Protein 1XKQ (pdb70)

B-factor: mean 25.76, std 9.6, range [8.99, 63.78]

Secondary structure (DSSP, 8-state):
-TTTT-EEEETT-SSHHHHHHHHHHHHTT-EEEEEES-HHHHHHHHHHHHTTT--GGGEEEEE--TTSHHHHHHHHHHHHHHHS---EEEE-----PPPTT---GGGS-HHHHHHHHIIIIIHHHHHHHHHHHHHHHHT-EEEEE--GGGSSS---SSHHHHHHHHHHHHHHHHHHHHHHTTT-EEEEEEE--B-SSHHHHTT--HHHHHHHHHHHHH-TTT-TTSS-B-HHHHHHHHHHHH-HHHHTT--S-EEEESTTGGG-BGGGGS--/-TTTT-EEEETTTTSHHHHHHHHHHHHTT-EEEEEES-HHHHHHHHHHHHTTT--GGGEEEEE--TTSHHHHHHHHHHHHHHHS--SEEEE-----PPPTT---GGGS-HHHHHHHHIIIIIHHHHHHHHHHHHHHHHT-EEEEE--GGGSSS---SSHHHHHHHHHHHHHHHHHHHHHGGGT-EEEEEEE-SB-SSHHHHTT--HHHHHHHHHHHHH-TTT-TTSS-B-HHHHHHHHHHHH-HHHHTT--S-EEEESTTGGG-BGGGG--/--STT-EEEETT-SSHHHHHHHHHHHHTT-EEEEEES-HHHHHHHHHHHHTTT--GGGEEEEE--TTSHHHHHHHHHHHHHHHS---EEEE-----PPPTT---GGGS-HHHHHHHHIIIIIHHHHHHHHHHHHHHHHT-EEEEE--GGGSSS---SSHHHHHHHHHHHHHHHHHHHHHGGGT-EEEEEEE--B-SSHHHHHT--HHHHHHHHHHHHH-TTT-TTSS-B-HHHHHHHHHHHH-HHHHTT--S-EEEESTTGGG-BGGGG--/-TTTT-EEEETT-SSHHHHHHHHHHHHTT-EEEEEES-HHHHHHHHHHHHHTT--GGGEEEEE--TTSHHHHHHHHHHHHHHHS---EEEE-----PPPTT---GGGS-HHHHHHHHIIIIIHHHHHHHHHHHHHHHHT-EEEEE--GGGSSS--SSSHHHHHHHHHHHHHHHHHHHHHHTTT-EEEEEEE-SB-SSHHHHTT--HHHHHHHHHHHHH-TTT-TTSS-B-HHHHHHHHHHHH-HHHHTT--S-EEEESTTGGG-BGGGGT-

Nearest PDB structures (foldseek):
  1xkq-assembly1_D  TM=1.003E+00  e=5.723E-56  Caenorhabditis elegans
  1xhl-assembly1_A  TM=9.962E-01  e=1.557E-46  Caenorhabditis elegans
  3s55-assembly1_B  TM=8.587E-01  e=3.184E-20  Mycobacteroides abscessus ATCC 19977
  6i9v-assembly2_B  TM=8.363E-01  e=2.362E-17  Ilumatobacter coccineus YM16-304
  7btm-assembly3_E  TM=7.857E-01  e=2.628E-15  Streptomyces lusitanus

InterPro domains:
  IPR002347 Short-chain dehydrogenase/reductase SDR [PF13561] (15-262)
  IPR002347 Short-chain dehydrogenase/reductase SDR [PR00080] (85-96)
  IPR002347 Short-chain dehydrogenase/reductase SDR [PR00080] (141-149)
  IPR002347 Short-chain dehydrogenase/reductase SDR [PR00080] (162-181)
  IPR002347 Short-chain dehydrogenase/reductase SDR [PR00081] (8-25)
  IPR002347 Short-chain dehydrogenase/reductase SDR [PR00081] (85-96)
  IPR002347 Short-chain dehydrogenase/reductase SDR [PR00081] (135-151)
  IPR002347 Short-chain dehydrogenase/reductase SDR [PR00081] (162-181)
  IPR002347 Short-chain dehydrogenase/reductase SDR [PR00081] (183-200)
  IPR002347 Short-chain dehydrogenase/reductase SDR [PR00081] (225-245)
  IPR020904 Short-chain dehydrogenase/reductase, conserved site [PS00061] (149-177)
  IPR036291 NAD(P)-binding domain superfamily [SSF51735] (3-266)

Solvent-accessible surface area: 37368 Å² total; per-residue (Å²): 127,99,6,53,123,90,1,1,0,0,3,20,0,9,49,11,15,0,41,20,0,0,20,40,0,5,97,36,28,1,22,0,0,0,3,10,184,39,62,136,90,2,64,85,0,52,66,71,0,33,149,57,76,24,66,104,152,62,9,18,48,11,87,15,57,17,25,52,93,113,3,0,56,90,0,4,68,23,0,41,186,86,30,63,81,0,15,4,0,0,3,18,20,28,16,6,43,50,16,95,181,63,43,60,4,1,72,1,26,53,74,12,6,86,106,1,8,86,25,2,0,16,3,8,0,3,0,1,44,51,0,27,75,52,0,48,91,33,130,4,8,0,1,1,14,4,11,16,29,7,19,73,2,0,23,19,49,54,1,2,22,0,0,0,8,8,0,1,22,0,0,1,54,0,1,0,27,16,0,9,114,62,28,2,2,0,1,0,0,5,11,11,33,21,42,36,16,64,10,84,66,43,64,60,86,109,147,38,6,92,156,68,19,86,79,19,24,84,56,130,25,0,2,8,24,47,39,10,0,91,18,73,30,0,0,29,0,0,4,5,1,5,16,71,118,48,2,35,2,3,0,0,32,25,5,31,0,0,0,0,7,17,7,5,5,0,25,46,28,60,139,156,132,102,10,49,122,93,0,1,0,0,3,20,0,10,48,11,18,0,40,24,0,0,23,44,0,3,105,33,34,0,20,0,0,0,3,10,192,34,56,135,97,4,62,82,0,54,77,73,0,49,174,50,74,26,65,66,139,63,3,14,47,15,87,16,56,18,24,58,91,106,7,0,52,97,0,8,82,27,0,42,193,54,31,58,79,0,13,4,0,0,5,19,22,29,22,5,41,45,37,100,182,52,40,62,3,2,79,1,29,44,74,9,6,88,104,1,7,82,28,1,0,19,4,7,0,9,1,1,48,52,0,28,78,57,0,59,90,33,134,4,14,2,1,1,11,5,10,15,30,7,17,75,1,0,19,21,79,50,1,1,22,0,0,0,7,8,0,1,29,0,1,1,46,0,1,0,25,11,1,7,109,70,26,2,2,0,1,0,0,5,9,9,31,20,36,35,16,65,10,85,67,50,61,52,88,109,149,43,5,90,147,76,13,81,79,16,21,86,59,141,24,0,1,10,27,49,34,12,0,77,17,80,33,0,0,26,2,0,4,4,1,4,16,68,120,49,0,36,0,0,0,1,29,32,7,33,0,0,0,0,10,14,7,5,5,0,27,52,23,63,198,133,104,10,53,109,90,0,1,0,0,2,21,0,10,48,12,21,0,34,16,0,0,22,35,0,3,102,40,25,1,26,0,0,0,2,9,189,35,67,113,84,2,74,72,0,40,94,68,0,47,191,56,68,23,51,100,176,60,5,12,43,8,81,16,54,17,24,46,91,107,6,0,61,87,0,9,82,15,0,43,190,77,30,62,68,0,13,5,0,0,4,18,20,29,20,6,48,50,27,97,184,54,42,65,5,0,78,1,22,37,111,11,8,90,127,1,6,90,31,1,0,20,4,6,0,8,1,2,48,52,0,28,77,54,0,51,89,36,129,3,14,0,1,1,10,3,10,16,26,8,20,72,1,0,28,20,76,53,0,0,24,0,0,0,7,9,0,1,22,0,1,1,54,0,1,0,28,16,0,8,115,64,27,2,2,0,2,0,0,4,10,11,29,19,62,33,18,64,10,91,71,42,60,62,91,106,157,40,6,95,130,76,13,89,54,15,22,86,53,152,19,0,2,10,20,50,38,16,0,118,21,74,23,0,0,27,0,0,6,4,1,5,16,73,118,41,0,33,1,0,0,1,38,25,8,34,0,0,0,0,8,14,7,6,7,0,25,50,24,60,198,128,96,4,53,128,77,2,0,0,0,3,20,0,9,51,11,22,0,46,13,1,0,27,30,0,4,109,38,35,1,32,0,1,0,2,10,166,38,63,130,92,3,71,81,0,50,74,63,2,43,169,51,85,25,53,96,138,61,8,12,47,13,89,14,49,14,25,54,88,99,5,0,51,100,0,6,78,32,1,44,184,79,27,60,76,1,6,2,0,0,5,17,22,28,23,4,42,47,16,102,187,58,53,59,3,1,80,1,21,36,81,10,6,87,118,1,7,83,28,1,0,18,4,7,0,8,0,1,48,53,0,30,78,58,0,35,82,30,100,2,10,1,0,1,11,4,11,13,28,5,21,72,1,0,24,22,60,42,0,1,21,0,0,0,8,9,0,1,21,0,0,2,51,0,1,0,27,18,0,6,132,61,25,0,0,0,1,0,0,5,10,13,30,17,58,38,16,68,15,87,70,46,61,46,88,113,156,37,7,92,156,68,19,86,75,16,23,84,60,144,24,0,1,10,25,48,34,12,0,114,24,82,23,0,0,20,0,0,0,5,1,5,10,62,130,63,0,35,1,0,0,1,32,25,8,30,0,0,0,0,7,14,7,6,7,0,21,41,22,76,145

Foldseek 3Di:
DLQALAEEEQEPCLKFLSLVLQLVNQVVRAQYEYEEAPPVSQVVSVVSNVVVVRDPLSYHYYHADLLDPVRLCCRQVSSCVSSVAHAEYEAEWAALAAAPVRAFFPPRDVVSLVVRLSTLAVSLVVNCVVRLVRCLVNLHEYEYEAAPLLDPDDDGGRVSNNVSSVVVLVVQLVVLVVSVVSNYAGEYAHEAAEDMCHVVSRVDDPVVVVVVQQVLLCQCLRAVQRHGHYSVQVSVVRVQSRSCVRPVVDGSYHHYHYNCRSVHDPVNSDDD/DLAALAEEEQEPCLKFLSLVLQLVNQLVRAQYEYEEADPVSQVVSVVSNVVSVGDCLSYHYAHADLLDPVRLVCSVVSRCVSRVAHAEYEAEWAALAADPVRAWFPPPDVVSLVVRLSTLAVSLVVNCVVRVVRCLVNLHEYEYEAACLLDPPDDGTSRSNNVSSVVVLVVQLVVQVVCVVSNYAGEYAHEAAEDMCHVVNRVDDPVRVVVVQQVQLCQCLRQVQNHGHYSVQVSVVRVQSRSCVRCVVDGSYYHYHYNCRSVHDPPNSDD/DLAALAEEEQEPCLKFLSLLLQLVNQLVRAQYEYEEAPVVSQVVSVVSNVVSVGDCLSYHYAHADLLDPVRLCRSVVSSCVSRVAHAEYEAEWAAQEAAPVRAWFPPRDPVSLVVRLSNLAVSLVSNCVVRLVRCLVVLHEYEYEAAPLLDPDDDGTRRNNNVSSVVVLVVQLVVQVVSVVSNYAGEYAHEAFEDMCRVVNHVDDPVVVVVVQQVQLCQCLRQVQSHGHYSNQVSVVRVQSRNCVRCVVDGSYHHYHYNCNSVHDPCNSDD/DLQAVAEEEQEPCLKFLSLVLQLVNQVVHAQYEYEEAPVVSQVVSLVSSVVPVGDCLSYHYQRADLLDPVRLCCSQVVSCVSSVAHAEYEAEWAALAAAPVRAFFPPRDVVSLVVRLSRLAVSLVVNCVVRQVRNLVNLHEYEYEAAPLLDPDDDRGSRSNNVSRVVVLVVQLVVLVVCVVSNYAGEYAHEAAEPMCHVVNNVDDPVVVVVVQQVQLCQCLRAVQNHGHYSVQRSVVRVQSRSCVRNVVDGSYHHYHYNCRSVHDPVNSDD

Sequence (1085 aa):
PRFSNKTVIITGSSNGIGRTTAILFAQEGANVTITGRSSERLEETRQIILKSGVSEKQVNSVVADVTTEDGQDQIINSTLKQFGKIDVLVNNAGAAIPDAFGTTGTDQGIDIYHKTLKLNLQAVIEMTKKVKPHLVASKGEIVNVSSIVAGPQAQPDFLYYAIAKAALDQYTRSTAIDLAKFGIRVNSVSPGMVETGFTNAMGMPDQASQKFYNFMASHKECIPIGAAGKPEHIANIILFLADRNLSFYILGQSIVADGGTSLVMGTQAHDVPRFSNKTVIITGSSNGIGRTTAILFAQEGANVTITGRSSERLEETRQIILKSGVSEKQVNSVVADVTTEDGQDQIINSTLKQFGKIDVLVNNAGAAIPDAFGTTGTDQGIDIYHKTLKLNLQAVIEMTKKVKPHLVASKGEIVNVSSIVAGPQAQPDFLYYAIAKAALDQYTRSTAIDLAKFGIRVNSVSPGMVETGFTNAMGMPDQASQKFYNFMASHKECIPIGAAGKPEHIANIILFLADRNLSFYILGQSIVADGGTSLVMGTQAHDPRFSNKTVIITGSSNGIGRTTAILFAQEGANVTITGRSSERLEETRQIILKSGVSEKQVNSVVADVTTEDGQDQIINSTLKQFGKIDVLVNNAGAAIPDAFGTTGTDQGIDIYHKTLKLNLQAVIEMTKKVKPHLVASKGEIVNVSSIVAGPQAQPDFLYYAIAKAALDQYTRSTAIDLAKFGIRVNSVSPGMVETGFTNAMGMPDQASQKFYNFMASHKECIPIGAAGKPEHIANIILFLADRNLSFYILGQSIVADGGTSLVMGTQAHDPRFSNKTVIITGSSNGIGRTTAILFAQEGANVTITGRSSERLEETRQIILKSGVSEKQVNSVVADVTTEDGQDQIINSTLKQFGKIDVLVNNAGAAIPDAFGTTGTDQGIDIYHKTLKLNLQAVIEMTKKVKPHLVASKGEIVNVSSIVAGPQAQPDFLYYAIAKAALDQYTRSTAIDLAKFGIRVNSVSPGMVETGFTNAMGMPDQASQKFYNFMASHKECIPIGAAGKPEHIANIILFLADRNLSFYILGQSIVADGGTSLVMGTQAHD

Radius of gyration: 28.59 Å; Cα contacts (8 Å, |Δi|>4): 2661; chains: 4; bounding box: 75×89×60 Å

Structure (mmCIF, N/CA/C/O backbone):
data_1XKQ
#
_entry.id   1XKQ
#
_cell.length_a   119.690
_cell.length_b   119.690
_cell.length_c   193.220
_cell.angle_alpha   90.00
_cell.angle_beta   90.00
_cell.angle_gamma   120.00
#
_symmetry.space_group_name_H-M   'P 61'
#
loop_
_entity.id
_entity.type
_entity.pdbx_description
1 polymer 'short-chain reductase family member (5D234)'
2 non-polymer 'NADPH DIHYDRO-NICOTINAMIDE-ADENINE-DINUCLEOTIDE PHOSPHATE'
3 water water
#
loop_
_atom_site.group_PDB
_atom_site.id
_atom_site.type_symbol
_atom_site.label_atom_id
_atom_site.label_alt_id
_atom_site.label_comp_id
_atom_site.label_asym_id
_atom_site.label_entity_id
_atom_site.label_seq_id
_atom_site.pdbx_PDB_ins_code
_atom_site.Cartn_x
_atom_site.Cartn_y
_atom_site.Cartn_z
_atom_site.occupancy
_atom_site.B_iso_or_equiv
_atom_site.auth_seq_id
_atom_site.auth_comp_id
_atom_site.auth_asym_id
_atom_site.auth_atom_id
_atom_site.pdbx_PDB_model_num
ATOM 1 N N . PRO A 1 2 ? -35.723 87.079 5.399 1.00 35.97 2 PRO A N 1
ATOM 2 C CA . PRO A 1 2 ? -36.060 87.097 6.839 1.00 35.24 2 PRO A CA 1
ATOM 3 C C . PRO A 1 2 ? -35.885 85.731 7.495 1.00 34.54 2 PRO A C 1
ATOM 4 O O . PRO A 1 2 ? -35.639 85.645 8.698 1.00 35.28 2 PRO A O 1
ATOM 8 N N . ARG A 1 3 ? -36.006 84.668 6.702 1.00 31.49 3 ARG A N 1
ATOM 9 C CA . ARG A 1 3 ? -35.863 83.307 7.213 1.00 30.46 3 ARG A CA 1
ATOM 10 C C . ARG A 1 3 ? -34.509 83.077 7.879 1.00 28.51 3 ARG A C 1
ATOM 11 O O . ARG A 1 3 ? -34.420 82.419 8.914 1.00 28.61 3 ARG A O 1
ATOM 19 N N . PHE A 1 4 ? -33.460 83.619 7.270 1.00 26.23 4 PHE A N 1
ATOM 20 C CA . PHE A 1 4 ? -32.104 83.448 7.767 1.00 25.96 4 PHE A CA 1
ATOM 21 C C . PHE A 1 4 ? -31.427 84.746 8.207 1.00 25.67 4 PHE A C 1
ATOM 22 O O . PHE A 1 4 ? -30.209 84.883 8.108 1.00 21.40 4 PHE A O 1
ATOM 30 N N . SER A 1 5 ? -32.227 85.692 8.694 1.00 27.67 5 SER A N 1
ATOM 31 C CA . SER A 1 5 ? -31.703 86.968 9.169 1.00 29.70 5 SER A CA 1
ATOM 32 C C . SER A 1 5 ? -30.827 86.730 10.385 1.00 29.73 5 SER A C 1
ATOM 33 O O . SER A 1 5 ? -31.218 86.025 11.313 1.00 30.41 5 SER A O 1
ATOM 36 N N . ASN A 1 6 ? -29.642 87.324 10.377 1.00 31.78 6 ASN A N 1
ATOM 37 C CA . ASN A 1 6 ? -28.704 87.175 11.481 1.00 33.82 6 ASN A CA 1
ATOM 38 C C . ASN A 1 6 ? -28.142 85.763 11.579 1.00 31.98 6 ASN A C 1
ATOM 39 O O . ASN A 1 6 ? -27.815 85.284 12.666 1.00 32.73 6 ASN A O 1
ATOM 44 N N . LYS A 1 7 ? -28.039 85.100 10.432 1.00 29.08 7 LYS A N 1
ATOM 45 C CA . LYS A 1 7 ? -27.477 83.760 10.365 1.00 27.97 7 LYS A CA 1
ATOM 46 C C . LYS A 1 7 ? -26.265 83.838 9.445 1.00 25.82 7 LYS A C 1
ATOM 47 O O . LYS A 1 7 ? -26.311 84.511 8.419 1.00 24.34 7 LYS A O 1
ATOM 53 N N . THR A 1 8 ? -25.179 83.171 9.820 1.00 23.67 8 THR A N 1
ATOM 54 C CA . THR A 1 8 ? -23.973 83.185 9.002 1.00 22.98 8 THR A CA 1
ATOM 55 C C . THR A 1 8 ? -23.769 81.834 8.343 1.00 21.47 8 THR A C 1
ATOM 56 O O . THR A 1 8 ? -23.659 80.797 9.009 1.00 20.78 8 THR A O 1
ATOM 60 N N . VAL A 1 9 ? -23.710 81.863 7.018 1.00 19.88 9 VAL A N 1
ATOM 61 C CA . VAL A 1 9 ? -23.579 80.655 6.228 1.00 17.67 9 VAL A CA 1
ATOM 62 C C . VAL A 1 9 ? -22.361 80.615 5.325 1.00 17.07 9 VAL A C 1
ATOM 63 O O . VAL A 1 9 ? -22.067 81.575 4.615 1.00 14.89 9 VAL A O 1
ATOM 67 N N . ILE A 1 10 ? -21.668 79.483 5.347 1.00 17.96 10 ILE A N 1
ATOM 68 C CA . ILE A 1 10 ? -20.520 79.275 4.477 1.00 17.19 10 ILE A CA 1
ATOM 69 C C . ILE A 1 10 ? -20.997 78.317 3.394 1.00 18.26 10 ILE A C 1
ATOM 70 O O . ILE A 1 10 ? -21.489 77.231 3.703 1.00 17.83 10 ILE A O 1
ATOM 75 N N . ILE A 1 11 ? -20.872 78.718 2.134 1.00 19.08 11 ILE A N 1
ATOM 76 C CA . ILE A 1 11 ? -21.256 77.850 1.028 1.00 17.55 11 ILE A CA 1
ATOM 77 C C . ILE A 1 11 ? -20.006 77.541 0.215 1.00 18.03 11 ILE A C 1
ATOM 78 O O . ILE A 1 11 ? -19.530 78.392 -0.539 1.00 18.29 11 ILE A O 1
ATOM 83 N N . THR A 1 12 ? -19.449 76.345 0.369 1.00 17.55 12 THR A N 1
ATOM 84 C CA . THR A 1 12 ? -18.263 76.019 -0.407 1.00 16.88 12 THR A CA 1
ATOM 85 C C . THR A 1 12 ? -18.708 75.826 -1.856 1.00 17.88 12 THR A C 1
ATOM 86 O O . THR A 1 12 ? -19.873 75.522 -2.119 1.00 17.40 12 THR A O 1
ATOM 90 N N . GLY A 1 13 ? -17.789 76.027 -2.792 1.00 18.80 13 GLY A N 1
ATOM 91 C CA . GLY A 1 13 ? -18.129 75.876 -4.192 1.00 19.50 13 GLY A CA 1
ATOM 92 C C . GLY A 1 13 ? -19.259 76.795 -4.626 1.00 21.39 13 GLY A C 1
ATOM 93 O O . GLY A 1 13 ? -20.153 76.373 -5.364 1.00 22.28 13 GLY A O 1
ATOM 94 N N . SER A 1 14 ? -19.224 78.051 -4.183 1.00 19.77 14 SER A N 1
ATOM 95 C CA . SER A 1 14 ? -20.268 79.003 -4.548 1.00 19.94 14 SER A CA 1
ATOM 96 C C . SER A 1 14 ? -19.896 79.938 -5.702 1.00 20.00 14 SER A C 1
ATOM 97 O O . SER A 1 14 ? -20.506 80.989 -5.887 1.00 21.55 14 SER A O 1
ATOM 100 N N . SER A 1 15 ? -18.901 79.545 -6.488 1.00 20.80 15 SER A N 1
ATOM 101 C CA . SER A 1 15 ? -18.491 80.345 -7.627 1.00 20.76 15 SER A CA 1
ATOM 102 C C . SER A 1 15 ? -19.128 79.808 -8.910 1.00 21.34 15 SER A C 1
ATOM 103 O O . SER A 1 15 ? -18.783 80.240 -10.007 1.00 22.38 15 SER A O 1
ATOM 106 N N . ASN A 1 16 ? -20.061 78.871 -8.768 1.00 21.54 16 ASN A N 1
ATOM 107 C CA . ASN A 1 16 ? -20.732 78.282 -9.926 1.00 19.67 16 ASN A CA 1
ATOM 108 C C . ASN A 1 16 ? -21.789 77.267 -9.485 1.00 20.10 16 ASN A C 1
ATOM 109 O O . ASN A 1 16 ? -21.778 76.800 -8.346 1.00 18.22 16 ASN A O 1
ATOM 114 N N . GLY A 1 17 ? -22.708 76.951 -10.396 1.00 18.86 17 GLY A N 1
ATOM 115 C CA . GLY A 1 17 ? -23.751 75.973 -10.140 1.00 18.41 17 GLY A CA 1
ATOM 116 C C . GLY A 1 17 ? -24.605 76.072 -8.888 1.00 17.88 17 GLY A C 1
ATOM 117 O O . GLY A 1 17 ? -25.062 77.144 -8.507 1.00 17.35 17 GLY A O 1
ATOM 118 N N . ILE A 1 18 ? -24.830 74.923 -8.259 1.00 17.51 18 ILE A N 1
ATOM 119 C CA . ILE A 1 18 ? -25.646 74.833 -7.050 1.00 18.01 18 ILE A CA 1
ATOM 120 C C . ILE A 1 18 ? -25.189 75.772 -5.932 1.00 16.34 18 ILE A C 1
ATOM 121 O O . ILE A 1 18 ? -26.010 76.426 -5.292 1.00 18.70 18 ILE A O 1
ATOM 126 N N . GLY A 1 19 ? -23.882 75.819 -5.700 1.00 17.37 19 GLY A N 1
ATOM 127 C CA . GLY A 1 19 ? -23.332 76.669 -4.659 1.00 17.86 19 GLY A CA 1
ATOM 128 C C . GLY A 1 19 ? -23.608 78.144 -4.878 1.00 17.59 19 GLY A C 1
ATOM 129 O O . GLY A 1 19 ? -23.878 78.880 -3.929 1.00 17.64 19 GLY A O 1
ATOM 130 N N . ARG A 1 20 ? -23.541 78.584 -6.129 1.00 17.95 20 ARG A N 1
ATOM 131 C CA . ARG A 1 20 ? -23.803 79.984 -6.444 1.00 17.69 20 ARG A CA 1
ATOM 132 C C . ARG A 1 20 ? -25.234 80.365 -6.096 1.00 18.07 20 ARG A C 1
ATOM 133 O O . ARG A 1 20 ? -25.470 81.323 -5.356 1.00 18.75 20 ARG A O 1
ATOM 141 N N . THR A 1 21 ? -26.190 79.602 -6.617 1.00 18.51 21 THR A N 1
ATOM 142 C CA . THR A 1 21 ? -27.597 79.891 -6.375 1.00 20.32 21 THR A CA 1
ATOM 143 C C . THR A 1 21 ? -27.968 79.753 -4.904 1.00 18.60 21 THR A C 1
ATOM 144 O O . THR A 1 21 ? -28.771 80.532 -4.381 1.00 17.37 21 THR A O 1
ATOM 148 N N . THR A 1 22 ? -27.383 78.763 -4.238 1.00 17.55 22 THR A N 1
ATOM 149 C CA . THR A 1 22 ? -27.647 78.538 -2.822 1.00 16.98 22 THR A CA 1
ATOM 150 C C . THR A 1 22 ? -27.193 79.765 -2.042 1.00 17.49 22 THR A C 1
ATOM 151 O O . THR A 1 22 ? -27.922 80.279 -1.192 1.00 18.59 22 THR A O 1
ATOM 155 N N . ALA A 1 23 ? -25.987 80.238 -2.343 1.00 17.23 23 ALA A N 1
ATOM 156 C CA . ALA A 1 23 ? -25.437 81.414 -1.677 1.00 18.00 23 ALA A CA 1
ATOM 157 C C . ALA A 1 23 ? -26.360 82.608 -1.928 1.00 18.29 23 ALA A C 1
ATOM 158 O O . ALA A 1 23 ? -26.652 83.386 -1.020 1.00 19.12 23 ALA A O 1
ATOM 160 N N . ILE A 1 24 ? -26.823 82.738 -3.166 1.00 18.51 24 ILE A N 1
ATOM 161 C CA . ILE A 1 24 ? -27.712 83.833 -3.532 1.00 21.12 24 ILE A CA 1
ATOM 162 C C . ILE A 1 24 ? -29.021 83.787 -2.743 1.00 22.12 24 ILE A C 1
ATOM 163 O O . ILE A 1 24 ? -29.445 84.795 -2.181 1.00 22.97 24 ILE A O 1
ATOM 168 N N . LEU A 1 25 ? -29.656 82.620 -2.683 1.00 22.21 25 LEU A N 1
ATOM 169 C CA . LEU A 1 25 ? -30.911 82.499 -1.956 1.00 22.15 25 LEU A CA 1
ATOM 170 C C . LEU A 1 25 ? -30.741 82.770 -0.469 1.00 22.08 25 LEU A C 1
ATOM 171 O O . LEU A 1 25 ? -31.610 83.388 0.154 1.00 21.58 25 LEU A O 1
ATOM 176 N N . PHE A 1 26 ? -29.627 82.313 0.099 1.00 20.28 26 PHE A N 1
ATOM 177 C CA . PHE A 1 26 ? -29.350 82.533 1.517 1.00 21.41 26 PHE A CA 1
ATOM 178 C C . PHE A 1 26 ? -29.228 84.027 1.819 1.00 22.01 26 PHE A C 1
ATOM 179 O O . PHE A 1 26 ? -29.780 84.520 2.806 1.00 23.67 26 PHE A O 1
ATOM 187 N N . ALA A 1 27 ? -28.500 84.740 0.967 1.00 23.33 27 ALA A N 1
ATOM 188 C CA . ALA A 1 27 ? -28.310 86.178 1.132 1.00 24.66 27 ALA A CA 1
ATOM 189 C C . ALA A 1 27 ? -29.660 86.891 1.033 1.00 25.25 27 ALA A C 1
ATOM 190 O O . ALA A 1 27 ? -29.971 87.764 1.840 1.00 25.15 27 ALA A O 1
ATOM 192 N N . GLN A 1 28 ? -30.465 86.511 0.047 1.00 25.36 28 GLN A N 1
ATOM 193 C CA . GLN A 1 28 ? -31.781 87.120 -0.123 1.00 26.79 28 GLN A CA 1
ATOM 194 C C . GLN A 1 28 ? -32.681 86.825 1.077 1.00 26.56 28 GLN A C 1
ATOM 195 O O . GLN A 1 28 ? -33.639 87.551 1.337 1.00 26.32 28 GLN A O 1
ATOM 201 N N . GLU A 1 29 ? -32.366 85.759 1.804 1.00 26.08 29 GLU A N 1
ATOM 202 C CA . GLU A 1 29 ? -33.137 85.379 2.983 1.00 26.53 29 GLU A CA 1
ATOM 203 C C . GLU A 1 29 ? -32.604 86.085 4.234 1.00 24.89 29 GLU A C 1
ATOM 204 O O . GLU A 1 29 ? -32.978 85.739 5.358 1.00 22.60 29 GLU A O 1
ATOM 210 N N . GLY A 1 30 ? -31.719 87.058 4.023 1.00 24.00 30 GLY A N 1
ATOM 211 C CA . GLY A 1 30 ? -31.155 87.832 5.119 1.00 22.93 30 GLY A CA 1
ATOM 212 C C . GLY A 1 30 ? -29.851 87.367 5.748 1.00 22.48 30 GLY A C 1
ATOM 213 O O . GLY A 1 30 ? -29.371 87.979 6.706 1.00 20.80 30 GLY A O 1
ATOM 214 N N . ALA A 1 31 ? -29.252 86.310 5.215 1.00 20.88 31 ALA A N 1
ATOM 215 C CA . ALA A 1 31 ? -28.022 85.789 5.797 1.00 21.49 31 ALA A CA 1
ATOM 216 C C . ALA A 1 31 ? -26.715 86.474 5.413 1.00 21.60 31 ALA A C 1
ATOM 217 O O . ALA A 1 31 ? -26.613 87.117 4.373 1.00 20.75 31 ALA A O 1
ATOM 219 N N . ASN A 1 32 ? -25.728 86.345 6.297 1.00 21.00 32 ASN A N 1
ATOM 220 C CA . ASN A 1 32 ? -24.377 86.834 6.043 1.00 21.81 32 ASN A CA 1
ATOM 221 C C . ASN A 1 32 ? -23.851 85.612 5.311 1.00 22.09 32 ASN A C 1
ATOM 222 O O . ASN A 1 32 ? -24.068 84.483 5.763 1.00 23.51 32 ASN A O 1
ATOM 227 N N . VAL A 1 33 ? -23.169 85.806 4.197 1.00 22.30 33 VAL A N 1
ATOM 228 C CA . VAL A 1 33 ? -22.670 84.655 3.467 1.00 22.58 33 VAL A CA 1
ATOM 229 C C . VAL A 1 33 ? -21.213 84.736 3.063 1.00 22.11 33 VAL A C 1
ATOM 230 O O . VAL A 1 33 ? -20.708 85.795 2.680 1.00 22.46 33 VAL A O 1
ATOM 234 N N . THR A 1 34 ? -20.537 83.603 3.182 1.00 21.16 34 THR A N 1
ATOM 235 C CA . THR A 1 34 ? -19.156 83.488 2.760 1.00 21.36 34 THR A CA 1
ATOM 236 C C . THR A 1 34 ? -19.204 82.664 1.477 1.00 21.40 34 THR A C 1
ATOM 237 O O . THR A 1 34 ? -19.643 81.511 1.479 1.00 23.67 34 THR A O 1
ATOM 241 N N . ILE A 1 35 ? -18.799 83.271 0.372 1.00 21.12 35 ILE A N 1
ATOM 242 C CA . ILE A 1 35 ? -18.779 82.573 -0.905 1.00 20.59 35 ILE A CA 1
ATOM 243 C C . ILE A 1 35 ? -17.325 82.254 -1.204 1.00 21.30 35 ILE A C 1
ATOM 244 O O . ILE A 1 35 ? -16.434 83.047 -0.892 1.00 19.47 35 ILE A O 1
ATOM 249 N N . THR A 1 36 ? -17.076 81.088 -1.788 1.00 19.78 36 THR A N 1
ATOM 250 C CA . THR A 1 36 ? -15.710 80.713 -2.072 1.00 19.32 36 THR A CA 1
ATOM 251 C C . THR A 1 36 ? -15.568 79.759 -3.251 1.00 20.38 36 THR A C 1
ATOM 252 O O . THR A 1 36 ? -16.502 79.041 -3.624 1.00 21.44 36 THR A O 1
ATOM 256 N N . GLY A 1 37 ? -14.380 79.772 -3.837 1.00 20.11 37 GLY A N 1
ATOM 257 C CA . GLY A 1 37 ? -14.079 78.924 -4.973 1.00 20.75 37 GLY A CA 1
ATOM 258 C C . GLY A 1 37 ? -12.690 79.312 -5.429 1.00 21.42 37 GLY A C 1
ATOM 259 O O . GLY A 1 37 ? -12.057 80.147 -4.783 1.00 22.62 37 GLY A O 1
ATOM 260 N N . ARG A 1 38 ? -12.209 78.729 -6.522 1.00 23.06 38 ARG A N 1
ATOM 261 C CA . ARG A 1 38 ? -10.876 79.052 -7.021 1.00 24.50 38 ARG A CA 1
ATOM 262 C C . ARG A 1 38 ? -10.889 80.105 -8.136 1.00 25.29 38 ARG A C 1
ATOM 263 O O . ARG A 1 38 ? -10.003 80.950 -8.197 1.00 24.02 38 ARG A O 1
ATOM 271 N N . SER A 1 39 ? -11.882 80.044 -9.020 1.00 26.01 39 SER A N 1
ATOM 272 C CA . SER A 1 39 ? -11.974 80.999 -10.122 1.00 27.25 39 SER A CA 1
ATOM 273 C C . SER A 1 39 ? -12.464 82.354 -9.621 1.00 26.30 39 SER A C 1
ATOM 274 O O . SER A 1 39 ? -13.655 82.546 -9.371 1.00 26.03 39 SER A O 1
ATOM 277 N N . SER A 1 40 ? -11.526 83.287 -9.486 1.00 26.89 40 SER A N 1
ATOM 278 C CA . SER A 1 40 ? -11.809 84.635 -9.011 1.00 27.11 40 SER A CA 1
ATOM 279 C C . SER A 1 40 ? -12.828 85.378 -9.868 1.00 26.71 40 SER A C 1
ATOM 280 O O . SER A 1 40 ? -13.607 86.178 -9.357 1.00 27.52 40 SER A O 1
ATOM 283 N N . GLU A 1 41 ? -12.817 85.117 -11.168 1.00 27.40 41 GLU A N 1
ATOM 284 C CA . GLU A 1 41 ? -13.752 85.771 -12.074 1.00 29.05 41 GLU A CA 1
ATOM 285 C C . GLU A 1 41 ? -15.192 85.336 -11.819 1.00 27.34 41 GLU A C 1
ATOM 286 O O . GLU A 1 41 ? -16.095 86.170 -11.722 1.00 26.35 41 GLU A O 1
ATOM 292 N N . ARG A 1 42 ? -15.409 84.030 -11.711 1.00 25.16 42 ARG A N 1
ATOM 293 C CA . ARG A 1 42 ? -16.752 83.526 -11.470 1.00 23.51 42 ARG A CA 1
ATOM 294 C C . ARG A 1 42 ? -17.210 83.803 -10.045 1.00 21.63 42 ARG A C 1
ATOM 295 O O . ARG A 1 42 ? -18.397 83.982 -9.798 1.00 19.77 42 ARG A O 1
ATOM 303 N N . LEU A 1 43 ? -16.274 83.856 -9.105 1.00 22.22 43 LEU A N 1
ATOM 304 C CA . LEU A 1 43 ? -16.653 84.123 -7.724 1.00 21.71 43 LEU A CA 1
ATOM 305 C C . LEU A 1 43 ? -17.211 85.536 -7.632 1.00 22.01 43 LEU A C 1
ATOM 306 O O . LEU A 1 43 ? -18.208 85.771 -6.953 1.00 21.72 43 LEU A O 1
ATOM 311 N N . GLU A 1 44 ? -16.575 86.475 -8.329 1.00 23.45 44 GLU A N 1
ATOM 312 C CA . GLU A 1 44 ? -17.039 87.859 -8.321 1.00 26.09 44 GLU A CA 1
ATOM 313 C C . GLU A 1 44 ? -18.416 87.961 -8.973 1.00 25.25 44 GLU A C 1
ATOM 314 O O . GLU A 1 44 ? -19.254 88.756 -8.544 1.00 25.63 44 GLU A O 1
ATOM 320 N N . GLU A 1 45 ? -18.656 87.155 -10.003 1.00 26.52 45 GLU A N 1
ATOM 321 C CA . GLU A 1 45 ? -19.955 87.169 -10.670 1.00 27.23 45 GLU A CA 1
ATOM 322 C C . GLU A 1 45 ? -21.010 86.824 -9.628 1.00 26.48 45 GLU A C 1
ATOM 323 O O . GLU A 1 45 ? -22.061 87.463 -9.560 1.00 25.68 45 GLU A O 1
ATOM 329 N N . THR A 1 46 ? -20.729 85.806 -8.817 1.00 25.29 46 THR A N 1
ATOM 330 C CA . THR A 1 46 ? -21.671 85.407 -7.776 1.00 25.65 46 THR A CA 1
ATOM 331 C C . THR A 1 46 ? -21.940 86.582 -6.839 1.00 25.20 46 THR A C 1
ATOM 332 O O . THR A 1 46 ? -23.082 86.820 -6.451 1.00 24.59 46 THR A O 1
ATOM 336 N N . ARG A 1 47 ? -20.884 87.312 -6.485 1.00 25.85 47 ARG A N 1
ATOM 337 C CA . ARG A 1 47 ? -21.010 88.452 -5.582 1.00 26.00 47 ARG A CA 1
ATOM 338 C C . ARG A 1 47 ? -21.852 89.560 -6.198 1.00 26.30 47 ARG A C 1
ATOM 339 O O . ARG A 1 47 ? -22.725 90.127 -5.542 1.00 25.19 47 ARG A O 1
ATOM 347 N N . GLN A 1 48 ? -21.594 89.866 -7.463 1.00 27.47 48 GLN A N 1
ATOM 348 C CA . GLN A 1 48 ? -22.348 90.910 -8.138 1.00 28.91 48 GLN A CA 1
ATOM 349 C C . GLN A 1 48 ? -23.840 90.598 -8.137 1.00 29.17 48 GLN A C 1
ATOM 350 O O . GLN A 1 48 ? -24.658 91.464 -7.827 1.00 29.09 48 GLN A O 1
ATOM 356 N N . ILE A 1 49 ? -24.193 89.360 -8.467 1.00 28.99 49 ILE A N 1
ATOM 357 C CA . ILE A 1 49 ? -25.596 88.959 -8.478 1.00 29.05 49 ILE A CA 1
ATOM 358 C C . ILE A 1 49 ? -26.221 89.216 -7.106 1.00 29.53 49 ILE A C 1
ATOM 359 O O . ILE A 1 49 ? -27.371 89.641 -7.007 1.00 28.96 49 ILE A O 1
ATOM 364 N N . ILE A 1 50 ? -25.465 88.958 -6.043 1.00 29.79 50 ILE A N 1
ATOM 365 C CA . ILE A 1 50 ? -25.981 89.178 -4.697 1.00 30.54 50 ILE A CA 1
ATOM 366 C C . ILE A 1 50 ? -26.115 90.681 -4.408 1.00 31.93 50 ILE A C 1
ATOM 367 O O . ILE A 1 50 ? -27.128 91.134 -3.875 1.00 31.99 50 ILE A O 1
ATOM 372 N N . LEU A 1 51 ? -25.099 91.454 -4.779 1.00 34.00 51 LEU A N 1
ATOM 373 C CA . LEU A 1 51 ? -25.130 92.896 -4.547 1.00 36.82 51 LEU A CA 1
ATOM 374 C C . LEU A 1 51 ? -26.223 93.584 -5.355 1.00 38.90 51 LEU A C 1
ATOM 375 O O . LEU A 1 51 ? -26.981 94.400 -4.826 1.00 39.18 51 LEU A O 1
ATOM 380 N N . LYS A 1 52 ? -26.307 93.254 -6.638 1.00 40.77 52 LYS A N 1
ATOM 381 C CA . LYS A 1 52 ? -27.314 93.852 -7.501 1.00 43.10 52 LYS A CA 1
ATOM 382 C C . LYS A 1 52 ? -28.713 93.364 -7.136 1.00 44.48 52 LYS A C 1
ATOM 383 O O . LYS A 1 52 ? -29.637 93.419 -7.945 1.00 45.95 52 LYS A O 1
ATOM 389 N N . SER A 1 53 ? -28.855 92.885 -5.906 1.00 45.68 53 SER A N 1
ATOM 390 C CA . SER A 1 53 ? -30.134 92.403 -5.404 1.00 45.62 53 SER A CA 1
ATOM 391 C C . SER A 1 53 ? -30.536 93.273 -4.222 1.00 44.62 53 SER A C 1
ATOM 392 O O . SER A 1 53 ? -31.620 93.119 -3.659 1.00 44.90 53 SER A O 1
ATOM 395 N N . GLY A 1 54 ? -29.646 94.188 -3.850 1.00 44.05 54 GLY A N 1
ATOM 396 C CA . GLY A 1 54 ? -29.916 95.077 -2.736 1.00 42.73 54 GLY A CA 1
ATOM 397 C C . GLY A 1 54 ? -29.202 94.639 -1.472 1.00 41.61 54 GLY A C 1
ATOM 398 O O . GLY A 1 54 ? -29.386 95.236 -0.412 1.00 41.63 54 GLY A O 1
ATOM 399 N N . VAL A 1 55 ? -28.389 93.593 -1.583 1.00 40.36 55 VAL A N 1
ATOM 400 C CA . VAL A 1 55 ? -27.646 93.080 -0.440 1.00 39.61 55 VAL A CA 1
ATOM 401 C C . VAL A 1 55 ? -26.355 93.864 -0.244 1.00 38.53 55 VAL A C 1
ATOM 402 O O . VAL A 1 55 ? -25.539 93.968 -1.157 1.00 38.86 55 VAL A O 1
ATOM 406 N N . SER A 1 56 ? -26.177 94.411 0.955 1.00 38.10 56 SER A N 1
ATOM 407 C CA . SER A 1 56 ? -24.984 95.189 1.280 1.00 39.05 56 SER A CA 1
ATOM 408 C C . SER A 1 56 ? -23.712 94.344 1.233 1.00 38.45 56 SER A C 1
ATOM 409 O O . SER A 1 56 ? -23.721 93.171 1.600 1.00 38.98 56 SER A O 1
ATOM 412 N N . GLU A 1 57 ? -22.618 94.955 0.788 1.00 38.44 57 GLU A N 1
ATOM 413 C CA . GLU A 1 57 ? -21.332 94.272 0.684 1.00 39.45 57 GLU A CA 1
ATOM 414 C C . GLU A 1 57 ? -20.816 93.728 2.012 1.00 38.74 57 GLU A C 1
ATOM 415 O O . GLU A 1 57 ? -19.945 92.859 2.033 1.00 37.49 57 GLU A O 1
ATOM 421 N N . LYS A 1 58 ? -21.343 94.245 3.118 1.00 37.67 58 LYS A N 1
ATOM 422 C CA . LYS A 1 58 ? -20.924 93.793 4.438 1.00 37.33 58 LYS A CA 1
ATOM 423 C C . LYS A 1 58 ? -21.553 92.448 4.806 1.00 36.70 58 LYS A C 1
ATOM 424 O O . LYS A 1 58 ? -21.156 91.814 5.782 1.00 35.05 58 LYS A O 1
ATOM 430 N N . GLN A 1 59 ? -22.532 92.018 4.018 1.00 35.22 59 GLN A N 1
ATOM 431 C CA . GLN A 1 59 ? -23.205 90.745 4.253 1.00 35.59 59 GLN A CA 1
ATOM 432 C C . GLN A 1 59 ? -22.547 89.647 3.423 1.00 32.55 59 GLN A C 1
ATOM 433 O O . GLN A 1 59 ? -22.974 88.495 3.458 1.00 31.99 59 GLN A O 1
ATOM 439 N N . VAL A 1 60 ? -21.502 90.012 2.685 1.00 31.04 60 VAL A N 1
ATOM 440 C CA . VAL A 1 60 ? -20.802 89.067 1.823 1.00 28.96 60 VAL A CA 1
ATOM 441 C C . VAL A 1 60 ? -19.301 88.981 2.074 1.00 28.99 60 VAL A C 1
ATOM 442 O O . VAL A 1 60 ? -18.616 89.999 2.201 1.00 29.67 60 VAL A O 1
ATOM 446 N N . ASN A 1 61 ? -18.800 87.753 2.148 1.00 26.70 61 ASN A N 1
ATOM 447 C CA . ASN A 1 61 ? -17.381 87.498 2.351 1.00 24.88 61 ASN A CA 1
ATOM 448 C C . ASN A 1 61 ? -16.938 86.582 1.217 1.00 24.29 61 ASN A C 1
ATOM 449 O O . ASN A 1 61 ? -17.261 85.398 1.199 1.00 23.52 61 ASN A O 1
ATOM 454 N N . SER A 1 62 ? -16.208 87.148 0.265 1.00 23.68 62 SER A N 1
ATOM 455 C CA . SER A 1 62 ? -15.726 86.403 -0.887 1.00 23.25 62 SER A CA 1
ATOM 456 C C . SER A 1 62 ? -14.313 85.922 -0.609 1.00 24.60 62 SER A C 1
ATOM 457 O O . SER A 1 62 ? -13.442 86.715 -0.251 1.00 25.99 62 SER A O 1
ATOM 460 N N . VAL A 1 63 ? -14.088 84.622 -0.769 1.00 24.43 63 VAL A N 1
ATOM 461 C CA . VAL A 1 63 ? -12.784 84.026 -0.520 1.00 24.85 63 VAL A CA 1
ATOM 462 C C . VAL A 1 63 ? -12.329 83.123 -1.660 1.00 26.13 63 VAL A C 1
ATOM 463 O O . VAL A 1 63 ? -13.015 82.164 -2.015 1.00 25.46 63 VAL A O 1
ATOM 467 N N . VAL A 1 64 ? -11.171 83.434 -2.231 1.00 25.42 64 VAL A N 1
ATOM 468 C CA . VAL A 1 64 ? -10.610 82.624 -3.305 1.00 24.94 64 VAL A CA 1
ATOM 469 C C . VAL A 1 64 ? -9.709 81.612 -2.616 1.00 24.54 64 VAL A C 1
ATOM 470 O O . VAL A 1 64 ? -8.771 81.991 -1.911 1.00 25.04 64 VAL A O 1
ATOM 474 N N . ALA A 1 65 ? -9.990 80.327 -2.806 1.00 24.04 65 ALA A N 1
ATOM 475 C CA . ALA A 1 65 ? -9.186 79.301 -2.155 1.00 23.11 65 ALA A CA 1
ATOM 476 C C . ALA A 1 65 ? -9.427 77.892 -2.675 1.00 22.61 65 ALA A C 1
ATOM 477 O O . ALA A 1 65 ? -10.448 77.605 -3.306 1.00 22.80 65 ALA A O 1
ATOM 479 N N . ASP A 1 66 ? -8.473 77.012 -2.389 1.00 21.46 66 ASP A N 1
ATOM 480 C CA . ASP A 1 66 ? -8.570 75.615 -2.785 1.00 22.16 66 ASP A CA 1
ATOM 481 C C . ASP A 1 66 ? -9.068 74.885 -1.532 1.00 20.31 66 ASP A C 1
ATOM 482 O O . ASP A 1 66 ? -8.350 74.777 -0.540 1.00 19.21 66 ASP A O 1
ATOM 487 N N . VAL A 1 67 ? -10.300 74.391 -1.577 1.00 20.81 67 VAL A N 1
ATOM 488 C CA . VAL A 1 67 ? -10.886 73.715 -0.421 1.00 19.10 67 VAL A CA 1
ATOM 489 C C . VAL A 1 67 ? -10.257 72.361 -0.079 1.00 18.34 67 VAL A C 1
ATOM 490 O O . VAL A 1 67 ? -10.600 71.761 0.938 1.00 17.25 67 VAL A O 1
ATOM 494 N N . THR A 1 68 ? -9.336 71.882 -0.912 1.00 18.61 68 THR A N 1
ATOM 495 C CA . THR A 1 68 ? -8.680 70.605 -0.652 1.00 20.29 68 THR A CA 1
ATOM 496 C C . THR A 1 68 ? -7.401 70.765 0.175 1.00 21.19 68 THR A C 1
ATOM 497 O O . THR A 1 68 ? -6.832 69.780 0.644 1.00 22.03 68 THR A O 1
ATOM 501 N N . THR A 1 69 ? -6.956 72.005 0.360 1.00 20.69 69 THR A N 1
ATOM 502 C CA . THR A 1 69 ? -5.742 72.272 1.122 1.00 20.38 69 THR A CA 1
ATOM 503 C C . THR A 1 69 ? -6.037 72.785 2.531 1.00 21.01 69 THR A C 1
ATOM 504 O O . THR A 1 69 ? -7.066 73.413 2.769 1.00 18.82 69 THR A O 1
ATOM 508 N N . GLU A 1 70 ? -5.122 72.518 3.460 1.00 21.75 70 GLU A N 1
ATOM 509 C CA . GLU A 1 70 ? -5.282 72.962 4.838 1.00 22.76 70 GLU A CA 1
ATOM 510 C C . GLU A 1 70 ? -5.427 74.478 4.886 1.00 22.67 70 GLU A C 1
ATOM 511 O O . GLU A 1 70 ? -6.268 75.005 5.607 1.00 23.29 70 GLU A O 1
ATOM 517 N N . ASP A 1 71 ? -4.603 75.172 4.109 1.00 23.55 71 ASP A N 1
ATOM 518 C CA . ASP A 1 71 ? -4.627 76.629 4.081 1.00 25.34 71 ASP A CA 1
ATOM 519 C C . ASP A 1 71 ? -5.939 77.195 3.543 1.00 23.18 71 ASP A C 1
ATOM 520 O O . ASP A 1 71 ? -6.481 78.149 4.100 1.00 22.55 71 ASP A O 1
ATOM 525 N N . GLY A 1 72 ? -6.443 76.612 2.461 1.00 20.75 72 GLY A N 1
ATOM 526 C CA . GLY A 1 72 ? -7.690 77.088 1.887 1.00 19.28 72 GLY A CA 1
ATOM 527 C C . GLY A 1 72 ? -8.860 76.894 2.834 1.00 19.60 72 GLY A C 1
ATOM 528 O O . GLY A 1 72 ? -9.725 77.760 2.964 1.00 18.85 72 GLY A O 1
ATOM 529 N N . GLN A 1 73 ? -8.884 75.744 3.498 1.00 20.00 73 GLN A N 1
ATOM 530 C CA . GLN A 1 73 ? -9.942 75.426 4.446 1.00 20.63 73 GLN A CA 1
ATOM 531 C C . GLN A 1 73 ? -9.928 76.402 5.619 1.00 22.10 73 GLN A C 1
ATOM 532 O O . GLN A 1 73 ? -10.966 76.925 6.013 1.00 23.29 73 GLN A O 1
ATOM 538 N N . ASP A 1 74 ? -8.746 76.649 6.173 1.00 22.65 74 ASP A N 1
ATOM 539 C CA . ASP A 1 74 ? -8.624 77.568 7.298 1.00 23.81 74 ASP A CA 1
ATOM 540 C C . ASP A 1 74 ? -9.040 78.984 6.911 1.00 22.70 74 ASP A C 1
ATOM 541 O O . ASP A 1 74 ? -9.686 79.686 7.688 1.00 24.41 74 ASP A O 1
ATOM 546 N N . GLN A 1 75 ? -8.673 79.403 5.706 1.00 24.14 75 GLN A N 1
ATOM 547 C CA . GLN A 1 75 ? -9.017 80.740 5.238 1.00 24.11 75 GLN A CA 1
ATOM 548 C C . GLN A 1 75 ? -10.529 80.927 5.149 1.00 23.51 75 GLN A C 1
ATOM 549 O O . GLN A 1 75 ? -11.063 81.964 5.553 1.00 20.33 75 GLN A O 1
ATOM 555 N N . ILE A 1 76 ? -11.213 79.923 4.610 1.00 21.42 76 ILE A N 1
ATOM 556 C CA . ILE A 1 76 ? -12.663 79.980 4.470 1.00 19.78 76 ILE A CA 1
ATOM 557 C C . ILE A 1 76 ? -13.351 80.168 5.822 1.00 19.93 76 ILE A C 1
ATOM 558 O O . ILE A 1 76 ? -14.191 81.055 5.988 1.00 20.95 76 ILE A O 1
ATOM 563 N N . ILE A 1 77 ? -12.998 79.319 6.779 1.00 18.69 77 ILE A N 1
ATOM 564 C CA . ILE A 1 77 ? -13.580 79.382 8.113 1.00 18.95 77 ILE A CA 1
ATOM 565 C C . ILE A 1 77 ? -13.138 80.631 8.887 1.00 20.23 77 ILE A C 1
ATOM 566 O O . ILE A 1 77 ? -13.973 81.379 9.406 1.00 18.77 77 ILE A O 1
ATOM 571 N N . ASN A 1 78 ? -11.829 80.862 8.946 1.00 19.44 78 ASN A N 1
ATOM 572 C CA . ASN A 1 78 ? -11.285 82.001 9.680 1.00 19.99 78 ASN A CA 1
ATOM 573 C C . ASN A 1 78 ? -11.747 83.373 9.177 1.00 19.40 78 ASN A C 1
ATOM 574 O O . ASN A 1 78 ? -12.034 84.256 9.985 1.00 18.65 78 ASN A O 1
ATOM 579 N N . SER A 1 79 ? -11.829 83.563 7.861 1.00 17.11 79 SER A N 1
ATOM 580 C CA . SER A 1 79 ? -12.294 84.841 7.335 1.00 17.52 79 SER A CA 1
ATOM 581 C C . SER A 1 79 ? -13.781 85.007 7.661 1.00 18.84 79 SER A C 1
ATOM 582 O O . SER A 1 79 ? -14.266 86.128 7.851 1.00 18.50 79 SER A O 1
ATOM 585 N N . THR A 1 80 ? -14.507 83.893 7.733 1.00 17.21 80 THR A N 1
ATOM 586 C CA . THR A 1 80 ? -15.928 83.953 8.069 1.00 18.50 80 THR A CA 1
ATOM 587 C C . THR A 1 80 ? -16.099 84.424 9.519 1.00 17.54 80 THR A C 1
ATOM 588 O O . THR A 1 80 ? -16.950 85.259 9.814 1.00 17.97 80 THR A O 1
ATOM 592 N N . LEU A 1 81 ? -15.289 83.890 10.424 1.00 19.14 81 LEU A N 1
ATOM 593 C CA . LEU A 1 81 ? -15.368 84.286 11.825 1.00 20.01 81 LEU A CA 1
ATOM 594 C C . LEU A 1 81 ? -14.930 85.739 12.036 1.00 21.19 81 LEU A C 1
ATOM 595 O O . LEU A 1 81 ? -15.569 86.485 12.782 1.00 19.59 81 LEU A O 1
ATOM 600 N N . LYS A 1 82 ? -13.845 86.141 11.380 1.00 23.31 82 LYS A N 1
ATOM 601 C CA . LYS A 1 82 ? -13.339 87.503 11.529 1.00 27.15 82 LYS A CA 1
ATOM 602 C C . LYS A 1 82 ? -14.266 88.550 10.925 1.00 27.29 82 LYS A C 1
ATOM 603 O O . LYS A 1 82 ? -14.278 89.704 11.347 1.00 27.17 82 LYS A O 1
ATOM 609 N N . GLN A 1 83 ? -15.059 88.134 9.948 1.00 28.06 83 GLN A N 1
ATOM 610 C CA . GLN A 1 83 ? -15.991 89.031 9.292 1.00 28.07 83 GLN A CA 1
ATOM 611 C C . GLN A 1 83 ? -17.375 89.076 9.948 1.00 26.81 83 GLN A C 1
ATOM 612 O O . GLN A 1 83 ? -17.942 90.155 10.146 1.00 25.01 83 GLN A O 1
ATOM 618 N N . PHE A 1 84 ? -17.912 87.909 10.290 1.00 23.51 84 PHE A N 1
ATOM 619 C CA . PHE A 1 84 ? -19.252 87.839 10.863 1.00 22.97 84 PHE A CA 1
ATOM 620 C C . PHE A 1 84 ? -19.346 87.504 12.349 1.00 21.87 84 PHE A C 1
ATOM 621 O O . PHE A 1 84 ? -20.411 87.645 12.949 1.00 21.73 84 PHE A O 1
ATOM 629 N N . GLY A 1 85 ? -18.248 87.044 12.937 1.00 21.43 85 GLY A N 1
ATOM 630 C CA . GLY A 1 85 ? -18.248 86.733 14.359 1.00 21.56 85 GLY A CA 1
ATOM 631 C C . GLY A 1 85 ? -18.747 85.366 14.787 1.00 22.05 85 GLY A C 1
ATOM 632 O O . GLY A 1 85 ? -18.659 85.019 15.967 1.00 21.29 85 GLY A O 1
ATOM 633 N N . LYS A 1 86 ? -19.272 84.588 13.846 1.00 22.47 86 LYS A N 1
ATOM 634 C CA . LYS A 1 86 ? -19.768 83.252 14.161 1.00 21.11 86 LYS A CA 1
ATOM 635 C C . LYS A 1 86 ? -20.122 82.468 12.899 1.00 22.10 86 LYS A C 1
ATOM 636 O O . LYS A 1 86 ? -20.043 82.989 11.785 1.00 17.12 86 LYS A O 1
ATOM 642 N N . ILE A 1 87 ? -20.498 81.205 13.087 1.00 20.93 87 ILE A N 1
ATOM 643 C CA . ILE A 1 87 ? -20.895 80.340 11.977 1.00 20.80 87 ILE A CA 1
ATOM 644 C C . ILE A 1 87 ? -22.132 79.568 12.414 1.00 19.73 87 ILE A C 1
ATOM 645 O O . ILE A 1 87 ? -22.121 78.880 13.436 1.00 19.39 87 ILE A O 1
ATOM 650 N N . ASP A 1 88 ? -23.202 79.705 11.642 1.00 19.64 88 ASP A N 1
ATOM 651 C CA . ASP A 1 88 ? -24.463 79.046 11.946 1.00 18.76 88 ASP A CA 1
ATOM 652 C C . ASP A 1 88 ? -24.699 77.859 11.030 1.00 19.05 88 ASP A C 1
ATOM 653 O O . ASP A 1 88 ? -25.255 76.844 11.443 1.00 19.85 88 ASP A O 1
ATOM 658 N N . VAL A 1 89 ? -24.280 77.993 9.779 1.00 18.51 89 VAL A N 1
ATOM 659 C CA . VAL A 1 89 ? -24.496 76.930 8.813 1.00 18.17 89 VAL A CA 1
ATOM 660 C C . VAL A 1 89 ? -23.313 76.707 7.896 1.00 17.69 89 VAL A C 1
ATOM 661 O O . VAL A 1 89 ? -22.674 77.649 7.441 1.00 20.10 89 VAL A O 1
ATOM 665 N N . LEU A 1 90 ? -23.015 75.440 7.645 1.00 17.56 90 LEU A N 1
ATOM 666 C CA . LEU A 1 90 ? -21.947 75.078 6.734 1.00 16.86 90 LEU A CA 1
ATOM 667 C C . LEU A 1 90 ? -22.572 74.186 5.673 1.00 17.78 90 LEU A C 1
ATOM 668 O O . LEU A 1 90 ? -23.158 73.152 5.994 1.00 15.79 90 LEU A O 1
ATOM 673 N N . VAL A 1 91 ? -22.476 74.602 4.417 1.00 16.62 91 VAL A N 1
ATOM 674 C CA . VAL A 1 91 ? -22.999 73.791 3.327 1.00 16.80 91 VAL A CA 1
ATOM 675 C C . VAL A 1 91 ? -21.797 73.305 2.529 1.00 16.56 91 VAL A C 1
ATOM 676 O O . VAL A 1 91 ? -21.094 74.092 1.896 1.00 16.46 91 VAL A O 1
ATOM 680 N N . ASN A 1 92 ? -21.531 72.006 2.611 1.00 16.28 92 ASN A N 1
ATOM 681 C CA . ASN A 1 92 ? -20.413 71.413 1.887 1.00 16.61 92 ASN A CA 1
ATOM 682 C C . ASN A 1 92 ? -20.903 71.053 0.500 1.00 17.38 92 ASN A C 1
ATOM 683 O O . ASN A 1 92 ? -21.353 69.938 0.252 1.00 16.54 92 ASN A O 1
ATOM 688 N N . ASN A 1 93 ? -20.805 72.021 -0.403 1.00 17.65 93 ASN A N 1
ATOM 689 C CA . ASN A 1 93 ? -21.281 71.857 -1.764 1.00 18.22 93 ASN A CA 1
ATOM 690 C C . ASN A 1 93 ? -20.218 71.556 -2.810 1.00 19.31 93 ASN A C 1
ATOM 691 O O . ASN A 1 93 ? -20.498 70.871 -3.790 1.00 18.12 93 ASN A O 1
ATOM 696 N N . ALA A 1 94 ? -19.006 72.064 -2.612 1.00 18.80 94 ALA A N 1
ATOM 697 C CA . ALA A 1 94 ? -17.924 71.837 -3.572 1.00 18.39 94 ALA A CA 1
ATOM 698 C C . ALA A 1 94 ? -17.694 70.362 -3.868 1.00 18.89 94 ALA A C 1
ATOM 699 O O . ALA A 1 94 ? -17.621 69.536 -2.959 1.00 18.96 94 ALA A O 1
ATOM 701 N N . GLY A 1 95 ? -17.562 70.044 -5.151 1.00 18.84 95 GLY A N 1
ATOM 702 C CA . GLY A 1 95 ? -17.337 68.672 -5.559 1.00 20.71 95 GLY A CA 1
ATOM 703 C C . GLY A 1 95 ? -17.258 68.607 -7.068 1.00 20.03 95 GLY A C 1
ATOM 704 O O . GLY A 1 95 ? -17.617 69.569 -7.748 1.00 21.07 95 GLY A O 1
ATOM 705 N N . ALA A 1 96 ? -16.797 67.480 -7.595 1.00 19.10 96 ALA A N 1
ATOM 706 C CA . ALA A 1 96 ? -16.662 67.332 -9.033 1.00 19.34 96 ALA A CA 1
ATOM 707 C C . ALA A 1 96 ? -16.207 65.933 -9.443 1.00 20.16 96 ALA A C 1
ATOM 708 O O . ALA A 1 96 ? -15.519 65.240 -8.691 1.00 21.93 96 ALA A O 1
ATOM 710 N N . ALA A 1 97 ? -16.613 65.506 -10.632 1.00 18.92 97 ALA A N 1
ATOM 711 C CA . ALA A 1 97 ? -16.189 64.204 -11.120 1.00 20.66 97 ALA A CA 1
ATOM 712 C C . ALA A 1 97 ? -14.917 64.486 -11.906 1.00 20.42 97 ALA A C 1
ATOM 713 O O . ALA A 1 97 ? -14.974 64.738 -13.103 1.00 21.81 97 ALA A O 1
ATOM 715 N N . ILE A 1 98 ? -13.780 64.480 -11.212 1.00 21.26 98 ILE A N 1
ATOM 716 C CA . ILE A 1 98 ? -12.484 64.735 -11.836 1.00 21.12 98 ILE A CA 1
ATOM 717 C C . ILE A 1 98 ? -12.247 63.704 -12.937 1.00 21.73 98 ILE A C 1
ATOM 718 O O . ILE A 1 98 ? -12.280 62.498 -12.693 1.00 22.02 98 ILE A O 1
ATOM 723 N N . PRO A 1 99 ? -11.999 64.171 -14.167 1.00 22.64 99 PRO A N 1
ATOM 724 C CA . PRO A 1 99 ? -11.765 63.271 -15.298 1.00 23.56 99 PRO A CA 1
ATOM 725 C C . PRO A 1 99 ? -10.356 62.699 -15.375 1.00 24.89 99 PRO A C 1
ATOM 726 O O . PRO A 1 99 ? -9.403 63.275 -14.844 1.00 23.53 99 PRO A O 1
ATOM 730 N N . ASP A 1 100 ? -10.238 61.556 -16.042 1.00 25.04 100 ASP A N 1
ATOM 731 C CA . ASP A 1 100 ? -8.947 60.911 -16.244 1.00 25.90 100 ASP A CA 1
ATOM 732 C C . ASP A 1 100 ? -8.272 61.698 -17.370 1.00 24.81 100 ASP A C 1
ATOM 733 O O . ASP A 1 100 ? -8.913 62.035 -18.364 1.00 23.37 100 ASP A O 1
ATOM 738 N N . ALA A 1 101 ? -6.990 62.007 -17.205 1.00 27.10 101 ALA A N 1
ATOM 739 C CA . ALA A 1 101 ? -6.253 62.774 -18.212 1.00 28.47 101 ALA A CA 1
ATOM 740 C C . ALA A 1 101 ? -6.249 62.112 -19.584 1.00 28.87 101 ALA A C 1
ATOM 741 O O . ALA A 1 101 ? -6.094 62.788 -20.602 1.00 29.86 101 ALA A O 1
ATOM 743 N N . PHE A 1 102 ? -6.415 60.793 -19.617 1.00 27.63 102 PHE A N 1
ATOM 744 C CA . PHE A 1 102 ? -6.425 60.075 -20.884 1.00 28.68 102 PHE A CA 1
ATOM 745 C C . PHE A 1 102 ? -7.846 59.681 -21.279 1.00 28.52 102 PHE A C 1
ATOM 746 O O . PHE A 1 102 ? -8.047 58.806 -22.118 1.00 28.23 102 PHE A O 1
ATOM 754 N N . GLY A 1 103 ? -8.827 60.332 -20.659 1.00 28.98 103 GLY A N 1
ATOM 755 C CA . GLY A 1 103 ? -10.222 60.058 -20.959 1.00 28.47 103 GLY A CA 1
ATOM 756 C C . GLY A 1 103 ? -10.700 58.676 -20.554 1.00 28.55 103 GLY A C 1
ATOM 757 O O . GLY A 1 103 ? -11.772 58.237 -20.968 1.00 29.36 103 GLY A O 1
ATOM 758 N N . THR A 1 104 ? -9.915 57.983 -19.743 1.00 27.87 104 THR A N 1
ATOM 759 C CA . THR A 1 104 ? -10.296 56.646 -19.315 1.00 28.08 104 THR A CA 1
ATOM 760 C C . THR A 1 104 ? -11.376 56.656 -18.233 1.00 28.32 104 THR A C 1
ATOM 761 O O . THR A 1 104 ? -11.361 57.500 -17.337 1.00 26.87 104 THR A O 1
ATOM 765 N N . THR A 1 105 ? -12.313 55.714 -18.336 1.00 27.96 105 THR A N 1
ATOM 766 C CA . THR A 1 105 ? -13.395 55.566 -17.364 1.00 26.07 105 THR A CA 1
ATOM 767 C C . THR A 1 105 ? -13.427 54.114 -16.903 1.00 25.97 105 THR A C 1
ATOM 768 O O . THR A 1 105 ? -12.733 53.260 -17.460 1.00 24.91 105 THR A O 1
ATOM 772 N N . GLY A 1 106 ? -14.234 53.837 -15.884 1.00 23.81 106 GLY A N 1
ATOM 773 C CA . GLY A 1 106 ? -14.337 52.482 -15.377 1.00 20.06 106 GLY A CA 1
ATOM 774 C C . GLY A 1 106 ? -13.253 52.127 -14.382 1.00 19.66 106 GLY A C 1
ATOM 775 O O . GLY A 1 106 ? -12.560 53.005 -13.858 1.00 18.35 106 GLY A O 1
ATOM 776 N N . THR A 1 107 ? -13.117 50.829 -14.128 1.00 18.86 107 THR A N 1
ATOM 777 C CA . THR A 1 107 ? -12.132 50.299 -13.192 1.00 20.03 107 THR A CA 1
ATOM 778 C C . THR A 1 107 ? -10.723 50.742 -13.582 1.00 20.15 107 THR A C 1
ATOM 779 O O . THR A 1 107 ? -9.848 50.882 -12.726 1.00 19.36 107 THR A O 1
ATOM 783 N N . ASP A 1 108 ? -10.517 50.965 -14.878 1.00 19.20 108 ASP A N 1
ATOM 784 C CA . ASP A 1 108 ? -9.213 51.369 -15.395 1.00 21.37 108 ASP A CA 1
ATOM 785 C C . ASP A 1 108 ? -8.771 52.783 -15.047 1.00 22.36 108 ASP A C 1
ATOM 786 O O . ASP A 1 108 ? -7.602 53.115 -15.229 1.00 21.13 108 ASP A O 1
ATOM 791 N N . GLN A 1 109 ? -9.687 53.621 -14.563 1.00 22.33 109 GLN A N 1
ATOM 792 C CA . GLN A 1 109 ? -9.304 54.977 -14.200 1.00 24.25 109 GLN A CA 1
ATOM 793 C C . GLN A 1 109 ? -8.071 54.905 -13.315 1.00 24.44 109 GLN A C 1
ATOM 794 O O . GLN A 1 109 ? -8.003 54.082 -12.399 1.00 24.14 109 GLN A O 1
ATOM 800 N N . GLY A 1 110 ? -7.106 55.774 -13.598 1.00 25.23 110 GLY A N 1
ATOM 801 C CA . GLY A 1 110 ? -5.866 55.798 -12.844 1.00 25.98 110 GLY A CA 1
ATOM 802 C C . GLY A 1 110 ? -6.032 56.078 -11.368 1.00 26.47 110 GLY A C 1
ATOM 803 O O . GLY A 1 110 ? -6.973 56.757 -10.961 1.00 25.17 110 GLY A O 1
ATOM 804 N N . ILE A 1 111 ? -5.099 55.559 -10.572 1.00 25.16 111 ILE A N 1
ATOM 805 C CA . ILE A 1 111 ? -5.121 55.729 -9.126 1.00 26.40 111 ILE A CA 1
ATOM 806 C C . ILE A 1 111 ? -4.976 57.203 -8.730 1.00 26.70 111 ILE A C 1
ATOM 807 O O . ILE A 1 111 ? -5.487 57.630 -7.693 1.00 26.56 111 ILE A O 1
ATOM 812 N N . ASP A 1 112 ? -4.280 57.976 -9.560 1.00 26.20 112 ASP A N 1
ATOM 813 C CA . ASP A 1 112 ? -4.097 59.405 -9.314 1.00 25.74 112 ASP A CA 1
ATOM 814 C C . ASP A 1 112 ? -5.463 60.091 -9.233 1.00 24.25 112 ASP A C 1
ATOM 815 O O . ASP A 1 112 ? -5.659 61.026 -8.453 1.00 24.81 112 ASP A O 1
ATOM 820 N N . ILE A 1 113 ? -6.401 59.624 -10.051 1.00 21.51 113 ILE A N 1
ATOM 821 C CA . ILE A 1 113 ? -7.746 60.186 -10.064 1.00 20.24 113 ILE A CA 1
ATOM 822 C C . ILE A 1 113 ? -8.479 59.777 -8.786 1.00 18.70 113 ILE A C 1
ATOM 823 O O . ILE A 1 113 ? -9.362 60.488 -8.308 1.00 16.35 113 ILE A O 1
ATOM 828 N N . TYR A 1 114 ? -8.106 58.630 -8.227 1.00 18.55 114 TYR A N 1
ATOM 829 C CA . TYR A 1 114 ? -8.724 58.184 -6.983 1.00 20.05 114 TYR A CA 1
ATOM 830 C C . TYR A 1 114 ? -8.396 59.214 -5.903 1.00 20.24 114 TYR A C 1
ATOM 831 O O . TYR A 1 114 ? -9.286 59.704 -5.209 1.00 20.76 114 TYR A O 1
ATOM 840 N N . HIS A 1 115 ? -7.116 59.558 -5.787 1.00 22.20 115 HIS A N 1
ATOM 841 C CA . HIS A 1 115 ? -6.647 60.521 -4.783 1.00 22.00 115 HIS A CA 1
ATOM 842 C C . HIS A 1 115 ? -7.207 61.930 -4.911 1.00 21.74 115 HIS A C 1
ATOM 843 O O . HIS A 1 115 ? -7.572 62.546 -3.912 1.00 21.74 115 HIS A O 1
ATOM 850 N N . LYS A 1 116 ? -7.249 62.456 -6.131 1.00 21.20 116 LYS A N 1
ATOM 851 C CA . LYS A 1 116 ? -7.775 63.801 -6.335 1.00 21.78 116 LYS A CA 1
ATOM 852 C C . LYS A 1 116 ? -9.268 63.846 -6.039 1.00 18.55 116 LYS A C 1
ATOM 853 O O . LYS A 1 116 ? -9.739 64.755 -5.365 1.00 18.64 116 LYS A O 1
ATOM 859 N N . THR A 1 117 ? -10.002 62.854 -6.538 1.00 19.29 117 THR A N 1
ATOM 860 C CA . THR A 1 117 ? -11.455 62.782 -6.353 1.00 17.98 117 THR A CA 1
ATOM 861 C C . THR A 1 117 ? -11.872 62.708 -4.887 1.00 17.26 117 THR A C 1
ATOM 862 O O . THR A 1 117 ? -12.731 63.468 -4.441 1.00 17.65 117 THR A O 1
ATOM 866 N N . LEU A 1 118 ? -11.272 61.796 -4.133 1.00 17.77 118 LEU A N 1
ATOM 867 C CA . LEU A 1 118 ? -11.619 61.678 -2.727 1.00 18.25 118 LEU A CA 1
ATOM 868 C C . LEU A 1 118 ? -11.152 62.868 -1.902 1.00 19.28 118 LEU A C 1
ATOM 869 O O . LEU A 1 118 ? -11.788 63.219 -0.915 1.00 20.77 118 LEU A O 1
ATOM 874 N N . LYS A 1 119 ? -10.052 63.501 -2.301 1.00 18.84 119 LYS A N 1
ATOM 875 C CA . LYS A 1 119 ? -9.557 64.630 -1.528 1.00 20.31 119 LYS A CA 1
ATOM 876 C C . LYS A 1 119 ? -10.522 65.803 -1.617 1.00 20.09 119 LYS A C 1
ATOM 877 O O . LYS A 1 119 ? -10.639 66.602 -0.688 1.00 21.67 119 LYS A O 1
ATOM 883 N N . LEU A 1 120 ? -11.223 65.890 -2.741 1.00 19.99 120 LEU A N 1
ATOM 884 C CA . LEU A 1 120 ? -12.180 66.955 -2.968 1.00 17.74 120 LEU A CA 1
ATOM 885 C C . LEU A 1 120 ? -13.580 66.613 -2.483 1.00 17.19 120 LEU A C 1
ATOM 886 O O . LEU A 1 120 ? -14.161 67.341 -1.681 1.00 18.29 120 LEU A O 1
ATOM 891 N N . ASN A 1 121 ? -14.104 65.495 -2.972 1.00 16.40 121 ASN A N 1
ATOM 892 C CA . ASN A 1 121 ? -15.460 65.063 -2.658 1.00 17.51 121 ASN A CA 1
ATOM 893 C C . ASN A 1 121 ? -15.670 64.423 -1.294 1.00 17.51 121 ASN A C 1
ATOM 894 O O . ASN A 1 121 ? -16.813 64.234 -0.871 1.00 18.48 121 ASN A O 1
ATOM 899 N N . LEU A 1 122 ? -14.587 64.087 -0.604 1.00 17.38 122 LEU A N 1
ATOM 900 C CA . LEU A 1 122 ? -14.723 63.483 0.713 1.00 17.30 122 LEU A CA 1
ATOM 901 C C . LEU A 1 122 ? -13.852 64.155 1.776 1.00 19.26 122 LEU A C 1
ATOM 902 O O . LEU A 1 122 ? -14.377 64.703 2.744 1.00 19.05 122 LEU A O 1
ATOM 907 N N . GLN A 1 123 ? -12.531 64.118 1.601 1.00 18.86 123 GLN A N 1
ATOM 908 C CA . GLN A 1 123 ? -11.633 64.708 2.595 1.00 20.13 123 GLN A CA 1
ATOM 909 C C . GLN A 1 123 ? -11.945 66.163 2.932 1.00 18.56 123 GLN A C 1
ATOM 910 O O . GLN A 1 123 ? -11.985 66.536 4.109 1.00 18.23 123 GLN A O 1
ATOM 916 N N . ALA A 1 124 ? -12.177 66.983 1.911 1.00 17.67 124 ALA A N 1
ATOM 917 C CA . ALA A 1 124 ? -12.487 68.394 2.135 1.00 16.78 124 ALA A CA 1
ATOM 918 C C . ALA A 1 124 ? -13.724 68.569 3.020 1.00 17.38 124 ALA A C 1
ATOM 919 O O . ALA A 1 124 ? -13.766 69.453 3.883 1.00 16.34 124 ALA A O 1
ATOM 921 N N . VAL A 1 125 ? -14.734 67.736 2.789 1.00 15.45 125 VAL A N 1
ATOM 922 C CA . VAL A 1 125 ? -15.973 67.785 3.566 1.00 13.85 125 VAL A CA 1
ATOM 923 C C . VAL A 1 125 ? -15.686 67.447 5.027 1.00 14.56 125 VAL A C 1
ATOM 924 O O . VAL A 1 125 ? -16.208 68.085 5.947 1.00 13.20 125 VAL A O 1
ATOM 928 N N . ILE A 1 126 ? -14.855 66.432 5.228 1.00 14.21 126 ILE A N 1
ATOM 929 C CA . ILE A 1 126 ? -14.494 65.992 6.570 1.00 16.03 126 ILE A CA 1
ATOM 930 C C . ILE A 1 126 ? -13.674 67.050 7.310 1.00 16.64 126 ILE A C 1
ATOM 931 O O . ILE A 1 126 ? -13.900 67.302 8.493 1.00 15.99 126 ILE A O 1
ATOM 936 N N . GLU A 1 127 ? -12.729 67.674 6.619 1.00 16.85 127 GLU A N 1
ATOM 937 C CA . GLU A 1 127 ? -11.914 68.689 7.267 1.00 20.20 127 GLU A CA 1
ATOM 938 C C . GLU A 1 127 ? -12.700 69.966 7.541 1.00 19.06 127 GLU A C 1
ATOM 939 O O . GLU A 1 127 ? -12.471 70.625 8.548 1.00 19.37 127 GLU A O 1
ATOM 945 N N . MET A 1 128 ? -13.623 70.322 6.651 1.00 18.74 128 MET A N 1
ATOM 946 C CA . MET A 1 128 ? -14.430 71.513 6.879 1.00 17.33 128 MET A CA 1
ATOM 947 C C . MET A 1 128 ? -15.368 71.238 8.048 1.00 16.54 128 MET A C 1
ATOM 948 O O . MET A 1 128 ? -15.648 72.126 8.849 1.00 16.05 128 MET A O 1
ATOM 953 N N . THR A 1 129 ? -15.842 70.000 8.150 1.00 16.72 129 THR A N 1
ATOM 954 C CA . THR A 1 129 ? -16.739 69.612 9.239 1.00 18.26 129 THR A CA 1
ATOM 955 C C . THR A 1 129 ? -16.013 69.727 10.579 1.00 18.38 129 THR A C 1
ATOM 956 O O . THR A 1 129 ? -16.513 70.349 11.524 1.00 16.94 129 THR A O 1
ATOM 960 N N . LYS A 1 130 ? -14.827 69.132 10.650 1.00 18.11 130 LYS A N 1
ATOM 961 C CA . LYS A 1 130 ? -14.021 69.164 11.866 1.00 19.21 130 LYS A CA 1
ATOM 962 C C . LYS A 1 130 ? -13.626 70.587 12.254 1.00 19.47 130 LYS A C 1
ATOM 963 O O . LYS A 1 130 ? -13.634 70.941 13.429 1.00 20.98 130 LYS A O 1
ATOM 969 N N . LYS A 1 131 ? -13.295 71.404 11.261 1.00 20.34 131 LYS A N 1
ATOM 970 C CA . LYS A 1 131 ? -12.872 72.771 11.522 1.00 20.41 131 LYS A CA 1
ATOM 971 C C . LYS A 1 131 ? -13.989 73.740 11.870 1.00 20.69 131 LYS A C 1
ATOM 972 O O . LYS A 1 131 ? -13.756 74.728 12.562 1.00 20.72 131 LYS A O 1
ATOM 978 N N . VAL A 1 132 ? -15.204 73.480 11.402 1.00 19.76 132 VAL A N 1
ATOM 979 C CA . VAL A 1 132 ? -16.306 74.373 11.743 1.00 19.43 132 VAL A CA 1
ATOM 980 C C . VAL A 1 132 ? -16.984 73.910 13.033 1.00 17.89 132 VAL A C 1
ATOM 981 O O . VAL A 1 132 ? -17.625 74.700 13.723 1.00 18.74 132 VAL A O 1
ATOM 985 N N . LYS A 1 133 ? -16.819 72.631 13.358 1.00 19.32 133 LYS A N 1
ATOM 986 C CA . LYS A 1 133 ? -17.442 72.026 14.537 1.00 20.26 133 LYS A CA 1
ATOM 987 C C . LYS A 1 133 ? -17.455 72.830 15.841 1.00 19.78 133 LYS A C 1
ATOM 988 O O . LYS A 1 133 ? -18.506 72.987 16.460 1.00 20.61 133 LYS A O 1
ATOM 994 N N . PRO A 1 134 ? -16.290 73.320 16.297 1.00 19.50 134 PRO A N 1
ATOM 995 C CA . PRO A 1 134 ? -16.319 74.084 17.550 1.00 20.49 134 PRO A CA 1
ATOM 996 C C . PRO A 1 134 ? -17.244 75.296 17.485 1.00 20.42 134 PRO A C 1
ATOM 997 O O . PRO A 1 134 ? -17.896 75.644 18.462 1.00 20.69 134 PRO A O 1
ATOM 1001 N N . HIS A 1 135 ? -17.309 75.925 16.319 1.00 21.05 135 HIS A N 1
ATOM 1002 C CA . HIS A 1 135 ? -18.146 77.108 16.152 1.00 22.25 135 HIS A CA 1
ATOM 1003 C C . HIS A 1 135 ? -19.627 76.740 16.037 1.00 22.94 135 HIS A C 1
ATOM 1004 O O . HIS A 1 135 ? -20.511 77.471 16.464 1.00 22.45 135 HIS A O 1
ATOM 1011 N N . LEU A 1 136 ? -19.920 75.571 15.467 1.00 22.30 136 LEU A N 1
ATOM 1012 C CA . LEU A 1 136 ? -21.299 75.114 15.344 1.00 21.60 136 LEU A CA 1
ATOM 1013 C C . LEU A 1 136 ? -21.795 74.625 16.701 1.00 20.91 136 LEU A C 1
ATOM 1014 O O . LEU A 1 136 ? -22.992 74.658 16.985 1.00 20.58 136 LEU A O 1
ATOM 1019 N N . VAL A 1 137 ? -20.873 74.158 17.536 1.00 20.04 137 VAL A N 1
ATOM 1020 C CA . VAL A 1 137 ? -21.230 73.704 18.875 1.00 19.52 137 VAL A CA 1
ATOM 1021 C C . VAL A 1 137 ? -21.734 74.928 19.646 1.00 20.56 137 VAL A C 1
ATOM 1022 O O . VAL A 1 137 ? -22.771 74.884 20.308 1.00 18.46 137 VAL A O 1
ATOM 1026 N N . ALA A 1 138 ? -21.000 76.029 19.523 1.00 21.12 138 ALA A N 1
ATOM 1027 C CA . ALA A 1 138 ? -21.341 77.275 20.210 1.00 20.05 138 ALA A CA 1
ATOM 1028 C C . ALA A 1 138 ? -22.643 77.892 19.708 1.00 19.58 138 ALA A C 1
ATOM 1029 O O . ALA A 1 138 ? -23.397 78.478 20.482 1.00 16.64 138 ALA A O 1
ATOM 1031 N N . SER A 1 139 ? -22.903 77.754 18.412 1.00 19.36 139 SER A N 1
ATOM 1032 C CA . SER A 1 139 ? -24.107 78.312 17.805 1.00 20.63 139 SER A CA 1
ATOM 1033 C C . SER A 1 139 ? -25.218 77.293 17.642 1.00 21.86 139 SER A C 1
ATOM 1034 O O . SER A 1 139 ? -26.320 77.649 17.221 1.00 21.34 139 SER A O 1
ATOM 1037 N N . LYS A 1 140 ? -24.932 76.034 17.965 1.00 21.62 140 LYS A N 1
ATOM 1038 C CA . LYS A 1 140 ? -25.913 74.968 17.783 1.00 22.34 140 LYS A CA 1
ATOM 1039 C C . LYS A 1 140 ? -26.404 75.143 16.347 1.00 21.47 140 LYS A C 1
ATOM 1040 O O . LYS A 1 140 ? -27.595 75.308 16.084 1.00 18.28 140 LYS A O 1
ATOM 1046 N N . GLY A 1 141 ? -25.447 75.115 15.424 1.00 20.85 141 GLY A N 1
ATOM 1047 C CA . GLY A 1 141 ? -25.747 75.301 14.020 1.00 21.72 141 GLY A CA 1
ATOM 1048 C C . GLY A 1 141 ? -26.108 74.052 13.247 1.00 23.16 141 GLY A C 1
ATOM 1049 O O . GLY A 1 141 ? -26.652 73.095 13.795 1.00 22.13 141 GLY A O 1
ATOM 1050 N N . GLU A 1 142 ? -25.796 74.059 11.956 1.00 21.81 142 GLU A N 1
ATOM 1051 C CA . GLU A 1 142 ? -26.133 72.929 11.110 1.00 21.95 142 GLU A CA 1
ATOM 1052 C C . GLU A 1 142 ? -25.184 72.754 9.941 1.00 19.15 142 GLU A C 1
ATOM 1053 O O . GLU A 1 142 ? -24.444 73.668 9.568 1.00 18.47 142 GLU A O 1
ATOM 1059 N N . ILE A 1 143 ? -25.216 71.555 9.376 1.00 17.81 143 ILE A N 1
ATOM 1060 C CA . ILE A 1 143 ? -24.401 71.212 8.225 1.00 15.94 143 ILE A CA 1
ATOM 1061 C C . ILE A 1 143 ? -25.298 70.570 7.172 1.00 16.17 143 ILE A C 1
ATOM 1062 O O . ILE A 1 143 ? -26.149 69.741 7.494 1.00 16.31 143 ILE A O 1
ATOM 1067 N N . VAL A 1 144 ? -25.124 70.981 5.922 1.00 14.96 144 VAL A N 1
ATOM 1068 C CA . VAL A 1 144 ? -25.874 70.400 4.816 1.00 13.70 144 VAL A CA 1
ATOM 1069 C C . VAL A 1 144 ? -24.833 70.039 3.773 1.00 14.44 144 VAL A C 1
ATOM 1070 O O . VAL A 1 144 ? -24.159 70.913 3.217 1.00 14.53 144 VAL A O 1
ATOM 1074 N N . ASN A 1 145 ? -24.674 68.749 3.518 1.00 14.95 145 ASN A N 1
ATOM 1075 C CA . ASN A 1 145 ? -23.700 68.325 2.523 1.00 15.37 145 ASN A CA 1
ATOM 1076 C C . ASN A 1 145 ? -24.396 68.057 1.205 1.00 13.73 145 ASN A C 1
ATOM 1077 O O . ASN A 1 145 ? -25.608 67.861 1.170 1.00 13.27 145 ASN A O 1
ATOM 1082 N N . VAL A 1 146 ? -23.632 68.066 0.121 1.00 13.26 146 VAL A N 1
ATOM 1083 C CA . VAL A 1 146 ? -24.195 67.782 -1.192 1.00 13.16 146 VAL A CA 1
ATOM 1084 C C . VAL A 1 146 ? -23.527 66.518 -1.721 1.00 14.01 146 VAL A C 1
ATOM 1085 O O . VAL A 1 146 ? -22.331 66.504 -2.036 1.00 14.50 146 VAL A O 1
ATOM 1089 N N . SER A 1 147 ? -24.307 65.446 -1.782 1.00 14.15 147 SER A N 1
ATOM 1090 C CA . SER A 1 147 ? -23.807 64.162 -2.259 1.00 14.38 147 SER A CA 1
ATOM 1091 C C . SER A 1 147 ? -24.226 63.998 -3.718 1.00 13.63 147 SER A C 1
ATOM 1092 O O . SER A 1 147 ? -24.069 64.925 -4.516 1.00 16.21 147 SER A O 1
ATOM 1095 N N . SER A 1 148 ? -24.769 62.832 -4.053 1.00 13.45 148 SER A N 1
ATOM 1096 C CA . SER A 1 148 ? -25.210 62.524 -5.414 1.00 13.58 148 SER A CA 1
ATOM 1097 C C . SER A 1 148 ? -25.813 61.126 -5.468 1.00 14.54 148 SER A C 1
ATOM 1098 O O . SER A 1 148 ? -25.430 60.263 -4.677 1.00 13.31 148 SER A O 1
ATOM 1101 N N . ILE A 1 149 ? -26.745 60.901 -6.396 1.00 13.26 149 ILE A N 1
ATOM 1102 C CA . ILE A 1 149 ? -27.357 59.584 -6.535 1.00 13.22 149 ILE A CA 1
ATOM 1103 C C . ILE A 1 149 ? -26.324 58.574 -7.000 1.00 13.89 149 ILE A C 1
ATOM 1104 O O . ILE A 1 149 ? -26.560 57.372 -6.943 1.00 14.09 149 ILE A O 1
ATOM 1109 N N . VAL A 1 150 ? -25.175 59.064 -7.457 1.00 14.51 150 VAL A N 1
ATOM 1110 C CA . VAL A 1 150 ? -24.112 58.179 -7.916 1.00 16.69 150 VAL A CA 1
ATOM 1111 C C . VAL A 1 150 ? -23.506 57.391 -6.743 1.00 16.16 150 VAL A C 1
ATOM 1112 O O . VAL A 1 150 ? -22.766 56.433 -6.949 1.00 17.06 150 VAL A O 1
ATOM 1116 N N . ALA A 1 151 ? -23.825 57.788 -5.513 1.00 14.55 151 ALA A N 1
ATOM 1117 C CA . ALA A 1 151 ? -23.313 57.084 -4.334 1.00 14.91 151 ALA A CA 1
ATOM 1118 C C . ALA A 1 151 ? -23.872 55.661 -4.244 1.00 14.01 151 ALA A C 1
ATOM 1119 O O . ALA A 1 151 ? -23.279 54.784 -3.616 1.00 14.62 151 ALA A O 1
ATOM 1121 N N . GLY A 1 152 ? -25.023 55.443 -4.868 1.00 14.42 152 GLY A N 1
ATOM 1122 C CA . GLY A 1 152 ? -25.660 54.139 -4.824 1.00 16.52 152 GLY A CA 1
ATOM 1123 C C . GLY A 1 152 ? -27.158 54.330 -4.663 1.00 16.59 152 GLY A C 1
ATOM 1124 O O . GLY A 1 152 ? -27.614 55.473 -4.640 1.00 19.17 152 GLY A O 1
ATOM 1125 N N . PRO A 1 153 ? -27.953 53.253 -4.519 1.00 16.78 153 PRO A N 1
ATOM 1126 C CA . PRO A 1 153 ? -27.549 51.846 -4.489 1.00 14.81 153 PRO A CA 1
ATOM 1127 C C . PRO A 1 153 ? -27.199 51.238 -5.849 1.00 16.21 153 PRO A C 1
ATOM 1128 O O . PRO A 1 153 ? -26.691 50.123 -5.916 1.00 13.23 153 PRO A O 1
ATOM 1132 N N . GLN A 1 154 ? -27.463 51.958 -6.937 1.00 13.16 154 GLN A N 1
ATOM 1133 C CA . GLN A 1 154 ? -27.139 51.422 -8.255 1.00 16.29 154 GLN A CA 1
ATOM 1134 C C . GLN A 1 154 ? -25.639 51.569 -8.514 1.00 15.94 154 GLN A C 1
ATOM 1135 O O . GLN A 1 154 ? -24.984 52.454 -7.959 1.00 14.44 154 GLN A O 1
ATOM 1141 N N . ALA A 1 155 ? -25.101 50.700 -9.359 1.00 14.77 155 ALA A N 1
ATOM 1142 C CA . ALA A 1 155 ? -23.678 50.735 -9.676 1.00 16.02 155 ALA A CA 1
ATOM 1143 C C . ALA A 1 155 ? -23.330 51.920 -10.568 1.00 16.82 155 ALA A C 1
ATOM 1144 O O . ALA A 1 155 ? -24.174 52.410 -11.330 1.00 16.43 155 ALA A O 1
ATOM 1146 N N . GLN A 1 156 ? -22.084 52.377 -10.464 1.00 16.74 156 GLN A N 1
ATOM 1147 C CA . GLN A 1 156 ? -21.584 53.491 -11.273 1.00 22.22 156 GLN A CA 1
ATOM 1148 C C . GLN A 1 156 ? -20.203 53.102 -11.799 1.00 22.16 156 GLN A C 1
ATOM 1149 O O . GLN A 1 156 ? -19.180 53.504 -11.254 1.00 23.33 156 GLN A O 1
ATOM 1155 N N . PRO A 1 157 ? -20.176 52.299 -12.877 1.00 24.19 157 PRO A N 1
ATOM 1156 C CA . PRO A 1 157 ? -18.997 51.770 -13.569 1.00 25.87 157 PRO A CA 1
ATOM 1157 C C . PRO A 1 157 ? -18.139 52.708 -14.420 1.00 28.13 157 PRO A C 1
ATOM 1158 O O . PRO A 1 157 ? -17.104 52.275 -14.937 1.00 30.34 157 PRO A O 1
ATOM 1162 N N . ASP A 1 158 ? -18.538 53.968 -14.582 1.00 25.38 158 ASP A N 1
ATOM 1163 C CA . ASP A 1 158 ? -17.727 54.876 -15.395 1.00 24.71 158 ASP A CA 1
ATOM 1164 C C . ASP A 1 158 ? -16.810 55.757 -14.556 1.00 24.02 158 ASP A C 1
ATOM 1165 O O . ASP A 1 158 ? -15.606 55.818 -14.806 1.00 23.94 158 ASP A O 1
ATOM 1170 N N . PHE A 1 159 ? -17.371 56.449 -13.570 1.00 22.27 159 PHE A N 1
ATOM 1171 C CA . PHE A 1 159 ? -16.559 57.281 -12.694 1.00 20.88 159 PHE A CA 1
ATOM 1172 C C . PHE A 1 159 ? -16.692 56.720 -11.283 1.00 21.35 159 PHE A C 1
ATOM 1173 O O . PHE A 1 159 ? -17.414 57.258 -10.438 1.00 21.18 159 PHE A O 1
ATOM 1181 N N . LEU A 1 160 ? -15.981 55.619 -11.053 1.00 20.60 160 LEU A N 1
ATOM 1182 C CA . LEU A 1 160 ? -16.005 54.903 -9.782 1.00 21.68 160 LEU A CA 1
ATOM 1183 C C . LEU A 1 160 ? -15.495 55.631 -8.542 1.00 19.31 160 LEU A C 1
ATOM 1184 O O . LEU A 1 160 ? -16.084 55.501 -7.469 1.00 19.00 160 LEU A O 1
ATOM 1189 N N . TYR A 1 161 ? -14.403 56.380 -8.670 1.00 19.42 161 TYR A N 1
ATOM 1190 C CA . TYR A 1 161 ? -13.853 57.090 -7.516 1.00 18.12 161 TYR A CA 1
ATOM 1191 C C . TYR A 1 161 ? -14.785 58.201 -7.054 1.00 17.04 161 TYR A C 1
ATOM 1192 O O . TYR A 1 161 ? -14.914 58.459 -5.856 1.00 15.96 161 TYR A O 1
ATOM 1201 N N . TYR A 1 162 ? -15.432 58.856 -8.009 1.00 16.04 162 TYR A N 1
ATOM 1202 C CA . TYR A 1 162 ? -16.384 59.916 -7.692 1.00 15.03 162 TYR A CA 1
ATOM 1203 C C . TYR A 1 162 ? -17.542 59.263 -6.925 1.00 14.69 162 TYR A C 1
ATOM 1204 O O . TYR A 1 162 ? -17.994 59.768 -5.897 1.00 14.08 162 TYR A O 1
ATOM 1213 N N . ALA A 1 163 ? -17.986 58.115 -7.428 1.00 13.50 163 ALA A N 1
ATOM 1214 C CA . ALA A 1 163 ? -19.092 57.361 -6.846 1.00 15.36 163 ALA A CA 1
ATOM 1215 C C . ALA A 1 163 ? -18.855 56.869 -5.416 1.00 14.33 163 ALA A C 1
ATOM 1216 O O . ALA A 1 163 ? -19.696 57.062 -4.537 1.00 14.25 163 ALA A O 1
ATOM 1218 N N . ILE A 1 164 ? -17.725 56.212 -5.187 1.00 16.14 164 ILE A N 1
ATOM 1219 C CA . ILE A 1 164 ? -17.437 55.697 -3.857 1.00 15.84 164 ILE A CA 1
ATOM 1220 C C . ILE A 1 164 ? -17.175 56.846 -2.893 1.00 15.74 164 ILE A C 1
ATOM 1221 O O . ILE A 1 164 ? -17.429 56.723 -1.695 1.00 16.60 164 ILE A O 1
ATOM 1226 N N . ALA A 1 165 ? -16.682 57.966 -3.420 1.00 13.30 165 ALA A N 1
ATOM 1227 C CA . ALA A 1 165 ? -16.415 59.133 -2.584 1.00 14.67 165 ALA A CA 1
ATOM 1228 C C . ALA A 1 165 ? -17.742 59.645 -2.045 1.00 13.24 165 ALA A C 1
ATOM 1229 O O . ALA A 1 165 ? -17.845 60.002 -0.884 1.00 14.21 165 ALA A O 1
ATOM 1231 N N . LYS A 1 166 ? -18.763 59.672 -2.897 1.00 14.67 166 LYS A N 1
ATOM 1232 C CA . LYS A 1 166 ? -20.077 60.140 -2.475 1.00 13.43 166 LYS A CA 1
ATOM 1233 C C . LYS A 1 166 ? -20.721 59.086 -1.575 1.00 13.11 166 LYS A C 1
ATOM 1234 O O . LYS A 1 166 ? -21.484 59.416 -0.674 1.00 13.76 166 LYS A O 1
ATOM 1240 N N . ALA A 1 167 ? -20.410 57.815 -1.822 1.00 13.43 167 ALA A N 1
ATOM 1241 C CA . ALA A 1 167 ? -20.951 56.738 -0.997 1.00 13.80 167 ALA A CA 1
ATOM 1242 C C . ALA A 1 167 ? -20.375 56.877 0.410 1.00 13.41 167 ALA A C 1
ATOM 1243 O O . ALA A 1 167 ? -21.078 56.723 1.405 1.00 12.56 167 ALA A O 1
ATOM 1245 N N . ALA A 1 168 ? -19.082 57.160 0.487 1.00 14.72 168 ALA A N 1
ATOM 1246 C CA . ALA A 1 168 ? -18.420 57.334 1.778 1.00 16.16 168 ALA A CA 1
ATOM 1247 C C . ALA A 1 168 ? -18.990 58.569 2.476 1.00 15.56 168 ALA A C 1
ATOM 1248 O O . ALA A 1 168 ? -19.186 58.589 3.694 1.00 14.09 168 ALA A O 1
ATOM 1250 N N . LEU A 1 169 ? -19.262 59.598 1.686 1.00 15.63 169 LEU A N 1
ATOM 1251 C CA . LEU A 1 169 ? -19.809 60.846 2.203 1.00 15.60 169 LEU A CA 1
ATOM 1252 C C . LEU A 1 169 ? -21.188 60.668 2.864 1.00 15.46 169 LEU A C 1
ATOM 1253 O O . LEU A 1 169 ? -21.480 61.297 3.893 1.00 13.64 169 LEU A O 1
ATOM 1258 N N . ASP A 1 170 ? -22.041 59.830 2.276 1.00 12.49 170 ASP A N 1
ATOM 1259 C CA . ASP A 1 170 ? -23.366 59.603 2.851 1.00 13.76 170 ASP A CA 1
ATOM 1260 C C . ASP A 1 170 ? -23.239 59.001 4.255 1.00 14.42 170 ASP A C 1
ATOM 1261 O O . ASP A 1 170 ? -24.022 59.320 5.147 1.00 14.88 170 ASP A O 1
ATOM 1266 N N . GLN A 1 171 ? -22.261 58.123 4.455 1.00 14.18 171 GLN A N 1
ATOM 1267 C CA . GLN A 1 171 ? -22.081 57.520 5.778 1.00 16.01 171 GLN A CA 1
ATOM 1268 C C . GLN A 1 171 ? -21.428 58.539 6.714 1.00 15.27 171 GLN A C 1
ATOM 1269 O O . GLN A 1 171 ? -21.618 58.493 7.929 1.00 14.96 171 GLN A O 1
ATOM 1275 N N . TYR A 1 172 ? -20.663 59.470 6.151 1.00 15.67 172 TYR A N 1
ATOM 1276 C CA . TYR A 1 172 ? -20.031 60.491 6.985 1.00 15.38 172 TYR A CA 1
ATOM 1277 C C . TYR A 1 172 ? -21.146 61.403 7.493 1.00 13.53 172 TYR A C 1
ATOM 1278 O O . TYR A 1 172 ? -21.177 61.789 8.661 1.00 13.99 172 TYR A O 1
ATOM 1287 N N . THR A 1 173 ? -22.071 61.733 6.598 1.00 14.97 173 THR A N 1
ATOM 1288 C CA . THR A 1 173 ? -23.210 62.582 6.927 1.00 15.14 173 THR A CA 1
ATOM 1289 C C . THR A 1 173 ? -24.040 61.947 8.039 1.00 16.69 173 THR A C 1
ATOM 1290 O O . THR A 1 173 ? -24.358 62.597 9.038 1.00 15.22 173 THR A O 1
ATOM 1294 N N . ARG A 1 174 ? -24.399 60.676 7.855 1.00 16.26 174 ARG A N 1
ATOM 1295 C CA . ARG A 1 174 ? -25.182 59.961 8.856 1.00 17.82 174 ARG A CA 1
ATOM 1296 C C . ARG A 1 174 ? -24.455 59.898 10.198 1.00 17.06 174 ARG A C 1
ATOM 1297 O O . ARG A 1 174 ? -25.033 60.184 11.241 1.00 16.56 174 ARG A O 1
ATOM 1305 N N . SER A 1 175 ? -23.178 59.536 10.158 1.00 16.37 175 SER A N 1
ATOM 1306 C CA . SER A 1 175 ? -22.391 59.383 11.375 1.00 16.76 175 SER A CA 1
ATOM 1307 C C . SER A 1 175 ? -22.061 60.660 12.152 1.00 16.52 175 SER A C 1
ATOM 1308 O O . SER A 1 175 ? -22.075 60.645 13.383 1.00 15.72 175 SER A O 1
ATOM 1311 N N . THR A 1 176 ? -21.751 61.753 11.458 1.00 15.86 176 THR A N 1
ATOM 1312 C CA . THR A 1 176 ? -21.478 63.004 12.157 1.00 15.58 176 THR A CA 1
ATOM 1313 C C . THR A 1 176 ? -22.818 63.577 12.617 1.00 15.80 176 THR A C 1
ATOM 1314 O O . THR A 1 176 ? -22.882 64.340 13.579 1.00 15.23 176 THR A O 1
ATOM 1318 N N . ALA A 1 177 ? -23.896 63.204 11.934 1.00 13.72 177 ALA A N 1
ATOM 1319 C CA . ALA A 1 177 ? -25.216 63.680 12.340 1.00 14.61 177 ALA A CA 1
ATOM 1320 C C . ALA A 1 177 ? -25.517 63.118 13.732 1.00 15.18 177 ALA A C 1
ATOM 1321 O O . ALA A 1 177 ? -25.988 63.828 14.614 1.00 15.46 177 ALA A O 1
ATOM 1323 N N . ILE A 1 178 ? -25.236 61.833 13.920 1.00 15.83 178 ILE A N 1
ATOM 1324 C CA . ILE A 1 178 ? -25.470 61.181 15.202 1.00 16.42 178 ILE A CA 1
ATOM 1325 C C . ILE A 1 178 ? -24.472 61.665 16.250 1.00 16.71 178 ILE A C 1
ATOM 1326 O O . ILE A 1 178 ? -24.851 61.978 17.375 1.00 19.07 178 ILE A O 1
ATOM 1331 N N . ASP A 1 179 ? -23.200 61.729 15.876 1.00 17.36 179 ASP A N 1
ATOM 1332 C CA . ASP A 1 179 ? -22.158 62.182 16.795 1.00 19.54 179 ASP A CA 1
ATOM 1333 C C . ASP A 1 179 ? -22.369 63.636 17.227 1.00 19.19 179 ASP A C 1
ATOM 1334 O O . ASP A 1 179 ? -22.238 63.963 18.403 1.00 21.51 179 ASP A O 1
ATOM 1339 N N . LEU A 1 180 ? -22.715 64.503 16.281 1.00 17.52 180 LEU A N 1
ATOM 1340 C CA . LEU A 1 180 ? -22.907 65.913 16.593 1.00 17.90 180 LEU A CA 1
ATOM 1341 C C . LEU A 1 180 ? -24.253 66.297 17.195 1.00 17.58 180 LEU A C 1
ATOM 1342 O O . LEU A 1 180 ? -24.389 67.384 17.767 1.00 18.80 180 LEU A O 1
ATOM 1347 N N . ALA A 1 181 ? -25.243 65.416 17.078 1.00 15.63 181 ALA A N 1
ATOM 1348 C CA . ALA A 1 181 ? -26.566 65.700 17.622 1.00 17.02 181 ALA A CA 1
ATOM 1349 C C . ALA A 1 181 ? -26.518 65.997 19.128 1.00 18.35 181 ALA A C 1
ATOM 1350 O O . ALA A 1 181 ? -27.337 66.765 19.643 1.00 16.35 181 ALA A O 1
ATOM 1352 N N . LYS A 1 182 ? -25.564 65.395 19.833 1.00 20.11 182 LYS A N 1
ATOM 1353 C CA . LYS A 1 182 ? -25.454 65.627 21.268 1.00 21.91 182 LYS A CA 1
ATOM 1354 C C . LYS A 1 182 ? -25.169 67.093 21.603 1.00 21.69 182 LYS A C 1
ATOM 1355 O O . LYS A 1 182 ? -25.336 67.502 22.749 1.00 23.23 182 LYS A O 1
ATOM 1361 N N . PHE A 1 183 ? -24.760 67.880 20.605 1.00 21.79 183 PHE A N 1
ATOM 1362 C CA . PHE A 1 183 ? -24.459 69.306 20.805 1.00 21.78 183 PHE A CA 1
ATOM 1363 C C . PHE A 1 183 ? -25.565 70.224 20.282 1.00 21.50 183 PHE A C 1
ATOM 1364 O O . PHE A 1 183 ? -25.409 71.448 20.271 1.00 22.16 183 PHE A O 1
ATOM 1372 N N . GLY A 1 184 ? -26.673 69.641 19.842 1.00 20.58 184 GLY A N 1
ATOM 1373 C CA . GLY A 1 184 ? -27.761 70.449 19.315 1.00 18.72 184 GLY A CA 1
ATOM 1374 C C . GLY A 1 184 ? -27.542 70.824 17.857 1.00 17.82 184 GLY A C 1
ATOM 1375 O O . GLY A 1 184 ? -28.223 71.690 17.310 1.00 17.08 184 GLY A O 1
ATOM 1376 N N . ILE A 1 185 ? -26.576 70.174 17.225 1.00 17.36 185 ILE A N 1
ATOM 1377 C CA . ILE A 1 185 ? -26.272 70.420 15.822 1.00 16.83 185 ILE A CA 1
ATOM 1378 C C . ILE A 1 185 ? -27.103 69.480 14.942 1.00 18.55 185 ILE A C 1
ATOM 1379 O O . ILE A 1 185 ? -27.446 68.375 15.363 1.00 17.50 185 ILE A O 1
ATOM 1384 N N . ARG A 1 186 ? -27.435 69.933 13.732 1.00 19.28 186 ARG A N 1
ATOM 1385 C CA . ARG A 1 186 ? -28.189 69.132 12.769 1.00 18.20 186 ARG A CA 1
ATOM 1386 C C . ARG A 1 186 ? -27.405 68.971 11.465 1.00 17.58 186 ARG A C 1
ATOM 1387 O O . ARG A 1 186 ? -27.131 69.951 10.767 1.00 18.34 186 ARG A O 1
ATOM 1395 N N . VAL A 1 187 ? -27.048 67.735 11.142 1.00 17.17 187 VAL A N 1
ATOM 1396 C CA . VAL A 1 187 ? -26.332 67.448 9.907 1.00 15.36 187 VAL A CA 1
ATOM 1397 C C . VAL A 1 187 ? -27.276 66.682 8.971 1.00 15.65 187 VAL A C 1
ATOM 1398 O O . VAL A 1 187 ? -27.918 65.708 9.372 1.00 15.79 187 VAL A O 1
ATOM 1402 N N . ASN A 1 188 ? -27.376 67.154 7.735 1.00 14.79 188 ASN A N 1
ATOM 1403 C CA . ASN A 1 188 ? -28.222 66.531 6.724 1.00 14.51 188 ASN A CA 1
ATOM 1404 C C . ASN A 1 188 ? -27.544 66.657 5.366 1.00 13.51 188 ASN A C 1
ATOM 1405 O O . ASN A 1 188 ? -26.430 67.168 5.269 1.00 12.04 188 ASN A O 1
ATOM 1410 N N . SER A 1 189 ? -28.208 66.196 4.316 1.00 13.43 189 SER A N 1
ATOM 1411 C CA . SER A 1 189 ? -27.609 66.246 2.990 1.00 13.84 189 SER A CA 1
ATOM 1412 C C . SER A 1 189 ? -28.657 66.188 1.888 1.00 13.58 189 SER A C 1
ATOM 1413 O O . SER A 1 189 ? -29.834 65.954 2.152 1.00 15.53 189 SER A O 1
ATOM 1416 N N . VAL A 1 190 ? -28.225 66.433 0.658 1.00 14.31 190 VAL A N 1
ATOM 1417 C CA . VAL A 1 190 ? -29.111 66.343 -0.493 1.00 14.30 190 VAL A CA 1
ATOM 1418 C C . VAL A 1 190 ? -28.315 65.614 -1.567 1.00 13.95 190 VAL A C 1
ATOM 1419 O O . VAL A 1 190 ? -27.132 65.893 -1.777 1.00 15.55 190 VAL A O 1
ATOM 1423 N N . SER A 1 191 ? -28.956 64.653 -2.217 1.00 12.99 191 SER A N 1
ATOM 1424 C CA . SER A 1 191 ? -28.306 63.861 -3.261 1.00 13.90 191 SER A CA 1
ATOM 1425 C C . SER A 1 191 ? -28.997 64.161 -4.580 1.00 13.37 191 SER A C 1
ATOM 1426 O O . SER A 1 191 ? -30.028 63.573 -4.904 1.00 13.53 191 SER A O 1
ATOM 1429 N N . PRO A 1 192 ? -28.438 65.097 -5.356 1.00 13.96 192 PRO A N 1
ATOM 1430 C CA . PRO A 1 192 ? -29.038 65.458 -6.640 1.00 13.01 192 PRO A CA 1
ATOM 1431 C C . PRO A 1 192 ? -28.831 64.466 -7.763 1.00 14.11 192 PRO A C 1
ATOM 1432 O O . PRO A 1 192 ? -27.902 63.659 -7.754 1.00 12.82 192 PRO A O 1
ATOM 1436 N N . GLY A 1 193 ? -29.717 64.561 -8.743 1.00 16.53 193 GLY A N 1
ATOM 1437 C CA . GLY A 1 193 ? -29.593 63.763 -9.938 1.00 16.64 193 GLY A CA 1
ATOM 1438 C C . GLY A 1 193 ? -28.958 64.791 -10.859 1.00 18.34 193 GLY A C 1
ATOM 1439 O O . GLY A 1 193 ? -28.265 65.693 -10.379 1.00 15.14 193 GLY A O 1
ATOM 1440 N N . MET A 1 194 ? -29.201 64.696 -12.161 1.00 17.89 194 MET A N 1
ATOM 1441 C CA . MET A 1 194 ? -28.616 65.646 -13.102 1.00 19.06 194 MET A CA 1
ATOM 1442 C C . MET A 1 194 ? -29.169 67.066 -12.945 1.00 18.01 194 MET A C 1
ATOM 1443 O O . MET A 1 194 ? -30.385 67.279 -12.944 1.00 18.25 194 MET A O 1
ATOM 1448 N N . VAL A 1 195 ? -28.272 68.038 -12.811 1.00 18.76 195 VAL A N 1
ATOM 1449 C CA 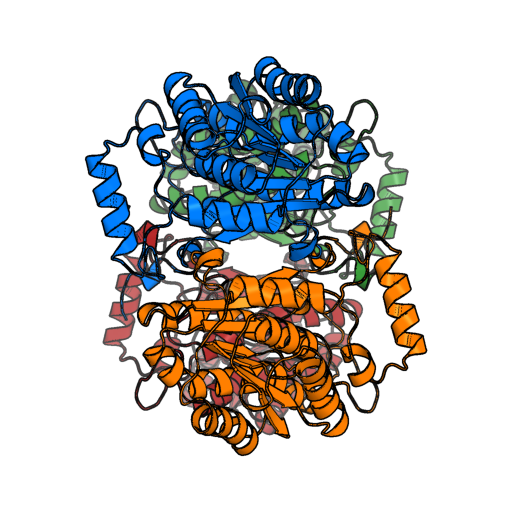. VAL A 1 195 ? -28.678 69.435 -12.697 1.00 18.13 195 VAL A CA 1
ATOM 1450 C C . VAL A 1 195 ? -27.770 70.243 -13.610 1.00 20.55 195 VAL A C 1
ATOM 1451 O O . VAL A 1 195 ? -26.563 69.997 -13.675 1.00 19.13 195 VAL A O 1
ATOM 1455 N N . GLU A 1 196 ? -28.349 71.193 -14.337 1.00 18.87 196 GLU A N 1
ATOM 1456 C CA . GLU A 1 196 ? -27.557 72.009 -15.244 1.00 19.67 196 GLU A CA 1
ATOM 1457 C C . GLU A 1 196 ? -26.761 73.038 -14.467 1.00 18.44 196 GLU A C 1
ATOM 1458 O O . GLU A 1 196 ? -27.326 73.953 -13.870 1.00 19.93 196 GLU A O 1
ATOM 1464 N N . THR A 1 197 ? -25.442 72.861 -14.478 1.00 17.77 197 THR A N 1
ATOM 1465 C CA . THR A 1 197 ? -24.503 73.730 -13.777 1.00 16.83 197 THR A CA 1
ATOM 1466 C C . THR A 1 197 ? -23.199 73.749 -14.587 1.00 19.55 197 THR A C 1
ATOM 1467 O O . THR A 1 197 ? -23.220 73.577 -15.806 1.00 19.54 197 THR A O 1
ATOM 1471 N N . GLY A 1 198 ? -22.066 73.953 -13.918 1.00 19.57 198 GLY A N 1
ATOM 1472 C CA . GLY A 1 198 ? -20.793 73.952 -14.628 1.00 18.86 198 GLY A CA 1
ATOM 1473 C C . GLY A 1 198 ? -20.108 72.606 -14.455 1.00 20.88 198 GLY A C 1
ATOM 1474 O O . GLY A 1 198 ? -18.947 72.432 -14.822 1.00 20.43 198 GLY A O 1
ATOM 1475 N N . PHE A 1 199 ? -20.850 71.646 -13.905 1.00 21.24 199 PHE A N 1
ATOM 1476 C CA . PHE A 1 199 ? -20.336 70.299 -13.639 1.00 20.02 199 PHE A CA 1
ATOM 1477 C C . PHE A 1 199 ? -19.787 69.563 -14.875 1.00 20.92 199 PHE A C 1
ATOM 1478 O O . PHE A 1 199 ? -18.646 69.102 -14.868 1.00 18.32 199 PHE A O 1
ATOM 1486 N N . THR A 1 200 ? -20.592 69.440 -15.929 1.00 22.20 200 THR A N 1
ATOM 1487 C CA . THR A 1 200 ? -20.123 68.752 -17.133 1.00 23.54 200 THR A CA 1
ATOM 1488 C C . THR A 1 200 ? -18.966 69.490 -17.799 1.00 24.50 200 THR A C 1
ATOM 1489 O O . THR A 1 200 ? -18.028 68.865 -18.302 1.00 24.61 200 THR A O 1
ATOM 1493 N N . ASN A 1 201 ? -19.025 70.816 -17.796 1.00 24.67 201 ASN A N 1
ATOM 1494 C CA . ASN A 1 201 ? -17.964 71.615 -18.393 1.00 25.62 201 ASN A CA 1
ATOM 1495 C C . ASN A 1 201 ? -16.673 71.327 -17.635 1.00 27.17 201 ASN A C 1
ATOM 1496 O O . ASN A 1 201 ? -15.618 71.099 -18.236 1.00 25.25 201 ASN A O 1
ATOM 1501 N N . ALA A 1 202 ? -16.764 71.333 -16.307 1.00 27.08 202 ALA A N 1
ATOM 1502 C CA . ALA A 1 202 ? -15.602 71.062 -15.472 1.00 28.79 202 ALA A CA 1
ATOM 1503 C C . ALA A 1 202 ? -15.012 69.712 -15.861 1.00 29.16 202 ALA A C 1
ATOM 1504 O O . ALA A 1 202 ? -13.817 69.476 -15.696 1.00 30.54 202 ALA A O 1
ATOM 1506 N N . MET A 1 203 ? -15.856 68.832 -16.390 1.00 30.48 203 MET A N 1
ATOM 1507 C CA . MET A 1 203 ? -15.415 67.501 -16.799 1.00 31.66 203 MET A CA 1
ATOM 1508 C C . MET A 1 203 ? -14.758 67.496 -18.177 1.00 32.40 203 MET A C 1
ATOM 1509 O O . MET A 1 203 ? -14.270 66.460 -18.628 1.00 31.61 203 MET A O 1
ATOM 1514 N N . GLY A 1 204 ? -14.762 68.645 -18.846 1.00 32.47 204 GLY A N 1
ATOM 1515 C CA . GLY A 1 204 ? -14.147 68.734 -20.158 1.00 34.31 204 GLY A CA 1
ATOM 1516 C C . GLY A 1 204 ? -15.119 68.655 -21.322 1.00 36.10 204 GLY A C 1
ATOM 1517 O O . GLY A 1 204 ? -14.701 68.603 -22.480 1.00 36.30 204 GLY A O 1
ATOM 1518 N N . MET A 1 205 ? -16.415 68.647 -21.022 1.00 36.50 205 MET A N 1
ATOM 1519 C CA . MET A 1 205 ? -17.438 68.570 -22.059 1.00 36.73 205 MET A CA 1
ATOM 1520 C C . MET A 1 205 ? -17.763 69.933 -22.659 1.00 36.49 205 MET A C 1
ATOM 1521 O O . MET A 1 205 ? -17.955 70.907 -21.938 1.00 35.77 205 MET A O 1
ATOM 1526 N N . PRO A 1 206 ? -17.813 70.022 -23.997 1.00 37.24 206 PRO A N 1
ATOM 1527 C CA . PRO A 1 206 ? -18.126 71.297 -24.650 1.00 37.81 206 PRO A CA 1
ATOM 1528 C C . PRO A 1 206 ? -19.569 71.663 -24.315 1.00 38.13 206 PRO A C 1
ATOM 1529 O O . PRO A 1 206 ? -20.401 70.777 -24.119 1.00 38.04 206 PRO A O 1
ATOM 1533 N N . ASP A 1 207 ? -19.868 72.956 -24.251 1.00 38.25 207 ASP A N 1
ATOM 1534 C CA . ASP A 1 207 ? -21.217 73.403 -23.931 1.00 39.88 207 ASP A CA 1
ATOM 1535 C C . ASP A 1 207 ? -22.250 72.877 -24.921 1.00 39.77 207 ASP A C 1
ATOM 1536 O O . ASP A 1 207 ? -23.441 72.803 -24.607 1.00 38.54 207 ASP A O 1
ATOM 1541 N N . GLN A 1 208 ? -21.795 72.513 -26.116 1.00 39.17 208 GLN A N 1
ATOM 1542 C CA . GLN A 1 208 ? -22.692 71.988 -27.139 1.00 38.25 208 GLN A CA 1
ATOM 1543 C C . GLN A 1 208 ? -23.079 70.554 -26.807 1.00 36.12 208 GLN A C 1
ATOM 1544 O O . GLN A 1 208 ? -24.231 70.153 -26.977 1.00 35.60 208 GLN A O 1
ATOM 1550 N N . ALA A 1 209 ? -22.109 69.783 -26.331 1.00 33.96 209 ALA A N 1
ATOM 1551 C CA . ALA A 1 209 ? -22.353 68.398 -25.965 1.00 31.93 209 ALA A CA 1
ATOM 1552 C C . ALA A 1 209 ? -23.215 68.360 -24.705 1.00 31.14 209 ALA A C 1
ATOM 1553 O O . ALA A 1 209 ? -24.130 67.545 -24.587 1.00 31.63 209 ALA A O 1
ATOM 1555 N N . SER A 1 210 ? -22.922 69.256 -23.770 1.00 29.35 210 SER A N 1
ATOM 1556 C CA . SER A 1 210 ? -23.667 69.327 -22.518 1.00 28.28 210 SER A CA 1
ATOM 1557 C C . SER A 1 210 ? -25.154 69.559 -22.749 1.00 28.38 210 SER A C 1
ATOM 1558 O O . SER A 1 210 ? -25.998 68.865 -22.176 1.00 26.64 210 SER A O 1
ATOM 1561 N N . GLN A 1 211 ? -25.467 70.541 -23.589 1.00 28.05 211 GLN A N 1
ATOM 1562 C CA . GLN A 1 211 ? -26.847 70.880 -23.900 1.00 28.90 211 GLN A CA 1
ATOM 1563 C C . GLN A 1 211 ? -27.550 69.673 -24.518 1.00 28.08 211 GLN A C 1
ATOM 1564 O O . GLN A 1 211 ? -28.697 69.374 -24.186 1.00 27.73 211 GLN A O 1
ATOM 1570 N N . LYS A 1 212 ? -26.861 68.980 -25.418 1.00 27.90 212 LYS A N 1
ATOM 1571 C CA . LYS A 1 212 ? -27.434 67.794 -26.044 1.00 28.62 212 LYS A CA 1
ATOM 1572 C C . LYS A 1 212 ? -27.694 66.745 -24.966 1.00 26.11 212 LYS A C 1
ATOM 1573 O O . LYS A 1 212 ? -28.682 66.018 -25.018 1.00 25.37 212 LYS A O 1
ATOM 1579 N N . PHE A 1 213 ? -26.795 66.676 -23.990 1.00 25.20 213 PHE A N 1
ATOM 1580 C CA . PHE A 1 213 ? -26.926 65.731 -22.884 1.00 25.55 213 PHE A CA 1
ATOM 1581 C C . PHE A 1 213 ? -28.178 66.075 -22.076 1.00 24.36 213 PHE A C 1
ATOM 1582 O O . PHE A 1 213 ? -29.042 65.220 -21.854 1.00 23.10 213 PHE A O 1
ATOM 1590 N N . TYR A 1 214 ? -28.286 67.334 -21.660 1.00 24.25 214 TYR A N 1
ATOM 1591 C CA . TYR A 1 214 ? -29.440 67.775 -20.879 1.00 24.94 214 TYR A CA 1
ATOM 1592 C C . TYR A 1 214 ? -30.758 67.483 -21.598 1.00 25.25 214 TYR A C 1
ATOM 1593 O O . TYR A 1 214 ? -31.674 66.894 -21.023 1.00 24.63 214 TYR A O 1
ATOM 1602 N N . ASN A 1 215 ? -30.850 67.905 -22.856 1.00 25.23 215 ASN A N 1
ATOM 1603 C CA . ASN A 1 215 ? -32.066 67.709 -23.641 1.00 25.32 215 ASN A CA 1
ATOM 1604 C C . ASN A 1 215 ? -32.436 66.239 -23.778 1.00 23.09 215 ASN A C 1
ATOM 1605 O O . ASN A 1 215 ? -33.605 65.873 -23.672 1.00 24.31 215 ASN A O 1
ATOM 1610 N N . PHE A 1 216 ? -31.439 65.397 -24.016 1.00 22.93 216 PHE A N 1
ATOM 1611 C CA . PHE A 1 216 ? -31.683 63.967 -24.159 1.00 22.87 216 PHE A CA 1
ATOM 1612 C C . PHE A 1 216 ? -32.186 63.361 -22.840 1.00 22.35 216 PHE A C 1
ATOM 1613 O O . PHE A 1 216 ? -33.156 62.604 -22.819 1.00 23.44 216 PHE A O 1
ATOM 1621 N N . MET A 1 217 ? -31.522 63.695 -21.742 1.00 20.76 217 MET A N 1
ATOM 1622 C CA . MET A 1 217 ? -31.914 63.183 -20.436 1.00 20.74 217 MET A CA 1
ATOM 1623 C C . MET A 1 217 ? -33.334 63.629 -20.081 1.00 20.98 217 MET A C 1
ATOM 1624 O O . MET A 1 217 ? -34.142 62.844 -19.584 1.00 19.27 217 MET A O 1
ATOM 1629 N N . ALA A 1 218 ? -33.633 64.893 -20.354 1.00 19.86 218 ALA A N 1
ATOM 1630 C CA . ALA A 1 218 ? -34.942 65.450 -20.051 1.00 21.68 218 ALA A CA 1
ATOM 1631 C C . ALA A 1 218 ? -36.078 64.911 -20.924 1.00 20.92 218 ALA A C 1
ATOM 1632 O O . ALA A 1 218 ? -37.220 64.869 -20.479 1.00 23.07 218 ALA A O 1
ATOM 1634 N N . SER A 1 219 ? -35.770 64.492 -22.150 1.00 22.35 219 SER A N 1
ATOM 1635 C CA . SER A 1 219 ? -36.801 63.996 -23.066 1.00 23.59 219 SER A CA 1
ATOM 1636 C C . SER A 1 219 ? -37.067 62.498 -23.004 1.00 24.00 219 SER A C 1
ATOM 1637 O O . SER A 1 219 ? -38.003 62.008 -23.639 1.00 25.20 219 SER A O 1
ATOM 1640 N N . HIS A 1 220 ? -36.250 61.771 -22.249 1.00 23.20 220 HIS A N 1
ATOM 1641 C CA . HIS A 1 220 ? -36.430 60.329 -22.113 1.00 21.90 220 HIS A CA 1
ATOM 1642 C C . HIS A 1 220 ? -36.799 59.995 -20.670 1.00 22.38 220 HIS A C 1
ATOM 1643 O O . HIS A 1 220 ? -35.984 60.139 -19.755 1.00 18.44 220 HIS A O 1
ATOM 1650 N N . LYS A 1 221 ? -38.041 59.551 -20.484 1.00 20.77 221 LYS A N 1
ATOM 1651 C CA . LYS A 1 221 ? -38.561 59.233 -19.164 1.00 21.02 221 LYS A CA 1
ATOM 1652 C C . LYS A 1 221 ? -37.739 58.204 -18.395 1.00 20.05 221 LYS A C 1
ATOM 1653 O O . LYS A 1 221 ? -37.764 58.196 -17.162 1.00 19.48 221 LYS A O 1
ATOM 1659 N N . GLU A 1 222 ? -37.014 57.346 -19.106 1.00 16.88 222 GLU A N 1
ATOM 1660 C CA . GLU A 1 222 ? -36.189 56.346 -18.435 1.00 18.94 222 GLU A CA 1
ATOM 1661 C C . GLU A 1 222 ? -34.949 57.012 -17.843 1.00 17.25 222 GLU A C 1
ATOM 1662 O O . GLU A 1 222 ? -34.267 56.426 -17.010 1.00 17.85 222 GLU A O 1
ATOM 1668 N N . CYS A 1 223 ? -34.656 58.232 -18.289 1.00 18.10 223 CYS A N 1
ATOM 1669 C CA . CYS A 1 223 ? -33.504 58.990 -17.794 1.00 16.47 223 CYS A CA 1
ATOM 1670 C C . CYS A 1 223 ? -33.970 59.929 -16.687 1.00 16.26 223 CYS A C 1
ATOM 1671 O O . CYS A 1 223 ? -33.499 59.833 -15.559 1.00 17.70 223 CYS A O 1
ATOM 1674 N N . ILE A 1 224 ? -34.890 60.837 -17.011 1.00 14.67 224 ILE A N 1
ATOM 1675 C CA . ILE A 1 224 ? -35.453 61.739 -16.007 1.00 15.23 224 ILE A CA 1
ATOM 1676 C C . ILE A 1 224 ? -36.970 61.728 -16.105 1.00 16.14 224 ILE A C 1
ATOM 1677 O O . ILE A 1 224 ? -37.564 62.506 -16.855 1.00 17.33 224 ILE A O 1
ATOM 1682 N N . PRO A 1 225 ? -37.620 60.851 -15.329 1.00 16.32 225 PRO A N 1
ATOM 1683 C CA . PRO A 1 225 ? -39.074 60.690 -15.289 1.00 16.22 225 PRO A CA 1
ATOM 1684 C C . PRO A 1 225 ? -39.916 61.963 -15.206 1.00 18.14 225 PRO A C 1
ATOM 1685 O O . PRO A 1 225 ? -40.959 62.069 -15.865 1.00 17.51 225 PRO A O 1
ATOM 1689 N N . ILE A 1 226 ? -39.477 62.928 -14.404 1.00 16.79 226 ILE A N 1
ATOM 1690 C CA . ILE A 1 226 ? -40.258 64.141 -14.238 1.00 16.45 226 ILE A CA 1
ATOM 1691 C C . ILE A 1 226 ? -40.358 64.963 -15.522 1.00 17.52 226 ILE A C 1
ATOM 1692 O O . ILE A 1 226 ? -41.213 65.833 -15.640 1.00 16.95 226 ILE A O 1
ATOM 1697 N N . GLY A 1 227 ? -39.493 64.679 -16.490 1.00 19.05 227 GLY A N 1
ATOM 1698 C CA . GLY A 1 227 ? -39.579 65.372 -17.764 1.00 20.29 227 GLY A CA 1
ATOM 1699 C C . GLY A 1 227 ? -38.876 66.701 -17.945 1.00 20.96 227 GLY A C 1
ATOM 1700 O O . GLY A 1 227 ? -39.104 67.382 -18.943 1.00 19.09 227 GLY A O 1
ATOM 1701 N N . ALA A 1 228 ? -38.030 67.080 -16.994 1.00 20.74 228 ALA A N 1
ATOM 1702 C CA . ALA A 1 228 ? -37.293 68.333 -17.100 1.00 19.53 228 ALA A CA 1
ATOM 1703 C C . ALA A 1 228 ? -35.956 68.187 -16.397 1.00 20.46 228 ALA A C 1
ATOM 1704 O O . ALA A 1 228 ? -35.841 67.457 -15.410 1.00 19.19 228 ALA A O 1
ATOM 1706 N N . ALA A 1 229 ? -34.942 68.874 -16.915 1.00 20.18 229 ALA A N 1
ATOM 1707 C CA . ALA A 1 229 ? -33.613 68.823 -16.321 1.00 19.51 229 ALA A CA 1
ATOM 1708 C C . ALA A 1 229 ? -33.637 69.603 -15.011 1.00 18.12 229 ALA A C 1
ATOM 1709 O O . ALA A 1 229 ? -34.387 70.566 -14.871 1.00 14.51 229 ALA A O 1
ATOM 1711 N N . GLY A 1 230 ? -32.823 69.186 -14.050 1.00 16.86 230 GLY A N 1
ATOM 1712 C CA . GLY A 1 230 ? -32.790 69.899 -12.790 1.00 16.14 230 GLY A CA 1
ATOM 1713 C C . GLY A 1 230 ? -32.050 71.218 -12.930 1.00 16.76 230 GLY A C 1
ATOM 1714 O O . GLY A 1 230 ? -31.120 71.340 -13.737 1.00 14.98 230 GLY A O 1
ATOM 1715 N N . LYS A 1 231 ? -32.472 72.212 -12.155 1.00 16.40 231 LYS A N 1
ATOM 1716 C CA . LYS A 1 231 ? -31.839 73.526 -12.165 1.00 18.62 231 LYS A CA 1
ATOM 1717 C C . LYS A 1 231 ? -31.189 73.769 -10.802 1.00 17.99 231 LYS A C 1
ATOM 1718 O O . LYS A 1 231 ? -31.568 73.156 -9.807 1.00 18.37 231 LYS A O 1
ATOM 1724 N N . PRO A 1 232 ? -30.198 74.667 -10.741 1.00 19.19 232 PRO A N 1
ATOM 1725 C CA . PRO A 1 232 ? -29.512 74.967 -9.481 1.00 19.22 232 PRO A CA 1
ATOM 1726 C C . PRO A 1 232 ? -30.471 75.282 -8.337 1.00 19.83 232 PRO A C 1
ATOM 1727 O O . PRO A 1 232 ? -30.251 74.890 -7.187 1.00 18.84 232 PRO A O 1
ATOM 1731 N N . GLU A 1 233 ? -31.542 75.989 -8.668 1.00 19.32 233 GLU A N 1
ATOM 1732 C CA . GLU A 1 233 ? -32.537 76.384 -7.690 1.00 21.53 233 GLU A CA 1
ATOM 1733 C C . GLU A 1 233 ? -33.240 75.182 -7.063 1.00 20.28 233 GLU A C 1
ATOM 1734 O O . GLU A 1 233 ? -33.559 75.204 -5.878 1.00 21.20 233 GLU A O 1
ATOM 1740 N N . HIS A 1 234 ? -33.484 74.140 -7.855 1.00 17.71 234 HIS A N 1
ATOM 1741 C CA . HIS A 1 234 ? -34.151 72.941 -7.343 1.00 17.22 234 HIS A CA 1
ATOM 1742 C C . HIS A 1 234 ? -33.413 72.378 -6.124 1.00 17.13 234 HIS A C 1
ATOM 1743 O O . HIS A 1 234 ? -34.038 71.932 -5.157 1.00 19.33 234 HIS A O 1
ATOM 1750 N N . ILE A 1 235 ? -32.085 72.397 -6.168 1.00 17.33 235 ILE A N 1
ATOM 1751 C CA . ILE A 1 235 ? -31.292 71.869 -5.061 1.00 16.39 235 ILE A CA 1
ATOM 1752 C C . ILE A 1 235 ? -31.110 72.920 -3.966 1.00 16.48 235 ILE A C 1
ATOM 1753 O O . ILE A 1 235 ? -31.060 72.597 -2.772 1.00 17.95 235 ILE A O 1
ATOM 1758 N N . ALA A 1 236 ? -31.020 74.178 -4.373 1.00 17.09 236 ALA A N 1
ATOM 1759 C CA . ALA A 1 236 ? -30.855 75.271 -3.423 1.00 18.55 236 ALA A CA 1
ATOM 1760 C C . ALA A 1 236 ? -32.036 75.347 -2.460 1.00 18.31 236 ALA A C 1
ATOM 1761 O O . ALA A 1 236 ? -31.856 75.546 -1.256 1.00 19.46 236 ALA A O 1
ATOM 1763 N N . ASN A 1 237 ? -33.247 75.190 -2.989 1.00 18.14 237 ASN A N 1
ATOM 1764 C CA . ASN A 1 237 ? -34.452 75.234 -2.159 1.00 17.61 237 ASN A CA 1
ATOM 1765 C C . ASN A 1 237 ? -34.397 74.153 -1.072 1.00 16.02 237 ASN A C 1
ATOM 1766 O O . ASN A 1 237 ? -34.760 74.389 0.084 1.00 17.22 237 ASN A O 1
ATOM 1771 N N . ILE A 1 238 ? -33.941 72.966 -1.447 1.00 16.10 238 ILE A N 1
ATOM 1772 C CA . ILE A 1 238 ? -33.850 71.856 -0.506 1.00 16.48 238 ILE A CA 1
ATOM 1773 C C . ILE A 1 238 ? -32.792 72.118 0.571 1.00 16.50 238 ILE A C 1
ATOM 1774 O O . ILE A 1 238 ? -33.007 71.797 1.742 1.00 16.05 238 ILE A O 1
ATOM 1779 N N . ILE A 1 239 ? -31.661 72.704 0.174 1.00 15.43 239 ILE A N 1
ATOM 1780 C CA . ILE A 1 239 ? -30.586 73.011 1.116 1.00 16.27 239 ILE A CA 1
ATOM 1781 C C . ILE A 1 239 ? -31.092 74.029 2.137 1.00 16.61 239 ILE A C 1
ATOM 1782 O O . ILE A 1 239 ? -30.878 73.869 3.339 1.00 14.65 239 ILE A O 1
ATOM 1787 N N . LEU A 1 240 ? -31.774 75.067 1.657 1.00 16.55 240 LEU A N 1
ATOM 1788 C CA . LEU A 1 240 ? -32.334 76.075 2.550 1.00 15.89 240 LEU A CA 1
ATOM 1789 C C . LEU A 1 240 ? -33.352 75.437 3.479 1.00 16.39 240 LEU A C 1
ATOM 1790 O O . LEU A 1 240 ? -33.391 75.740 4.671 1.00 17.39 240 LEU A O 1
ATOM 1795 N N . PHE A 1 241 ? -34.173 74.544 2.934 1.00 16.47 241 PHE A N 1
ATOM 1796 C CA . PHE A 1 241 ? -35.175 73.856 3.738 1.00 17.30 241 PHE A CA 1
ATOM 1797 C C . PHE A 1 241 ? -34.506 73.087 4.870 1.00 16.82 241 PHE A C 1
ATOM 1798 O O . PHE A 1 241 ? -34.962 73.126 6.014 1.00 19.09 241 PHE A O 1
ATOM 1806 N N . LEU A 1 242 ? -33.425 72.385 4.546 1.00 16.19 242 LEU A N 1
ATOM 1807 C CA . LEU A 1 242 ? -32.695 71.602 5.540 1.00 18.23 242 LEU A CA 1
ATOM 1808 C C . LEU A 1 242 ? -31.968 72.483 6.545 1.00 17.89 242 LEU A C 1
ATOM 1809 O O . LEU A 1 242 ? -31.724 72.069 7.678 1.00 17.04 242 LEU A O 1
ATOM 1814 N N . ALA A 1 243 ? -31.629 73.698 6.130 1.00 18.54 243 ALA A N 1
ATOM 1815 C CA . ALA A 1 243 ? -30.947 74.640 7.012 1.00 19.28 243 ALA A CA 1
ATOM 1816 C C . ALA A 1 243 ? -31.961 75.339 7.908 1.00 19.31 243 ALA A C 1
ATOM 1817 O O . ALA A 1 243 ? -31.603 75.898 8.942 1.00 20.76 243 ALA A O 1
ATOM 1819 N N . ASP A 1 244 ? -33.229 75.299 7.505 1.00 20.78 244 ASP A N 1
ATOM 1820 C CA . ASP A 1 244 ? -34.305 75.934 8.264 1.00 21.48 244 ASP A CA 1
ATOM 1821 C C . ASP A 1 244 ? -34.764 74.994 9.373 1.00 23.35 244 ASP A C 1
ATOM 1822 O O . ASP A 1 244 ? -35.699 74.215 9.184 1.00 20.71 244 ASP A O 1
ATOM 1827 N N . ARG A 1 245 ? -34.099 75.067 10.523 1.00 23.81 245 ARG A N 1
ATOM 1828 C CA . ARG A 1 245 ? -34.424 74.215 11.661 1.00 25.29 245 ARG A CA 1
ATOM 1829 C C . ARG A 1 245 ? -35.894 74.294 12.042 1.00 25.28 245 ARG A C 1
ATOM 1830 O O . ARG A 1 245 ? -36.510 73.286 12.374 1.00 26.45 245 ARG A O 1
ATOM 1838 N N . ASN A 1 246 ? -36.447 75.499 12.002 1.00 27.73 246 ASN A N 1
ATOM 1839 C CA . ASN A 1 246 ? -37.847 75.718 12.345 1.00 27.18 246 ASN A CA 1
ATOM 1840 C C . ASN A 1 246 ? -38.765 74.811 11.532 1.00 27.25 246 ASN A C 1
ATOM 1841 O O . ASN A 1 246 ? -39.710 74.226 12.064 1.00 27.74 246 ASN A O 1
ATOM 1846 N N . LEU A 1 247 ? -38.475 74.692 10.241 1.00 25.20 247 LEU A N 1
ATOM 1847 C CA . LEU A 1 247 ? -39.279 73.869 9.347 1.00 24.20 247 LEU A CA 1
ATOM 1848 C C . LEU A 1 247 ? -38.912 72.380 9.297 1.00 22.70 247 LEU A C 1
ATOM 1849 O O . LEU A 1 247 ? -39.764 71.520 9.510 1.00 22.17 247 LEU A O 1
ATOM 1854 N N . SER A 1 248 ? -37.644 72.086 9.030 1.00 21.33 248 SER A N 1
ATOM 1855 C CA . SER A 1 248 ? -37.177 70.706 8.891 1.00 20.61 248 SER A CA 1
ATOM 1856 C C . SER A 1 248 ? -36.626 70.029 10.143 1.00 19.13 248 SER A C 1
ATOM 1857 O O . SER A 1 248 ? -36.149 68.899 10.070 1.00 19.32 248 SER A O 1
ATOM 1860 N N . PHE A 1 249 ? -36.685 70.717 11.278 1.00 18.37 249 PHE A N 1
ATOM 1861 C CA . PHE A 1 249 ? -36.172 70.192 12.546 1.00 18.72 249 PHE A CA 1
ATOM 1862 C C . PHE A 1 249 ? -35.984 68.676 12.702 1.00 17.24 249 PHE A C 1
ATOM 1863 O O . PHE A 1 249 ? -34.869 68.198 12.927 1.00 17.28 249 PHE A O 1
ATOM 1871 N N . TYR A 1 250 ? -37.080 67.929 12.598 1.00 16.12 250 TYR A N 1
ATOM 1872 C CA . TYR A 1 250 ? -37.053 66.485 12.815 1.00 16.22 250 TYR A CA 1
ATOM 1873 C C . TYR A 1 250 ? -36.315 65.615 11.794 1.00 17.08 250 TYR A C 1
ATOM 1874 O O . TYR A 1 250 ? -36.140 64.416 12.009 1.00 19.37 250 TYR A O 1
ATOM 1883 N N . ILE A 1 251 ? -35.888 66.203 10.683 1.00 16.05 251 ILE A N 1
ATOM 1884 C CA . ILE A 1 251 ? -35.118 65.452 9.699 1.00 14.75 251 ILE A CA 1
ATOM 1885 C C . ILE A 1 251 ? -33.682 65.574 10.211 1.00 15.45 251 ILE A C 1
ATOM 1886 O O . ILE A 1 251 ? -33.200 66.689 10.442 1.00 14.33 251 ILE A O 1
ATOM 1891 N N . LEU A 1 252 ? -33.008 64.442 10.410 1.00 14.10 252 LEU A N 1
ATOM 1892 C CA . LEU A 1 252 ? -31.636 64.454 10.914 1.00 14.84 252 LEU A CA 1
ATOM 1893 C C . LEU A 1 252 ? -30.820 63.284 10.356 1.00 15.39 252 LEU A C 1
ATOM 1894 O O . LEU A 1 252 ? -31.244 62.130 10.425 1.00 16.16 252 LEU A O 1
ATOM 1899 N N . GLY A 1 253 ? -29.654 63.586 9.788 1.00 16.74 253 GLY A N 1
ATOM 1900 C CA . GLY A 1 253 ? -28.806 62.536 9.242 1.00 14.91 253 GLY A CA 1
ATOM 1901 C C . GLY A 1 253 ? -29.366 61.866 7.999 1.00 15.11 253 GLY A C 1
ATOM 1902 O O . GLY A 1 253 ? -29.133 60.680 7.761 1.00 14.89 253 GLY A O 1
ATOM 1903 N N . GLN A 1 254 ? -30.115 62.628 7.208 1.00 15.25 254 GLN A N 1
ATOM 1904 C CA . GLN A 1 254 ? -30.704 62.122 5.978 1.00 14.84 254 GLN A CA 1
ATOM 1905 C C . GLN A 1 254 ? -30.143 62.878 4.785 1.00 15.47 254 GLN A C 1
ATOM 1906 O O . GLN A 1 254 ? -29.755 64.038 4.900 1.00 14.63 254 GLN A O 1
ATOM 1912 N N . SER A 1 255 ? -30.080 62.212 3.641 1.00 14.87 255 SER A N 1
ATOM 1913 C CA . SER A 1 255 ? -29.639 62.879 2.431 1.00 15.04 255 SER A CA 1
ATOM 1914 C C . SER A 1 255 ? -30.782 62.699 1.442 1.00 15.05 255 SER A C 1
ATOM 1915 O O . SER A 1 255 ? -30.936 61.635 0.848 1.00 14.55 255 SER A O 1
ATOM 1918 N N . ILE A 1 256 ? -31.592 63.743 1.299 1.00 14.62 256 ILE A N 1
ATOM 1919 C CA . ILE A 1 256 ? -32.750 63.726 0.412 1.00 15.00 256 ILE A CA 1
ATOM 1920 C C . ILE A 1 256 ? -32.374 63.615 -1.069 1.00 16.27 256 ILE A C 1
ATOM 1921 O O . ILE A 1 256 ? -31.603 64.416 -1.589 1.00 16.50 256 ILE A O 1
ATOM 1926 N N . VAL A 1 257 ? -32.927 62.613 -1.739 1.00 17.23 257 VAL A N 1
ATOM 1927 C CA . VAL A 1 257 ? -32.664 62.409 -3.158 1.00 16.53 257 VAL A CA 1
ATOM 1928 C C . VAL A 1 257 ? -33.533 63.372 -3.970 1.00 15.75 257 VAL A C 1
ATOM 1929 O O . VAL A 1 257 ? -34.753 63.416 -3.797 1.00 15.53 257 VAL A O 1
ATOM 1933 N N . ALA A 1 258 ? -32.893 64.155 -4.833 1.00 15.07 258 ALA A N 1
ATOM 1934 C CA . ALA A 1 258 ? -33.586 65.116 -5.698 1.00 15.79 258 ALA A CA 1
ATOM 1935 C C . ALA A 1 258 ? -33.056 64.858 -7.106 1.00 15.00 258 ALA A C 1
ATOM 1936 O O . ALA A 1 258 ? -32.077 65.470 -7.535 1.00 14.97 258 ALA A O 1
ATOM 1938 N N . ASP A 1 259 ? -33.699 63.945 -7.824 1.00 14.85 259 ASP A N 1
ATOM 1939 C CA . ASP A 1 259 ? -33.233 63.584 -9.160 1.00 15.48 259 ASP A CA 1
ATOM 1940 C C . ASP A 1 259 ? -34.331 63.425 -10.201 1.00 15.75 259 ASP A C 1
ATOM 1941 O O . ASP A 1 259 ? -34.105 62.821 -11.254 1.00 16.47 259 ASP A O 1
ATOM 1946 N N . GLY A 1 260 ? -35.515 63.953 -9.918 1.00 15.72 260 GLY A N 1
ATOM 1947 C CA . GLY A 1 260 ? -36.603 63.824 -10.872 1.00 15.24 260 GLY A CA 1
ATOM 1948 C C . GLY A 1 260 ? -36.974 62.377 -11.145 1.00 14.89 260 GLY A C 1
ATOM 1949 O O . GLY A 1 260 ? -37.595 62.077 -12.171 1.00 14.45 260 GLY A O 1
ATOM 1950 N N . GLY A 1 261 ? -36.575 61.478 -10.243 1.00 13.13 261 GLY A N 1
ATOM 1951 C CA . GLY A 1 261 ? -36.894 60.064 -10.388 1.00 13.10 261 GLY A CA 1
ATOM 1952 C C . GLY A 1 261 ? -35.862 59.174 -11.066 1.00 14.32 261 GLY A C 1
ATOM 1953 O O . GLY A 1 261 ? -36.065 57.962 -11.198 1.00 13.55 261 GLY A O 1
ATOM 1954 N N . THR A 1 262 ? -34.751 59.764 -11.491 1.00 12.25 262 THR A N 1
ATOM 1955 C CA . THR A 1 262 ? -33.696 59.021 -12.179 1.00 14.19 262 THR A CA 1
ATOM 1956 C C . THR A 1 262 ? -33.245 57.722 -11.522 1.00 13.62 262 THR A C 1
ATOM 1957 O O . THR A 1 262 ? -33.109 56.699 -12.194 1.00 15.84 262 THR A O 1
ATOM 1961 N N . SER A 1 263 ? -33.016 57.765 -10.215 1.00 13.02 263 SER A N 1
ATOM 1962 C CA . SER A 1 263 ? -32.554 56.599 -9.464 1.00 15.04 263 SER A CA 1
ATOM 1963 C C . SER A 1 263 ? -33.617 55.517 -9.288 1.00 15.54 263 SER A C 1
ATOM 1964 O O . SER A 1 263 ? -33.303 54.389 -8.893 1.00 16.93 263 SER A O 1
ATOM 1967 N N . LEU A 1 264 ? -34.870 55.849 -9.579 1.00 14.76 264 LEU A N 1
ATOM 1968 C CA . LEU A 1 264 ? -35.953 54.885 -9.411 1.00 13.46 264 LEU A CA 1
ATOM 1969 C C . LEU A 1 264 ? -36.181 54.047 -10.657 1.00 13.55 264 LEU A C 1
ATOM 1970 O O . LEU A 1 264 ? -37.010 53.139 -10.655 1.00 14.09 264 LEU A O 1
ATOM 1975 N N . VAL A 1 265 ? -35.430 54.352 -11.713 1.00 13.71 265 VAL A N 1
ATOM 1976 C CA . VAL A 1 265 ? -35.557 53.659 -12.991 1.00 14.09 265 VAL A CA 1
ATOM 1977 C C . VAL A 1 265 ? -34.510 52.567 -13.205 1.00 16.30 265 VAL A C 1
ATOM 1978 O O . VAL A 1 265 ? -33.306 52.812 -13.162 1.00 15.05 265 VAL A O 1
ATOM 1982 N N . MET A 1 266 ? -34.982 51.354 -13.444 1.00 18.26 266 MET A N 1
ATOM 1983 C CA . MET A 1 266 ? -34.091 50.229 -13.673 1.00 19.19 266 MET A CA 1
ATOM 1984 C C . MET A 1 266 ? -33.656 50.213 -15.141 1.00 19.65 266 MET A C 1
ATOM 1985 O O . MET A 1 266 ? -34.413 50.632 -16.022 1.00 18.08 266 MET A O 1
ATOM 1990 N N . GLY A 1 267 ? -32.445 49.726 -15.402 1.00 17.02 267 GLY A N 1
ATOM 1991 C CA . GLY A 1 267 ? -31.953 49.670 -16.767 1.00 17.97 267 GLY A CA 1
ATOM 1992 C C . GLY A 1 267 ? -32.888 48.955 -17.730 1.00 20.77 267 GLY A C 1
ATOM 1993 O O . GLY A 1 267 ? -33.081 49.403 -18.863 1.00 20.10 267 GLY A O 1
ATOM 1994 N N . THR A 1 268 ? -33.463 47.839 -17.285 1.00 20.90 268 THR A N 1
ATOM 1995 C CA . THR A 1 268 ? -34.384 47.062 -18.116 1.00 24.17 268 THR A CA 1
ATOM 1996 C C . THR A 1 268 ? -35.608 47.884 -18.499 1.00 25.95 268 THR A C 1
ATOM 1997 O O . THR A 1 268 ? -36.209 47.667 -19.549 1.00 26.00 268 THR A O 1
ATOM 2001 N N . GLN A 1 269 ? -35.975 48.829 -17.642 1.00 27.36 269 GLN A N 1
ATOM 2002 C CA . GLN A 1 269 ? -37.141 49.660 -17.898 1.00 29.69 269 GLN A CA 1
ATOM 2003 C C . GLN A 1 269 ? -36.940 50.713 -18.989 1.00 31.43 269 GLN A C 1
ATOM 2004 O O . GLN A 1 269 ? -37.808 51.552 -19.226 1.00 32.36 269 GLN A O 1
ATOM 2010 N N . ALA A 1 270 ? -35.794 50.659 -19.658 1.00 32.90 270 ALA A N 1
ATOM 2011 C CA . ALA A 1 270 ? -35.507 51.586 -20.748 1.00 34.95 270 ALA A CA 1
ATOM 2012 C C . ALA A 1 270 ? -36.115 50.969 -22.007 1.00 35.91 270 ALA A C 1
ATOM 2013 O O . ALA A 1 270 ? -36.276 51.628 -23.034 1.00 34.99 270 ALA A O 1
ATOM 2015 N N . HIS A 1 271 ? -36.455 49.689 -21.896 1.00 37.45 271 HIS A N 1
ATOM 2016 C CA . HIS A 1 271 ? -37.046 48.928 -22.989 1.00 38.98 271 HIS A CA 1
ATOM 2017 C C . HIS A 1 271 ? -38.486 48.570 -22.635 1.00 41.80 271 HIS A C 1
ATOM 2018 O O . HIS A 1 271 ? -38.793 48.286 -21.479 1.00 42.10 271 HIS A O 1
ATOM 2025 N N . ASP A 1 272 ? -39.363 48.590 -23.635 1.00 45.18 272 ASP A N 1
ATOM 2026 C CA . ASP A 1 272 ? -40.775 48.272 -23.441 1.00 48.85 272 ASP A CA 1
ATOM 2027 C C . ASP A 1 272 ? -41.009 46.774 -23.614 1.00 51.25 272 ASP A C 1
ATOM 2028 O O . ASP A 1 272 ? -40.297 46.108 -24.365 1.00 52.31 272 ASP A O 1
ATOM 2033 N N . VAL A 1 273 ? -42.015 46.254 -22.919 1.00 53.84 273 VAL A N 1
ATOM 2034 C CA . VAL A 1 273 ? -42.352 44.836 -22.978 1.00 55.38 273 VAL A CA 1
ATOM 2035 C C . VAL A 1 273 ? -42.660 44.386 -24.404 1.00 56.02 273 VAL A C 1
ATOM 2036 O O . VAL A 1 273 ? -43.011 45.247 -25.236 1.00 56.55 273 VAL A O 1
ATOM 2040 N N . PRO B 1 2 ? -50.280 82.306 1.304 1.00 42.23 2 PRO B N 1
ATOM 2041 C CA . PRO B 1 2 ? -50.551 82.475 -0.138 1.00 41.61 2 PRO B CA 1
ATOM 2042 C C . PRO B 1 2 ? -49.860 81.387 -0.953 1.00 40.72 2 PRO B C 1
ATOM 2043 O O . PRO B 1 2 ? -50.015 81.326 -2.175 1.00 41.99 2 PRO B O 1
ATOM 2047 N N . ARG B 1 3 ? -49.097 80.533 -0.271 1.00 38.66 3 ARG B N 1
ATOM 2048 C CA . ARG B 1 3 ? -48.377 79.444 -0.931 1.00 37.45 3 ARG B CA 1
ATOM 2049 C C . ARG B 1 3 ? -49.315 78.533 -1.706 1.00 35.03 3 ARG B C 1
ATOM 2050 O O . ARG B 1 3 ? -49.010 78.122 -2.822 1.00 35.99 3 ARG B O 1
ATOM 2058 N N . PHE B 1 4 ? -50.455 78.216 -1.105 1.00 33.81 4 PHE B N 1
ATOM 2059 C CA . PHE B 1 4 ? -51.419 77.319 -1.726 1.00 33.22 4 PHE B CA 1
ATOM 2060 C C . PHE B 1 4 ? -52.772 77.969 -2.007 1.00 34.55 4 PHE B C 1
ATOM 2061 O O . PHE B 1 4 ? -53.819 77.339 -1.853 1.00 33.08 4 PHE B O 1
ATOM 2069 N N . SER B 1 5 ? -52.743 79.232 -2.423 1.00 36.43 5 SER B N 1
ATOM 2070 C CA . SER B 1 5 ? -53.964 79.955 -2.749 1.00 38.06 5 SER B CA 1
ATOM 2071 C C . SER B 1 5 ? -54.604 79.303 -3.972 1.00 37.80 5 SER B C 1
ATOM 2072 O O . SER B 1 5 ? -53.929 79.044 -4.969 1.00 37.60 5 SER B O 1
ATOM 2075 N N . ASN B 1 6 ? -55.903 79.038 -3.891 1.00 38.20 6 ASN B N 1
ATOM 2076 C CA . ASN B 1 6 ? -56.634 78.426 -4.996 1.00 38.91 6 ASN B CA 1
ATOM 2077 C C . ASN B 1 6 ? -56.241 76.980 -5.290 1.00 37.46 6 ASN B C 1
ATOM 2078 O O . ASN B 1 6 ? -56.286 76.536 -6.437 1.00 37.50 6 ASN B O 1
ATOM 2083 N N . LYS B 1 7 ? -55.851 76.253 -4.252 1.00 34.95 7 LYS B N 1
ATOM 2084 C CA . LYS B 1 7 ? -55.485 74.853 -4.405 1.00 33.59 7 LYS B CA 1
ATOM 2085 C C . LYS B 1 7 ? -56.369 74.043 -3.468 1.00 30.41 7 LYS B C 1
ATOM 2086 O O . LYS B 1 7 ? -56.503 74.373 -2.291 1.00 30.42 7 LYS B O 1
ATOM 2092 N N . THR B 1 8 ? -56.988 72.993 -3.991 1.00 30.13 8 THR B N 1
ATOM 2093 C CA . THR B 1 8 ? -57.849 72.154 -3.169 1.00 29.34 8 THR B CA 1
ATOM 2094 C C . THR B 1 8 ? -57.071 70.941 -2.682 1.00 28.03 8 THR B C 1
ATOM 2095 O O . THR B 1 8 ? -56.552 70.161 -3.479 1.00 27.67 8 THR B O 1
ATOM 2099 N N . VAL B 1 9 ? -57.000 70.791 -1.363 1.00 27.60 9 VAL B N 1
ATOM 2100 C CA . VAL B 1 9 ? -56.253 69.704 -0.743 1.00 26.79 9 VAL B CA 1
ATOM 2101 C C . VAL B 1 9 ? -57.109 68.780 0.117 1.00 25.83 9 VAL B C 1
ATOM 2102 O O . VAL B 1 9 ? -57.813 69.230 1.023 1.00 25.64 9 VAL B O 1
ATOM 2106 N N . ILE B 1 10 ? -57.051 67.484 -0.173 1.00 24.22 10 ILE B N 1
ATOM 2107 C CA . ILE B 1 10 ? -57.782 66.505 0.621 1.00 23.00 10 ILE B CA 1
ATOM 2108 C C . ILE B 1 10 ? -56.786 65.944 1.634 1.00 23.23 10 ILE B C 1
ATOM 2109 O O . ILE B 1 10 ? -55.715 65.457 1.259 1.00 20.20 10 ILE B O 1
ATOM 2114 N N . ILE B 1 11 ? -57.130 66.027 2.915 1.00 22.79 11 ILE B N 1
ATOM 2115 C CA . ILE B 1 11 ? -56.245 65.520 3.960 1.00 23.24 11 ILE B CA 1
ATOM 2116 C C . ILE B 1 11 ? -56.925 64.382 4.713 1.00 22.14 11 ILE B C 1
ATOM 2117 O O . ILE B 1 11 ? -57.768 64.641 5.567 1.00 19.68 11 ILE B O 1
ATOM 2122 N N . THR B 1 12 ? -56.580 63.127 4.414 1.00 21.03 12 THR B N 1
ATOM 2123 C CA . THR B 1 12 ? -57.216 62.040 5.147 1.00 21.72 12 THR B CA 1
ATOM 2124 C C . THR B 1 12 ? -56.654 62.025 6.569 1.00 22.45 12 THR B C 1
ATOM 2125 O O . THR B 1 12 ? -55.552 62.510 6.814 1.00 22.11 12 THR B O 1
ATOM 2129 N N . GLY B 1 13 ? -57.431 61.496 7.507 1.00 22.71 13 GLY B N 1
ATOM 2130 C CA . GLY B 1 13 ? -56.991 61.442 8.887 1.00 22.06 13 GLY B CA 1
ATOM 2131 C C . GLY B 1 13 ? -56.672 62.800 9.492 1.00 23.19 13 GLY B C 1
ATOM 2132 O O . GLY B 1 13 ? -55.720 62.925 10.268 1.00 23.39 13 GLY B O 1
ATOM 2133 N N . SER B 1 14 ? -57.462 63.817 9.154 1.00 22.37 14 SER B N 1
ATOM 2134 C CA . SER B 1 14 ? -57.228 65.158 9.688 1.00 23.43 14 SER B CA 1
ATOM 2135 C C . SER B 1 14 ? -58.082 65.505 10.910 1.00 22.91 14 SER B C 1
ATOM 2136 O O . SER B 1 14 ? -58.180 66.666 11.297 1.00 22.32 14 SER B O 1
ATOM 2139 N N . SER B 1 15 ? -58.692 64.498 11.524 1.00 23.51 15 SER B N 1
ATOM 2140 C CA . SER B 1 15 ? -59.507 64.737 12.704 1.00 23.44 15 SER B CA 1
ATOM 2141 C C . SER B 1 15 ? -58.640 64.617 13.953 1.00 25.00 15 SER B C 1
ATOM 2142 O O . SER B 1 15 ? -59.129 64.756 15.077 1.00 25.99 15 SER B O 1
ATOM 2145 N N . ASN B 1 16 ? -57.345 64.375 13.750 1.00 25.03 16 ASN B N 1
ATOM 2146 C CA . ASN B 1 16 ? -56.415 64.229 14.865 1.00 23.74 16 ASN B CA 1
ATOM 2147 C C . ASN B 1 16 ? -54.958 64.158 14.391 1.00 24.32 16 ASN B C 1
ATOM 2148 O O . ASN B 1 16 ? -54.692 64.011 13.197 1.00 22.94 16 ASN B O 1
ATOM 2153 N N . GLY B 1 17 ? -54.029 64.282 15.339 1.00 22.31 17 GLY B N 1
ATOM 2154 C CA . GLY B 1 17 ? -52.604 64.201 15.052 1.00 21.21 17 GLY B CA 1
ATOM 2155 C C . GLY B 1 17 ? -52.014 64.996 13.898 1.00 21.00 17 GLY B C 1
ATOM 2156 O O . GLY B 1 17 ? -52.310 66.177 13.727 1.00 18.44 17 GLY B O 1
ATOM 2157 N N . ILE B 1 18 ? -51.167 64.328 13.113 1.00 19.82 18 ILE B N 1
ATOM 2158 C CA . ILE B 1 18 ? -50.485 64.927 11.969 1.00 20.13 18 ILE B CA 1
ATOM 2159 C C . ILE B 1 18 ? -51.439 65.461 10.911 1.00 22.26 18 ILE B C 1
ATOM 2160 O O . ILE B 1 18 ? -51.212 66.534 10.355 1.00 23.40 18 ILE B O 1
ATOM 2165 N N . GLY B 1 19 ? -52.498 64.711 10.628 1.00 23.97 19 GLY B N 1
ATOM 2166 C CA . GLY B 1 19 ? -53.458 65.155 9.631 1.00 25.62 19 GLY B CA 1
ATOM 2167 C C . GLY B 1 19 ? -54.135 66.462 10.016 1.00 24.24 19 GLY B C 1
ATOM 2168 O O . GLY B 1 19 ? -54.378 67.322 9.171 1.00 24.61 19 GLY B O 1
ATOM 2169 N N . ARG B 1 20 ? -54.445 66.609 11.300 1.00 25.38 20 ARG B N 1
ATOM 2170 C CA . ARG B 1 20 ? -55.093 67.818 11.797 1.00 23.61 20 ARG B CA 1
ATOM 2171 C C . ARG B 1 20 ? -54.210 69.041 11.576 1.00 23.85 20 ARG B C 1
ATOM 2172 O O . ARG B 1 20 ? -54.643 70.031 10.979 1.00 22.85 20 ARG B O 1
ATOM 2180 N N . THR B 1 21 ? -52.969 68.975 12.048 1.00 22.81 21 THR B N 1
ATOM 2181 C CA . THR B 1 21 ? -52.053 70.103 11.898 1.00 24.47 21 THR B CA 1
ATOM 2182 C C . THR B 1 21 ? -51.694 70.382 10.441 1.00 23.64 21 THR B C 1
ATOM 2183 O O . THR B 1 21 ? -51.452 71.531 10.066 1.00 22.31 21 THR B O 1
ATOM 2187 N N . THR B 1 22 ? -51.664 69.336 9.621 1.00 23.27 22 THR B N 1
ATOM 2188 C CA . THR B 1 22 ? -51.349 69.496 8.203 1.00 23.07 22 THR B CA 1
ATOM 2189 C C . THR B 1 22 ? -52.454 70.290 7.508 1.00 23.44 22 THR B C 1
ATOM 2190 O O . THR B 1 22 ? -52.185 71.193 6.721 1.00 21.80 22 THR B O 1
ATOM 2194 N N . ALA B 1 23 ? -53.703 69.943 7.803 1.00 25.44 23 ALA B N 1
ATOM 2195 C CA . ALA B 1 23 ? -54.845 70.631 7.209 1.00 25.96 23 ALA B CA 1
ATOM 2196 C C . ALA B 1 23 ? -54.862 72.094 7.658 1.00 27.06 23 ALA B C 1
ATOM 2197 O O . ALA B 1 23 ? -55.202 72.994 6.879 1.00 26.00 23 ALA B O 1
ATOM 2199 N N . ILE B 1 24 ? -54.498 72.323 8.917 1.00 26.43 24 ILE B N 1
ATOM 2200 C CA . ILE B 1 24 ? -54.475 73.674 9.461 1.00 26.94 24 ILE B CA 1
ATOM 2201 C C . ILE B 1 24 ? -53.452 74.531 8.726 1.00 27.47 24 ILE B C 1
ATOM 2202 O O . ILE B 1 24 ? -53.731 75.683 8.389 1.00 27.22 24 ILE B O 1
ATOM 2207 N N . LEU B 1 25 ? -52.271 73.978 8.461 1.00 27.76 25 LEU B N 1
ATOM 2208 C CA . LEU B 1 25 ? -51.258 74.746 7.747 1.00 28.03 25 LEU B CA 1
ATOM 2209 C C . LEU B 1 25 ? -51.702 75.027 6.318 1.00 26.75 25 LEU B C 1
ATOM 2210 O O . LEU B 1 25 ? -51.582 76.158 5.841 1.00 26.91 25 LEU B O 1
ATOM 2215 N N . PHE B 1 26 ? -52.217 74.008 5.634 1.00 26.29 26 PHE B N 1
ATOM 2216 C CA . PHE B 1 26 ? -52.674 74.190 4.260 1.00 25.99 26 PHE B CA 1
ATOM 2217 C C . PHE B 1 26 ? -53.721 75.301 4.222 1.00 27.45 26 PHE B C 1
ATOM 2218 O O . PHE B 1 26 ? -53.705 76.154 3.334 1.00 25.13 26 PHE B O 1
ATOM 2226 N N . ALA B 1 27 ? -54.627 75.284 5.195 1.00 28.89 27 ALA B N 1
ATOM 2227 C CA . ALA B 1 27 ? -55.680 76.289 5.283 1.00 30.66 27 ALA B CA 1
ATOM 2228 C C . ALA B 1 27 ? -55.061 77.675 5.413 1.00 31.55 27 ALA B C 1
ATOM 2229 O O . ALA B 1 27 ? -55.364 78.572 4.630 1.00 31.84 27 ALA B O 1
ATOM 2231 N N . GLN B 1 28 ? -54.188 77.844 6.402 1.00 33.10 28 GLN B N 1
ATOM 2232 C CA . GLN B 1 28 ? -53.529 79.125 6.614 1.00 35.71 28 GLN B CA 1
ATOM 2233 C C . GLN B 1 28 ? -52.778 79.557 5.360 1.00 36.24 28 GLN B C 1
ATOM 2234 O O . GLN B 1 28 ? -52.573 80.751 5.132 1.00 35.46 28 GLN B O 1
ATOM 2240 N N . GLU B 1 29 ? -52.372 78.581 4.551 1.00 35.84 29 GLU B N 1
ATOM 2241 C CA . GLU B 1 29 ? -51.648 78.858 3.315 1.00 36.53 29 GLU B CA 1
ATOM 2242 C C . GLU B 1 29 ? -52.590 79.258 2.185 1.00 34.83 29 GLU B C 1
ATOM 2243 O O . GLU B 1 29 ? -52.169 79.388 1.035 1.00 32.53 29 GLU B O 1
ATOM 2249 N N . GLY B 1 30 ? -53.868 79.430 2.519 1.00 34.41 30 GLY B N 1
ATOM 2250 C CA . GLY B 1 30 ? -54.856 79.841 1.534 1.00 32.90 30 GLY B CA 1
ATOM 2251 C C . GLY B 1 30 ? -55.464 78.756 0.664 1.00 33.05 30 GLY B C 1
ATOM 2252 O O . GLY B 1 30 ? -56.033 79.051 -0.386 1.00 32.63 30 GLY B O 1
ATOM 2253 N N . ALA B 1 31 ? -55.376 77.503 1.091 1.00 31.84 31 ALA B N 1
ATOM 2254 C CA . ALA B 1 31 ? -55.924 76.421 0.286 1.00 31.91 31 ALA B CA 1
ATOM 2255 C C . ALA B 1 31 ? -57.329 75.993 0.689 1.00 31.25 31 ALA B C 1
ATOM 2256 O O . ALA B 1 31 ? -57.786 76.272 1.796 1.00 29.42 31 ALA B O 1
ATOM 2258 N N . ASN B 1 32 ? -58.016 75.336 -0.242 1.00 29.59 32 ASN B N 1
ATOM 2259 C CA . ASN B 1 32 ? -59.345 74.793 0.013 1.00 29.06 32 ASN B CA 1
ATOM 2260 C C . ASN B 1 32 ? -58.999 73.459 0.655 1.00 29.30 32 ASN B C 1
ATOM 2261 O O . ASN B 1 32 ? -58.179 72.709 0.120 1.00 28.20 32 ASN B O 1
ATOM 2266 N N . VAL B 1 33 ? -59.599 73.157 1.800 1.00 29.00 33 VAL B N 1
ATOM 2267 C CA . VAL B 1 33 ? -59.272 71.914 2.471 1.00 29.61 33 VAL B CA 1
ATOM 2268 C C . VAL B 1 33 ? -60.446 71.020 2.810 1.00 30.21 33 VAL B C 1
ATOM 2269 O O . VAL B 1 33 ? -61.476 71.473 3.308 1.00 30.89 33 VAL B O 1
ATOM 2273 N N . THR B 1 34 ? -60.280 69.738 2.523 1.00 29.98 34 THR B N 1
ATOM 2274 C CA . THR B 1 34 ? -61.293 68.756 2.850 1.00 29.70 34 THR B CA 1
ATOM 2275 C C . THR B 1 34 ? -60.682 67.953 3.982 1.00 28.91 34 THR B C 1
ATOM 2276 O O . THR B 1 34 ? -59.701 67.234 3.786 1.00 28.87 34 THR B O 1
ATOM 2280 N N . ILE B 1 35 ? -61.242 68.119 5.176 1.00 27.05 35 ILE B N 1
ATOM 2281 C CA . ILE B 1 35 ? -60.765 67.411 6.353 1.00 24.99 35 ILE B CA 1
ATOM 2282 C C . ILE B 1 35 ? -61.728 66.260 6.581 1.00 25.20 35 ILE B C 1
ATOM 2283 O O . ILE B 1 35 ? -62.921 66.394 6.312 1.00 25.70 35 ILE B O 1
ATOM 2288 N N . THR B 1 36 ? -61.223 65.127 7.058 1.00 23.44 36 THR B N 1
ATOM 2289 C CA . THR B 1 36 ? -62.090 63.973 7.258 1.00 24.15 36 THR B CA 1
ATOM 2290 C C . THR B 1 36 ? -61.590 63.012 8.336 1.00 24.49 36 THR B C 1
ATOM 2291 O O . THR B 1 36 ? -60.404 62.985 8.668 1.00 23.45 36 THR B O 1
ATOM 2295 N N . GLY B 1 37 ? -62.522 62.241 8.889 1.00 26.11 37 GLY B N 1
ATOM 2296 C CA . GLY B 1 37 ? -62.205 61.278 9.931 1.00 26.69 37 GLY B CA 1
ATOM 2297 C C . GLY B 1 37 ? -63.485 60.585 10.364 1.00 27.68 37 GLY B C 1
ATOM 2298 O O . GLY B 1 37 ? -64.526 60.798 9.749 1.00 28.39 37 GLY B O 1
ATOM 2299 N N . ARG B 1 38 ? -63.423 59.768 11.412 1.00 29.21 38 ARG B N 1
ATOM 2300 C CA . ARG B 1 38 ? -64.604 59.055 11.903 1.00 30.57 38 ARG B CA 1
ATOM 2301 C C . ARG B 1 38 ? -65.240 59.741 13.113 1.00 31.97 38 ARG B C 1
ATOM 2302 O O . ARG B 1 38 ? -66.463 59.772 13.241 1.00 32.10 38 ARG B O 1
ATOM 2310 N N . SER B 1 39 ? -64.410 60.265 14.011 1.00 33.05 39 SER B N 1
ATOM 2311 C CA . SER B 1 39 ? -64.908 60.937 15.209 1.00 33.94 39 SER B CA 1
ATOM 2312 C C . SER B 1 39 ? -65.402 62.337 14.854 1.00 34.77 39 SER B C 1
ATOM 2313 O O . SER B 1 39 ? -64.609 63.235 14.565 1.00 33.32 39 SER B O 1
ATOM 2316 N N . SER B 1 40 ? -66.721 62.505 14.875 1.00 34.78 40 SER B N 1
ATOM 2317 C CA . SER B 1 40 ? -67.356 63.777 14.546 1.00 35.79 40 SER B CA 1
ATOM 2318 C C . SER B 1 40 ? -66.887 64.916 15.441 1.00 34.39 40 SER B C 1
ATOM 2319 O O . SER B 1 40 ? -66.686 66.035 14.975 1.00 34.72 40 SER B O 1
ATOM 2322 N N . GLU B 1 41 ? -66.723 64.623 16.726 1.00 35.51 41 GLU B N 1
ATOM 2323 C CA . GLU B 1 41 ? -66.290 65.623 17.698 1.00 36.21 41 GLU B CA 1
ATOM 2324 C C . GLU B 1 41 ? -64.894 66.162 17.414 1.00 33.55 41 GLU B C 1
ATOM 2325 O O . GLU B 1 41 ? -64.678 67.374 17.405 1.00 31.65 41 GLU B O 1
ATOM 2331 N N . ARG B 1 42 ? -63.942 65.265 17.190 1.00 32.64 42 ARG B N 1
ATOM 2332 C CA . ARG B 1 42 ? -62.582 65.700 16.917 1.00 30.75 42 ARG B CA 1
ATOM 2333 C C . ARG B 1 42 ? -62.443 66.331 15.538 1.00 29.62 42 ARG B C 1
ATOM 2334 O O . ARG B 1 42 ? -61.589 67.193 15.329 1.00 30.51 42 ARG B O 1
ATOM 2342 N N . LEU B 1 43 ? -63.293 65.925 14.600 1.00 28.94 43 LEU B N 1
ATOM 2343 C CA . LEU B 1 43 ? -63.238 66.494 13.258 1.00 28.94 43 LEU B CA 1
ATOM 2344 C C . LEU B 1 43 ? -63.660 67.957 13.308 1.00 29.87 43 LEU B C 1
ATOM 2345 O O . LEU B 1 43 ? -63.062 68.813 12.656 1.00 29.05 43 LEU B O 1
ATOM 2350 N N . GLU B 1 44 ? -64.699 68.234 14.091 1.00 31.27 44 GLU B N 1
ATOM 2351 C CA . GLU B 1 44 ? -65.213 69.591 14.247 1.00 32.40 44 GLU B CA 1
ATOM 2352 C C . GLU B 1 44 ? -64.170 70.467 14.932 1.00 32.26 44 GLU B C 1
ATOM 2353 O O . GLU B 1 44 ? -64.041 71.653 14.632 1.00 32.83 44 GLU B O 1
ATOM 2359 N N . GLU B 1 45 ? -63.431 69.870 15.860 1.00 33.54 45 GLU B N 1
ATOM 2360 C CA . GLU B 1 45 ? -62.383 70.567 16.590 1.00 33.90 45 GLU B CA 1
ATOM 2361 C C . GLU B 1 45 ? -61.352 71.092 15.590 1.00 33.16 45 GLU B C 1
ATOM 2362 O O . GLU B 1 45 ? -60.857 72.211 15.725 1.00 32.49 45 GLU B O 1
ATOM 2368 N N . THR B 1 46 ? -61.042 70.284 14.580 1.00 31.27 46 THR B N 1
ATOM 2369 C CA . THR B 1 46 ? -60.091 70.682 13.546 1.00 31.15 46 THR B CA 1
ATOM 2370 C C . THR B 1 46 ? -60.714 71.837 12.765 1.00 31.12 46 THR B C 1
ATOM 2371 O O . THR B 1 46 ? -60.057 72.834 12.463 1.00 30.53 46 THR B O 1
ATOM 2375 N N . ARG B 1 47 ? -61.990 71.684 12.437 1.00 31.36 47 ARG B N 1
ATOM 2376 C CA . ARG B 1 47 ? -62.724 72.709 11.709 1.00 33.40 47 ARG B CA 1
ATOM 2377 C C . ARG B 1 47 ? -62.664 74.026 12.487 1.00 32.87 47 ARG B C 1
ATOM 2378 O O . ARG B 1 47 ? -62.408 75.084 11.914 1.00 32.51 47 ARG B O 1
ATOM 2386 N N . GLN B 1 48 ? -62.898 73.950 13.794 1.00 33.91 48 GLN B N 1
ATOM 2387 C CA . GLN B 1 48 ? -62.871 75.135 14.653 1.00 35.51 48 GLN B CA 1
ATOM 2388 C C . GLN B 1 48 ? -61.504 75.805 14.701 1.00 35.12 48 GLN B C 1
ATOM 2389 O O . GLN B 1 48 ? -61.409 77.032 14.676 1.00 34.83 48 GLN B O 1
ATOM 2395 N N . ILE B 1 49 ? -60.445 75.004 14.779 1.00 35.05 49 ILE B N 1
ATOM 2396 C CA . ILE B 1 49 ? -59.099 75.555 14.813 1.00 34.50 49 ILE B CA 1
ATOM 2397 C C . ILE B 1 49 ? -58.889 76.402 13.562 1.00 34.72 49 ILE B C 1
ATOM 2398 O O . ILE B 1 49 ? -58.287 77.475 13.618 1.00 34.21 49 ILE B O 1
ATOM 2403 N N . ILE B 1 50 ? -59.404 75.912 12.439 1.00 34.69 50 ILE B N 1
ATOM 2404 C CA . ILE B 1 50 ? -59.277 76.597 11.157 1.00 35.98 50 ILE B CA 1
ATOM 2405 C C . ILE B 1 50 ? -60.116 77.874 11.077 1.00 37.49 50 ILE B C 1
ATOM 2406 O O . ILE B 1 50 ? -59.644 78.905 10.598 1.00 37.48 50 ILE B O 1
ATOM 2411 N N . LEU B 1 51 ? -61.360 77.809 11.533 1.00 39.36 51 LEU B N 1
ATOM 2412 C CA . LEU B 1 51 ? -62.214 78.992 11.502 1.00 41.99 51 LEU B CA 1
ATOM 2413 C C . LEU B 1 51 ? -61.591 80.101 12.349 1.00 43.33 51 LEU B C 1
ATOM 2414 O O . LEU B 1 51 ? -61.512 81.250 11.917 1.00 43.59 51 LEU B O 1
ATOM 2419 N N . LYS B 1 52 ? -61.136 79.748 13.548 1.00 45.84 52 LYS B N 1
ATOM 2420 C CA . LYS B 1 52 ? -60.508 80.710 14.451 1.00 48.83 52 LYS B CA 1
ATOM 2421 C C . LYS B 1 52 ? -59.270 81.347 13.831 1.00 49.46 52 LYS B C 1
ATOM 2422 O O . LYS B 1 52 ? -58.677 82.258 14.406 1.00 50.22 52 LYS B O 1
ATOM 2428 N N . SER B 1 53 ? -58.880 80.854 12.662 1.00 50.57 53 SER B N 1
ATOM 2429 C CA . SER B 1 53 ? -57.713 81.366 11.957 1.00 51.16 53 SER B CA 1
ATOM 2430 C C . SER B 1 53 ? -58.096 82.506 11.025 1.00 51.00 53 SER B C 1
ATOM 2431 O O . SER B 1 53 ? -57.232 83.142 10.421 1.00 51.41 53 SER B O 1
ATOM 2434 N N . GLY B 1 54 ? -59.394 82.763 10.913 1.00 51.27 54 GLY B N 1
ATOM 2435 C CA . GLY B 1 54 ? -59.861 83.821 10.038 1.00 51.46 54 GLY B CA 1
ATOM 2436 C C . GLY B 1 54 ? -60.123 83.260 8.656 1.00 51.18 54 GLY B C 1
ATOM 2437 O O . GLY B 1 54 ? -60.337 84.000 7.695 1.00 51.53 54 GLY B O 1
ATOM 2438 N N . VAL B 1 55 ? -60.096 81.934 8.564 1.00 51.33 55 VAL B N 1
ATOM 2439 C CA . VAL B 1 55 ? -60.336 81.237 7.309 1.00 50.81 55 VAL B CA 1
ATOM 2440 C C . VAL B 1 55 ? -61.825 80.941 7.190 1.00 50.60 55 VAL B C 1
ATOM 2441 O O . VAL B 1 55 ? -62.439 80.426 8.123 1.00 50.05 55 VAL B O 1
ATOM 2445 N N . SER B 1 56 ? -62.400 81.270 6.038 1.00 51.62 56 SER B N 1
ATOM 2446 C CA . SER B 1 56 ? -63.821 81.048 5.789 1.00 52.31 56 SER B CA 1
ATOM 2447 C C . SER B 1 56 ? -64.182 79.570 5.798 1.00 52.49 56 SER B C 1
ATOM 2448 O O . SER B 1 56 ? -63.343 78.716 5.511 1.00 52.71 56 SER B O 1
ATOM 2451 N N . GLU B 1 57 ? -65.437 79.275 6.126 1.00 52.13 57 GLU B N 1
ATOM 2452 C CA . GLU B 1 57 ? -65.909 77.897 6.152 1.00 51.89 57 GLU B CA 1
ATOM 2453 C C . GLU B 1 57 ? -66.212 77.464 4.726 1.00 50.19 57 GLU B C 1
ATOM 2454 O O . GLU B 1 57 ? -66.484 76.293 4.468 1.00 50.07 57 GLU B O 1
ATOM 2460 N N . LYS B 1 58 ? -66.162 78.420 3.803 1.00 48.58 58 LYS B N 1
ATOM 2461 C CA . LYS B 1 58 ? -66.414 78.137 2.396 1.00 47.97 58 LYS B CA 1
ATOM 2462 C C . LYS B 1 58 ? -65.164 77.480 1.819 1.00 46.14 58 LYS B C 1
ATOM 2463 O O . LYS B 1 58 ? -65.197 76.867 0.751 1.00 45.85 58 LYS B O 1
ATOM 2469 N N . GLN B 1 59 ? -64.060 77.619 2.546 1.00 44.85 59 GLN B N 1
ATOM 2470 C CA . GLN B 1 59 ? -62.784 77.035 2.148 1.00 43.03 59 GLN B CA 1
ATOM 2471 C C . GLN B 1 59 ? -62.565 75.719 2.882 1.00 41.54 59 GLN B C 1
ATOM 2472 O O . GLN B 1 59 ? -61.513 75.095 2.747 1.00 40.92 59 GLN B O 1
ATOM 2478 N N . VAL B 1 60 ? -63.553 75.298 3.666 1.00 39.71 60 VAL B N 1
ATOM 2479 C CA . VAL B 1 60 ? -63.420 74.055 4.413 1.00 39.00 60 VAL B CA 1
ATOM 2480 C C . VAL B 1 60 ? -64.580 73.087 4.207 1.00 38.48 60 VAL B C 1
ATOM 2481 O O . VAL B 1 60 ? -65.752 73.463 4.297 1.00 37.65 60 VAL B O 1
ATOM 2485 N N . ASN B 1 61 ? -64.235 71.834 3.933 1.00 37.05 61 ASN B N 1
ATOM 2486 C CA . ASN B 1 61 ? -65.219 70.783 3.726 1.00 36.53 61 ASN B CA 1
ATOM 2487 C C . ASN B 1 61 ? -64.915 69.625 4.668 1.00 36.98 61 ASN B C 1
ATOM 2488 O O . ASN B 1 61 ? -63.975 68.860 4.445 1.00 36.72 61 ASN B O 1
ATOM 2493 N N . SER B 1 62 ? -65.704 69.508 5.729 1.00 37.01 62 SER B N 1
ATOM 2494 C CA . SER B 1 62 ? -65.518 68.441 6.704 1.00 37.02 62 SER B CA 1
ATOM 2495 C C . SER B 1 62 ? -66.413 67.257 6.350 1.00 36.21 62 SER B C 1
ATOM 2496 O O . SER B 1 62 ? -67.617 67.419 6.142 1.00 35.46 62 SER B O 1
ATOM 2499 N N . VAL B 1 63 ? -65.818 66.068 6.288 1.00 34.85 63 VAL B N 1
ATOM 2500 C CA . VAL B 1 63 ? -66.557 64.860 5.943 1.00 34.09 63 VAL B CA 1
ATOM 2501 C C . VAL B 1 63 ? -66.335 63.720 6.929 1.00 33.86 63 VAL B C 1
ATOM 2502 O O . VAL B 1 63 ? -65.215 63.237 7.095 1.00 32.55 63 VAL B O 1
ATOM 2506 N N . VAL B 1 64 ? -67.408 63.292 7.586 1.00 32.85 64 VAL B N 1
ATOM 2507 C CA . VAL B 1 64 ? -67.318 62.183 8.527 1.00 31.72 64 VAL B CA 1
ATOM 2508 C C . VAL B 1 64 ? -67.418 60.907 7.700 1.00 31.85 64 VAL B C 1
ATOM 2509 O O . VAL B 1 64 ? -68.456 60.638 7.098 1.00 32.10 64 VAL B O 1
ATOM 2513 N N . ALA B 1 65 ? -66.344 60.125 7.660 1.00 30.98 65 ALA B N 1
ATOM 2514 C CA . ALA B 1 65 ? -66.361 58.897 6.875 1.00 31.00 65 ALA B CA 1
ATOM 2515 C C . ALA B 1 65 ? -65.268 57.898 7.234 1.00 29.77 65 ALA B C 1
ATOM 2516 O O . ALA B 1 65 ? -64.288 58.228 7.898 1.00 28.31 65 ALA B O 1
ATOM 2518 N N . ASP B 1 66 ? -65.464 56.663 6.790 1.00 30.14 66 ASP B N 1
ATOM 2519 C CA . ASP B 1 66 ? -64.508 55.592 7.018 1.00 28.22 66 ASP B CA 1
ATOM 2520 C C . ASP B 1 66 ? -63.736 55.476 5.708 1.00 27.14 66 ASP B C 1
ATOM 2521 O O . ASP B 1 66 ? -64.294 55.077 4.688 1.00 26.92 66 ASP B O 1
ATOM 2526 N N . VAL B 1 67 ? -62.453 55.822 5.738 1.00 26.23 67 VAL B N 1
ATOM 2527 C CA . VAL B 1 67 ? -61.632 55.791 4.534 1.00 24.35 67 VAL B CA 1
ATOM 2528 C C . VAL B 1 67 ? -61.347 54.397 3.979 1.00 24.17 67 VAL B C 1
ATOM 2529 O O . VAL B 1 67 ? -60.785 54.265 2.890 1.00 22.75 67 VAL B O 1
ATOM 2533 N N . THR B 1 68 ? -61.729 53.355 4.715 1.00 24.40 68 THR B N 1
ATOM 2534 C CA . THR B 1 68 ? -61.495 51.995 4.243 1.00 24.40 68 THR B CA 1
ATOM 2535 C C . THR B 1 68 ? -62.704 51.434 3.497 1.00 26.91 68 THR B C 1
ATOM 2536 O O . THR B 1 68 ? -62.659 50.317 2.979 1.00 27.60 68 THR B O 1
ATOM 2540 N N . THR B 1 69 ? -63.784 52.208 3.447 1.00 26.83 69 THR B N 1
ATOM 2541 C CA . THR B 1 69 ? -64.993 51.782 2.746 1.00 26.78 69 THR B CA 1
ATOM 2542 C C . THR B 1 69 ? -65.127 52.537 1.429 1.00 27.85 69 THR B C 1
ATOM 2543 O O . THR B 1 69 ? -64.696 53.686 1.315 1.00 28.13 69 THR B O 1
ATOM 2547 N N . GLU B 1 70 ? -65.727 51.883 0.440 1.00 28.23 70 GLU B N 1
ATOM 2548 C CA . GLU B 1 70 ? -65.942 52.480 -0.871 1.00 29.43 70 GLU B CA 1
ATOM 2549 C C . GLU B 1 70 ? -66.801 53.737 -0.766 1.00 29.24 70 GLU B C 1
ATOM 2550 O O . GLU B 1 70 ? -66.495 54.756 -1.381 1.00 29.30 70 GLU B O 1
ATOM 2556 N N . ASP B 1 71 ? -67.878 53.658 0.009 1.00 28.93 71 ASP B N 1
ATOM 2557 C CA . ASP B 1 71 ? -68.770 54.800 0.190 1.00 29.74 71 ASP B CA 1
ATOM 2558 C C . ASP B 1 71 ? -68.048 55.957 0.871 1.00 28.66 71 ASP B C 1
ATOM 2559 O O . ASP B 1 71 ? -68.194 57.110 0.465 1.00 27.50 71 ASP B O 1
ATOM 2564 N N . GLY B 1 72 ? -67.283 55.641 1.913 1.00 27.56 72 GLY B N 1
ATOM 2565 C CA . GLY B 1 72 ? -66.546 56.664 2.633 1.00 28.17 72 GLY B CA 1
ATOM 2566 C C . GLY B 1 72 ? -65.590 57.390 1.707 1.00 27.64 72 GLY B C 1
ATOM 2567 O O . GLY B 1 72 ? -65.534 58.615 1.692 1.00 27.14 72 GLY B O 1
ATOM 2568 N N . GLN B 1 73 ? -64.835 56.621 0.930 1.00 27.94 73 GLN B N 1
ATOM 2569 C CA . GLN B 1 73 ? -63.885 57.180 -0.024 1.00 27.34 73 GLN B CA 1
ATOM 2570 C C . GLN B 1 73 ? -64.607 58.062 -1.037 1.00 27.55 73 GLN B C 1
ATOM 2571 O O . GLN B 1 73 ? -64.178 59.184 -1.320 1.00 25.89 73 GLN B O 1
ATOM 2577 N N . ASP B 1 74 ? -65.704 57.543 -1.583 1.00 27.92 74 ASP B N 1
ATOM 2578 C CA . ASP B 1 74 ? -66.496 58.269 -2.571 1.00 29.22 74 ASP B CA 1
ATOM 2579 C C . ASP B 1 74 ? -67.025 59.590 -2.021 1.00 28.79 74 ASP B C 1
ATOM 2580 O O . ASP B 1 74 ? -67.040 60.599 -2.724 1.00 30.53 74 ASP B O 1
ATOM 2585 N N . GLN B 1 75 ? -67.457 59.582 -0.764 1.00 29.06 75 GLN B N 1
ATOM 2586 C CA . GLN B 1 75 ? -67.981 60.788 -0.129 1.00 31.17 75 GLN B CA 1
ATOM 2587 C C . GLN B 1 75 ? -66.917 61.873 -0.006 1.00 29.64 75 GLN B C 1
ATOM 2588 O O . GLN B 1 75 ? -67.190 63.048 -0.244 1.00 29.19 75 GLN B O 1
ATOM 2594 N N . ILE B 1 76 ? -65.706 61.473 0.373 1.00 29.53 76 ILE B N 1
ATOM 2595 C CA . ILE B 1 76 ? -64.595 62.410 0.524 1.00 29.05 76 ILE B CA 1
ATOM 2596 C C . ILE B 1 76 ? -64.283 63.099 -0.802 1.00 28.28 76 ILE B C 1
ATOM 2597 O O . ILE B 1 76 ? -64.138 64.323 -0.860 1.00 28.21 76 ILE B O 1
ATOM 2602 N N . ILE B 1 77 ? -64.185 62.304 -1.862 1.00 26.72 77 ILE B N 1
ATOM 2603 C CA . ILE B 1 77 ? -63.878 62.821 -3.190 1.00 27.49 77 ILE B CA 1
ATOM 2604 C C . ILE B 1 77 ? -64.997 63.672 -3.783 1.00 27.68 77 ILE B C 1
ATOM 2605 O O . ILE B 1 77 ? -64.744 64.745 -4.323 1.00 28.78 77 ILE B O 1
ATOM 2610 N N . ASN B 1 78 ? -66.229 63.182 -3.688 1.00 28.92 78 ASN B N 1
ATOM 2611 C CA . ASN B 1 78 ? -67.386 63.888 -4.237 1.00 29.44 78 ASN B CA 1
ATOM 2612 C C . ASN B 1 78 ? -67.681 65.216 -3.553 1.00 29.23 78 ASN B C 1
ATOM 2613 O O . ASN B 1 78 ? -67.953 66.216 -4.222 1.00 28.43 78 ASN B O 1
ATOM 2618 N N . SER B 1 79 ? -67.635 65.227 -2.226 1.00 28.90 79 SER B N 1
ATOM 2619 C CA . SER B 1 79 ? -67.907 66.447 -1.474 1.00 29.63 79 SER B CA 1
ATOM 2620 C C . SER B 1 79 ? -66.855 67.511 -1.764 1.00 29.90 79 SER B C 1
ATOM 2621 O O . SER B 1 79 ? -67.129 68.708 -1.684 1.00 29.97 79 SER B O 1
ATOM 2624 N N . THR B 1 80 ? -65.647 67.076 -2.103 1.00 29.64 80 THR B N 1
ATOM 2625 C CA . THR B 1 80 ? -64.584 68.024 -2.409 1.00 29.08 80 THR B CA 1
ATOM 2626 C C . THR B 1 80 ? -64.847 68.658 -3.771 1.00 27.98 80 THR B C 1
ATOM 2627 O O . THR B 1 80 ? -64.791 69.875 -3.917 1.00 27.43 80 THR B O 1
ATOM 2631 N N . LEU B 1 81 ? -65.139 67.827 -4.764 1.00 28.92 81 LEU B N 1
ATOM 2632 C CA . LEU B 1 81 ? -65.423 68.326 -6.103 1.00 30.96 81 LEU B CA 1
ATOM 2633 C C . LEU B 1 81 ? -66.694 69.171 -6.102 1.00 32.03 81 LEU B C 1
ATOM 2634 O O . LEU B 1 81 ? -66.763 70.199 -6.770 1.00 32.37 81 LEU B O 1
ATOM 2639 N N . LYS B 1 82 ? -67.698 68.734 -5.349 1.00 33.50 82 LYS B N 1
ATOM 2640 C CA . LYS B 1 82 ? -68.963 69.459 -5.278 1.00 36.57 82 LYS B CA 1
ATOM 2641 C C . LYS B 1 82 ? -68.778 70.857 -4.704 1.00 37.06 82 LYS B C 1
ATOM 2642 O O . LYS B 1 82 ? -69.390 71.816 -5.174 1.00 38.78 82 LYS B O 1
ATOM 2648 N N . GLN B 1 83 ? -67.926 70.975 -3.691 1.00 36.98 83 GLN B N 1
ATOM 2649 C CA . GLN B 1 83 ? -67.685 72.263 -3.057 1.00 35.89 83 GLN B CA 1
ATOM 2650 C C . GLN B 1 83 ? -66.542 73.064 -3.669 1.00 34.74 83 GLN B C 1
ATOM 2651 O O . GLN B 1 83 ? -66.518 74.293 -3.562 1.00 33.54 83 GLN B O 1
ATOM 2657 N N . PHE B 1 84 ? -65.600 72.384 -4.317 1.00 32.91 84 PHE B N 1
ATOM 2658 C CA . PHE B 1 84 ? -64.459 73.084 -4.895 1.00 31.95 84 PHE B CA 1
ATOM 2659 C C . PHE B 1 84 ? -64.282 72.936 -6.402 1.00 30.70 84 PHE B C 1
ATOM 2660 O O . PHE B 1 84 ? -63.600 73.745 -7.028 1.00 31.88 84 PHE B O 1
ATOM 2668 N N . GLY B 1 85 ? -64.883 71.904 -6.982 1.00 29.94 85 GLY B N 1
ATOM 2669 C CA . GLY B 1 85 ? -64.778 71.705 -8.418 1.00 30.07 85 GLY B CA 1
ATOM 2670 C C . GLY B 1 85 ? -63.494 71.085 -8.952 1.00 29.40 85 GLY B C 1
ATOM 2671 O O . GLY B 1 85 ? -63.312 71.001 -10.163 1.00 28.84 85 GLY B O 1
ATOM 2672 N N . LYS B 1 86 ? -62.598 70.651 -8.069 1.00 28.87 86 LYS B N 1
ATOM 2673 C CA . LYS B 1 86 ? -61.346 70.034 -8.509 1.00 28.47 86 LYS B CA 1
ATOM 2674 C C . LYS B 1 86 ? -60.501 69.550 -7.335 1.00 28.04 86 LYS B C 1
ATOM 2675 O O . LYS B 1 86 ? -60.826 69.811 -6.174 1.00 28.73 86 LYS B O 1
ATOM 2681 N N . ILE B 1 87 ? -59.422 68.836 -7.647 1.00 27.05 87 ILE B N 1
ATOM 2682 C CA . ILE B 1 87 ? -58.509 68.311 -6.630 1.00 25.62 87 ILE B CA 1
ATOM 2683 C C . ILE B 1 87 ? -57.076 68.600 -7.079 1.00 24.52 87 ILE B C 1
ATOM 2684 O O . ILE B 1 87 ? -56.674 68.200 -8.173 1.00 25.38 87 ILE B O 1
ATOM 2689 N N . ASP B 1 88 ? -56.312 69.291 -6.240 1.00 22.90 88 ASP B N 1
ATOM 2690 C CA . ASP B 1 88 ? -54.931 69.620 -6.568 1.00 21.85 88 ASP B CA 1
ATOM 2691 C C . ASP B 1 88 ? -53.955 68.716 -5.824 1.00 21.45 88 ASP B C 1
ATOM 2692 O O . ASP B 1 88 ? -52.893 68.373 -6.340 1.00 21.42 88 ASP B O 1
ATOM 2697 N N . VAL B 1 89 ? -54.313 68.323 -4.611 1.00 21.29 89 VAL B N 1
ATOM 2698 C CA . VAL B 1 89 ? -53.433 67.459 -3.846 1.00 23.43 89 VAL B CA 1
ATOM 2699 C C . VAL B 1 89 ? -54.160 66.522 -2.904 1.00 22.13 89 VAL B C 1
ATOM 2700 O O . VAL B 1 89 ? -55.181 66.871 -2.314 1.00 22.11 89 VAL B O 1
ATOM 2704 N N . LEU B 1 90 ? -53.636 65.307 -2.807 1.00 21.36 90 LEU B N 1
ATOM 2705 C CA . LEU B 1 90 ? -54.185 64.303 -1.914 1.00 21.64 90 LEU B CA 1
ATOM 2706 C C . LEU B 1 90 ? -53.084 63.920 -0.933 1.00 22.13 90 LEU B C 1
ATOM 2707 O O . LEU B 1 90 ? -51.957 63.616 -1.336 1.00 20.54 90 LEU B O 1
ATOM 2712 N N . VAL B 1 91 ? -53.395 63.965 0.356 1.00 21.13 91 VAL B N 1
ATOM 2713 C CA . VAL B 1 91 ? -52.412 63.573 1.350 1.00 21.48 91 VAL B CA 1
ATOM 2714 C C . VAL B 1 91 ? -52.973 62.367 2.073 1.00 20.24 91 VAL B C 1
ATOM 2715 O O . VAL B 1 91 ? -53.892 62.480 2.878 1.00 21.33 91 VAL B O 1
ATOM 2719 N N . ASN B 1 92 ? -52.435 61.200 1.744 1.00 19.79 92 ASN B N 1
ATOM 2720 C CA . ASN B 1 92 ? -52.858 59.963 2.374 1.00 18.34 92 ASN B CA 1
ATOM 2721 C C . ASN B 1 92 ? -52.179 59.869 3.738 1.00 18.36 92 ASN B C 1
ATOM 2722 O O . ASN B 1 92 ? -51.111 59.278 3.877 1.00 16.77 92 ASN B O 1
ATOM 2727 N N . ASN B 1 93 ? -52.812 60.467 4.743 1.00 19.09 93 ASN B N 1
ATOM 2728 C CA . ASN B 1 93 ? -52.273 60.481 6.095 1.00 18.56 93 ASN B CA 1
ATOM 2729 C C . ASN B 1 93 ? -52.877 59.475 7.068 1.00 20.18 93 ASN B C 1
ATOM 2730 O O . ASN B 1 93 ? -52.187 59.013 7.970 1.00 19.03 93 ASN B O 1
ATOM 2735 N N . ALA B 1 94 ? -54.154 59.137 6.901 1.00 17.80 94 ALA B N 1
ATOM 2736 C CA . ALA B 1 94 ? -54.803 58.200 7.817 1.00 18.94 94 ALA B CA 1
ATOM 2737 C C . ALA B 1 94 ? -54.088 56.852 7.916 1.00 19.01 94 ALA B C 1
ATOM 2738 O O . ALA B 1 94 ? -53.695 56.250 6.908 1.00 17.65 94 ALA B O 1
ATOM 2740 N N . GLY B 1 95 ? -53.927 56.388 9.150 1.00 18.35 95 GLY B N 1
ATOM 2741 C CA . GLY B 1 95 ? -53.274 55.119 9.390 1.00 19.36 95 GLY B CA 1
ATOM 2742 C C . GLY B 1 95 ? -53.247 54.845 10.874 1.00 20.80 95 GLY B C 1
ATOM 2743 O O . GLY B 1 95 ? -53.488 55.750 11.677 1.00 21.74 95 GLY B O 1
ATOM 2744 N N . ALA B 1 96 ? -52.948 53.605 11.243 1.00 20.75 96 ALA B N 1
ATOM 2745 C CA . ALA B 1 96 ? -52.895 53.222 12.646 1.00 22.63 96 ALA B CA 1
ATOM 2746 C C . ALA B 1 96 ? -52.320 51.831 12.829 1.00 23.04 96 ALA B C 1
ATOM 2747 O O . ALA B 1 96 ? -52.394 50.993 11.933 1.00 21.97 96 ALA B O 1
ATOM 2749 N N . ALA B 1 97 ? -51.734 51.598 13.998 1.00 24.85 97 ALA B N 1
ATOM 2750 C CA . ALA B 1 97 ? -51.192 50.293 14.329 1.00 26.00 97 ALA B CA 1
ATOM 2751 C C . ALA B 1 97 ? -52.339 49.621 15.076 1.00 28.62 97 ALA B C 1
ATOM 2752 O O . ALA B 1 97 ? -52.527 49.842 16.274 1.00 30.06 97 ALA B O 1
ATOM 2754 N N . ILE B 1 98 ? -53.122 48.826 14.357 1.00 29.06 98 ILE B N 1
ATOM 2755 C CA . ILE B 1 98 ? -54.263 48.142 14.951 1.00 30.56 98 ILE B CA 1
ATOM 2756 C C . ILE B 1 98 ? -53.833 46.988 15.849 1.00 31.16 98 ILE B C 1
ATOM 2757 O O . ILE B 1 98 ? -53.204 46.030 15.398 1.00 31.10 98 ILE B O 1
ATOM 2762 N N . PRO B 1 99 ? -54.164 47.074 17.144 1.00 31.79 99 PRO B N 1
ATOM 2763 C CA . PRO B 1 99 ? -53.814 46.042 18.117 1.00 33.01 99 PRO B CA 1
ATOM 2764 C C . PRO B 1 99 ? -54.813 44.890 18.148 1.00 34.49 99 PRO B C 1
ATOM 2765 O O . PRO B 1 99 ? -55.909 44.969 17.584 1.00 31.48 99 PRO B O 1
ATOM 2769 N N . ASP B 1 100 ? -54.413 43.817 18.816 1.00 37.82 100 ASP B N 1
ATOM 2770 C CA . ASP B 1 100 ? -55.253 42.642 18.965 1.00 41.46 100 ASP B CA 1
ATOM 2771 C C . ASP B 1 100 ? -56.051 42.811 20.258 1.00 42.53 100 ASP B C 1
ATOM 2772 O O . ASP B 1 100 ? -55.708 43.643 21.098 1.00 42.19 100 ASP B O 1
ATOM 2777 N N . ALA B 1 101 ? -57.110 42.023 20.416 1.00 43.51 101 ALA B N 1
ATOM 2778 C CA . ALA B 1 101 ? -57.940 42.099 21.613 1.00 43.71 101 ALA B CA 1
ATOM 2779 C C . ALA B 1 101 ? -57.177 41.648 22.859 1.00 44.06 101 ALA B C 1
ATOM 2780 O O . ALA B 1 101 ? -57.587 41.932 23.984 1.00 44.97 101 ALA B O 1
ATOM 2782 N N . PHE B 1 102 ? -56.067 40.945 22.657 1.00 44.55 102 PHE B N 1
ATOM 2783 C CA . PHE B 1 102 ? -55.262 40.463 23.775 1.00 43.76 102 PHE B CA 1
ATOM 2784 C C . PHE B 1 102 ? -53.862 41.072 23.818 1.00 42.05 102 PHE B C 1
ATOM 2785 O O . PHE B 1 102 ? -52.990 40.586 24.540 1.00 41.61 102 PHE B O 1
ATOM 2793 N N . GLY B 1 103 ? -53.649 42.136 23.053 1.00 39.67 103 GLY B N 1
ATOM 2794 C CA . GLY B 1 103 ? -52.344 42.771 23.038 1.00 39.60 103 GLY B CA 1
ATOM 2795 C C . GLY B 1 103 ? -51.271 41.850 22.486 1.00 38.33 103 GLY B C 1
ATOM 2796 O O . GLY B 1 103 ? -50.088 41.974 22.818 1.00 37.60 103 GLY B O 1
ATOM 2797 N N . THR B 1 104 ? -51.695 40.918 21.640 1.00 36.73 104 THR B N 1
ATOM 2798 C CA . THR B 1 104 ? -50.790 39.961 21.016 1.00 35.81 104 THR B CA 1
ATOM 2799 C C . THR B 1 104 ? -49.841 40.671 20.055 1.00 33.17 104 THR B C 1
ATOM 2800 O O . THR B 1 104 ? -50.262 41.518 19.269 1.00 31.16 104 THR B O 1
ATOM 2804 N N . THR B 1 105 ? -48.559 40.327 20.127 1.00 31.40 105 THR B N 1
ATOM 2805 C CA . THR B 1 105 ? -47.564 40.922 19.248 1.00 29.70 105 THR B CA 1
ATOM 2806 C C . THR B 1 105 ? -46.708 39.823 18.629 1.00 28.99 105 THR B C 1
ATOM 2807 O O . THR B 1 105 ? -46.731 38.673 19.080 1.00 28.90 105 THR B O 1
ATOM 2811 N N . GLY B 1 106 ? -45.960 40.174 17.589 1.00 26.71 106 GLY B N 1
ATOM 2812 C CA . GLY B 1 106 ? -45.109 39.192 16.943 1.00 24.49 106 GLY B CA 1
ATOM 2813 C C . GLY B 1 106 ? -45.807 38.352 15.888 1.00 22.86 106 GLY B C 1
ATOM 2814 O O . GLY B 1 106 ? -46.913 38.663 15.443 1.00 20.75 106 GLY B O 1
ATOM 2815 N N . THR B 1 107 ? -45.151 37.265 15.501 1.00 22.48 107 THR B N 1
ATOM 2816 C CA . THR B 1 107 ? -45.665 36.363 14.479 1.00 22.16 107 THR B CA 1
ATOM 2817 C C . THR B 1 107 ? -47.053 35.789 14.776 1.00 22.88 107 THR B C 1
ATOM 2818 O O . THR B 1 107 ? -47.780 35.416 13.853 1.00 21.10 107 THR B O 1
ATOM 2822 N N . ASP B 1 108 ? -47.428 35.739 16.053 1.00 24.62 108 ASP B N 1
ATOM 2823 C CA . ASP B 1 108 ? -48.726 35.190 16.450 1.00 24.93 108 ASP B CA 1
ATOM 2824 C C . ASP B 1 108 ? -49.945 36.067 16.185 1.00 25.20 108 ASP B C 1
ATOM 2825 O O . ASP B 1 108 ? -51.075 35.590 16.301 1.00 25.61 108 ASP B O 1
ATOM 2830 N N . GLN B 1 109 ? -49.739 37.338 15.843 1.00 24.14 109 GLN B N 1
ATOM 2831 C CA . GLN B 1 109 ? -50.876 38.214 15.565 1.00 25.65 109 GLN B CA 1
ATOM 2832 C C . GLN B 1 109 ? -51.762 37.552 14.521 1.00 25.08 109 GLN B C 1
ATOM 2833 O O . GLN B 1 109 ? -51.287 37.086 13.483 1.00 23.37 109 GLN B O 1
ATOM 2839 N N . GLY B 1 110 ? -53.053 37.498 14.815 1.00 27.21 110 GLY B N 1
ATOM 2840 C CA . GLY B 1 110 ? -54.001 36.868 13.914 1.00 27.35 110 GLY B CA 1
ATOM 2841 C C . GLY B 1 110 ? -54.124 37.509 12.547 1.00 28.41 110 GLY B C 1
ATOM 2842 O O . GLY B 1 110 ? -53.883 38.707 12.366 1.00 27.15 110 GLY B O 1
ATOM 2843 N N . ILE B 1 111 ? -54.523 36.691 11.583 1.00 28.51 111 ILE B N 1
ATOM 2844 C CA . ILE B 1 111 ? -54.690 37.125 10.212 1.00 31.16 111 ILE B CA 1
ATOM 2845 C C . ILE B 1 111 ? -55.751 38.221 10.122 1.00 31.83 111 ILE B C 1
ATOM 2846 O O . ILE B 1 111 ? -55.819 38.956 9.136 1.00 31.10 111 ILE B O 1
ATOM 2851 N N . ASP B 1 112 ? -56.576 38.331 11.159 1.00 31.02 112 ASP B N 1
ATOM 2852 C CA . ASP B 1 112 ? -57.613 39.352 11.197 1.00 31.16 112 ASP B CA 1
ATOM 2853 C C . ASP B 1 112 ? -56.962 40.721 11.390 1.00 27.86 112 ASP B C 1
ATOM 2854 O O . ASP B 1 112 ? -57.423 41.724 10.841 1.00 26.72 112 ASP B O 1
ATOM 2859 N N . ILE B 1 113 ? -55.892 40.757 12.179 1.00 24.41 113 ILE B N 1
ATOM 2860 C CA . ILE B 1 113 ? -55.165 41.998 12.414 1.00 23.07 113 ILE B CA 1
ATOM 2861 C C . ILE B 1 113 ? -54.535 42.378 11.076 1.00 19.96 113 ILE B C 1
ATOM 2862 O O . ILE B 1 113 ? -54.560 43.532 10.662 1.00 19.67 113 ILE B O 1
ATOM 2867 N N . TYR B 1 114 ? -53.978 41.385 10.400 1.00 19.40 114 TYR B N 1
ATOM 2868 C CA . TYR B 1 114 ? -53.360 41.586 9.094 1.00 20.32 114 TYR B CA 1
ATOM 2869 C C . TYR B 1 114 ? -54.331 42.286 8.144 1.00 21.78 114 TYR B C 1
ATOM 2870 O O . TYR B 1 114 ? -54.033 43.347 7.589 1.00 22.31 114 TYR B O 1
ATOM 2879 N N . HIS B 1 115 ? -55.502 41.683 7.968 1.00 21.28 115 HIS B N 1
ATOM 2880 C CA . HIS B 1 115 ? -56.524 42.221 7.080 1.00 22.68 115 HIS B CA 1
ATOM 2881 C C . HIS B 1 115 ? -56.910 43.652 7.434 1.00 21.93 115 HIS B C 1
ATOM 2882 O O . HIS B 1 115 ? -56.919 44.524 6.568 1.00 20.20 115 HIS B O 1
ATOM 2889 N N . LYS B 1 116 ? -57.231 43.885 8.705 1.00 20.95 116 LYS B N 1
ATOM 2890 C CA . LYS B 1 116 ? -57.613 45.213 9.172 1.00 21.77 116 LYS B CA 1
ATOM 2891 C C . LYS B 1 116 ? -56.523 46.264 8.986 1.00 21.94 116 LYS B C 1
ATOM 2892 O O . LYS B 1 116 ? -56.807 47.383 8.554 1.00 20.98 116 LYS B O 1
ATOM 2898 N N . THR B 1 117 ? -55.281 45.918 9.317 1.00 22.17 117 THR B N 1
ATOM 2899 C CA . THR B 1 117 ? -54.184 46.876 9.181 1.00 22.41 117 THR B CA 1
ATOM 2900 C C . THR B 1 117 ? -53.874 47.240 7.732 1.00 21.12 117 THR B C 1
ATOM 2901 O O . THR B 1 117 ? -53.700 48.415 7.411 1.00 20.60 117 THR B O 1
ATOM 2905 N N . LEU B 1 118 ? -53.792 46.247 6.855 1.00 20.60 118 LEU B N 1
ATOM 2906 C CA . LEU B 1 118 ? -53.495 46.544 5.458 1.00 20.78 118 LEU B CA 1
ATOM 2907 C C . LEU B 1 118 ? -54.611 47.311 4.767 1.00 20.52 118 LEU B C 1
ATOM 2908 O O . LEU B 1 118 ? -54.354 48.169 3.915 1.00 19.12 118 LEU B O 1
ATOM 2913 N N . LYS B 1 119 ? -55.847 47.003 5.141 1.00 19.81 119 LYS B N 1
ATOM 2914 C CA . LYS B 1 119 ? -57.007 47.653 4.550 1.00 21.01 119 LYS B CA 1
ATOM 2915 C C . LYS B 1 119 ? -56.917 49.159 4.758 1.00 20.33 119 LYS B C 1
ATOM 2916 O O . LYS B 1 119 ? -57.232 49.936 3.861 1.00 20.52 119 LYS B O 1
ATOM 2922 N N . LEU B 1 120 ? -56.476 49.559 5.948 1.00 20.64 120 LEU B N 1
ATOM 2923 C CA . LEU B 1 120 ? -56.336 50.972 6.301 1.00 19.71 120 LEU B CA 1
ATOM 2924 C C . LEU B 1 120 ? -55.022 51.618 5.852 1.00 19.00 120 LEU B C 1
ATOM 2925 O O . LEU B 1 120 ? -55.013 52.651 5.170 1.00 18.22 120 LEU B O 1
ATOM 2930 N N . ASN B 1 121 ? -53.912 51.005 6.239 1.00 16.73 121 ASN B N 1
ATOM 2931 C CA . ASN B 1 121 ? -52.600 51.563 5.928 1.00 17.53 121 ASN B CA 1
ATOM 2932 C C . ASN B 1 121 ? -52.088 51.384 4.498 1.00 16.62 121 ASN B C 1
ATOM 2933 O O . ASN B 1 121 ? -51.130 52.049 4.098 1.00 17.92 121 ASN B O 1
ATOM 2938 N N . LEU B 1 122 ? -52.720 50.511 3.723 1.00 16.96 122 LEU B N 1
ATOM 2939 C CA . LEU B 1 122 ? -52.297 50.288 2.342 1.00 16.05 122 LEU B CA 1
ATOM 2940 C C . LEU B 1 122 ? -53.445 50.369 1.334 1.00 17.36 122 LEU B C 1
ATOM 2941 O O . LEU B 1 122 ? -53.449 51.231 0.450 1.00 14.75 122 LEU B O 1
ATOM 2946 N N . GLN B 1 123 ? -54.416 49.467 1.465 1.00 17.63 123 GLN B N 1
ATOM 2947 C CA . GLN B 1 123 ? -55.542 49.431 0.530 1.00 19.23 123 GLN B CA 1
ATOM 2948 C C . GLN B 1 123 ? -56.241 50.786 0.368 1.00 18.47 123 GLN B C 1
ATOM 2949 O O . GLN B 1 123 ? -56.527 51.209 -0.749 1.00 18.38 123 GLN B O 1
ATOM 2955 N N . ALA B 1 124 ? -56.508 51.468 1.478 1.00 19.18 124 ALA B N 1
ATOM 2956 C CA . ALA B 1 124 ? -57.176 52.770 1.422 1.00 19.89 124 ALA B CA 1
ATOM 2957 C C . ALA B 1 124 ? -56.335 53.762 0.632 1.00 20.76 124 ALA B C 1
ATOM 2958 O O . ALA B 1 124 ? -56.867 54.573 -0.132 1.00 22.21 124 ALA B O 1
ATOM 2960 N N . VAL B 1 125 ? -55.021 53.711 0.828 1.00 18.84 125 VAL B N 1
ATOM 2961 C CA . VAL B 1 125 ? -54.127 54.612 0.115 1.00 17.37 125 VAL B CA 1
ATOM 2962 C C . VAL B 1 125 ? -54.243 54.353 -1.380 1.00 16.00 125 VAL B C 1
ATOM 2963 O O . VAL B 1 125 ? -54.303 55.281 -2.183 1.00 16.84 125 VAL B O 1
ATOM 2967 N N . ILE B 1 126 ? -54.272 53.075 -1.739 1.00 17.34 126 ILE B N 1
ATOM 2968 C CA . ILE B 1 126 ? -54.391 52.655 -3.129 1.00 17.13 126 ILE B CA 1
ATOM 2969 C C . ILE B 1 126 ? -55.709 53.120 -3.757 1.00 18.49 126 ILE B C 1
ATOM 2970 O O . ILE B 1 126 ? -55.721 53.665 -4.861 1.00 19.31 126 ILE B O 1
ATOM 2975 N N . GLU B 1 127 ? -56.815 52.899 -3.052 1.00 18.05 127 GLU B N 1
ATOM 2976 C CA . GLU B 1 127 ? -58.128 53.284 -3.553 1.00 20.66 127 GLU B CA 1
ATOM 2977 C C . GLU B 1 127 ? -58.296 54.797 -3.665 1.00 19.66 127 GLU B C 1
ATOM 2978 O O . GLU B 1 127 ? -58.866 55.289 -4.640 1.00 17.21 127 GLU B O 1
ATOM 2984 N N . MET B 1 128 ? -57.795 55.536 -2.679 1.00 18.81 128 MET B N 1
ATOM 2985 C CA . MET B 1 128 ? -57.887 56.988 -2.727 1.00 20.12 128 MET B CA 1
ATOM 2986 C C . MET B 1 128 ? -57.060 57.510 -3.903 1.00 19.97 128 MET B C 1
ATOM 2987 O O . MET B 1 128 ? -57.471 58.436 -4.604 1.00 19.38 128 MET B O 1
ATOM 2992 N N . THR B 1 129 ? -55.901 56.898 -4.123 1.00 20.59 129 THR B N 1
ATOM 2993 C CA . THR B 1 129 ? -55.015 57.290 -5.218 1.00 19.02 129 THR B CA 1
ATOM 2994 C C . THR B 1 129 ? -55.691 57.091 -6.576 1.00 19.96 129 THR B C 1
ATOM 2995 O O . THR B 1 129 ? -55.661 57.969 -7.442 1.00 18.90 129 THR B O 1
ATOM 2999 N N . LYS B 1 130 ? -56.295 55.926 -6.762 1.00 20.09 130 LYS B N 1
ATOM 3000 C CA . LYS B 1 130 ? -56.964 55.631 -8.020 1.00 20.53 130 LYS B CA 1
ATOM 3001 C C . LYS B 1 130 ? -58.166 56.547 -8.258 1.00 20.02 130 LYS B C 1
ATOM 3002 O O . LYS B 1 130 ? -58.389 56.998 -9.379 1.00 19.43 130 LYS B O 1
ATOM 3008 N N . LYS B 1 131 ? -58.927 56.832 -7.205 1.00 20.50 131 LYS B N 1
ATOM 3009 C CA . LYS B 1 131 ? -60.108 57.685 -7.335 1.00 22.20 131 LYS B CA 1
ATOM 3010 C C . LYS B 1 131 ? -59.782 59.162 -7.545 1.00 23.25 131 LYS B C 1
ATOM 3011 O O . LYS B 1 131 ? -60.547 59.882 -8.185 1.00 22.55 131 LYS B O 1
ATOM 3017 N N . VAL B 1 132 ? -58.648 59.617 -7.021 1.00 22.65 132 VAL B N 1
ATOM 3018 C CA . VAL B 1 132 ? -58.262 61.015 -7.202 1.00 22.97 132 VAL B CA 1
ATOM 3019 C C . VAL B 1 132 ? -57.449 61.189 -8.482 1.00 21.69 132 VAL B C 1
ATOM 3020 O O . VAL B 1 132 ? -57.359 62.288 -9.023 1.00 22.89 132 VAL B O 1
ATOM 3024 N N . LYS B 1 133 ? -56.872 60.092 -8.961 1.00 20.47 133 LYS B N 1
ATOM 3025 C CA . LYS B 1 133 ? -56.016 60.099 -10.146 1.00 20.26 133 LYS B CA 1
ATOM 3026 C C . LYS B 1 133 ? -56.440 60.939 -11.353 1.00 21.12 133 LYS B C 1
ATOM 3027 O O . LYS B 1 133 ? -55.702 61.824 -11.781 1.00 22.93 133 LYS B O 1
ATOM 3033 N N . PRO B 1 134 ? -57.622 60.672 -11.931 1.00 22.57 134 PRO B N 1
ATOM 3034 C CA . PRO B 1 134 ? -58.022 61.478 -13.095 1.00 22.40 134 PRO B CA 1
ATOM 3035 C C . PRO B 1 134 ? -58.126 62.966 -12.787 1.00 21.44 134 PRO B C 1
ATOM 3036 O O . PRO B 1 134 ? -57.885 63.807 -13.646 1.00 20.50 134 PRO B O 1
ATOM 3040 N N . HIS B 1 135 ? -58.488 63.282 -11.551 1.00 22.94 135 HIS B N 1
ATOM 3041 C CA . HIS B 1 135 ? -58.625 64.666 -11.141 1.00 23.48 135 HIS B CA 1
ATOM 3042 C C . HIS B 1 135 ? -57.258 65.316 -11.005 1.00 24.42 135 HIS B C 1
ATOM 3043 O O . HIS B 1 135 ? -57.116 66.526 -11.217 1.00 23.65 135 HIS B O 1
ATOM 3050 N N . LEU B 1 136 ? -56.253 64.511 -10.660 1.00 24.16 136 LEU B N 1
ATOM 3051 C CA . LEU B 1 136 ? -54.893 65.017 -10.532 1.00 23.67 136 LEU B CA 1
ATOM 3052 C C . LEU B 1 136 ? -54.286 65.129 -11.923 1.00 22.12 136 LEU B C 1
ATOM 3053 O O . LEU B 1 136 ? -53.444 65.986 -12.172 1.00 22.57 136 LEU B O 1
ATOM 3058 N N . VAL B 1 137 ? -54.710 64.258 -12.832 1.00 21.53 137 VAL B N 1
ATOM 3059 C CA . VAL B 1 137 ? -54.214 64.317 -14.202 1.00 21.10 137 VAL B CA 1
ATOM 3060 C C . VAL B 1 137 ? -54.628 65.674 -14.789 1.00 21.66 137 VAL B C 1
ATOM 3061 O O . VAL B 1 137 ? -53.834 66.357 -15.438 1.00 22.25 137 VAL B O 1
ATOM 3065 N N . ALA B 1 138 ? -55.874 66.066 -14.536 1.00 23.48 138 ALA B N 1
ATOM 3066 C CA . ALA B 1 138 ? -56.401 67.337 -15.041 1.00 24.29 138 ALA B CA 1
ATOM 3067 C C . ALA B 1 138 ? -55.713 68.548 -14.415 1.00 23.74 138 ALA B C 1
ATOM 3068 O O . ALA B 1 138 ? -55.386 69.512 -15.108 1.00 24.50 138 ALA B O 1
ATOM 3070 N N . SER B 1 139 ? -55.486 68.496 -13.107 1.00 21.77 139 SER B N 1
ATOM 3071 C CA . SER B 1 139 ? -54.859 69.612 -12.408 1.00 22.25 139 SER B CA 1
ATOM 3072 C C . SER B 1 139 ? -53.343 69.487 -12.306 1.00 22.98 139 SER B C 1
ATOM 3073 O O . SER B 1 139 ? -52.694 70.358 -11.723 1.00 23.76 139 SER B O 1
ATOM 3076 N N . LYS B 1 140 ? -52.779 68.425 -12.882 1.00 21.87 140 LYS B N 1
ATOM 3077 C CA . LYS B 1 140 ? -51.339 68.193 -12.784 1.00 22.26 140 LYS B CA 1
ATOM 3078 C C . LYS B 1 140 ? -51.013 68.371 -11.304 1.00 21.08 140 LYS B C 1
ATOM 3079 O O . LYS B 1 140 ? -50.092 69.107 -10.927 1.00 19.40 140 LYS B O 1
ATOM 3085 N N . GLY B 1 141 ? -51.807 67.691 -10.478 1.00 19.54 141 GLY B N 1
ATOM 3086 C CA . GLY B 1 141 ? -51.671 67.774 -9.033 1.00 19.61 141 GLY B CA 1
ATOM 3087 C C . GLY B 1 141 ? -50.571 66.946 -8.395 1.00 20.39 141 GLY B C 1
ATOM 3088 O O . GLY B 1 141 ? -49.616 66.535 -9.059 1.00 18.05 141 GLY B O 1
ATOM 3089 N N . GLU B 1 142 ? -50.723 66.685 -7.100 1.00 19.12 142 GLU B N 1
ATOM 3090 C CA . GLU B 1 142 ? -49.725 65.930 -6.359 1.00 20.25 142 GLU B CA 1
ATOM 3091 C C . GLU B 1 142 ? -50.298 65.011 -5.288 1.00 19.14 142 GLU B C 1
ATOM 3092 O O . GLU B 1 142 ? -51.453 65.136 -4.878 1.00 16.27 142 GLU B O 1
ATOM 3098 N N . ILE B 1 143 ? -49.472 64.071 -4.845 1.00 17.87 143 ILE B N 1
ATOM 3099 C CA . ILE B 1 143 ? -49.869 63.153 -3.793 1.00 16.12 143 ILE B CA 1
ATOM 3100 C C . ILE B 1 143 ? -48.754 63.112 -2.767 1.00 16.64 143 ILE B C 1
ATOM 3101 O O . ILE B 1 143 ? -47.574 63.079 -3.121 1.00 14.91 143 ILE B O 1
ATOM 3106 N N . VAL B 1 144 ? -49.127 63.135 -1.494 1.00 15.94 144 VAL B N 1
ATOM 3107 C CA . VAL B 1 144 ? -48.146 63.045 -0.430 1.00 15.77 144 VAL B CA 1
ATOM 3108 C C . VAL B 1 144 ? -48.643 62.015 0.569 1.00 16.33 144 VAL B C 1
ATOM 3109 O O . VAL B 1 144 ? -49.649 62.219 1.249 1.00 16.09 144 VAL B O 1
ATOM 3113 N N . ASN B 1 145 ? -47.940 60.894 0.642 1.00 15.84 145 ASN B N 1
ATOM 3114 C CA . ASN B 1 145 ? -48.323 59.832 1.558 1.00 16.64 145 ASN B CA 1
ATOM 3115 C C . ASN B 1 145 ? -47.538 59.916 2.856 1.00 16.12 145 ASN B C 1
ATOM 3116 O O . ASN B 1 145 ? -46.430 60.446 2.889 1.00 17.17 145 ASN B O 1
ATOM 3121 N N . VAL B 1 146 ? -48.125 59.401 3.928 1.00 16.56 146 VAL B N 1
ATOM 3122 C CA . VAL B 1 146 ? -47.454 59.391 5.222 1.00 16.63 146 VAL B CA 1
ATOM 3123 C C . VAL B 1 146 ? -47.147 57.942 5.557 1.00 16.25 146 VAL B C 1
ATOM 3124 O O . VAL B 1 146 ? -48.060 57.136 5.755 1.00 19.29 146 VAL B O 1
ATOM 3128 N N . SER B 1 147 ? -45.865 57.610 5.616 1.00 15.03 147 SER B N 1
ATOM 3129 C CA . SER B 1 147 ? -45.453 56.250 5.914 1.00 16.36 147 SER B CA 1
ATOM 3130 C C . SER B 1 147 ? -44.933 56.137 7.345 1.00 16.61 147 SER B C 1
ATOM 3131 O O . SER B 1 147 ? -45.574 56.625 8.272 1.00 18.35 147 SER B O 1
ATOM 3134 N N . SER B 1 148 ? -43.779 55.496 7.520 1.00 16.65 148 SER B N 1
ATOM 3135 C CA . SER B 1 148 ? -43.160 55.318 8.840 1.00 15.62 148 SER B CA 1
ATOM 3136 C C . SER B 1 148 ? -41.810 54.618 8.707 1.00 14.50 148 SER B C 1
ATOM 3137 O O . SER B 1 148 ? -41.602 53.847 7.770 1.00 13.13 148 SER B O 1
ATOM 3140 N N . ILE B 1 149 ? -40.890 54.870 9.632 1.00 13.74 149 ILE B N 1
ATOM 3141 C CA . ILE B 1 149 ? -39.603 54.192 9.546 1.00 14.87 149 ILE B CA 1
ATOM 3142 C C . ILE B 1 149 ? -39.777 52.710 9.904 1.00 14.28 149 ILE B C 1
ATOM 3143 O O . ILE B 1 149 ? -38.846 51.925 9.774 1.00 13.83 149 ILE B O 1
ATOM 3148 N N . VAL B 1 150 ? -40.974 52.331 10.347 1.00 13.45 150 VAL B N 1
ATOM 3149 C CA . VAL B 1 150 ? -41.241 50.935 10.692 1.00 15.65 150 VAL B CA 1
ATOM 3150 C C . VAL B 1 150 ? -41.291 50.095 9.406 1.00 15.40 150 VAL B C 1
ATOM 3151 O O . VAL B 1 150 ? -41.271 48.870 9.448 1.00 15.84 150 VAL B O 1
ATOM 3155 N N . ALA B 1 151 ? -41.346 50.764 8.259 1.00 14.26 151 ALA B N 1
ATOM 3156 C CA . ALA B 1 151 ? -41.379 50.068 6.977 1.00 13.71 151 ALA B CA 1
ATOM 3157 C C . ALA B 1 151 ? -40.062 49.312 6.747 1.00 16.43 151 ALA B C 1
ATOM 3158 O O . ALA B 1 151 ? -40.004 48.342 5.990 1.00 15.63 151 ALA B O 1
ATOM 3160 N N . GLY B 1 152 ? -39.010 49.751 7.430 1.00 17.55 152 GLY B N 1
ATOM 3161 C CA . GLY B 1 152 ? -37.704 49.141 7.265 1.00 17.37 152 GLY B CA 1
ATOM 3162 C C . GLY B 1 152 ? -36.695 50.275 7.195 1.00 18.59 152 GLY B C 1
ATOM 3163 O O . GLY B 1 152 ? -37.095 51.438 7.307 1.00 18.96 152 GLY B O 1
ATOM 3164 N N . PRO B 1 153 ? -35.402 49.997 6.961 1.00 17.76 153 PRO B N 1
ATOM 3165 C CA . PRO B 1 153 ? -34.798 48.677 6.743 1.00 18.83 153 PRO B CA 1
ATOM 3166 C C . PRO B 1 153 ? -34.613 47.812 7.988 1.00 18.27 153 PRO B C 1
ATOM 3167 O O . PRO B 1 153 ? -34.208 46.656 7.885 1.00 19.20 153 PRO B O 1
ATOM 3171 N N . GLN B 1 154 ? -34.878 48.368 9.164 1.00 17.68 154 GLN B N 1
ATOM 3172 C CA . GLN B 1 154 ? -34.740 47.590 10.390 1.00 16.90 154 GLN B CA 1
ATOM 3173 C C . GLN B 1 154 ? -35.998 46.745 10.602 1.00 17.07 154 GLN B C 1
ATOM 3174 O O . GLN B 1 154 ? -37.073 47.070 10.096 1.00 15.28 154 GLN B O 1
ATOM 3180 N N . ALA B 1 155 ? -35.858 45.650 11.338 1.00 17.27 155 ALA B N 1
ATOM 3181 C CA . ALA B 1 155 ? -36.986 44.764 11.599 1.00 16.82 155 ALA B CA 1
ATOM 3182 C C . ALA B 1 155 ? -37.919 45.367 12.637 1.00 17.62 155 ALA B C 1
ATOM 3183 O O . ALA B 1 155 ? -37.491 46.136 13.490 1.00 14.71 155 ALA B O 1
ATOM 3185 N N . GLN B 1 156 ? -39.197 45.002 12.561 1.00 19.46 156 GLN B N 1
ATOM 3186 C CA . GLN B 1 156 ? -40.198 45.484 13.506 1.00 22.39 156 GLN B CA 1
ATOM 3187 C C . GLN B 1 156 ? -41.026 44.254 13.896 1.00 23.19 156 GLN B C 1
ATOM 3188 O O . GLN B 1 156 ? -42.142 44.062 13.418 1.00 23.75 156 GLN B O 1
ATOM 3194 N N . PRO B 1 157 ? -40.467 43.403 14.781 1.00 24.82 157 PRO B N 1
ATOM 3195 C CA . PRO B 1 157 ? -41.035 42.155 15.307 1.00 26.42 157 PRO B CA 1
ATOM 3196 C C . PRO B 1 157 ? -42.241 42.158 16.252 1.00 27.98 157 PRO B C 1
ATOM 3197 O O . PRO B 1 157 ? -42.620 41.093 16.747 1.00 29.30 157 PRO B O 1
ATOM 3201 N N . ASP B 1 158 ? -42.850 43.312 16.513 1.00 26.73 158 ASP B N 1
ATOM 3202 C CA . ASP B 1 158 ? -44.004 43.340 17.411 1.00 26.49 158 ASP B CA 1
ATOM 3203 C C . ASP B 1 158 ? -45.310 43.565 16.660 1.00 26.70 158 ASP B C 1
ATOM 3204 O O . ASP B 1 158 ? -46.270 42.808 16.820 1.00 24.34 158 ASP B O 1
ATOM 3209 N N . PHE B 1 159 ? -45.351 44.617 15.852 1.00 26.58 159 PHE B N 1
ATOM 3210 C CA . PHE B 1 159 ? -46.529 44.902 15.047 1.00 26.37 159 PHE B CA 1
ATOM 3211 C C . PHE B 1 159 ? -46.099 44.733 13.597 1.00 25.17 159 PHE B C 1
ATOM 3212 O O . PHE B 1 159 ? -45.936 45.699 12.851 1.00 21.08 159 PHE B O 1
ATOM 3220 N N . LEU B 1 160 ? -45.904 43.469 13.229 1.00 25.39 160 LEU B N 1
ATOM 3221 C CA . LEU B 1 160 ? -45.464 43.073 11.899 1.00 25.16 160 LEU B CA 1
ATOM 3222 C C . LEU B 1 160 ? -46.357 43.506 10.741 1.00 21.98 160 LEU B C 1
ATOM 3223 O O . LEU B 1 160 ? -45.850 43.930 9.715 1.00 20.66 160 LEU B O 1
ATOM 3228 N N . TYR B 1 161 ? -47.676 43.396 10.890 1.00 20.72 161 TYR B N 1
ATOM 3229 C CA . TYR B 1 161 ? -48.570 43.772 9.796 1.00 18.69 161 TYR B CA 1
ATOM 3230 C C . TYR B 1 161 ? -48.549 45.269 9.541 1.00 16.65 161 TYR B C 1
ATOM 3231 O O . TYR B 1 161 ? -48.631 45.710 8.401 1.00 15.53 161 TYR B O 1
ATOM 3240 N N . TYR B 1 162 ? -48.434 46.055 10.603 1.00 17.58 162 TYR B N 1
ATOM 3241 C CA . TYR B 1 162 ? -48.371 47.504 10.452 1.00 16.85 162 TYR B CA 1
ATOM 3242 C C . TYR B 1 162 ? -47.074 47.816 9.689 1.00 16.97 162 TYR B C 1
ATOM 3243 O O . TYR B 1 162 ? -47.049 48.646 8.782 1.00 15.51 162 TYR B O 1
ATOM 3252 N N . ALA B 1 163 ? -46.008 47.116 10.056 1.00 15.47 163 ALA B N 1
ATOM 3253 C CA . ALA B 1 163 ? -44.704 47.309 9.434 1.00 15.38 163 ALA B CA 1
ATOM 3254 C C . ALA B 1 163 ? -44.683 46.954 7.950 1.00 14.86 163 ALA B C 1
ATOM 3255 O O . ALA B 1 163 ? -44.221 47.739 7.126 1.00 14.66 163 ALA B O 1
ATOM 3257 N N . ILE B 1 164 ? -45.186 45.776 7.597 1.00 14.40 164 ILE B N 1
ATOM 3258 C CA . ILE B 1 164 ? -45.172 45.385 6.194 1.00 13.42 164 ILE B CA 1
ATOM 3259 C C . ILE B 1 164 ? -46.127 46.223 5.355 1.00 13.73 164 ILE B C 1
ATOM 3260 O O . ILE B 1 164 ? -45.890 46.433 4.168 1.00 13.81 164 ILE B O 1
ATOM 3265 N N . ALA B 1 165 ? -47.206 46.708 5.958 1.00 13.98 165 ALA B N 1
ATOM 3266 C CA . ALA B 1 165 ? -48.135 47.545 5.205 1.00 15.48 165 ALA B CA 1
ATOM 3267 C C . ALA B 1 165 ? -47.413 48.831 4.802 1.00 16.35 165 ALA B C 1
ATOM 3268 O O . ALA B 1 165 ? -47.595 49.324 3.692 1.00 16.01 165 ALA B O 1
ATOM 3270 N N . LYS B 1 166 ? -46.584 49.370 5.695 1.00 14.94 166 LYS B N 1
ATOM 3271 C CA . LYS B 1 166 ? -45.847 50.597 5.376 1.00 16.20 166 LYS B CA 1
ATOM 3272 C C . LYS B 1 166 ? -44.746 50.297 4.360 1.00 12.94 166 LYS B C 1
ATOM 3273 O O . LYS B 1 166 ? -44.443 51.124 3.500 1.00 14.26 166 LYS B O 1
ATOM 3279 N N . ALA B 1 167 ? -44.147 49.116 4.465 1.00 13.60 167 ALA B N 1
ATOM 3280 C CA . ALA B 1 167 ? -43.109 48.715 3.522 1.00 12.41 167 ALA B CA 1
ATOM 3281 C C . ALA B 1 167 ? -43.726 48.652 2.121 1.00 12.49 167 ALA B C 1
ATOM 3282 O O . ALA B 1 167 ? -43.118 49.068 1.144 1.00 12.14 167 ALA B O 1
ATOM 3284 N N . ALA B 1 168 ? -44.940 48.121 2.028 1.00 13.11 168 ALA B N 1
ATOM 3285 C CA . ALA B 1 168 ? -45.630 48.037 0.741 1.00 15.13 168 ALA B CA 1
ATOM 3286 C C . ALA B 1 168 ? -45.975 49.450 0.271 1.00 15.53 168 ALA B C 1
ATOM 3287 O O . ALA B 1 168 ? -45.943 49.754 -0.922 1.00 14.75 168 ALA B O 1
ATOM 3289 N N . LEU B 1 169 ? -46.305 50.309 1.228 1.00 17.09 169 LEU B N 1
ATOM 3290 C CA . LEU B 1 169 ? -46.658 51.695 0.943 1.00 17.56 169 LEU B CA 1
ATOM 3291 C C . LEU B 1 169 ? -45.506 52.396 0.228 1.00 17.02 169 LEU B C 1
ATOM 3292 O O . LEU B 1 169 ? -45.706 53.090 -0.767 1.00 17.58 169 LEU B O 1
ATOM 3297 N N . ASP B 1 170 ? -44.300 52.216 0.756 1.00 15.69 170 ASP B N 1
ATOM 3298 C CA . ASP B 1 170 ? -43.124 52.841 0.185 1.00 13.93 170 ASP B CA 1
ATOM 3299 C C . ASP B 1 170 ? -42.942 52.462 -1.281 1.00 13.86 170 ASP B C 1
ATOM 3300 O O . ASP B 1 170 ? -42.671 53.327 -2.103 1.00 12.08 170 ASP B O 1
ATOM 3305 N N . GLN B 1 171 ? -43.084 51.181 -1.621 1.00 13.20 171 GLN B N 1
ATOM 3306 C CA . GLN B 1 171 ? -42.936 50.798 -3.024 1.00 12.41 171 GLN B CA 1
ATOM 3307 C C . GLN B 1 171 ? -44.134 51.322 -3.815 1.00 12.18 171 GLN B C 1
ATOM 3308 O O . GLN B 1 171 ? -44.018 51.596 -5.003 1.00 11.60 171 GLN B O 1
ATOM 3314 N N . TYR B 1 172 ? -45.287 51.480 -3.165 1.00 13.80 172 TYR B N 1
ATOM 3315 C CA . TYR B 1 172 ? -46.447 52.011 -3.887 1.00 14.44 172 TYR B CA 1
ATOM 3316 C C . TYR B 1 172 ? -46.189 53.487 -4.204 1.00 15.53 172 TYR B C 1
ATOM 3317 O O . TYR B 1 172 ? -46.519 53.974 -5.290 1.00 15.77 172 TYR B O 1
ATOM 3326 N N . THR B 1 173 ? -45.590 54.198 -3.252 1.00 14.86 173 THR B N 1
ATOM 3327 C CA . THR B 1 173 ? -45.274 55.604 -3.455 1.00 15.22 173 THR B CA 1
ATOM 3328 C C . THR B 1 173 ? -44.303 55.732 -4.622 1.00 16.48 173 THR B C 1
ATOM 3329 O O . THR B 1 173 ? -44.549 56.484 -5.570 1.00 16.94 173 THR B O 1
ATOM 3333 N N . ARG B 1 174 ? -43.199 54.990 -4.556 1.00 15.73 174 ARG B N 1
ATOM 3334 C CA . ARG B 1 174 ? -42.197 55.038 -5.615 1.00 16.91 174 ARG B CA 1
ATOM 3335 C C . ARG B 1 174 ? -42.766 54.695 -6.983 1.00 14.86 174 ARG B C 1
ATOM 3336 O O . ARG B 1 174 ? -42.524 55.392 -7.963 1.00 15.49 174 ARG B O 1
ATOM 3344 N N . SER B 1 175 ? -43.508 53.596 -7.041 1.00 15.85 175 SER B N 1
ATOM 3345 C CA . SER B 1 175 ? -44.072 53.112 -8.293 1.00 16.67 175 SER B CA 1
ATOM 3346 C C . SER B 1 175 ? -45.134 54.007 -8.926 1.00 16.44 175 SER B C 1
ATOM 3347 O O . SER B 1 175 ? -45.110 54.219 -10.136 1.00 15.47 175 SER B O 1
ATOM 3350 N N . THR B 1 176 ? -46.063 54.530 -8.131 1.00 16.45 176 THR B N 1
ATOM 3351 C CA . THR B 1 176 ? -47.068 55.422 -8.699 1.00 15.37 176 THR B CA 1
ATOM 3352 C C . THR B 1 176 ? -46.405 56.762 -9.059 1.00 15.14 176 THR B C 1
ATOM 3353 O O . THR B 1 176 ? -46.868 57.467 -9.955 1.00 13.69 176 THR B O 1
ATOM 3357 N N . ALA B 1 177 ? -45.314 57.111 -8.375 1.00 14.86 177 ALA B N 1
ATOM 3358 C CA . ALA B 1 177 ? -44.616 58.364 -8.676 1.00 14.10 177 ALA B CA 1
ATOM 3359 C C . ALA B 1 177 ? -44.059 58.317 -10.104 1.00 15.01 177 ALA B C 1
ATOM 3360 O O . ALA B 1 177 ? -44.186 59.277 -10.868 1.00 16.27 177 ALA B O 1
ATOM 3362 N N . ILE B 1 178 ? -43.442 57.197 -10.458 1.00 13.81 178 ILE B N 1
ATOM 3363 C CA . ILE B 1 178 ? -42.878 57.024 -11.794 1.00 14.93 178 ILE B CA 1
ATOM 3364 C C . ILE B 1 178 ? -43.980 56.904 -12.850 1.00 16.01 178 ILE B C 1
ATOM 3365 O O . ILE B 1 178 ? -43.873 57.450 -13.950 1.00 15.87 178 ILE B O 1
ATOM 3370 N N . ASP B 1 179 ? -45.039 56.185 -12.504 1.00 16.22 179 ASP B N 1
ATOM 3371 C CA . ASP B 1 179 ? -46.168 55.988 -13.405 1.00 15.86 179 ASP B CA 1
ATOM 3372 C C . ASP B 1 179 ? -46.883 57.311 -13.660 1.00 16.77 179 ASP B C 1
ATOM 3373 O O . ASP B 1 179 ? -47.098 57.700 -14.806 1.00 16.96 179 ASP B O 1
ATOM 3378 N N . LEU B 1 180 ? -47.221 58.016 -12.584 1.00 14.98 180 LEU B N 1
ATOM 3379 C CA . LEU B 1 180 ? -47.945 59.271 -12.700 1.00 16.75 180 LEU B CA 1
ATOM 3380 C C . LEU B 1 180 ? -47.113 60.455 -13.176 1.00 17.21 180 LEU B C 1
ATOM 3381 O O . LEU B 1 180 ? -47.664 61.486 -13.560 1.00 16.20 180 LEU B O 1
ATOM 3386 N N . ALA B 1 181 ? -45.794 60.308 -13.177 1.00 15.87 181 ALA B N 1
ATOM 3387 C CA . ALA B 1 181 ? -44.932 61.397 -13.620 1.00 18.38 181 ALA B CA 1
ATOM 3388 C C . ALA B 1 181 ? -45.166 61.772 -15.086 1.00 19.24 181 ALA B C 1
ATOM 3389 O O . ALA B 1 181 ? -44.977 62.922 -15.476 1.00 17.69 181 ALA B O 1
ATOM 3391 N N . LYS B 1 182 ? -45.579 60.816 -15.907 1.00 20.62 182 LYS B N 1
ATOM 3392 C CA . LYS B 1 182 ? -45.806 61.139 -17.308 1.00 23.74 182 LYS B CA 1
ATOM 3393 C C . LYS B 1 182 ? -47.000 62.072 -17.502 1.00 22.29 182 LYS B C 1
ATOM 3394 O O . LYS B 1 182 ? -47.185 62.621 -18.579 1.00 20.70 182 LYS B O 1
ATOM 3400 N N . PHE B 1 183 ? -47.796 62.263 -16.453 1.00 22.19 183 PHE B N 1
ATOM 3401 C CA . PHE B 1 183 ? -48.961 63.138 -16.538 1.00 21.96 183 PHE B CA 1
ATOM 3402 C C . PHE B 1 183 ? -48.742 64.441 -15.755 1.00 21.76 183 PHE B C 1
ATOM 3403 O O . PHE B 1 183 ? -49.689 65.182 -15.481 1.00 21.53 183 PHE B O 1
ATOM 3411 N N . GLY B 1 184 ? -47.487 64.710 -15.401 1.00 20.02 184 GLY B N 1
ATOM 3412 C CA . GLY B 1 184 ? -47.155 65.926 -14.677 1.00 20.87 184 GLY B CA 1
ATOM 3413 C C . GLY B 1 184 ? -47.506 65.925 -13.204 1.00 19.18 184 GLY B C 1
ATOM 3414 O O . GLY B 1 184 ? -47.521 66.976 -12.556 1.00 20.58 184 GLY B O 1
ATOM 3415 N N . ILE B 1 185 ? -47.793 64.747 -12.671 1.00 18.66 185 ILE B N 1
ATOM 3416 C CA . ILE B 1 185 ? -48.140 64.604 -11.264 1.00 19.06 185 ILE B CA 1
ATOM 3417 C C . ILE B 1 185 ? -46.890 64.293 -10.453 1.00 18.63 185 ILE B C 1
ATOM 3418 O O . ILE B 1 185 ? -45.986 63.611 -10.933 1.00 18.38 185 ILE B O 1
ATOM 3423 N N . ARG B 1 186 ? -46.838 64.802 -9.227 1.00 17.73 186 ARG B N 1
ATOM 3424 C CA . ARG B 1 186 ? -45.714 64.516 -8.348 1.00 16.63 186 ARG B CA 1
ATOM 3425 C C . ARG B 1 186 ? -46.216 63.769 -7.121 1.00 16.00 186 ARG B C 1
ATOM 3426 O O . ARG B 1 186 ? -47.082 64.252 -6.391 1.00 17.06 186 ARG B O 1
ATOM 3434 N N . VAL B 1 187 ? -45.674 62.577 -6.907 1.00 17.26 187 VAL B N 1
ATOM 3435 C CA . VAL B 1 187 ? -46.044 61.765 -5.759 1.00 16.46 187 VAL B CA 1
ATOM 3436 C C . VAL B 1 187 ? -44.821 61.609 -4.855 1.00 18.34 187 VAL B C 1
ATOM 3437 O O . VAL B 1 187 ? -43.744 61.228 -5.313 1.00 18.64 187 VAL B O 1
ATOM 3441 N N . ASN B 1 188 ? -44.990 61.917 -3.576 1.00 17.33 188 ASN B N 1
ATOM 3442 C CA . ASN B 1 188 ? -43.901 61.794 -2.612 1.00 17.20 188 ASN B CA 1
ATOM 3443 C C . ASN B 1 188 ? -44.461 61.296 -1.286 1.00 16.46 188 ASN B C 1
ATOM 3444 O O . ASN B 1 188 ? -45.648 60.978 -1.194 1.00 14.86 188 ASN B O 1
ATOM 3449 N N . SER B 1 189 ? -43.612 61.234 -0.264 1.00 16.91 189 SER B N 1
ATOM 3450 C CA . SER B 1 189 ? -44.031 60.726 1.034 1.00 16.19 189 SER B CA 1
ATOM 3451 C C . SER B 1 189 ? -43.120 61.215 2.151 1.00 15.56 189 SER B C 1
ATOM 3452 O O . SER B 1 189 ? -42.086 61.822 1.898 1.00 16.44 189 SER B O 1
ATOM 3455 N N . VAL B 1 190 ? -43.527 60.969 3.391 1.00 14.75 190 VAL B N 1
ATOM 3456 C CA . VAL B 1 190 ? -42.716 61.318 4.548 1.00 14.88 190 VAL B CA 1
ATOM 3457 C C . VAL B 1 190 ? -42.836 60.127 5.483 1.00 15.67 190 VAL B C 1
ATOM 3458 O O . VAL B 1 190 ? -43.934 59.604 5.681 1.00 16.27 190 VAL B O 1
ATOM 3462 N N . SER B 1 191 ? -41.711 59.672 6.028 1.00 15.05 191 SER B N 1
ATOM 3463 C CA . SER B 1 191 ? -41.721 58.540 6.944 1.00 13.08 191 SER B CA 1
ATOM 3464 C C . SER B 1 191 ? -41.319 59.025 8.329 1.00 14.73 191 SER B C 1
ATOM 3465 O O . SER B 1 191 ? -40.134 59.140 8.653 1.00 16.14 191 SER B O 1
ATOM 3468 N N . PRO B 1 192 ? -42.316 59.328 9.169 1.00 14.38 192 PRO B N 1
ATOM 3469 C CA . PRO B 1 192 ? -42.069 59.811 10.525 1.00 13.48 192 PRO B CA 1
ATOM 3470 C C . PRO B 1 192 ? -41.502 58.786 11.491 1.00 16.01 192 PRO B C 1
ATOM 3471 O O . PRO B 1 192 ? -41.682 57.572 11.332 1.00 14.87 192 PRO B O 1
ATOM 3475 N N . GLY B 1 193 ? -40.820 59.314 12.502 1.00 15.09 193 GLY B N 1
ATOM 3476 C CA . GLY B 1 193 ? -40.306 58.504 13.577 1.00 15.25 193 GLY B CA 1
ATOM 3477 C C . GLY B 1 193 ? -41.382 58.776 14.621 1.00 16.45 193 GLY B C 1
ATOM 3478 O O . GLY B 1 193 ? -42.521 59.073 14.256 1.00 14.75 193 GLY B O 1
ATOM 3479 N N . MET B 1 194 ? -41.055 58.712 15.907 1.00 17.21 194 MET B N 1
ATOM 3480 C CA . MET B 1 194 ? -42.075 58.957 16.925 1.00 18.62 194 MET B CA 1
ATOM 3481 C C . MET B 1 194 ? -42.587 60.397 16.912 1.00 18.66 194 MET B C 1
ATOM 3482 O O . MET B 1 194 ? -41.806 61.343 16.863 1.00 20.69 194 MET B O 1
ATOM 3487 N N . VAL B 1 195 ? -43.903 60.561 16.944 1.00 19.12 195 VAL B N 1
ATOM 3488 C CA . VAL B 1 195 ? -44.488 61.896 16.994 1.00 21.85 195 VAL B CA 1
ATOM 3489 C C . VAL B 1 195 ? -45.638 61.847 17.984 1.00 21.41 195 VAL B C 1
ATOM 3490 O O . VAL B 1 195 ? -46.374 60.862 18.042 1.00 21.68 195 VAL B O 1
ATOM 3494 N N . GLU B 1 196 ? -45.770 62.897 18.783 1.00 22.15 196 GLU B N 1
ATOM 3495 C CA . GLU B 1 196 ? -46.830 62.953 19.777 1.00 22.57 196 GLU B CA 1
ATOM 3496 C C . GLU B 1 196 ? -48.148 63.346 19.124 1.00 21.34 196 GLU B C 1
ATOM 3497 O O . GLU B 1 196 ? -48.349 64.496 18.738 1.00 22.79 196 GLU B O 1
ATOM 3503 N N . THR B 1 197 ? -49.036 62.366 19.000 1.00 20.77 197 THR B N 1
ATOM 3504 C CA . THR B 1 197 ? -50.349 62.558 18.394 1.00 21.08 197 THR B CA 1
ATOM 3505 C C . THR B 1 197 ? -51.328 61.637 19.136 1.00 21.47 197 THR B C 1
ATOM 3506 O O . THR B 1 197 ? -51.137 61.336 20.318 1.00 21.53 197 THR B O 1
ATOM 3510 N N . GLY B 1 198 ? -52.366 61.182 18.443 1.00 21.16 198 GLY B N 1
ATOM 3511 C CA . GLY B 1 198 ? -53.333 60.299 19.073 1.00 22.78 198 GLY B CA 1
ATOM 3512 C C . GLY B 1 198 ? -53.025 58.840 18.783 1.00 23.77 198 GLY B C 1
ATOM 3513 O O . GLY B 1 198 ? -53.746 57.944 19.224 1.00 24.82 198 GLY B O 1
ATOM 3514 N N . PHE B 1 199 ? -51.937 58.613 18.050 1.00 23.29 199 PHE B N 1
ATOM 3515 C CA . PHE B 1 199 ? -51.503 57.275 17.649 1.00 23.86 199 PHE B CA 1
ATOM 3516 C C . PHE B 1 199 ? -51.454 56.250 18.782 1.00 25.02 199 PHE B C 1
ATOM 3517 O O . PHE B 1 199 ? -52.126 55.221 18.720 1.00 25.47 199 PHE B O 1
ATOM 3525 N N . THR B 1 200 ? -50.658 56.521 19.813 1.00 24.73 200 THR B N 1
ATOM 3526 C CA . THR B 1 200 ? -50.543 55.586 20.927 1.00 26.24 200 THR B CA 1
ATOM 3527 C C . THR B 1 200 ? -51.869 55.366 21.640 1.00 27.37 200 THR B C 1
ATOM 3528 O O . THR B 1 200 ? -52.169 54.254 22.075 1.00 27.75 200 THR B O 1
ATOM 3532 N N . ASN B 1 201 ? -52.662 56.424 21.760 1.00 28.51 201 ASN B N 1
ATOM 3533 C CA . ASN B 1 201 ? -53.956 56.320 22.419 1.00 30.24 201 ASN B CA 1
ATOM 3534 C C . ASN B 1 201 ? -54.864 55.401 21.607 1.00 30.29 201 ASN B C 1
ATOM 3535 O O . ASN B 1 201 ? -55.640 54.630 22.168 1.00 30.65 201 ASN B O 1
ATOM 3540 N N . ALA B 1 202 ? -54.762 55.488 20.285 1.00 30.11 202 ALA B N 1
ATOM 3541 C CA . ALA B 1 202 ? -55.574 54.657 19.406 1.00 30.06 202 ALA B CA 1
ATOM 3542 C C . ALA B 1 202 ? -55.206 53.187 19.579 1.00 31.05 202 ALA B C 1
ATOM 3543 O O . ALA B 1 202 ? -56.034 52.303 19.366 1.00 29.96 202 ALA B O 1
ATOM 3545 N N . MET B 1 203 ? -53.963 52.933 19.976 1.00 32.16 203 MET B N 1
ATOM 3546 C CA . MET B 1 203 ? -53.485 51.569 20.186 1.00 33.69 203 MET B CA 1
ATOM 3547 C C . MET B 1 203 ? -53.965 50.996 21.516 1.00 35.47 203 MET B C 1
ATOM 3548 O O . MET B 1 203 ? -53.851 49.793 21.755 1.00 34.23 203 MET B O 1
ATOM 3553 N N . GLY B 1 204 ? -54.487 51.859 22.382 1.00 37.30 204 GLY B N 1
ATOM 3554 C CA . GLY B 1 204 ? -54.963 51.406 23.676 1.00 38.98 204 GLY B CA 1
ATOM 3555 C C . GLY B 1 204 ? -54.158 51.956 24.840 1.00 40.62 204 GLY B C 1
ATOM 3556 O O . GLY B 1 204 ? -54.489 51.702 25.999 1.00 39.66 204 GLY B O 1
ATOM 3557 N N . MET B 1 205 ? -53.102 52.709 24.536 1.00 41.54 205 MET B N 1
ATOM 3558 C CA . MET B 1 205 ? -52.251 53.302 25.569 1.00 43.40 205 MET B CA 1
ATOM 3559 C C . MET B 1 205 ? -52.916 54.467 26.292 1.00 43.64 205 MET B C 1
ATOM 3560 O O . MET B 1 205 ? -53.444 55.381 25.659 1.00 44.67 205 MET B O 1
ATOM 3565 N N . PRO B 1 206 ? -52.902 54.447 27.634 1.00 43.62 206 PRO B N 1
ATOM 3566 C CA . PRO B 1 206 ? -53.510 55.540 28.398 1.00 43.15 206 PRO B CA 1
ATOM 3567 C C . PRO B 1 206 ? -52.638 56.785 28.229 1.00 42.55 206 PRO B C 1
ATOM 3568 O O . PRO B 1 206 ? -51.441 56.673 27.961 1.00 41.59 206 PRO B O 1
ATOM 3572 N N . ASP B 1 207 ? -53.229 57.963 28.383 1.00 42.57 207 ASP B N 1
ATOM 3573 C CA . ASP B 1 207 ? -52.480 59.209 28.233 1.00 43.43 207 ASP B CA 1
ATOM 3574 C C . ASP B 1 207 ? -51.221 59.303 29.096 1.00 43.00 207 ASP B C 1
ATOM 3575 O O . ASP B 1 207 ? -50.192 59.798 28.639 1.00 42.51 207 ASP B O 1
ATOM 3580 N N . GLN B 1 208 ? -51.295 58.831 30.337 1.00 42.82 208 GLN B N 1
ATOM 3581 C CA . GLN B 1 208 ? -50.141 58.894 31.232 1.00 42.66 208 GLN B CA 1
ATOM 3582 C C . GLN B 1 208 ? -49.017 57.950 30.818 1.00 41.34 208 GLN B C 1
ATOM 3583 O O . GLN B 1 208 ? -47.839 58.273 30.976 1.00 40.59 208 GLN B O 1
ATOM 3589 N N . ALA B 1 209 ? -49.377 56.783 30.294 1.00 39.01 209 ALA B N 1
ATOM 3590 C CA . ALA B 1 209 ? -48.377 55.821 29.846 1.00 37.99 209 ALA B CA 1
ATOM 3591 C C . ALA B 1 209 ? -47.712 56.353 28.575 1.00 37.10 209 ALA B C 1
ATOM 3592 O O . ALA B 1 209 ? -46.514 56.174 28.365 1.00 36.65 209 ALA B O 1
ATOM 3594 N N . SER B 1 210 ? -48.500 57.007 27.728 1.00 36.38 210 SER B N 1
ATOM 3595 C CA . SER B 1 210 ? -47.980 57.573 26.490 1.00 36.46 210 SER B CA 1
ATOM 3596 C C . SER B 1 210 ? -46.984 58.674 26.805 1.00 36.34 210 SER B C 1
ATOM 3597 O O . SER B 1 210 ? -45.934 58.775 26.169 1.00 35.09 210 SER B O 1
ATOM 3600 N N . GLN B 1 211 ? -47.309 59.497 27.796 1.00 36.05 211 GLN B N 1
ATOM 3601 C CA . GLN B 1 211 ? -46.420 60.585 28.172 1.00 35.64 211 GLN B CA 1
ATOM 3602 C C . GLN B 1 211 ? -45.096 60.010 28.667 1.00 34.56 211 GLN B C 1
ATOM 3603 O O . GLN B 1 211 ? -44.033 60.569 28.404 1.00 34.16 211 GLN B O 1
ATOM 3609 N N . LYS B 1 212 ? -45.167 58.890 29.381 1.00 33.69 212 LYS B N 1
ATOM 3610 C CA . LYS B 1 212 ? -43.968 58.236 29.898 1.00 33.97 212 LYS B CA 1
ATOM 3611 C C . LYS B 1 212 ? -43.138 57.695 28.738 1.00 31.97 212 LYS B C 1
ATOM 3612 O O . LYS B 1 212 ? -41.910 57.663 28.797 1.00 31.44 212 LYS B O 1
ATOM 3618 N N . PHE B 1 213 ? -43.826 57.263 27.688 1.00 29.96 213 PHE B N 1
ATOM 3619 C CA . PHE B 1 213 ? -43.171 56.733 26.504 1.00 29.54 213 PHE B CA 1
ATOM 3620 C C . PHE B 1 213 ? -42.374 57.846 25.835 1.00 28.13 213 PHE B C 1
ATOM 3621 O O . PHE B 1 213 ? -41.196 57.670 25.518 1.00 27.69 213 PHE B O 1
ATOM 3629 N N . TYR B 1 214 ? -43.020 58.997 25.650 1.00 27.28 214 TYR B N 1
ATOM 3630 C CA . TYR B 1 214 ? -42.395 60.158 25.018 1.00 27.93 214 TYR B CA 1
ATOM 3631 C C . TYR B 1 214 ? -41.157 60.651 25.756 1.00 28.37 214 TYR B C 1
ATOM 3632 O O . TYR B 1 214 ? -40.134 60.940 25.137 1.00 27.90 214 TYR B O 1
ATOM 3641 N N . ASN B 1 215 ? -41.262 60.770 27.077 1.00 28.85 215 ASN B N 1
ATOM 3642 C CA . ASN B 1 215 ? -40.150 61.260 27.882 1.00 28.07 215 ASN B CA 1
ATOM 3643 C C . ASN B 1 215 ? -38.961 60.323 27.826 1.00 25.10 215 ASN B C 1
ATOM 3644 O O . ASN B 1 215 ? -37.823 60.764 27.762 1.00 25.71 215 ASN B O 1
ATOM 3649 N N . PHE B 1 216 ? -39.224 59.024 27.854 1.00 25.25 216 PHE B N 1
ATOM 3650 C CA . PHE B 1 216 ? -38.142 58.053 27.798 1.00 24.83 216 PHE B CA 1
ATOM 3651 C C . PHE B 1 216 ? -37.453 58.151 26.436 1.00 24.61 216 PHE B C 1
ATOM 3652 O O . PHE B 1 216 ? -36.233 58.309 26.353 1.00 26.59 216 PHE B O 1
ATOM 3660 N N . MET B 1 217 ? -38.245 58.073 25.372 1.00 23.38 217 MET B N 1
ATOM 3661 C CA . MET B 1 217 ? -37.716 58.158 24.013 1.00 23.92 217 MET B CA 1
ATOM 3662 C C . MET B 1 217 ? -36.905 59.433 23.801 1.00 23.57 217 MET B C 1
ATOM 3663 O O . MET B 1 217 ? -35.787 59.389 23.296 1.00 21.73 217 MET B O 1
ATOM 3668 N N . ALA B 1 218 ? -37.469 60.568 24.203 1.00 24.07 218 ALA B N 1
ATOM 3669 C CA . ALA B 1 218 ? -36.800 61.854 24.033 1.00 25.59 218 ALA B CA 1
ATOM 3670 C C . ALA B 1 218 ? -35.526 62.037 24.862 1.00 26.57 218 ALA B C 1
ATOM 3671 O O . ALA B 1 218 ? -34.576 62.686 24.410 1.00 27.64 218 ALA B O 1
ATOM 3673 N N . SER B 1 219 ? -35.496 61.464 26.064 1.00 24.92 219 SER B N 1
ATOM 3674 C CA . SER B 1 219 ? -34.342 61.617 26.950 1.00 26.32 219 SER B CA 1
ATOM 3675 C C . SER B 1 219 ? -33.176 60.662 26.723 1.00 26.38 219 SER B C 1
ATOM 3676 O O . SER B 1 219 ? -32.103 60.864 27.286 1.00 28.20 219 SER B O 1
ATOM 3679 N N . HIS B 1 220 ? -33.375 59.622 25.915 1.00 27.08 220 HIS B N 1
ATOM 3680 C CA . HIS B 1 220 ? -32.304 58.664 25.635 1.00 26.66 220 HIS B CA 1
ATOM 3681 C C . HIS B 1 220 ? -31.824 58.827 24.197 1.00 26.11 220 HIS B C 1
ATOM 3682 O O . HIS B 1 220 ? -32.602 58.662 23.252 1.00 23.14 220 HIS B O 1
ATOM 3689 N N . LYS B 1 221 ? -30.540 59.132 24.029 1.00 25.20 221 LYS B N 1
ATOM 3690 C CA . LYS B 1 221 ? -30.010 59.350 22.694 1.00 25.61 221 LYS B CA 1
ATOM 3691 C C . LYS B 1 221 ? -30.050 58.136 21.775 1.00 23.97 221 LYS B C 1
ATOM 3692 O O . LYS B 1 221 ? -30.089 58.293 20.556 1.00 24.07 221 LYS B O 1
ATOM 3698 N N . GLU B 1 222 ? -30.051 56.930 22.335 1.00 22.24 222 GLU B N 1
ATOM 3699 C CA . GLU B 1 222 ? -30.113 55.746 21.481 1.00 22.54 222 GLU B CA 1
ATOM 3700 C C . GLU B 1 222 ? -31.532 55.594 20.925 1.00 20.32 222 GLU B C 1
ATOM 3701 O O . GLU B 1 222 ? -31.757 54.865 19.956 1.00 20.41 222 GLU B O 1
ATOM 3707 N N . CYS B 1 223 ? -32.480 56.295 21.538 1.00 18.97 223 CYS B N 1
ATOM 3708 C CA . CYS B 1 223 ? -33.871 56.241 21.103 1.00 19.94 223 CYS B CA 1
ATOM 3709 C C . CYS B 1 223 ? -34.162 57.359 20.117 1.00 20.26 223 CYS B C 1
ATOM 3710 O O . CYS B 1 223 ? -34.578 57.098 18.988 1.00 20.57 223 CYS B O 1
ATOM 3713 N N . ILE B 1 224 ? -33.959 58.603 20.544 1.00 18.55 224 ILE B N 1
ATOM 3714 C CA . ILE B 1 224 ? -34.163 59.752 19.666 1.00 19.59 224 ILE B CA 1
ATOM 3715 C C . ILE B 1 224 ? -32.966 60.679 19.832 1.00 19.60 224 ILE B C 1
ATOM 3716 O O . ILE B 1 224 ? -32.940 61.518 20.732 1.00 19.68 224 ILE B O 1
ATOM 3721 N N . PRO B 1 225 ? -31.953 60.527 18.962 1.00 20.06 225 PRO B N 1
ATOM 3722 C CA . PRO B 1 225 ? -30.712 61.311 18.953 1.00 20.10 225 PRO B CA 1
ATOM 3723 C C . PRO B 1 225 ? -30.855 62.830 19.024 1.00 21.39 225 PRO B C 1
ATOM 3724 O O . PRO B 1 225 ? -30.001 63.505 19.610 1.00 21.15 225 PRO B O 1
ATOM 3728 N N . ILE B 1 226 ? -31.920 63.368 18.435 1.00 19.66 226 ILE B N 1
ATOM 3729 C CA . ILE B 1 226 ? -32.114 64.814 18.437 1.00 20.97 226 ILE B CA 1
ATOM 3730 C C . ILE B 1 226 ? -32.497 65.348 19.819 1.00 21.32 226 ILE B C 1
ATOM 3731 O O . ILE B 1 226 ? -32.432 66.548 20.064 1.00 21.75 226 ILE B O 1
ATOM 3736 N N . GLY B 1 227 ? -32.899 64.453 20.715 1.00 22.98 227 GLY B N 1
ATOM 3737 C CA . GLY B 1 227 ? -33.248 64.862 22.070 1.00 23.31 227 GLY B CA 1
ATOM 3738 C C . GLY B 1 227 ? -34.596 65.525 22.290 1.00 23.48 227 GLY B C 1
ATOM 3739 O O . GLY B 1 227 ? -34.829 66.121 23.340 1.00 24.05 227 GLY B O 1
ATOM 3740 N N . ALA B 1 228 ? -35.483 65.433 21.307 1.00 23.03 228 ALA B N 1
ATOM 3741 C CA . ALA B 1 228 ? -36.812 66.017 21.425 1.00 23.53 228 ALA B CA 1
ATOM 3742 C C . ALA B 1 228 ? -37.837 65.089 20.785 1.00 24.14 228 ALA B C 1
ATOM 3743 O O . ALA B 1 228 ? -37.540 64.388 19.811 1.00 24.36 228 ALA B O 1
ATOM 3745 N N . ALA B 1 229 ? -39.040 65.072 21.343 1.00 23.02 229 ALA B N 1
ATOM 3746 C CA . ALA B 1 229 ? -40.097 64.231 20.805 1.00 23.80 229 ALA B CA 1
ATOM 3747 C C . ALA B 1 229 ? -40.648 64.906 19.559 1.00 23.14 229 ALA B C 1
ATOM 3748 O O . ALA B 1 229 ? -40.739 66.131 19.496 1.00 22.13 229 ALA B O 1
ATOM 3750 N N . GLY B 1 230 ? -41.013 64.113 18.560 1.00 22.81 230 GLY B N 1
ATOM 3751 C CA . GLY B 1 230 ? -41.549 64.710 17.353 1.00 22.31 230 GLY B CA 1
ATOM 3752 C C . GLY B 1 230 ? -42.900 65.336 17.639 1.00 22.96 230 GLY B C 1
ATOM 3753 O O . GLY B 1 230 ? -43.647 64.849 18.489 1.00 21.72 230 GLY B O 1
ATOM 3754 N N . LYS B 1 231 ? -43.207 66.427 16.947 1.00 22.15 231 LYS B N 1
ATOM 3755 C CA . LYS B 1 231 ? -44.488 67.098 17.103 1.00 21.92 231 LYS B CA 1
ATOM 3756 C C . LYS B 1 231 ? -45.171 67.100 15.737 1.00 22.19 231 LYS B C 1
ATOM 3757 O O . LYS B 1 231 ? -44.506 67.033 14.705 1.00 22.00 231 LYS B O 1
ATOM 3763 N N . PRO B 1 232 ? -46.508 67.161 15.713 1.00 21.36 232 PRO B N 1
ATOM 3764 C CA . PRO B 1 232 ? -47.266 67.166 14.459 1.00 23.27 232 PRO B CA 1
ATOM 3765 C C . PRO B 1 232 ? -46.756 68.149 13.403 1.00 24.18 232 PRO B C 1
ATOM 3766 O O . PRO B 1 232 ? -46.666 67.811 12.216 1.00 24.40 232 PRO B O 1
ATOM 3770 N N . GLU B 1 233 ? -46.425 69.360 13.839 1.00 22.82 233 GLU B N 1
ATOM 3771 C CA . GLU B 1 233 ? -45.939 70.396 12.937 1.00 24.87 233 GLU B CA 1
ATOM 3772 C C . GLU B 1 233 ? -44.655 69.987 12.225 1.00 22.11 233 GLU B C 1
ATOM 3773 O O . GLU B 1 233 ? -44.405 70.405 11.103 1.00 22.73 233 GLU B O 1
ATOM 3779 N N . HIS B 1 234 ? -43.840 69.178 12.891 1.00 21.93 234 HIS B N 1
ATOM 3780 C CA . HIS B 1 234 ? -42.582 68.716 12.318 1.00 20.91 234 HIS B CA 1
ATOM 3781 C C . HIS B 1 234 ? -42.823 67.908 11.046 1.00 20.93 234 HIS B C 1
ATOM 3782 O O . HIS B 1 234 ? -42.031 67.955 10.107 1.00 19.82 234 HIS B O 1
ATOM 3789 N N . ILE B 1 235 ? -43.922 67.165 11.015 1.00 20.06 235 ILE B N 1
ATOM 3790 C CA . ILE B 1 235 ? -44.238 66.373 9.838 1.00 18.93 235 ILE B CA 1
ATOM 3791 C C . ILE B 1 235 ? -45.079 67.196 8.862 1.00 18.49 235 ILE B C 1
ATOM 3792 O O . ILE B 1 235 ? -44.910 67.098 7.649 1.00 16.72 235 ILE B O 1
ATOM 3797 N N . ALA B 1 236 ? -45.984 68.013 9.388 1.00 18.16 236 ALA B N 1
ATOM 3798 C CA . ALA B 1 236 ? -46.826 68.844 8.525 1.00 18.53 236 ALA B CA 1
ATOM 3799 C C . ALA B 1 236 ? -45.952 69.730 7.644 1.00 18.07 236 ALA B C 1
ATOM 3800 O O . ALA B 1 236 ? -46.237 69.916 6.458 1.00 17.97 236 ALA B O 1
ATOM 3802 N N . ASN B 1 237 ? -44.892 70.283 8.230 1.00 17.77 237 ASN B N 1
ATOM 3803 C CA . ASN B 1 237 ? -43.971 71.147 7.496 1.00 18.68 237 ASN B CA 1
ATOM 3804 C C . ASN B 1 237 ? -43.375 70.433 6.281 1.00 17.17 237 ASN B C 1
ATOM 3805 O O . ASN B 1 237 ? -43.215 71.029 5.227 1.00 15.60 237 ASN B O 1
ATOM 3810 N N . ILE B 1 238 ? -43.049 69.154 6.433 1.00 19.08 238 ILE B N 1
ATOM 3811 C CA . ILE B 1 238 ? -42.462 68.391 5.329 1.00 21.02 238 ILE B CA 1
ATOM 3812 C C . ILE B 1 238 ? -43.504 68.094 4.257 1.00 20.51 238 ILE B C 1
ATOM 3813 O O . ILE B 1 238 ? -43.196 68.111 3.065 1.00 20.14 238 ILE B O 1
ATOM 3818 N N . ILE B 1 239 ? -44.736 67.824 4.686 1.00 19.87 239 ILE B N 1
ATOM 3819 C CA . ILE B 1 239 ? -45.818 67.534 3.759 1.00 19.18 239 ILE B CA 1
ATOM 3820 C C . ILE B 1 239 ? -46.077 68.744 2.869 1.00 19.05 239 ILE B C 1
ATOM 3821 O O . ILE B 1 239 ? -46.211 68.604 1.650 1.00 19.99 239 ILE B O 1
ATOM 3826 N N . LEU B 1 240 ? -46.141 69.934 3.467 1.00 19.31 240 LEU B N 1
ATOM 3827 C CA . LEU B 1 240 ? -46.369 71.142 2.678 1.00 18.51 240 LEU B CA 1
ATOM 3828 C C . LEU B 1 240 ? -45.190 71.395 1.744 1.00 18.18 240 LEU B C 1
ATOM 3829 O O . LEU B 1 240 ? -45.377 71.776 0.593 1.00 17.43 240 LEU B O 1
ATOM 3834 N N . PHE B 1 241 ? -43.975 71.181 2.237 1.00 18.22 241 PHE B N 1
ATOM 3835 C CA . PHE B 1 241 ? -42.788 71.363 1.403 1.00 18.34 241 PHE B CA 1
ATOM 3836 C C . PHE B 1 241 ? -42.919 70.462 0.170 1.00 17.17 241 PHE B C 1
ATOM 3837 O O . PHE B 1 241 ? -42.782 70.916 -0.967 1.00 14.34 241 PHE B O 1
ATOM 3845 N N . LEU B 1 242 ? -43.215 69.184 0.396 1.00 17.41 242 LEU B N 1
ATOM 3846 C CA . LEU B 1 242 ? -43.362 68.241 -0.717 1.00 17.67 242 LEU B CA 1
ATOM 3847 C C . LEU B 1 242 ? -44.516 68.613 -1.657 1.00 19.02 242 LEU B C 1
ATOM 3848 O O . LEU B 1 242 ? -44.464 68.323 -2.856 1.00 17.06 242 LEU B O 1
ATOM 3853 N N . ALA B 1 243 ? -45.548 69.259 -1.119 1.00 18.68 243 ALA B N 1
ATOM 3854 C CA . ALA B 1 243 ? -46.700 69.673 -1.927 1.00 20.45 243 ALA B CA 1
ATOM 3855 C C . ALA B 1 243 ? -46.436 70.987 -2.663 1.00 21.16 243 ALA B C 1
ATOM 3856 O O . ALA B 1 243 ? -47.157 71.344 -3.602 1.00 21.60 243 ALA B O 1
ATOM 3858 N N . ASP B 1 244 ? -45.408 71.713 -2.233 1.00 21.09 244 ASP B N 1
ATOM 3859 C CA . ASP B 1 244 ? -45.055 72.976 -2.874 1.00 22.43 244 ASP B CA 1
ATOM 3860 C C . ASP B 1 244 ? -44.125 72.667 -4.042 1.00 21.94 244 ASP B C 1
ATOM 3861 O O . ASP B 1 244 ? -42.903 72.669 -3.885 1.00 22.29 244 ASP B O 1
ATOM 3866 N N . ARG B 1 245 ? -44.698 72.411 -5.215 1.00 23.30 245 ARG B N 1
ATOM 3867 C CA . ARG B 1 245 ? -43.894 72.075 -6.389 1.00 24.46 245 ARG B CA 1
ATOM 3868 C C . ARG B 1 245 ? -42.824 73.117 -6.692 1.00 24.66 245 ARG B C 1
ATOM 3869 O O . ARG B 1 245 ? -41.710 72.776 -7.072 1.00 23.99 245 ARG B O 1
ATOM 3877 N N . ASN B 1 246 ? -43.163 74.389 -6.524 1.00 26.65 246 ASN B N 1
ATOM 3878 C CA . ASN B 1 246 ? -42.211 75.463 -6.789 1.00 28.74 246 ASN B CA 1
ATOM 3879 C C . ASN B 1 246 ? -40.943 75.300 -5.952 1.00 27.33 246 ASN B C 1
ATOM 3880 O O . ASN B 1 246 ? -39.855 75.688 -6.375 1.00 28.07 246 ASN B O 1
ATOM 3885 N N . LEU B 1 247 ? -41.086 74.718 -4.769 1.00 24.86 247 LEU B N 1
ATOM 3886 C CA . LEU B 1 247 ? -39.950 74.509 -3.879 1.00 23.72 247 LEU B CA 1
ATOM 3887 C C . LEU B 1 247 ? -39.290 73.135 -4.007 1.00 21.54 247 LEU B C 1
ATOM 3888 O O . LEU B 1 247 ? -38.104 73.038 -4.309 1.00 21.81 247 LEU B O 1
ATOM 3893 N N . SER B 1 248 ? -40.067 72.078 -3.792 1.00 19.71 248 SER B N 1
ATOM 3894 C CA . SER B 1 248 ? -39.548 70.707 -3.820 1.00 19.47 248 SER B CA 1
ATOM 3895 C C . SER B 1 248 ? -39.598 70.002 -5.167 1.00 19.02 248 SER B C 1
ATOM 3896 O O . SER B 1 248 ? -39.311 68.808 -5.247 1.00 19.23 248 SER B O 1
ATOM 3899 N N . PHE B 1 249 ? -39.970 70.735 -6.210 1.00 17.94 249 PHE B N 1
ATOM 3900 C CA . PHE B 1 249 ? -40.092 70.191 -7.558 1.00 16.87 249 PHE B CA 1
ATOM 3901 C C . PHE B 1 249 ? -39.304 68.946 -7.939 1.00 15.98 249 PHE B C 1
ATOM 3902 O O . PHE B 1 249 ? -39.887 67.934 -8.317 1.00 15.20 249 PHE B O 1
ATOM 3910 N N . TYR B 1 250 ? -37.977 69.032 -7.870 1.00 16.18 250 TYR B N 1
ATOM 3911 C CA . TYR B 1 250 ? -37.122 67.934 -8.304 1.00 14.15 250 TYR B CA 1
ATOM 3912 C C . TYR B 1 250 ? -37.136 66.666 -7.454 1.00 15.98 250 TYR B C 1
ATOM 3913 O O . TYR B 1 250 ? -36.527 65.664 -7.830 1.00 15.23 250 TYR B O 1
ATOM 3922 N N . ILE B 1 251 ? -37.815 66.707 -6.310 1.00 15.56 251 ILE B N 1
ATOM 3923 C CA . ILE B 1 251 ? -37.918 65.523 -5.464 1.00 15.13 251 ILE B CA 1
ATOM 3924 C C . ILE B 1 251 ? -39.118 64.759 -6.001 1.00 15.80 251 ILE B C 1
ATOM 3925 O O . ILE B 1 251 ? -40.213 65.311 -6.104 1.00 16.14 251 ILE B O 1
ATOM 3930 N N . LEU B 1 252 ? -38.918 63.499 -6.358 1.00 15.26 252 LEU B N 1
ATOM 3931 C CA . LEU B 1 252 ? -40.012 62.702 -6.887 1.00 16.68 252 LEU B CA 1
ATOM 3932 C C . LEU B 1 252 ? -39.875 61.241 -6.508 1.00 16.67 252 LEU B C 1
ATOM 3933 O O . LEU B 1 252 ? -38.804 60.652 -6.662 1.00 18.02 252 LEU B O 1
ATOM 3938 N N . GLY B 1 253 ? -40.962 60.666 -6.003 1.00 15.27 253 GLY B N 1
ATOM 3939 C CA . GLY B 1 253 ? -40.950 59.265 -5.626 1.00 15.56 253 GLY B CA 1
ATOM 3940 C C . GLY B 1 253 ? -40.119 58.940 -4.402 1.00 17.08 253 GLY B C 1
ATOM 3941 O O . GLY B 1 253 ? -39.668 57.804 -4.242 1.00 16.05 253 GLY B O 1
ATOM 3942 N N . GLN B 1 254 ? -39.921 59.930 -3.534 1.00 15.17 254 GLN B N 1
ATOM 3943 C CA . GLN B 1 254 ? -39.137 59.737 -2.319 1.00 15.53 254 GLN B CA 1
ATOM 3944 C C . GLN B 1 254 ? -40.006 59.849 -1.069 1.00 16.07 254 GLN B C 1
ATOM 3945 O O . GLN B 1 254 ? -41.043 60.518 -1.071 1.00 13.14 254 GLN B O 1
ATOM 3951 N N . SER B 1 255 ? -39.584 59.176 -0.004 1.00 14.62 255 SER B N 1
ATOM 3952 C CA . SER B 1 255 ? -40.284 59.276 1.268 1.00 15.99 255 SER B CA 1
ATOM 3953 C C . SER B 1 255 ? -39.239 59.770 2.261 1.00 16.09 255 SER B C 1
ATOM 3954 O O . SER B 1 255 ? -38.375 59.007 2.689 1.00 14.35 255 SER B O 1
ATOM 3957 N N . ILE B 1 256 ? -39.316 61.048 2.612 1.00 16.91 256 ILE B N 1
ATOM 3958 C CA . ILE B 1 256 ? -38.362 61.646 3.534 1.00 16.58 256 ILE B CA 1
ATOM 3959 C C . ILE B 1 256 ? -38.510 61.151 4.968 1.00 15.98 256 ILE B C 1
ATOM 3960 O O . ILE B 1 256 ? -39.565 61.298 5.579 1.00 15.13 256 ILE B O 1
ATOM 3965 N N . VAL B 1 257 ? -37.437 60.579 5.504 1.00 14.91 257 VAL B N 1
ATOM 3966 C CA . VAL B 1 257 ? -37.446 60.082 6.873 1.00 15.55 257 VAL B CA 1
ATOM 3967 C C . VAL B 1 257 ? -37.290 61.273 7.823 1.00 14.53 257 VAL B C 1
ATOM 3968 O O . VAL B 1 257 ? -36.369 62.078 7.676 1.00 13.86 257 VAL B O 1
ATOM 3972 N N . ALA B 1 258 ? -38.208 61.388 8.777 1.00 15.59 258 ALA B N 1
ATOM 3973 C CA . ALA B 1 258 ? -38.174 62.453 9.778 1.00 13.73 258 ALA B CA 1
ATOM 3974 C C . ALA B 1 258 ? -38.344 61.755 11.114 1.00 13.82 258 ALA B C 1
ATOM 3975 O O . ALA B 1 258 ? -39.462 61.603 11.593 1.00 14.35 258 ALA B O 1
ATOM 3977 N N . ASP B 1 259 ? -37.234 61.329 11.712 1.00 14.25 259 ASP B N 1
ATOM 3978 C CA . ASP B 1 259 ? -37.284 60.597 12.974 1.00 14.94 259 ASP B CA 1
ATOM 3979 C C . ASP B 1 259 ? -36.285 61.039 14.051 1.00 15.89 259 ASP B C 1
ATOM 3980 O O . ASP B 1 259 ? -35.995 60.278 14.972 1.00 15.58 259 ASP B O 1
ATOM 3985 N N . GLY B 1 260 ? -35.758 62.251 13.945 1.00 16.57 260 GLY B N 1
ATOM 3986 C CA . GLY B 1 260 ? -34.799 62.706 14.932 1.00 16.52 260 GLY B CA 1
ATOM 3987 C C . GLY B 1 260 ? -33.584 61.797 15.043 1.00 18.10 260 GLY B C 1
ATOM 3988 O O . GLY B 1 260 ? -32.837 61.874 16.021 1.00 18.74 260 GLY B O 1
ATOM 3989 N N . GLY B 1 261 ? -33.384 60.932 14.051 1.00 16.72 261 GLY B N 1
ATOM 3990 C CA . GLY B 1 261 ? -32.236 60.034 14.063 1.00 16.21 261 GLY B CA 1
ATOM 3991 C C . GLY B 1 261 ? -32.485 58.623 14.575 1.00 16.55 261 GLY B C 1
ATOM 3992 O O . GLY B 1 261 ? -31.576 57.788 14.580 1.00 16.88 261 GLY B O 1
ATOM 3993 N N . THR B 1 262 ? -33.711 58.345 15.005 1.00 17.52 262 THR B N 1
ATOM 3994 C CA . THR B 1 262 ? -34.062 57.030 15.543 1.00 16.68 262 THR B CA 1
ATOM 3995 C C . THR B 1 262 ? -33.615 55.839 14.685 1.00 18.43 262 THR B C 1
ATOM 3996 O O . THR B 1 262 ? -32.995 54.892 15.189 1.00 17.01 262 THR B O 1
ATOM 4000 N N . SER B 1 263 ? -33.911 55.890 13.390 1.00 18.16 263 SER B N 1
ATOM 4001 C CA . SER B 1 263 ? -33.557 54.792 12.491 1.00 19.07 263 SER B CA 1
ATOM 4002 C C . SER B 1 263 ? -32.061 54.654 12.201 1.00 18.50 263 SER B C 1
ATOM 4003 O O . SER B 1 263 ? -31.628 53.664 11.619 1.00 18.69 263 SER B O 1
ATOM 4006 N N . LEU B 1 264 ? -31.266 55.634 12.608 1.00 19.49 264 LEU B N 1
ATOM 4007 C CA . LEU B 1 264 ? -29.829 55.570 12.348 1.00 18.56 264 LEU B CA 1
ATOM 4008 C C . LEU B 1 264 ? -29.042 54.895 13.470 1.00 19.41 264 LEU B C 1
ATOM 4009 O O . LEU B 1 264 ? -27.829 54.714 13.362 1.00 18.27 264 LEU B O 1
ATOM 4014 N N . VAL B 1 265 ? -29.724 54.512 14.545 1.00 20.22 265 VAL B N 1
ATOM 4015 C CA . VAL B 1 265 ? -29.034 53.876 15.662 1.00 20.27 265 VAL B CA 1
ATOM 4016 C C . VAL B 1 265 ? -29.296 52.376 15.775 1.00 19.74 265 VAL B C 1
ATOM 4017 O O . VAL B 1 265 ? -30.432 51.914 15.758 1.00 17.09 265 VAL B O 1
ATOM 4021 N N . MET B 1 266 ? -28.206 51.628 15.882 1.00 20.43 266 MET B N 1
ATOM 4022 C CA . MET B 1 266 ? -28.240 50.183 15.977 1.00 23.83 266 MET B CA 1
ATOM 4023 C C . MET B 1 266 ? -28.523 49.750 17.414 1.00 24.03 266 MET B C 1
ATOM 4024 O O . MET B 1 266 ? -28.225 50.482 18.357 1.00 23.89 266 MET B O 1
ATOM 4029 N N . GLY B 1 267 ? -29.103 48.565 17.574 1.00 23.19 267 GLY B N 1
ATOM 4030 C CA . GLY B 1 267 ? -29.400 48.063 18.905 1.00 24.36 267 GLY B CA 1
ATOM 4031 C C . GLY B 1 267 ? -28.172 47.970 19.799 1.00 25.65 267 GLY B C 1
ATOM 4032 O O . GLY B 1 267 ? -28.245 48.231 21.000 1.00 24.80 267 GLY B O 1
ATOM 4033 N N . THR B 1 268 ? -27.040 47.592 19.217 1.00 26.95 268 THR B N 1
ATOM 4034 C CA . THR B 1 268 ? -25.802 47.465 19.974 1.00 29.14 268 THR B CA 1
ATOM 4035 C C . THR B 1 268 ? -25.368 48.814 20.539 1.00 30.70 268 THR B C 1
ATOM 4036 O O . THR B 1 268 ? -24.753 48.885 21.608 1.00 29.23 268 THR B O 1
ATOM 4040 N N . GLN B 1 269 ? -25.693 49.882 19.817 1.00 29.82 269 GLN B N 1
ATOM 4041 C CA . GLN B 1 269 ? -25.321 51.227 20.236 1.00 31.55 269 GLN B CA 1
ATOM 4042 C C . GLN B 1 269 ? -26.093 51.755 21.442 1.00 32.44 269 GLN B C 1
ATOM 4043 O O . GLN B 1 269 ? -25.884 52.886 21.876 1.00 33.41 269 GLN B O 1
ATOM 4049 N N . ALA B 1 270 ? -26.983 50.937 21.990 1.00 34.08 270 ALA B N 1
ATOM 4050 C CA . ALA B 1 270 ? -27.730 51.343 23.175 1.00 35.79 270 ALA B CA 1
ATOM 4051 C C . ALA B 1 270 ? -26.832 51.058 24.377 1.00 37.36 270 ALA B C 1
ATOM 4052 O O . ALA B 1 270 ? -27.099 51.505 25.493 1.00 38.64 270 ALA B O 1
ATOM 4054 N N . HIS B 1 271 ? -25.756 50.316 24.125 1.00 38.71 271 HIS B N 1
ATOM 4055 C CA . HIS B 1 271 ? -24.796 49.937 25.158 1.00 40.29 271 HIS B CA 1
ATOM 4056 C C . HIS B 1 271 ? -23.399 50.485 24.865 1.00 42.45 271 HIS B C 1
ATOM 4057 O O . HIS B 1 271 ? -22.917 50.419 23.735 1.00 43.48 271 HIS B O 1
ATOM 4064 N N . ASP B 1 272 ? -22.753 51.012 25.900 1.00 44.90 272 ASP B N 1
ATOM 4065 C CA . ASP B 1 272 ? -21.417 51.584 25.777 1.00 48.08 272 ASP B CA 1
ATOM 4066 C C . ASP B 1 272 ? -20.356 50.484 25.731 1.00 48.93 272 ASP B C 1
ATOM 4067 O O . ASP B 1 272 ? -20.719 49.309 25.945 1.00 49.44 272 ASP B O 1
ATOM 4072 N N . PRO C 1 2 ? -13.316 18.228 -3.778 1.00 43.73 2 PRO C N 1
ATOM 4073 C CA . PRO C 1 2 ? -12.449 19.312 -4.285 1.00 42.92 2 PRO C CA 1
ATOM 4074 C C . PRO C 1 2 ? -13.232 20.270 -5.181 1.00 41.10 2 PRO C C 1
ATOM 4075 O O . PRO C 1 2 ? -13.318 20.071 -6.390 1.00 41.43 2 PRO C O 1
ATOM 4079 N N . ARG C 1 3 ? -13.792 21.312 -4.574 1.00 39.61 3 ARG C N 1
ATOM 4080 C CA . ARG C 1 3 ? -14.582 22.317 -5.286 1.00 38.09 3 ARG C CA 1
ATOM 4081 C C . ARG C 1 3 ? -13.726 23.344 -6.022 1.00 36.56 3 ARG C C 1
ATOM 4082 O O . ARG C 1 3 ? -14.135 23.881 -7.051 1.00 36.39 3 ARG C O 1
ATOM 4090 N N . PHE C 1 4 ? -12.547 23.633 -5.484 1.00 34.90 4 PHE C N 1
ATOM 4091 C CA . PHE C 1 4 ? -11.669 24.624 -6.088 1.00 35.43 4 PHE C CA 1
ATOM 4092 C C . PHE C 1 4 ? -10.336 24.062 -6.570 1.00 36.82 4 PHE C C 1
ATOM 4093 O O . PHE C 1 4 ? -9.333 24.777 -6.620 1.00 36.10 4 PHE C O 1
ATOM 4101 N N . SER C 1 5 ? -10.331 22.785 -6.940 1.00 38.99 5 SER C N 1
ATOM 4102 C CA . SER C 1 5 ? -9.114 22.137 -7.419 1.00 40.58 5 SER C CA 1
ATOM 4103 C C . SER C 1 5 ? -8.581 22.804 -8.683 1.00 40.79 5 SER C C 1
ATOM 4104 O O . SER C 1 5 ? -9.343 23.126 -9.592 1.00 41.16 5 SER C O 1
ATOM 4107 N N . ASN C 1 6 ? -7.267 23.012 -8.724 1.00 42.05 6 ASN C N 1
ATOM 4108 C CA . ASN C 1 6 ? -6.601 23.630 -9.870 1.00 43.29 6 ASN C CA 1
ATOM 4109 C C . ASN C 1 6 ? -6.937 25.117 -10.027 1.00 42.63 6 ASN C C 1
ATOM 4110 O O . ASN C 1 6 ? -6.736 25.700 -11.093 1.00 42.81 6 ASN C O 1
ATOM 4115 N N . LYS C 1 7 ? -7.450 25.722 -8.959 1.00 40.36 7 LYS C N 1
ATOM 4116 C CA . LYS C 1 7 ? -7.789 27.142 -8.962 1.00 38.37 7 LYS C CA 1
ATOM 4117 C C . LYS C 1 7 ? -6.828 27.851 -8.012 1.00 35.48 7 LYS C C 1
ATOM 4118 O O . LYS C 1 7 ? -6.564 27.358 -6.919 1.00 34.93 7 LYS C O 1
ATOM 4124 N N . THR C 1 8 ? -6.297 28.995 -8.430 1.00 33.63 8 THR C N 1
ATOM 4125 C CA . THR C 1 8 ? -5.365 29.746 -7.591 1.00 32.80 8 THR C CA 1
ATOM 4126 C C . THR C 1 8 ? -6.046 30.926 -6.907 1.00 30.09 8 THR C C 1
ATOM 4127 O O . THR C 1 8 ? -6.562 31.835 -7.562 1.00 29.53 8 THR C O 1
ATOM 4131 N N . VAL C 1 9 ? -6.021 30.906 -5.580 1.00 28.20 9 VAL C N 1
ATOM 4132 C CA . VAL C 1 9 ? -6.668 31.934 -4.772 1.00 27.26 9 VAL C CA 1
ATOM 4133 C C . VAL C 1 9 ? -5.726 32.777 -3.920 1.00 27.02 9 VAL C C 1
ATOM 4134 O O . VAL C 1 9 ? -4.887 32.252 -3.187 1.00 28.36 9 VAL C O 1
ATOM 4138 N N . ILE C 1 10 ? -5.874 34.091 -4.017 1.00 26.74 10 ILE C N 1
ATOM 4139 C CA . ILE C 1 10 ? -5.076 34.994 -3.209 1.00 24.48 10 ILE C CA 1
ATOM 4140 C C . ILE C 1 10 ? -5.987 35.478 -2.082 1.00 25.66 10 ILE C C 1
ATOM 4141 O O . ILE C 1 10 ? -7.041 36.075 -2.339 1.00 22.64 10 ILE C O 1
ATOM 4146 N N . ILE C 1 11 ? -5.595 35.201 -0.842 1.00 23.91 11 ILE C N 1
ATOM 4147 C CA . ILE C 1 11 ? -6.374 35.629 0.313 1.00 24.58 11 ILE C CA 1
ATOM 4148 C C . ILE C 1 11 ? -5.565 36.633 1.120 1.00 24.09 11 ILE C C 1
ATOM 4149 O O . ILE C 1 11 ? -4.686 36.239 1.879 1.00 25.70 11 ILE C O 1
ATOM 4154 N N . THR C 1 12 ? -5.847 37.926 0.960 1.00 24.10 12 THR C N 1
ATOM 4155 C CA . THR C 1 12 ? -5.110 38.931 1.715 1.00 23.31 12 THR C CA 1
ATOM 4156 C C . THR C 1 12 ? -5.559 38.879 3.164 1.00 23.46 12 THR C C 1
ATOM 4157 O O . THR C 1 12 ? -6.704 38.531 3.460 1.00 22.84 12 THR C O 1
ATOM 4161 N N . GLY C 1 13 ? -4.652 39.231 4.068 1.00 24.50 13 GLY C N 1
ATOM 4162 C CA . GLY C 1 13 ? -4.986 39.210 5.476 1.00 23.32 13 GLY C CA 1
ATOM 4163 C C . GLY C 1 13 ? -5.333 37.806 5.936 1.00 23.62 13 GLY C C 1
ATOM 4164 O O . GLY C 1 13 ? -6.262 37.615 6.720 1.00 24.71 13 GLY C O 1
ATOM 4165 N N . SER C 1 14 ? -4.583 36.823 5.451 1.00 24.51 14 SER C N 1
ATOM 4166 C CA . SER C 1 14 ? -4.812 35.433 5.818 1.00 24.52 14 SER C CA 1
ATOM 4167 C C . SER C 1 14 ? -3.841 34.942 6.890 1.00 26.52 14 SER C C 1
ATOM 4168 O O . SER C 1 14 ? -3.640 33.738 7.065 1.00 28.24 14 SER C O 1
ATOM 4171 N N . SER C 1 15 ? -3.246 35.884 7.613 1.00 26.96 15 SER C N 1
ATOM 4172 C CA . SER C 1 15 ? -2.317 35.553 8.682 1.00 28.02 15 SER C CA 1
ATOM 4173 C C . SER C 1 15 ? -3.057 35.588 10.017 1.00 28.54 15 SER C C 1
ATOM 4174 O O . SER C 1 15 ? -2.440 35.521 11.085 1.00 28.53 15 SER C O 1
ATOM 4177 N N . ASN C 1 16 ? -4.382 35.705 9.951 1.00 26.60 16 ASN C N 1
ATOM 4178 C CA . ASN C 1 16 ? -5.205 35.741 11.157 1.00 25.40 16 ASN C CA 1
ATOM 4179 C C . ASN C 1 16 ? -6.696 35.823 10.818 1.00 25.01 16 ASN C C 1
ATOM 4180 O O . ASN C 1 16 ? -7.070 36.028 9.664 1.00 25.17 16 ASN C O 1
ATOM 4185 N N . GLY C 1 17 ? -7.535 35.640 11.836 1.00 24.83 17 GLY C N 1
ATOM 4186 C CA . GLY C 1 17 ? -8.981 35.714 11.678 1.00 23.23 17 GLY C CA 1
ATOM 4187 C C . GLY C 1 17 ? -9.660 35.073 10.478 1.00 23.15 17 GLY C C 1
ATOM 4188 O O . GLY C 1 17 ? -9.406 33.920 10.126 1.00 22.57 17 GLY C O 1
ATOM 4189 N N . ILE C 1 18 ? -10.539 35.841 9.843 1.00 21.57 18 ILE C N 1
ATOM 4190 C CA . ILE C 1 18 ? -11.303 35.369 8.693 1.00 21.47 18 ILE C CA 1
ATOM 4191 C C . ILE C 1 18 ? -10.450 34.915 7.511 1.00 21.46 18 ILE C C 1
ATOM 4192 O O . ILE C 1 18 ? -10.720 33.870 6.907 1.00 20.73 18 ILE C O 1
ATOM 4197 N N . GLY C 1 19 ? -9.426 35.696 7.180 1.00 22.63 19 GLY C N 1
ATOM 4198 C CA . GLY C 1 19 ? -8.562 35.336 6.068 1.00 22.76 19 GLY C CA 1
ATOM 4199 C C . GLY C 1 19 ? -7.869 33.998 6.271 1.00 23.67 19 GLY C C 1
ATOM 4200 O O . GLY C 1 19 ? -7.735 33.211 5.331 1.00 24.41 19 GLY C O 1
ATOM 4201 N N . ARG C 1 20 ? -7.415 33.742 7.494 1.00 24.27 20 ARG C N 1
ATOM 4202 C CA . ARG C 1 20 ? -6.745 32.482 7.811 1.00 25.06 20 ARG C CA 1
ATOM 4203 C C . ARG C 1 20 ? -7.678 31.315 7.546 1.00 24.40 20 ARG C C 1
ATOM 4204 O O . ARG C 1 20 ? -7.336 30.375 6.829 1.00 24.65 20 ARG C O 1
ATOM 4212 N N . THR C 1 21 ? -8.865 31.387 8.134 1.00 24.74 21 THR C N 1
ATOM 4213 C CA . THR C 1 21 ? -9.865 30.337 7.979 1.00 24.23 21 THR C CA 1
ATOM 4214 C C . THR C 1 21 ? -10.320 30.209 6.533 1.00 23.16 21 THR C C 1
ATOM 4215 O O . THR C 1 21 ? -10.619 29.113 6.063 1.00 24.06 21 THR C O 1
ATOM 4219 N N . THR C 1 22 ? -10.373 31.331 5.825 1.00 23.61 22 THR C N 1
ATOM 4220 C CA . THR C 1 22 ? -10.791 31.301 4.434 1.00 24.44 22 THR C CA 1
ATOM 4221 C C . THR C 1 22 ? -9.732 30.580 3.608 1.00 24.75 22 THR C C 1
ATOM 4222 O O . THR C 1 22 ? -10.051 29.718 2.791 1.00 24.84 22 THR C O 1
ATOM 4226 N N . ALA C 1 23 ? -8.470 30.932 3.826 1.00 25.82 23 ALA C N 1
ATOM 4227 C CA . ALA C 1 23 ? -7.377 30.297 3.100 1.00 26.73 23 ALA C CA 1
ATOM 4228 C C . ALA C 1 23 ? -7.395 28.791 3.357 1.00 27.11 23 ALA C C 1
ATOM 4229 O O . ALA C 1 23 ? -7.238 27.992 2.433 1.00 27.53 23 ALA C O 1
ATOM 4231 N N . ILE C 1 24 ? -7.602 28.415 4.615 1.00 28.58 24 ILE C N 1
ATOM 4232 C CA . ILE C 1 24 ? -7.643 27.007 5.013 1.00 27.58 24 ILE C CA 1
ATOM 4233 C C . ILE C 1 24 ? -8.734 26.217 4.300 1.00 28.56 24 ILE C C 1
ATOM 4234 O O . ILE C 1 24 ? -8.504 25.091 3.860 1.00 29.45 24 ILE C O 1
ATOM 4239 N N . LEU C 1 25 ? -9.923 26.798 4.190 1.00 27.91 25 LEU C N 1
ATOM 4240 C CA . LEU C 1 25 ? -11.018 26.115 3.520 1.00 28.72 25 LEU C CA 1
ATOM 4241 C C . LEU C 1 25 ? -10.746 25.986 2.025 1.00 27.27 25 LEU C C 1
ATOM 4242 O O . LEU C 1 25 ? -10.989 24.933 1.437 1.00 26.06 25 LEU C O 1
ATOM 4247 N N . PHE C 1 26 ? -10.234 27.049 1.411 1.00 27.29 26 PHE C N 1
ATOM 4248 C CA . PHE C 1 26 ? -9.918 27.008 -0.014 1.00 27.43 26 PHE C CA 1
ATOM 4249 C C . PHE C 1 26 ? -8.908 25.889 -0.276 1.00 28.63 26 PHE C C 1
ATOM 4250 O O . PHE C 1 26 ? -9.057 25.113 -1.224 1.00 28.24 26 PHE C O 1
ATOM 4258 N N . ALA C 1 27 ? -7.892 25.808 0.580 1.00 30.41 27 ALA C N 1
ATOM 4259 C CA . ALA C 1 27 ? -6.851 24.791 0.456 1.00 32.56 27 ALA C CA 1
ATOM 4260 C C . ALA C 1 27 ? -7.445 23.392 0.551 1.00 33.62 27 ALA C C 1
ATOM 4261 O O . ALA C 1 27 ? -7.174 22.536 -0.291 1.00 33.57 27 ALA C O 1
ATOM 4263 N N . GLN C 1 28 ? -8.259 23.164 1.578 1.00 35.84 28 GLN C N 1
ATOM 4264 C CA . GLN C 1 28 ? -8.888 21.862 1.771 1.00 37.71 28 GLN C CA 1
ATOM 4265 C C . GLN C 1 28 ? -9.724 21.472 0.558 1.00 38.36 28 GLN C C 1
ATOM 4266 O O . GLN C 1 28 ? -9.970 20.287 0.318 1.00 38.08 28 GLN C O 1
ATOM 4272 N N . GLU C 1 29 ? -10.161 22.473 -0.203 1.00 38.48 29 GLU C N 1
ATOM 4273 C CA . GLU C 1 29 ? -10.972 22.237 -1.392 1.00 38.94 29 GLU C CA 1
ATOM 4274 C C . GLU C 1 29 ? -10.111 22.033 -2.636 1.00 37.80 29 GLU C C 1
ATOM 4275 O O . GLU C 1 29 ? -10.596 22.142 -3.760 1.00 36.91 29 GLU C O 1
ATOM 4281 N N . GLY C 1 30 ? -8.831 21.749 -2.425 1.00 37.28 30 GLY C N 1
ATOM 4282 C CA . GLY C 1 30 ? -7.930 21.503 -3.536 1.00 37.71 30 GLY C CA 1
ATOM 4283 C C . GLY C 1 30 ? -7.483 22.712 -4.334 1.00 37.76 30 GLY C C 1
ATOM 4284 O O . GLY C 1 30 ? -7.117 22.586 -5.501 1.00 38.00 30 GLY C O 1
ATOM 4285 N N . ALA C 1 31 ? -7.493 23.884 -3.713 1.00 36.72 31 ALA C N 1
ATOM 4286 C CA . ALA C 1 31 ? -7.080 25.093 -4.408 1.00 36.27 31 ALA C CA 1
ATOM 4287 C C . ALA C 1 31 ? -5.651 25.509 -4.074 1.00 35.12 31 ALA C C 1
ATOM 4288 O O . ALA C 1 31 ? -5.153 25.238 -2.979 1.00 33.90 31 ALA C O 1
ATOM 4290 N N . ASN C 1 32 ? -4.993 26.155 -5.034 1.00 33.71 32 ASN C N 1
ATOM 4291 C CA . ASN C 1 32 ? -3.645 26.667 -4.827 1.00 33.82 32 ASN C CA 1
ATOM 4292 C C . ASN C 1 32 ? -3.896 27.953 -4.048 1.00 34.12 32 ASN C C 1
ATOM 4293 O O . ASN C 1 32 ? -4.696 28.790 -4.473 1.00 34.76 32 ASN C O 1
ATOM 4298 N N . VAL C 1 33 ? -3.225 28.115 -2.916 1.00 33.37 33 VAL C N 1
ATOM 4299 C CA . VAL C 1 33 ? -3.437 29.291 -2.090 1.00 33.49 33 VAL C CA 1
ATOM 4300 C C . VAL C 1 33 ? -2.214 30.157 -1.821 1.00 33.74 33 VAL C C 1
ATOM 4301 O O . VAL C 1 33 ? -1.094 29.662 -1.669 1.00 33.04 33 VAL C O 1
ATOM 4305 N N . THR C 1 34 ? -2.453 31.464 -1.766 1.00 33.48 34 THR C N 1
ATOM 4306 C CA . THR C 1 34 ? -1.417 32.438 -1.461 1.00 32.16 34 THR C CA 1
ATOM 4307 C C . THR C 1 34 ? -1.855 33.149 -0.183 1.00 32.62 34 THR C C 1
ATOM 4308 O O . THR C 1 34 ? -2.820 33.918 -0.191 1.00 31.97 34 THR C O 1
ATOM 4312 N N . ILE C 1 35 ? -1.162 32.870 0.915 1.00 31.40 35 ILE C N 1
ATOM 4313 C CA . ILE C 1 35 ? -1.471 33.495 2.191 1.00 31.79 35 ILE C CA 1
ATOM 4314 C C . ILE C 1 35 ? -0.470 34.609 2.455 1.00 32.15 35 ILE C C 1
ATOM 4315 O O . ILE C 1 35 ? 0.740 34.418 2.319 1.00 32.15 35 ILE C O 1
ATOM 4320 N N . THR C 1 36 ? -0.980 35.775 2.831 1.00 32.39 36 THR C N 1
ATOM 4321 C CA . THR C 1 36 ? -0.126 36.921 3.081 1.00 31.35 36 THR C CA 1
ATOM 4322 C C . THR C 1 36 ? -0.506 37.706 4.332 1.00 31.98 36 THR C C 1
ATOM 4323 O O . THR C 1 36 ? -1.652 37.681 4.779 1.00 31.89 36 THR C O 1
ATOM 4327 N N . GLY C 1 37 ? 0.482 38.401 4.885 1.00 32.36 37 GLY C N 1
ATOM 4328 C CA . GLY C 1 37 ? 0.288 39.195 6.083 1.00 33.26 37 GLY C CA 1
ATOM 4329 C C . GLY C 1 37 ? 1.607 39.848 6.454 1.00 34.43 37 GLY C C 1
ATOM 4330 O O . GLY C 1 37 ? 2.597 39.702 5.735 1.00 33.86 37 GLY C O 1
ATOM 4331 N N . ARG C 1 38 ? 1.632 40.572 7.565 1.00 35.34 38 ARG C N 1
ATOM 4332 C CA . ARG C 1 38 ? 2.855 41.238 7.999 1.00 37.28 38 ARG C CA 1
ATOM 4333 C C . ARG C 1 38 ? 3.590 40.422 9.062 1.00 38.28 38 ARG C C 1
ATOM 4334 O O . ARG C 1 38 ? 4.821 40.420 9.105 1.00 37.54 38 ARG C O 1
ATOM 4342 N N . SER C 1 39 ? 2.834 39.741 9.922 1.00 38.61 39 SER C N 1
ATOM 4343 C CA . SER C 1 39 ? 3.426 38.919 10.975 1.00 39.73 39 SER C CA 1
ATOM 4344 C C . SER C 1 39 ? 3.769 37.544 10.422 1.00 40.04 39 SER C C 1
ATOM 4345 O O . SER C 1 39 ? 2.898 36.684 10.281 1.00 39.63 39 SER C O 1
ATOM 4348 N N . SER C 1 40 ? 5.044 37.346 10.104 1.00 39.69 40 SER C N 1
ATOM 4349 C CA . SER C 1 40 ? 5.516 36.079 9.564 1.00 40.24 40 SER C CA 1
ATOM 4350 C C . SER C 1 40 ? 5.168 34.940 10.512 1.00 40.96 40 SER C C 1
ATOM 4351 O O . SER C 1 40 ? 4.878 33.822 10.080 1.00 40.89 40 SER C O 1
ATOM 4354 N N . GLU C 1 41 ? 5.200 35.238 11.806 1.00 41.44 41 GLU C N 1
ATOM 4355 C CA . GLU C 1 41 ? 4.896 34.252 12.833 1.00 42.92 41 GLU C CA 1
ATOM 4356 C C . GLU C 1 41 ? 3.479 33.705 12.667 1.00 42.19 41 GLU C C 1
ATOM 4357 O O . GLU C 1 41 ? 3.287 32.496 12.517 1.00 42.16 41 GLU C O 1
ATOM 4363 N N . ARG C 1 42 ? 2.487 34.589 12.688 1.00 40.13 42 ARG C N 1
ATOM 4364 C CA . ARG C 1 42 ? 1.106 34.152 12.528 1.00 38.87 42 ARG C CA 1
ATOM 4365 C C . ARG C 1 42 ? 0.861 33.660 11.108 1.00 37.75 42 ARG C C 1
ATOM 4366 O O . ARG C 1 42 ? 0.022 32.788 10.881 1.00 37.34 42 ARG C O 1
ATOM 4374 N N . LEU C 1 43 ? 1.603 34.214 10.155 1.00 36.56 43 LEU C N 1
ATOM 4375 C CA . LEU C 1 43 ? 1.468 33.805 8.765 1.00 36.50 43 LEU C CA 1
ATOM 4376 C C . LEU C 1 43 ? 1.884 32.342 8.645 1.00 37.56 43 LEU C C 1
ATOM 4377 O O . LEU C 1 43 ? 1.177 31.529 8.044 1.00 37.30 43 LEU C O 1
ATOM 4382 N N . GLU C 1 44 ? 3.036 32.014 9.226 1.00 37.81 44 GLU C N 1
ATOM 4383 C CA . GLU C 1 44 ? 3.550 30.649 9.202 1.00 38.66 44 GLU C CA 1
ATOM 4384 C C . GLU C 1 44 ? 2.593 29.742 9.974 1.00 38.67 44 GLU C C 1
ATOM 4385 O O . GLU C 1 44 ? 2.483 28.552 9.688 1.00 39.53 44 GLU C O 1
ATOM 4391 N N . GLU C 1 45 ? 1.894 30.311 10.951 1.00 38.17 45 GLU C N 1
ATOM 4392 C CA . GLU C 1 45 ? 0.939 29.539 11.738 1.00 37.93 45 GLU C CA 1
ATOM 4393 C C . GLU C 1 45 ? -0.166 29.034 10.810 1.00 36.33 45 GLU C C 1
ATOM 4394 O O . GLU C 1 45 ? -0.608 27.891 10.918 1.00 35.61 45 GLU C O 1
ATOM 4400 N N . THR C 1 46 ? -0.607 29.896 9.898 1.00 35.29 46 THR C N 1
ATOM 4401 C CA . THR C 1 46 ? -1.645 29.527 8.937 1.00 35.54 46 THR C CA 1
ATOM 4402 C C . THR C 1 46 ? -1.097 28.436 8.025 1.00 35.24 46 THR C C 1
ATOM 4403 O O . THR C 1 46 ? -1.732 27.402 7.815 1.00 34.06 46 THR C O 1
ATOM 4407 N N . ARG C 1 47 ? 0.091 28.687 7.484 1.00 37.70 47 ARG C N 1
ATOM 4408 C CA . ARG C 1 47 ? 0.761 27.745 6.597 1.00 38.67 47 ARG C CA 1
ATOM 4409 C C . ARG C 1 47 ? 0.811 26.373 7.262 1.00 39.41 47 ARG C C 1
ATOM 4410 O O . ARG C 1 47 ? 0.458 25.361 6.650 1.00 39.81 47 ARG C O 1
ATOM 4418 N N . GLN C 1 48 ? 1.238 26.343 8.522 1.00 39.48 48 GLN C N 1
ATOM 4419 C CA . GLN C 1 48 ? 1.328 25.088 9.263 1.00 40.64 48 GLN C CA 1
ATOM 4420 C C . GLN C 1 48 ? -0.020 24.386 9.342 1.00 40.67 48 GLN C C 1
ATOM 4421 O O . GLN C 1 48 ? -0.113 23.182 9.104 1.00 41.31 48 GLN C O 1
ATOM 4427 N N . ILE C 1 49 ? -1.065 25.139 9.672 1.00 40.45 49 ILE C N 1
ATOM 4428 C CA . ILE C 1 49 ? -2.404 24.571 9.769 1.00 40.54 49 ILE C CA 1
ATOM 4429 C C . ILE C 1 49 ? -2.810 23.952 8.435 1.00 41.29 49 ILE C C 1
ATOM 4430 O O . ILE C 1 49 ? -3.514 22.942 8.397 1.00 42.02 49 ILE C O 1
ATOM 4435 N N . ILE C 1 50 ? -2.358 24.564 7.345 1.00 42.17 50 ILE C N 1
ATOM 4436 C CA . ILE C 1 50 ? -2.654 24.078 6.001 1.00 43.87 50 ILE C CA 1
ATOM 4437 C C . ILE C 1 50 ? -1.956 22.741 5.747 1.00 45.42 50 ILE C C 1
ATOM 4438 O O . ILE C 1 50 ? -2.594 21.747 5.400 1.00 45.29 50 ILE C O 1
ATOM 4443 N N . LEU C 1 51 ? -0.640 22.729 5.928 1.00 46.78 51 LEU C N 1
ATOM 4444 C CA . LEU C 1 51 ? 0.152 21.526 5.707 1.00 48.17 51 LEU C CA 1
ATOM 4445 C C . LEU C 1 51 ? -0.294 20.355 6.575 1.00 49.26 51 LEU C C 1
ATOM 4446 O O . LEU C 1 51 ? -0.311 19.211 6.117 1.00 50.23 51 LEU C O 1
ATOM 4451 N N . LYS C 1 52 ? -0.665 20.635 7.820 1.00 50.75 52 LYS C N 1
ATOM 4452 C CA . LYS C 1 52 ? -1.107 19.580 8.724 1.00 52.85 52 LYS C CA 1
ATOM 4453 C C . LYS C 1 52 ? -2.458 19.021 8.286 1.00 53.33 52 LYS C C 1
ATOM 4454 O O . LYS C 1 52 ? -2.887 17.965 8.755 1.00 53.66 52 LYS C O 1
ATOM 4460 N N . SER C 1 53 ? -3.125 19.738 7.386 1.00 53.69 53 SER C N 1
ATOM 4461 C CA . SER C 1 53 ? -4.424 19.311 6.876 1.00 54.06 53 SER C CA 1
ATOM 4462 C C . SER C 1 53 ? -4.222 18.243 5.808 1.00 54.16 53 SER C C 1
ATOM 4463 O O . SER C 1 53 ? -5.178 17.612 5.357 1.00 54.00 53 SER C O 1
ATOM 4466 N N . GLY C 1 54 ? -2.970 18.049 5.408 1.00 54.10 54 GLY C N 1
ATOM 4467 C CA . GLY C 1 54 ? -2.662 17.060 4.393 1.00 54.71 54 GLY C CA 1
ATOM 4468 C C . GLY C 1 54 ? -2.357 17.690 3.048 1.00 55.05 54 GLY C C 1
ATOM 4469 O O . GLY C 1 54 ? -2.033 16.990 2.089 1.00 54.48 54 GLY C O 1
ATOM 4470 N N . VAL C 1 55 ? -2.459 19.015 2.980 1.00 55.24 55 VAL C N 1
ATOM 4471 C CA . VAL C 1 55 ? -2.196 19.750 1.745 1.00 55.47 55 VAL C CA 1
ATOM 4472 C C . VAL C 1 55 ? -0.697 19.928 1.523 1.00 56.01 55 VAL C C 1
ATOM 4473 O O . VAL C 1 55 ? 0.026 20.356 2.424 1.00 56.19 55 VAL C O 1
ATOM 4477 N N . SER C 1 56 ? -0.234 19.600 0.320 1.00 56.48 56 SER C N 1
ATOM 4478 C CA . SER C 1 56 ? 1.180 19.733 -0.013 1.00 56.92 56 SER C CA 1
ATOM 4479 C C . SER C 1 56 ? 1.571 21.206 -0.070 1.00 56.76 56 SER C C 1
ATOM 4480 O O . SER C 1 56 ? 0.819 22.040 -0.575 1.00 56.55 56 SER C O 1
ATOM 4483 N N . GLU C 1 57 ? 2.754 21.523 0.447 1.00 56.99 57 GLU C N 1
ATOM 4484 C CA . GLU C 1 57 ? 3.231 22.899 0.467 1.00 57.14 57 GLU C CA 1
ATOM 4485 C C . GLU C 1 57 ? 3.515 23.463 -0.920 1.00 56.54 57 GLU C C 1
ATOM 4486 O O . GLU C 1 57 ? 3.849 24.640 -1.062 1.00 55.79 57 GLU C O 1
ATOM 4492 N N . LYS C 1 58 ? 3.384 22.623 -1.941 1.00 56.61 58 LYS C N 1
ATOM 4493 C CA . LYS C 1 58 ? 3.610 23.055 -3.315 1.00 56.43 58 LYS C CA 1
ATOM 4494 C C . LYS C 1 58 ? 2.387 23.839 -3.775 1.00 55.81 58 LYS C C 1
ATOM 4495 O O . LYS C 1 58 ? 2.414 24.522 -4.800 1.00 55.14 58 LYS C O 1
ATOM 4501 N N . GLN C 1 59 ? 1.314 23.729 -3.000 1.00 54.80 59 GLN C N 1
ATOM 4502 C CA . GLN C 1 59 ? 0.066 24.414 -3.300 1.00 54.32 59 GLN C CA 1
ATOM 4503 C C . GLN C 1 59 ? -0.150 25.506 -2.258 1.00 52.59 59 GLN C C 1
ATOM 4504 O O . GLN C 1 59 ? -1.271 25.965 -2.034 1.00 51.29 59 GLN C O 1
ATOM 4510 N N . VAL C 1 60 ? 0.945 25.919 -1.628 1.00 51.16 60 VAL C N 1
ATOM 4511 C CA . VAL C 1 60 ? 0.910 26.950 -0.602 1.00 49.97 60 VAL C CA 1
ATOM 4512 C C . VAL C 1 60 ? 2.029 27.965 -0.796 1.00 49.45 60 VAL C C 1
ATOM 4513 O O . VAL C 1 60 ? 3.211 27.636 -0.680 1.00 49.43 60 VAL C O 1
ATOM 4517 N N . ASN C 1 61 ? 1.648 29.201 -1.093 1.00 48.27 61 ASN C N 1
ATOM 4518 C CA . ASN C 1 61 ? 2.614 30.270 -1.290 1.00 46.97 61 ASN C CA 1
ATOM 4519 C C . ASN C 1 61 ? 2.424 31.340 -0.220 1.00 46.43 61 ASN C C 1
ATOM 4520 O O . ASN C 1 61 ? 1.471 32.119 -0.264 1.00 46.90 61 ASN C O 1
ATOM 4525 N N . SER C 1 62 ? 3.333 31.356 0.748 1.00 44.59 62 SER C N 1
ATOM 4526 C CA . SER C 1 62 ? 3.286 32.314 1.844 1.00 44.06 62 SER C CA 1
ATOM 4527 C C . SER C 1 62 ? 4.031 33.584 1.451 1.00 43.51 62 SER C C 1
ATOM 4528 O O . SER C 1 62 ? 5.101 33.520 0.843 1.00 44.40 62 SER C O 1
ATOM 4531 N N . VAL C 1 63 ? 3.464 34.737 1.797 1.00 42.39 63 VAL C N 1
ATOM 4532 C CA . VAL C 1 63 ? 4.075 36.018 1.463 1.00 40.85 63 VAL C CA 1
ATOM 4533 C C . VAL C 1 63 ? 3.895 37.069 2.558 1.00 40.82 63 VAL C C 1
ATOM 4534 O O . VAL C 1 63 ? 2.772 37.386 2.950 1.00 38.77 63 VAL C O 1
ATOM 4538 N N . VAL C 1 64 ? 5.012 37.603 3.043 1.00 40.19 64 VAL C N 1
ATOM 4539 C CA . VAL C 1 64 ? 4.997 38.643 4.070 1.00 39.62 64 VAL C CA 1
ATOM 4540 C C . VAL C 1 64 ? 5.071 39.977 3.338 1.00 39.33 64 VAL C C 1
ATOM 4541 O O . VAL C 1 64 ? 6.012 40.216 2.579 1.00 39.70 64 VAL C O 1
ATOM 4545 N N . ALA C 1 65 ? 4.080 40.841 3.553 1.00 38.04 65 ALA C N 1
ATOM 4546 C CA . ALA C 1 65 ? 4.059 42.135 2.878 1.00 36.64 65 ALA C CA 1
ATOM 4547 C C . ALA C 1 65 ? 2.972 43.088 3.370 1.00 35.69 65 ALA C C 1
ATOM 4548 O O . ALA C 1 65 ? 1.938 42.663 3.885 1.00 35.29 65 ALA C O 1
ATOM 4550 N N . ASP C 1 66 ? 3.231 44.383 3.211 1.00 34.37 66 ASP C N 1
ATOM 4551 C CA . ASP C 1 66 ? 2.285 45.424 3.595 1.00 32.56 66 ASP C CA 1
ATOM 4552 C C . ASP C 1 66 ? 1.388 45.607 2.373 1.00 32.57 66 ASP C C 1
ATOM 4553 O O . ASP C 1 66 ? 1.826 46.130 1.345 1.00 29.95 66 ASP C O 1
ATOM 4558 N N . VAL C 1 67 ? 0.138 45.170 2.486 1.00 31.52 67 VAL C N 1
ATOM 4559 C CA . VAL C 1 67 ? -0.798 45.246 1.372 1.00 30.67 67 VAL C CA 1
ATOM 4560 C C . VAL C 1 67 ? -1.138 46.665 0.917 1.00 30.30 67 VAL C C 1
ATOM 4561 O O . VAL C 1 67 ? -1.796 46.842 -0.108 1.00 30.47 67 VAL C O 1
ATOM 4565 N N . THR C 1 68 ? -0.685 47.668 1.665 1.00 29.38 68 THR C N 1
ATOM 4566 C CA . THR C 1 68 ? -0.952 49.063 1.312 1.00 29.97 68 THR C CA 1
ATOM 4567 C C . THR C 1 68 ? 0.136 49.695 0.435 1.00 31.54 68 THR C C 1
ATOM 4568 O O . THR C 1 68 ? -0.014 50.830 -0.018 1.00 30.49 68 THR C O 1
ATOM 4572 N N . THR C 1 69 ? 1.227 48.970 0.198 1.00 31.64 69 THR C N 1
ATOM 4573 C CA . THR C 1 69 ? 2.315 49.498 -0.620 1.00 33.41 69 THR C CA 1
ATOM 4574 C C . THR C 1 69 ? 2.329 48.874 -2.003 1.00 36.26 69 THR C C 1
ATOM 4575 O O . THR C 1 69 ? 1.891 47.737 -2.184 1.00 37.46 69 THR C O 1
ATOM 4579 N N . GLU C 1 70 ? 2.836 49.621 -2.979 1.00 38.47 70 GLU C N 1
ATOM 4580 C CA . GLU C 1 70 ? 2.915 49.132 -4.350 1.00 40.17 70 GLU C CA 1
ATOM 4581 C C . GLU C 1 70 ? 3.777 47.877 -4.371 1.00 40.28 70 GLU C C 1
ATOM 4582 O O . GLU C 1 70 ? 3.546 46.964 -5.160 1.00 39.72 70 GLU C O 1
ATOM 4588 N N . ASP C 1 71 ? 4.763 47.846 -3.481 1.00 41.35 71 ASP C N 1
ATOM 4589 C CA . ASP C 1 71 ? 5.701 46.734 -3.368 1.00 42.52 71 ASP C CA 1
ATOM 4590 C C . ASP C 1 71 ? 5.048 45.480 -2.796 1.00 41.19 71 ASP C C 1
ATOM 4591 O O . ASP C 1 71 ? 5.115 44.405 -3.395 1.00 39.60 71 ASP C O 1
ATOM 4596 N N . GLY C 1 72 ? 4.427 45.624 -1.630 1.00 40.63 72 GLY C N 1
ATOM 4597 C CA . GLY C 1 72 ? 3.768 44.497 -1.001 1.00 39.82 72 GLY C CA 1
ATOM 4598 C C . GLY C 1 72 ? 2.805 43.807 -1.947 1.00 40.06 72 GLY C C 1
ATOM 4599 O O . GLY C 1 72 ? 2.869 42.593 -2.130 1.00 39.20 72 GLY C O 1
ATOM 4600 N N . GLN C 1 73 ? 1.914 44.579 -2.563 1.00 41.01 73 GLN C N 1
ATOM 4601 C CA . GLN C 1 73 ? 0.946 44.004 -3.491 1.00 41.28 73 GLN C CA 1
ATOM 4602 C C . GLN C 1 73 ? 1.611 43.407 -4.727 1.00 40.61 73 GLN C C 1
ATOM 4603 O O . GLN C 1 73 ? 1.130 42.416 -5.278 1.00 38.87 73 GLN C O 1
ATOM 4609 N N . ASP C 1 74 ? 2.718 43.998 -5.165 1.00 40.89 74 ASP C N 1
ATOM 4610 C CA . ASP C 1 74 ? 3.420 43.463 -6.324 1.00 41.04 74 ASP C CA 1
ATOM 4611 C C . ASP C 1 74 ? 4.001 42.105 -5.961 1.00 39.91 74 ASP C C 1
ATOM 4612 O O . ASP C 1 74 ? 3.968 41.176 -6.761 1.00 41.01 74 ASP C O 1
ATOM 4617 N N . GLN C 1 75 ? 4.515 41.989 -4.742 1.00 39.12 75 GLN C N 1
ATOM 4618 C CA . GLN C 1 75 ? 5.100 40.737 -4.278 1.00 39.54 75 GLN C CA 1
ATOM 4619 C C . GLN C 1 75 ? 4.039 39.649 -4.131 1.00 37.08 75 GLN C C 1
ATOM 4620 O O . GLN C 1 75 ? 4.263 38.502 -4.510 1.00 35.50 75 GLN C O 1
ATOM 4626 N N . ILE C 1 76 ? 2.883 40.015 -3.582 1.00 35.88 76 ILE C N 1
ATOM 4627 C CA . ILE C 1 76 ? 1.786 39.065 -3.402 1.00 33.19 76 ILE C CA 1
ATOM 4628 C C . ILE C 1 76 ? 1.366 38.489 -4.748 1.00 33.78 76 ILE C C 1
ATOM 4629 O O . ILE C 1 76 ? 1.176 37.283 -4.892 1.00 32.18 76 ILE C O 1
ATOM 4634 N N . ILE C 1 77 ? 1.221 39.368 -5.734 1.00 33.62 77 ILE C N 1
ATOM 4635 C CA . ILE C 1 77 ? 0.811 38.959 -7.068 1.00 34.67 77 ILE C CA 1
ATOM 4636 C C . ILE C 1 77 ? 1.939 38.251 -7.827 1.00 35.56 77 ILE C C 1
ATOM 4637 O O . ILE C 1 77 ? 1.699 37.276 -8.533 1.00 34.83 77 ILE C O 1
ATOM 4642 N N . ASN C 1 78 ? 3.166 38.736 -7.665 1.00 37.41 78 ASN C N 1
ATOM 4643 C CA . ASN C 1 78 ? 4.323 38.151 -8.344 1.00 38.91 78 ASN C CA 1
ATOM 4644 C C . ASN C 1 78 ? 4.593 36.702 -7.955 1.00 38.24 78 ASN C C 1
ATOM 4645 O O . ASN C 1 78 ? 4.706 35.833 -8.819 1.00 38.56 78 ASN C O 1
ATOM 4650 N N . SER C 1 79 ? 4.702 36.441 -6.659 1.00 37.95 79 SER C N 1
ATOM 4651 C CA . SER C 1 79 ? 4.962 35.088 -6.188 1.00 37.86 79 SER C CA 1
ATOM 4652 C C . SER C 1 79 ? 3.806 34.161 -6.533 1.00 38.13 79 SER C C 1
ATOM 4653 O O . SER C 1 79 ? 3.999 32.959 -6.710 1.00 38.64 79 SER C O 1
ATOM 4656 N N . THR C 1 80 ? 2.601 34.719 -6.625 1.00 37.66 80 THR C N 1
ATOM 4657 C CA . THR C 1 80 ? 1.428 33.919 -6.957 1.00 36.56 80 THR C CA 1
ATOM 4658 C C . THR C 1 80 ? 1.534 33.434 -8.395 1.00 36.00 80 THR C C 1
ATOM 4659 O O . THR C 1 80 ? 1.316 32.260 -8.684 1.00 36.96 80 THR C O 1
ATOM 4663 N N . LEU C 1 81 ? 1.868 34.348 -9.297 1.00 36.03 81 LEU C N 1
ATOM 4664 C CA . LEU C 1 81 ? 2.006 34.006 -10.704 1.00 35.58 81 LEU C CA 1
ATOM 4665 C C . LEU C 1 81 ? 3.235 33.135 -10.909 1.00 35.83 81 LEU C C 1
ATOM 4666 O O . LEU C 1 81 ? 3.214 32.199 -11.700 1.00 34.98 81 LEU C O 1
ATOM 4671 N N . LYS C 1 82 ? 4.303 33.449 -10.186 1.00 36.82 82 LYS C N 1
ATOM 4672 C CA . LYS C 1 82 ? 5.540 32.691 -10.295 1.00 39.29 82 LYS C CA 1
ATOM 4673 C C . LYS C 1 82 ? 5.314 31.231 -9.919 1.00 39.39 82 LYS C C 1
ATOM 4674 O O . LYS C 1 82 ? 5.655 30.324 -10.679 1.00 39.54 82 LYS C O 1
ATOM 4680 N N . GLN C 1 83 ? 4.723 31.011 -8.749 1.00 38.84 83 GLN C N 1
ATOM 4681 C CA . GLN C 1 83 ? 4.471 29.661 -8.272 1.00 38.40 83 GLN C CA 1
ATOM 4682 C C . GLN C 1 83 ? 3.251 28.974 -8.887 1.00 38.37 83 GLN C C 1
ATOM 4683 O O . GLN C 1 83 ? 3.194 27.744 -8.922 1.00 38.30 83 GLN C O 1
ATOM 4689 N N . PHE C 1 84 ? 2.288 29.748 -9.389 1.00 37.28 84 PHE C N 1
ATOM 4690 C CA . PHE C 1 84 ? 1.079 29.150 -9.959 1.00 35.85 84 PHE C CA 1
ATOM 4691 C C . PHE C 1 84 ? 0.773 29.458 -11.427 1.00 34.77 84 PHE C C 1
ATOM 4692 O O . PHE C 1 84 ? -0.060 28.790 -12.041 1.00 33.94 84 PHE C O 1
ATOM 4700 N N . GLY C 1 85 ? 1.424 30.472 -11.985 1.00 33.92 85 GLY C N 1
ATOM 4701 C CA . GLY C 1 85 ? 1.203 30.808 -13.381 1.00 33.11 85 GLY C CA 1
ATOM 4702 C C . GLY C 1 85 ? -0.101 31.509 -13.725 1.00 33.60 85 GLY C C 1
ATOM 4703 O O . GLY C 1 85 ? -0.280 31.956 -14.861 1.00 31.94 85 GLY C O 1
ATOM 4704 N N . LYS C 1 86 ? -1.020 31.603 -12.765 1.00 33.19 86 LYS C N 1
ATOM 4705 C CA . LYS C 1 86 ? -2.293 32.272 -13.010 1.00 31.67 86 LYS C CA 1
ATOM 4706 C C . LYS C 1 86 ? -2.998 32.659 -11.712 1.00 31.08 86 LYS C C 1
ATOM 4707 O O . LYS C 1 86 ? -2.525 32.349 -10.618 1.00 29.25 86 LYS C O 1
ATOM 4713 N N . ILE C 1 87 ? -4.125 33.353 -11.848 1.00 30.01 87 ILE C N 1
ATOM 4714 C CA . ILE C 1 87 ? -4.915 33.779 -10.699 1.00 28.05 87 ILE C CA 1
ATOM 4715 C C . ILE C 1 87 ? -6.386 33.641 -11.072 1.00 27.37 87 ILE C C 1
ATOM 4716 O O . ILE C 1 87 ? -6.842 34.225 -12.055 1.00 26.64 87 ILE C O 1
ATOM 4721 N N . ASP C 1 88 ? -7.122 32.857 -10.290 1.00 26.93 88 ASP C N 1
ATOM 4722 C CA . ASP C 1 88 ? -8.538 32.629 -10.553 1.00 25.57 88 ASP C CA 1
ATOM 4723 C C . ASP C 1 88 ? -9.437 33.469 -9.657 1.00 24.55 88 ASP C C 1
ATOM 4724 O O . ASP C 1 88 ? -10.507 33.914 -10.077 1.00 24.76 88 ASP C O 1
ATOM 4729 N N . VAL C 1 89 ? -9.014 33.675 -8.416 1.00 22.89 89 VAL C N 1
ATOM 4730 C CA . VAL C 1 89 ? -9.806 34.473 -7.496 1.00 24.18 89 VAL C CA 1
ATOM 4731 C C . VAL C 1 89 ? -8.990 35.277 -6.499 1.00 23.22 89 VAL C C 1
ATOM 4732 O O . VAL C 1 89 ? -7.951 34.828 -5.999 1.00 21.77 89 VAL C O 1
ATOM 4736 N N . LEU C 1 90 ? -9.466 36.489 -6.237 1.00 21.69 90 LEU C N 1
ATOM 4737 C CA . LEU C 1 90 ? -8.826 37.384 -5.287 1.00 20.51 90 LEU C CA 1
ATOM 4738 C C . LEU C 1 90 ? -9.829 37.754 -4.205 1.00 21.47 90 LEU C C 1
ATOM 4739 O O . LEU C 1 90 ? -10.912 38.260 -4.502 1.00 20.69 90 LEU C O 1
ATOM 4744 N N . VAL C 1 91 ? -9.473 37.495 -2.954 1.00 22.19 91 VAL C N 1
ATOM 4745 C CA . VAL C 1 91 ? -10.343 37.846 -1.847 1.00 22.92 91 VAL C CA 1
ATOM 4746 C C . VAL C 1 91 ? -9.684 38.971 -1.065 1.00 21.65 91 VAL C C 1
ATOM 4747 O O . VAL C 1 91 ? -8.646 38.785 -0.430 1.00 19.54 91 VAL C O 1
ATOM 4751 N N . ASN C 1 92 ? -10.283 40.154 -1.155 1.00 20.05 92 ASN C N 1
ATOM 4752 C CA . ASN C 1 92 ? -9.789 41.332 -0.459 1.00 20.73 92 ASN C CA 1
ATOM 4753 C C . ASN C 1 92 ? -10.354 41.326 0.957 1.00 19.74 92 ASN C C 1
ATOM 4754 O O . ASN C 1 92 ? -11.357 41.981 1.245 1.00 17.52 92 ASN C O 1
ATOM 4759 N N . ASN C 1 93 ? -9.693 40.564 1.826 1.00 20.12 93 ASN C N 1
ATOM 4760 C CA . ASN C 1 93 ? -10.091 40.404 3.223 1.00 18.47 93 ASN C CA 1
ATOM 4761 C C . ASN C 1 93 ? -9.340 41.288 4.217 1.00 19.39 93 ASN C C 1
ATOM 4762 O O . ASN C 1 93 ? -9.895 41.669 5.248 1.00 16.64 93 ASN C O 1
ATOM 4767 N N . ALA C 1 94 ? -8.082 41.606 3.926 1.00 19.81 94 ALA C N 1
ATOM 4768 C CA . ALA C 1 94 ? -7.302 42.441 4.837 1.00 21.33 94 ALA C CA 1
ATOM 4769 C C . ALA C 1 94 ? -8.041 43.737 5.168 1.00 21.63 94 ALA C C 1
ATOM 4770 O O . ALA C 1 94 ? -8.586 44.396 4.284 1.00 22.06 94 ALA C O 1
ATOM 4772 N N . GLY C 1 95 ? -8.060 44.093 6.449 1.00 21.87 95 GLY C N 1
ATOM 4773 C CA . GLY C 1 95 ? -8.723 45.313 6.873 1.00 21.33 95 GLY C CA 1
ATOM 4774 C C . GLY C 1 95 ? -8.664 45.451 8.378 1.00 22.05 95 GLY C C 1
ATOM 4775 O O . GLY C 1 95 ? -8.326 44.498 9.081 1.00 24.09 95 GLY C O 1
ATOM 4776 N N . ALA C 1 96 ? -9.000 46.628 8.886 1.00 21.44 96 ALA C N 1
ATOM 4777 C CA . ALA C 1 96 ? -8.957 46.847 10.320 1.00 22.85 96 ALA C CA 1
ATOM 4778 C C . ALA C 1 96 ? -9.429 48.235 10.697 1.00 23.54 96 ALA C C 1
ATOM 4779 O O . ALA C 1 96 ? -9.406 49.156 9.882 1.00 25.51 96 ALA C O 1
ATOM 4781 N N . ALA C 1 97 ? -9.859 48.373 11.945 1.00 24.24 97 ALA C N 1
ATOM 4782 C CA . ALA C 1 97 ? -10.302 49.655 12.471 1.00 26.18 97 ALA C CA 1
ATOM 4783 C C . ALA C 1 97 ? -9.107 50.243 13.216 1.00 27.39 97 ALA C C 1
ATOM 4784 O O . ALA C 1 97 ? -8.794 49.821 14.329 1.00 27.20 97 ALA C O 1
ATOM 4786 N N . ILE C 1 98 ? -8.435 51.207 12.596 1.00 30.99 98 ILE C N 1
ATOM 4787 C CA . ILE C 1 98 ? -7.262 51.834 13.200 1.00 33.38 98 ILE C CA 1
ATOM 4788 C C . ILE C 1 98 ? -7.652 52.877 14.244 1.00 35.57 98 ILE C C 1
ATOM 4789 O O . ILE C 1 98 ? -8.377 53.823 13.950 1.00 35.13 98 ILE C O 1
ATOM 4794 N N . PRO C 1 99 ? -7.165 52.714 15.486 1.00 38.61 99 PRO C N 1
ATOM 4795 C CA . PRO C 1 99 ? -7.453 53.627 16.596 1.00 40.46 99 PRO C CA 1
ATOM 4796 C C . PRO C 1 99 ? -6.571 54.877 16.649 1.00 42.84 99 PRO C C 1
ATOM 4797 O O . PRO C 1 99 ? -5.475 54.907 16.083 1.00 42.62 99 PRO C O 1
ATOM 4801 N N . ASP C 1 100 ? -7.063 55.900 17.344 1.00 45.60 100 ASP C N 1
ATOM 4802 C CA . ASP C 1 100 ? -6.347 57.162 17.508 1.00 48.78 100 ASP C CA 1
ATOM 4803 C C . ASP C 1 100 ? -5.250 56.969 18.551 1.00 50.11 100 ASP C C 1
ATOM 4804 O O . ASP C 1 100 ? -5.358 56.106 19.423 1.00 50.48 100 ASP C O 1
ATOM 4809 N N . ALA C 1 101 ? -4.199 57.776 18.463 1.00 51.18 101 ALA C N 1
ATOM 4810 C CA . ALA C 1 101 ? -3.086 57.680 19.401 1.00 51.25 101 ALA C CA 1
ATOM 4811 C C . ALA C 1 101 ? -3.542 57.827 20.851 1.00 50.93 101 ALA C C 1
ATOM 4812 O O . ALA C 1 101 ? -2.891 57.321 21.767 1.00 51.09 101 ALA C O 1
ATOM 4814 N N . PHE C 1 102 ? -4.661 58.518 21.058 1.00 50.78 102 PHE C N 1
ATOM 4815 C CA . PHE C 1 102 ? -5.188 58.729 22.402 1.00 50.02 102 PHE C CA 1
ATOM 4816 C C . PHE C 1 102 ? -6.578 58.122 22.577 1.00 48.96 102 PHE C C 1
ATOM 4817 O O . PHE C 1 102 ? -7.341 58.539 23.448 1.00 49.00 102 PHE C O 1
ATOM 4825 N N . GLY C 1 103 ? -6.899 57.132 21.750 1.00 47.30 103 GLY C N 1
ATOM 4826 C CA . GLY C 1 103 ? -8.199 56.492 21.828 1.00 44.40 103 GLY C CA 1
ATOM 4827 C C . GLY C 1 103 ? -9.332 57.426 21.444 1.00 43.01 103 GLY C C 1
ATOM 4828 O O . GLY C 1 103 ? -10.489 57.181 21.786 1.00 42.49 103 GLY C O 1
ATOM 4829 N N . THR C 1 104 ? -9.003 58.502 20.734 1.00 40.98 104 THR C N 1
ATOM 4830 C CA . THR C 1 104 ? -10.004 59.474 20.308 1.00 39.12 104 THR C CA 1
ATOM 4831 C C . THR C 1 104 ? -11.036 58.830 19.382 1.00 37.45 104 THR C C 1
ATOM 4832 O O . THR C 1 104 ? -10.696 58.022 18.516 1.00 36.66 104 THR C O 1
ATOM 4836 N N . THR C 1 105 ? -12.300 59.188 19.576 1.00 35.26 105 THR C N 1
ATOM 4837 C CA . THR C 1 105 ? -13.378 58.651 18.752 1.00 34.16 105 THR C CA 1
ATOM 4838 C C . THR C 1 105 ? -14.297 59.777 18.294 1.00 32.86 105 THR C C 1
ATOM 4839 O O . THR C 1 105 ? -14.204 60.905 18.777 1.00 31.90 105 THR C O 1
ATOM 4843 N N . GLY C 1 106 ? -15.185 59.465 17.355 1.00 31.69 106 GLY C N 1
ATOM 4844 C CA . GLY C 1 106 ? -16.112 60.467 16.867 1.00 28.82 106 GLY C CA 1
ATOM 4845 C C . GLY C 1 106 ? -15.501 61.389 15.837 1.00 26.85 106 GLY C C 1
ATOM 4846 O O . GLY C 1 106 ? -14.421 61.128 15.307 1.00 25.36 106 GLY C O 1
ATOM 4847 N N . THR C 1 107 ? -16.200 62.484 15.559 1.00 26.46 107 THR C N 1
ATOM 4848 C CA . THR C 1 107 ? -15.750 63.459 14.573 1.00 25.01 107 THR C CA 1
ATOM 4849 C C . THR C 1 107 ? -14.321 63.940 14.815 1.00 25.03 107 THR C C 1
ATOM 4850 O O . THR C 1 107 ? -13.610 64.295 13.872 1.00 24.50 107 THR C O 1
ATOM 4854 N N . ASP C 1 108 ? -13.899 63.943 16.075 1.00 24.79 108 ASP C N 1
ATOM 4855 C CA . ASP C 1 108 ? -12.565 64.415 16.425 1.00 25.84 108 ASP C CA 1
ATOM 4856 C C . ASP C 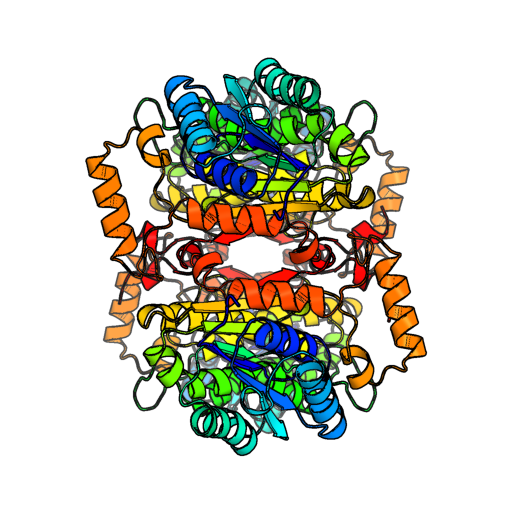1 108 ? -11.393 63.544 15.980 1.00 26.10 108 ASP C C 1
ATOM 4857 O O . ASP C 1 108 ? -10.244 63.985 16.036 1.00 27.29 108 ASP C O 1
ATOM 4862 N N . GLN C 1 109 ? -11.653 62.315 15.546 1.00 25.96 109 GLN C N 1
ATOM 4863 C CA . GLN C 1 109 ? -10.550 61.478 15.097 1.00 25.63 109 GLN C CA 1
ATOM 4864 C C . GLN C 1 109 ? -9.785 62.275 14.049 1.00 26.20 109 GLN C C 1
ATOM 4865 O O . GLN C 1 109 ? -10.384 62.908 13.175 1.00 25.48 109 GLN C O 1
ATOM 4871 N N . GLY C 1 110 ? -8.460 62.248 14.151 1.00 25.13 110 GLY C N 1
ATOM 4872 C CA . GLY C 1 110 ? -7.620 62.997 13.235 1.00 24.62 110 GLY C CA 1
ATOM 4873 C C . GLY C 1 110 ? -7.577 62.542 11.790 1.00 25.25 110 GLY C C 1
ATOM 4874 O O . GLY C 1 110 ? -7.955 61.420 11.451 1.00 24.69 110 GLY C O 1
ATOM 4875 N N . ILE C 1 111 ? -7.100 63.441 10.936 1.00 25.73 111 ILE C N 1
ATOM 4876 C CA . ILE C 1 111 ? -6.977 63.187 9.511 1.00 27.39 111 ILE C CA 1
ATOM 4877 C C . ILE C 1 111 ? -6.000 62.047 9.269 1.00 26.63 111 ILE C C 1
ATOM 4878 O O . ILE C 1 111 ? -6.104 61.338 8.268 1.00 25.12 111 ILE C O 1
ATOM 4883 N N . ASP C 1 112 ? -5.053 61.878 10.191 1.00 26.80 112 ASP C N 1
ATOM 4884 C CA . ASP C 1 112 ? -4.062 60.809 10.094 1.00 28.07 112 ASP C CA 1
ATOM 4885 C C . ASP C 1 112 ? -4.782 59.466 10.148 1.00 25.20 112 ASP C C 1
ATOM 4886 O O . ASP C 1 112 ? -4.428 58.535 9.435 1.00 25.69 112 ASP C O 1
ATOM 4891 N N . ILE C 1 113 ? -5.786 59.366 11.013 1.00 23.28 113 ILE C N 1
ATOM 4892 C CA . ILE C 1 113 ? -6.557 58.133 11.133 1.00 22.92 113 ILE C CA 1
ATOM 4893 C C . ILE C 1 113 ? -7.302 57.890 9.817 1.00 21.82 113 ILE C C 1
ATOM 4894 O O . ILE C 1 113 ? -7.371 56.768 9.320 1.00 21.13 113 ILE C O 1
ATOM 4899 N N . TYR C 1 114 ? -7.866 58.956 9.263 1.00 21.94 114 TYR C N 1
ATOM 4900 C CA . TYR C 1 114 ? -8.594 58.865 8.001 1.00 22.53 114 TYR C CA 1
ATOM 4901 C C . TYR C 1 114 ? -7.708 58.250 6.921 1.00 23.11 114 TYR C C 1
ATOM 4902 O O . TYR C 1 114 ? -8.071 57.252 6.296 1.00 23.63 114 TYR C O 1
ATOM 4911 N N . HIS C 1 115 ? -6.535 58.847 6.718 1.00 24.68 115 HIS C N 1
ATOM 4912 C CA . HIS C 1 115 ? -5.592 58.383 5.706 1.00 25.03 115 HIS C CA 1
ATOM 4913 C C . HIS C 1 115 ? -5.207 56.919 5.855 1.00 23.93 115 HIS C C 1
ATOM 4914 O O . HIS C 1 115 ? -5.264 56.153 4.893 1.00 22.32 115 HIS C O 1
ATOM 4921 N N . LYS C 1 116 ? -4.805 56.539 7.061 1.00 24.01 116 LYS C N 1
ATOM 4922 C CA . LYS C 1 116 ? -4.400 55.170 7.342 1.00 26.12 116 LYS C CA 1
ATOM 4923 C C . LYS C 1 116 ? -5.545 54.190 7.127 1.00 24.62 116 LYS C C 1
ATOM 4924 O O . LYS C 1 116 ? -5.369 53.129 6.530 1.00 24.84 116 LYS C O 1
ATOM 4930 N N . THR C 1 117 ? -6.720 54.556 7.621 1.00 24.22 117 THR C N 1
ATOM 4931 C CA . THR C 1 117 ? -7.897 53.700 7.515 1.00 23.58 117 THR C CA 1
ATOM 4932 C C . THR C 1 117 ? -8.310 53.425 6.073 1.00 22.49 117 THR C C 1
ATOM 4933 O O . THR C 1 117 ? -8.492 52.270 5.687 1.00 21.67 117 THR C O 1
ATOM 4937 N N . LEU C 1 118 ? -8.456 54.474 5.270 1.00 22.04 118 LEU C N 1
ATOM 4938 C CA . LEU C 1 118 ? -8.840 54.276 3.880 1.00 22.68 118 LEU C CA 1
ATOM 4939 C C . LEU C 1 118 ? -7.741 53.620 3.045 1.00 22.17 118 LEU C C 1
ATOM 4940 O O . LEU C 1 118 ? -8.032 52.834 2.143 1.00 21.89 118 LEU C O 1
ATOM 4945 N N . LYS C 1 119 ? -6.481 53.928 3.340 1.00 23.39 119 LYS C N 1
ATOM 4946 C CA . LYS C 1 119 ? -5.381 53.342 2.578 1.00 23.76 119 LYS C CA 1
ATOM 4947 C C . LYS C 1 119 ? -5.443 51.813 2.626 1.00 23.32 119 LYS C C 1
ATOM 4948 O O . LYS C 1 119 ? -5.229 51.131 1.617 1.00 24.15 119 LYS C O 1
ATOM 4954 N N . LEU C 1 120 ? -5.742 51.283 3.807 1.00 21.98 120 LEU C N 1
ATOM 4955 C CA . LEU C 1 120 ? -5.853 49.844 4.002 1.00 19.77 120 LEU C CA 1
ATOM 4956 C C . LEU C 1 120 ? -7.218 49.302 3.583 1.00 19.35 120 LEU C C 1
ATOM 4957 O O . LEU C 1 120 ? -7.314 48.428 2.725 1.00 16.99 120 LEU C O 1
ATOM 4962 N N . ASN C 1 121 ? -8.272 49.834 4.195 1.00 19.96 121 ASN C N 1
ATOM 4963 C CA . ASN C 1 121 ? -9.631 49.374 3.933 1.00 19.76 121 ASN C CA 1
ATOM 4964 C C . ASN C 1 121 ? -10.247 49.705 2.575 1.00 20.60 121 ASN C C 1
ATOM 4965 O O . ASN C 1 121 ? -11.206 49.053 2.158 1.00 21.34 121 ASN C O 1
ATOM 4970 N N . LEU C 1 122 ? -9.715 50.700 1.873 1.00 20.14 122 LEU C N 1
ATOM 4971 C CA . LEU C 1 122 ? -10.276 51.037 0.566 1.00 19.88 122 LEU C CA 1
ATOM 4972 C C . LEU C 1 122 ? -9.235 51.022 -0.552 1.00 19.64 122 LEU C C 1
ATOM 4973 O O . LEU C 1 122 ? -9.358 50.267 -1.520 1.00 18.66 122 LEU C O 1
ATOM 4978 N N . GLN C 1 123 ? -8.208 51.852 -0.408 1.00 19.73 123 GLN C N 1
ATOM 4979 C CA . GLN C 1 123 ? -7.158 51.959 -1.415 1.00 20.51 123 GLN C CA 1
ATOM 4980 C C . GLN C 1 123 ? -6.510 50.639 -1.807 1.00 20.22 123 GLN C C 1
ATOM 4981 O O . GLN C 1 123 ? -6.342 50.362 -2.992 1.00 20.92 123 GLN C O 1
ATOM 4987 N N . ALA C 1 124 ? -6.150 49.830 -0.815 1.00 20.51 124 ALA C N 1
ATOM 4988 C CA . ALA C 1 124 ? -5.518 48.541 -1.073 1.00 21.56 124 ALA C CA 1
ATOM 4989 C C . ALA C 1 124 ? -6.425 47.654 -1.908 1.00 22.32 124 ALA C C 1
ATOM 4990 O O . ALA C 1 124 ? -5.968 46.976 -2.831 1.00 21.72 124 ALA C O 1
ATOM 4992 N N . VAL C 1 125 ? -7.713 47.646 -1.572 1.00 21.64 125 VAL C N 1
ATOM 4993 C CA . VAL C 1 125 ? -8.673 46.835 -2.308 1.00 21.96 125 VAL C CA 1
ATOM 4994 C C . VAL C 1 125 ? -8.701 47.287 -3.763 1.00 20.33 125 VAL C C 1
ATOM 4995 O O . VAL C 1 125 ? -8.729 46.468 -4.680 1.00 22.04 125 VAL C O 1
ATOM 4999 N N . ILE C 1 126 ? -8.698 48.599 -3.966 1.00 19.91 126 ILE C N 1
ATOM 5000 C CA . ILE C 1 126 ? -8.730 49.168 -5.306 1.00 20.18 126 ILE C CA 1
ATOM 5001 C C . ILE C 1 126 ? -7.488 48.777 -6.099 1.00 21.70 126 ILE C C 1
ATOM 5002 O O . ILE C 1 126 ? -7.587 48.366 -7.256 1.00 20.78 126 ILE C O 1
ATOM 5007 N N . GLU C 1 127 ? -6.326 48.887 -5.461 1.00 22.42 127 GLU C N 1
ATOM 5008 C CA . GLU C 1 127 ? -5.053 48.562 -6.101 1.00 24.29 127 GLU C CA 1
ATOM 5009 C C . GLU C 1 127 ? -4.902 47.078 -6.427 1.00 23.83 127 GLU C C 1
ATOM 5010 O O . GLU C 1 127 ? -4.429 46.717 -7.507 1.00 24.30 127 GLU C O 1
ATOM 5016 N N . MET C 1 128 ? -5.301 46.218 -5.497 1.00 22.87 128 MET C N 1
ATOM 5017 C CA . MET C 1 128 ? -5.219 44.783 -5.732 1.00 22.39 128 MET C CA 1
ATOM 5018 C C . MET C 1 128 ? -6.186 44.399 -6.845 1.00 21.26 128 MET C C 1
ATOM 5019 O O . MET C 1 128 ? -5.880 43.549 -7.684 1.00 18.76 128 MET C O 1
ATOM 5024 N N . THR C 1 129 ? -7.353 45.040 -6.860 1.00 20.59 129 THR C N 1
ATOM 5025 C CA . THR C 1 129 ? -8.346 44.762 -7.892 1.00 19.25 129 THR C CA 1
ATOM 5026 C C . THR C 1 129 ? -7.774 45.119 -9.267 1.00 19.45 129 THR C C 1
ATOM 5027 O O . THR C 1 129 ? -7.811 44.313 -10.192 1.00 19.83 129 THR C O 1
ATOM 5031 N N . LYS C 1 130 ? -7.234 46.325 -9.394 1.00 21.16 130 LYS C N 1
ATOM 5032 C CA . LYS C 1 130 ? -6.669 46.771 -10.666 1.00 21.50 130 LYS C CA 1
ATOM 5033 C C . LYS C 1 130 ? -5.474 45.925 -11.116 1.00 21.99 130 LYS C C 1
ATOM 5034 O O . LYS C 1 130 ? -5.312 45.645 -12.307 1.00 22.11 130 LYS C O 1
ATOM 5040 N N . LYS C 1 131 ? -4.647 45.511 -10.162 1.00 22.53 131 LYS C N 1
ATOM 5041 C CA . LYS C 1 131 ? -3.466 44.714 -10.470 1.00 23.42 131 LYS C CA 1
ATOM 5042 C C . LYS C 1 131 ? -3.745 43.252 -10.811 1.00 22.73 131 LYS C C 1
ATOM 5043 O O . LYS C 1 131 ? -2.992 42.640 -11.564 1.00 23.84 131 LYS C O 1
ATOM 5049 N N . VAL C 1 132 ? -4.824 42.685 -10.282 1.00 23.33 132 VAL C N 1
ATOM 5050 C CA . VAL C 1 132 ? -5.150 41.298 -10.611 1.00 22.80 132 VAL C CA 1
ATOM 5051 C C . VAL C 1 132 ? -6.047 41.246 -11.851 1.00 22.73 132 VAL C C 1
ATOM 5052 O O . VAL C 1 132 ? -6.088 40.243 -12.567 1.00 22.87 132 VAL C O 1
ATOM 5056 N N . LYS C 1 133 ? -6.744 42.348 -12.106 1.00 22.77 133 LYS C N 1
ATOM 5057 C CA . LYS C 1 133 ? -7.671 42.458 -13.228 1.00 23.33 133 LYS C CA 1
ATOM 5058 C C . LYS C 1 133 ? -7.252 41.762 -14.518 1.00 23.00 133 LYS C C 1
ATOM 5059 O O . LYS C 1 133 ? -7.973 40.899 -15.021 1.00 24.59 133 LYS C O 1
ATOM 5065 N N . PRO C 1 134 ? -6.085 42.124 -15.078 1.00 24.59 134 PRO C N 1
ATOM 5066 C CA . PRO C 1 134 ? -5.661 41.474 -16.323 1.00 24.89 134 PRO C CA 1
ATOM 5067 C C . PRO C 1 134 ? -5.570 39.953 -16.228 1.00 23.71 134 PRO C C 1
ATOM 5068 O O . PRO C 1 134 ? -5.749 39.252 -17.221 1.00 25.89 134 PRO C O 1
ATOM 5072 N N . HIS C 1 135 ? -5.303 39.448 -15.031 1.00 25.02 135 HIS C N 1
ATOM 5073 C CA . HIS C 1 135 ? -5.185 38.006 -14.824 1.00 25.95 135 HIS C CA 1
ATOM 5074 C C . HIS C 1 135 ? -6.538 37.333 -14.652 1.00 25.93 135 HIS C C 1
ATOM 5075 O O . HIS C 1 135 ? -6.697 36.154 -14.975 1.00 27.14 135 HIS C O 1
ATOM 5082 N N . LEU C 1 136 ? -7.508 38.081 -14.134 1.00 23.97 136 LEU C N 1
ATOM 5083 C CA . LEU C 1 136 ? -8.843 37.545 -13.938 1.00 23.70 136 LEU C CA 1
ATOM 5084 C C . LEU C 1 136 ? -9.586 37.590 -15.264 1.00 23.32 136 LEU C C 1
ATOM 5085 O O . LEU C 1 136 ? -10.491 36.793 -15.501 1.00 22.40 136 LEU C O 1
ATOM 5090 N N . VAL C 1 137 ? -9.203 38.534 -16.122 1.00 22.43 137 VAL C N 1
ATOM 5091 C CA . VAL C 1 137 ? -9.822 38.657 -17.433 1.00 23.21 137 VAL C CA 1
ATOM 5092 C C . VAL C 1 137 ? -9.438 37.410 -18.223 1.00 23.47 137 VAL C C 1
ATOM 5093 O O . VAL C 1 137 ? -10.271 36.804 -18.897 1.00 24.08 137 VAL C O 1
ATOM 5097 N N . ALA C 1 138 ? -8.173 37.020 -18.117 1.00 24.68 138 ALA C N 1
ATOM 5098 C CA . ALA C 1 138 ? -7.679 35.842 -18.824 1.00 26.21 138 ALA C CA 1
ATOM 5099 C C . ALA C 1 138 ? -8.360 34.574 -18.318 1.00 26.76 138 ALA C C 1
ATOM 5100 O O . ALA C 1 138 ? -8.765 33.716 -19.105 1.00 26.84 138 ALA C O 1
ATOM 5102 N N . SER C 1 139 ? -8.492 34.468 -16.999 1.00 26.00 139 SER C N 1
ATOM 5103 C CA . SER C 1 139 ? -9.103 33.296 -16.385 1.00 25.34 139 SER C CA 1
ATOM 5104 C C . SER C 1 139 ? -10.603 33.426 -16.120 1.00 24.62 139 SER C C 1
ATOM 5105 O O . SER C 1 139 ? -11.218 32.484 -15.627 1.00 24.48 139 SER C O 1
ATOM 5108 N N . LYS C 1 140 ? -11.193 34.570 -16.461 1.00 23.77 140 LYS C N 1
ATOM 5109 C CA . LYS C 1 140 ? -12.610 34.800 -16.190 1.00 23.17 140 LYS C CA 1
ATOM 5110 C C . LYS C 1 140 ? -12.773 34.469 -14.710 1.00 22.43 140 LYS C C 1
ATOM 5111 O O . LYS C 1 140 ? -13.618 33.666 -14.314 1.00 21.60 140 LYS C O 1
ATOM 5117 N N . GLY C 1 141 ? -11.928 35.100 -13.906 1.00 21.86 141 GLY C N 1
ATOM 5118 C CA . GLY C 1 141 ? -11.925 34.861 -12.478 1.00 22.06 141 GLY C CA 1
ATOM 5119 C C . GLY C 1 141 ? -12.991 35.547 -11.656 1.00 22.51 141 GLY C C 1
ATOM 5120 O O . GLY C 1 141 ? -14.034 35.967 -12.167 1.00 20.41 141 GLY C O 1
ATOM 5121 N N . GLU C 1 142 ? -12.712 35.668 -10.364 1.00 21.15 142 GLU C N 1
ATOM 5122 C CA . GLU C 1 142 ? -13.657 36.268 -9.440 1.00 21.49 142 GLU C CA 1
ATOM 5123 C C . GLU C 1 142 ? -13.000 37.073 -8.329 1.00 20.91 142 GLU C C 1
ATOM 5124 O O . GLU C 1 142 ? -11.814 36.911 -8.027 1.00 20.35 142 GLU C O 1
ATOM 5130 N N . ILE C 1 143 ? -13.796 37.939 -7.718 1.00 18.23 143 ILE C N 1
ATOM 5131 C CA . ILE C 1 143 ? -13.335 38.766 -6.621 1.00 17.45 143 ILE C CA 1
ATOM 5132 C C . ILE C 1 143 ? -14.384 38.768 -5.513 1.00 18.49 143 ILE C C 1
ATOM 5133 O O . ILE C 1 143 ? -15.580 38.904 -5.769 1.00 18.33 143 ILE C O 1
ATOM 5138 N N . VAL C 1 144 ? -13.928 38.609 -4.282 1.00 18.07 144 VAL C N 1
ATOM 5139 C CA . VAL C 1 144 ? -14.823 38.645 -3.147 1.00 17.78 144 VAL C CA 1
ATOM 5140 C C . VAL C 1 144 ? -14.186 39.575 -2.131 1.00 17.85 144 VAL C C 1
ATOM 5141 O O . VAL C 1 144 ? -13.072 39.336 -1.664 1.00 18.16 144 VAL C O 1
ATOM 5145 N N . ASN C 1 145 ? -14.876 40.660 -1.810 1.00 19.72 145 ASN C N 1
ATOM 5146 C CA . ASN C 1 145 ? -14.340 41.597 -0.840 1.00 20.39 145 ASN C CA 1
ATOM 5147 C C . ASN C 1 145 ? -15.037 41.386 0.495 1.00 20.88 145 ASN C C 1
ATOM 5148 O O . ASN C 1 145 ? -16.139 40.842 0.544 1.00 20.93 145 ASN C O 1
ATOM 5153 N N . VAL C 1 146 ? -14.382 41.799 1.575 1.00 20.76 146 VAL C N 1
ATOM 5154 C CA . VAL C 1 146 ? -14.967 41.693 2.903 1.00 20.23 146 VAL C CA 1
ATOM 5155 C C . VAL C 1 146 ? -15.202 43.112 3.410 1.00 20.06 146 VAL C C 1
ATOM 5156 O O . VAL C 1 146 ? -14.265 43.853 3.696 1.00 20.00 146 VAL C O 1
ATOM 5160 N N . SER C 1 147 ? -16.467 43.491 3.494 1.00 20.03 147 SER C N 1
ATOM 5161 C CA . SER C 1 147 ? -16.841 44.821 3.955 1.00 19.91 147 SER C CA 1
ATOM 5162 C C . SER C 1 147 ? -17.247 44.725 5.424 1.00 19.52 147 SER C C 1
ATOM 5163 O O . SER C 1 147 ? -16.570 44.076 6.213 1.00 19.88 147 SER C O 1
ATOM 5166 N N . SER C 1 148 ? -18.355 45.362 5.787 1.00 20.78 148 SER C N 1
ATOM 5167 C CA . SER C 1 148 ? -18.838 45.335 7.164 1.00 18.07 148 SER C CA 1
ATOM 5168 C C . SER C 1 148 ? -20.181 46.036 7.261 1.00 18.99 148 SER C C 1
ATOM 5169 O O . SER C 1 148 ? -20.470 46.943 6.474 1.00 18.33 148 SER C O 1
ATOM 5172 N N . ILE C 1 149 ? -20.994 45.620 8.230 1.00 17.51 149 ILE C N 1
ATOM 5173 C CA . ILE C 1 149 ? -22.297 46.235 8.441 1.00 15.83 149 ILE C CA 1
ATOM 5174 C C . ILE C 1 149 ? -22.095 47.674 8.890 1.00 16.77 149 ILE C C 1
ATOM 5175 O O . ILE C 1 149 ? -23.027 48.481 8.866 1.00 16.94 149 ILE C O 1
ATOM 5180 N N . VAL C 1 150 ? -20.869 47.993 9.301 1.00 15.11 150 VAL C N 1
ATOM 5181 C CA . VAL C 1 150 ? -20.538 49.344 9.743 1.00 16.45 150 VAL C CA 1
ATOM 5182 C C . VAL C 1 150 ? -20.602 50.336 8.572 1.00 17.51 150 VAL C C 1
ATOM 5183 O O . VAL C 1 150 ? -20.568 51.555 8.765 1.00 17.73 150 VAL C O 1
ATOM 5187 N N . ALA C 1 151 ? -20.701 49.812 7.357 1.00 17.09 151 ALA C N 1
ATOM 5188 C CA . ALA C 1 151 ? -20.761 50.667 6.179 1.00 19.14 151 ALA C CA 1
ATOM 5189 C C . ALA C 1 151 ? -22.080 51.429 6.096 1.00 19.75 151 ALA C C 1
ATOM 5190 O O . ALA C 1 151 ? -22.178 52.443 5.399 1.00 21.54 151 ALA C O 1
ATOM 5192 N N . GLY C 1 152 ? -23.086 50.943 6.818 1.00 19.95 152 GLY C N 1
ATOM 5193 C CA . GLY C 1 152 ? -24.400 51.569 6.803 1.00 20.30 152 GLY C CA 1
ATOM 5194 C C . GLY C 1 152 ? -25.446 50.476 6.692 1.00 20.25 152 GLY C C 1
ATOM 5195 O O . GLY C 1 152 ? -25.076 49.300 6.638 1.00 20.53 152 GLY C O 1
ATOM 5196 N N . PRO C 1 153 ? -26.746 50.806 6.616 1.00 20.15 153 PRO C N 1
ATOM 5197 C CA . PRO C 1 153 ? -27.369 52.135 6.617 1.00 19.48 153 PRO C CA 1
ATOM 5198 C C . PRO C 1 153 ? -27.385 52.864 7.963 1.00 19.20 153 PRO C C 1
ATOM 5199 O O . PRO C 1 153 ? -27.699 54.052 8.023 1.00 16.89 153 PRO C O 1
ATOM 5203 N N . GLN C 1 154 ? -27.050 52.157 9.039 1.00 19.33 154 GLN C N 1
ATOM 5204 C CA . GLN C 1 154 ? -27.019 52.779 10.358 1.00 19.34 154 GLN C CA 1
ATOM 5205 C C . GLN C 1 154 ? -25.728 53.568 10.557 1.00 18.22 154 GLN C C 1
ATOM 5206 O O . GLN C 1 154 ? -24.684 53.231 9.993 1.00 18.28 154 GLN C O 1
ATOM 5212 N N . ALA C 1 155 ? -25.816 54.629 11.353 1.00 18.00 155 ALA C N 1
ATOM 5213 C CA . ALA C 1 155 ? -24.673 55.489 11.637 1.00 17.72 155 ALA C CA 1
ATOM 5214 C C . ALA C 1 155 ? -23.624 54.810 12.514 1.00 15.79 155 ALA C C 1
ATOM 5215 O O . ALA C 1 155 ? -23.941 53.949 13.334 1.00 14.77 155 ALA C O 1
ATOM 5217 N N . GLN C 1 156 ? -22.369 55.205 12.330 1.00 16.83 156 GLN C N 1
ATOM 5218 C CA . GLN C 1 156 ? -21.262 54.668 13.118 1.00 18.65 156 GLN C CA 1
ATOM 5219 C C . GLN C 1 156 ? -20.450 55.858 13.606 1.00 19.69 156 GLN C C 1
ATOM 5220 O O . GLN C 1 156 ? -19.427 56.201 13.023 1.00 19.03 156 GLN C O 1
ATOM 5226 N N . PRO C 1 157 ? -20.910 56.501 14.694 1.00 21.20 157 PRO C N 1
ATOM 5227 C CA . PRO C 1 157 ? -20.305 57.673 15.331 1.00 24.08 157 PRO C CA 1
ATOM 5228 C C . PRO C 1 157 ? -18.944 57.557 16.025 1.00 26.44 157 PRO C C 1
ATOM 5229 O O . PRO C 1 157 ? -18.324 58.583 16.307 1.00 27.57 157 PRO C O 1
ATOM 5233 N N . ASP C 1 158 ? -18.468 56.344 16.301 1.00 25.78 158 ASP C N 1
ATOM 5234 C CA . ASP C 1 158 ? -17.183 56.200 16.987 1.00 27.38 158 ASP C CA 1
ATOM 5235 C C . ASP C 1 158 ? -15.995 56.150 16.039 1.00 27.27 158 ASP C C 1
ATOM 5236 O O . ASP C 1 158 ? -15.155 57.049 16.048 1.00 28.24 158 ASP C O 1
ATOM 5241 N N . PHE C 1 159 ? -15.906 55.097 15.237 1.00 25.15 159 PHE C N 1
ATOM 5242 C CA . PHE C 1 159 ? -14.823 54.990 14.268 1.00 24.44 159 PHE C CA 1
ATOM 5243 C C . PHE C 1 159 ? -15.407 55.348 12.901 1.00 23.50 159 PHE C C 1
ATOM 5244 O O . PHE C 1 159 ? -15.661 54.480 12.064 1.00 21.89 159 PHE C O 1
ATOM 5252 N N . LEU C 1 160 ? -15.624 56.645 12.702 1.00 23.36 160 LEU C N 1
ATOM 5253 C CA . LEU C 1 160 ? -16.199 57.181 11.470 1.00 24.54 160 LEU C CA 1
ATOM 5254 C C . LEU C 1 160 ? -15.459 56.826 10.189 1.00 21.61 160 LEU C C 1
ATOM 5255 O O . LEU C 1 160 ? -16.083 56.522 9.176 1.00 22.42 160 LEU C O 1
ATOM 5260 N N . TYR C 1 161 ? -14.131 56.881 10.227 1.00 20.19 161 TYR C N 1
ATOM 5261 C CA . TYR C 1 161 ? -13.336 56.614 9.038 1.00 17.04 161 TYR C CA 1
ATOM 5262 C C . TYR C 1 161 ? -13.365 55.169 8.574 1.00 17.90 161 TYR C C 1
ATOM 5263 O O . TYR C 1 161 ? -13.329 54.896 7.372 1.00 18.65 161 TYR C O 1
ATOM 5272 N N . TYR C 1 162 ? -13.418 54.242 9.521 1.00 16.41 162 TYR C N 1
ATOM 5273 C CA . TYR C 1 162 ? -13.475 52.830 9.183 1.00 14.83 162 TYR C CA 1
ATOM 5274 C C . TYR C 1 162 ? -14.828 52.571 8.506 1.00 15.65 162 TYR C C 1
ATOM 5275 O O . TYR C 1 162 ? -14.921 51.805 7.548 1.00 15.18 162 TYR C O 1
ATOM 5284 N N . ALA C 1 163 ? -15.866 53.238 9.004 1.00 14.21 163 ALA C N 1
ATOM 5285 C CA . ALA C 1 163 ? -17.222 53.090 8.470 1.00 15.10 163 ALA C CA 1
ATOM 5286 C C . ALA C 1 163 ? -17.400 53.604 7.043 1.00 15.07 163 ALA C C 1
ATOM 5287 O O . ALA C 1 163 ? -17.976 52.907 6.203 1.00 15.19 163 ALA C O 1
ATOM 5289 N N . ILE C 1 164 ? -16.920 54.818 6.768 1.00 15.42 164 ILE C N 1
ATOM 5290 C CA . ILE C 1 164 ? -17.067 55.407 5.436 1.00 13.24 164 ILE C CA 1
ATOM 5291 C C . ILE C 1 164 ? -16.170 54.724 4.410 1.00 13.64 164 ILE C C 1
ATOM 5292 O O . ILE C 1 164 ? -16.445 54.766 3.209 1.00 12.19 164 ILE C O 1
ATOM 5297 N N . ALA C 1 165 ? -15.097 54.095 4.883 1.00 13.70 165 ALA C N 1
ATOM 5298 C CA . ALA C 1 165 ? -14.201 53.376 3.991 1.00 16.79 165 ALA C CA 1
ATOM 5299 C C . ALA C 1 165 ? -14.943 52.116 3.531 1.00 16.44 165 ALA C C 1
ATOM 5300 O O . ALA C 1 165 ? -14.878 51.738 2.359 1.00 17.88 165 ALA C O 1
ATOM 5302 N N . LYS C 1 166 ? -15.656 51.471 4.452 1.00 16.31 166 LYS C N 1
ATOM 5303 C CA . LYS C 1 166 ? -16.410 50.268 4.097 1.00 15.72 166 LYS C CA 1
ATOM 5304 C C . LYS C 1 166 ? -17.607 50.634 3.211 1.00 15.74 166 LYS C C 1
ATOM 5305 O O . LYS C 1 166 ? -17.955 49.896 2.294 1.00 17.51 166 LYS C O 1
ATOM 5311 N N . ALA C 1 167 ? -18.232 51.774 3.484 1.00 14.38 167 ALA C N 1
ATOM 5312 C CA . ALA C 1 167 ? -19.364 52.220 2.676 1.00 16.81 167 ALA C CA 1
ATOM 5313 C C . ALA C 1 167 ? -18.876 52.484 1.249 1.00 15.47 167 ALA C C 1
ATOM 5314 O O . ALA C 1 167 ? -19.591 52.231 0.285 1.00 16.10 167 ALA C O 1
ATOM 5316 N N . ALA C 1 168 ? -17.659 53.009 1.125 1.00 15.69 168 ALA C N 1
ATOM 5317 C CA . ALA C 1 168 ? -17.068 53.275 -0.185 1.00 16.14 168 ALA C CA 1
ATOM 5318 C C . ALA C 1 168 ? -16.759 51.933 -0.855 1.00 16.26 168 ALA C C 1
ATOM 5319 O O . ALA C 1 168 ? -16.928 51.773 -2.065 1.00 16.40 168 ALA C O 1
ATOM 5321 N N . LEU C 1 169 ? -16.301 50.978 -0.048 1.00 16.04 169 LEU C N 1
ATOM 5322 C CA . LEU C 1 169 ? -15.982 49.627 -0.510 1.00 17.19 169 LEU C CA 1
ATOM 5323 C C . LEU C 1 169 ? -17.215 48.970 -1.143 1.00 15.61 169 LEU C C 1
ATOM 5324 O O . LEU C 1 169 ? -17.123 48.311 -2.173 1.00 15.10 169 LEU C O 1
ATOM 5329 N N . ASP C 1 170 ? -18.374 49.132 -0.516 1.00 16.26 170 ASP C N 1
ATOM 5330 C CA . ASP C 1 170 ? -19.584 48.529 -1.061 1.00 14.18 170 ASP C CA 1
ATOM 5331 C C . ASP C 1 170 ? -19.903 49.072 -2.453 1.00 14.63 170 ASP C C 1
ATOM 5332 O O . ASP C 1 170 ? -20.272 48.314 -3.341 1.00 15.83 170 ASP C O 1
ATOM 5337 N N . GLN C 1 171 ? -19.775 50.379 -2.652 1.00 14.50 171 GLN C N 1
ATOM 5338 C CA . GLN C 1 171 ? -20.064 50.939 -3.971 1.00 16.06 171 GLN C CA 1
ATOM 5339 C C . GLN C 1 171 ? -18.948 50.527 -4.946 1.00 15.64 171 GLN C C 1
ATOM 5340 O O . GLN C 1 171 ? -19.177 50.390 -6.144 1.00 16.23 171 GLN C O 1
ATOM 5346 N N . TYR C 1 172 ? -17.739 50.318 -4.434 1.00 17.20 172 TYR C N 1
ATOM 5347 C CA . TYR C 1 172 ? -16.649 49.897 -5.310 1.00 17.67 172 TYR C CA 1
ATOM 5348 C C . TYR C 1 172 ? -16.944 48.471 -5.772 1.00 15.37 172 TYR C C 1
ATOM 5349 O O . TYR C 1 172 ? -16.741 48.123 -6.937 1.00 15.41 172 TYR C O 1
ATOM 5358 N N . THR C 1 173 ? -17.441 47.647 -4.854 1.00 17.03 173 THR C N 1
ATOM 5359 C CA . THR C 1 173 ? -17.788 46.260 -5.174 1.00 15.51 173 THR C CA 1
ATOM 5360 C C . THR C 1 173 ? -18.875 46.217 -6.237 1.00 15.60 173 THR C C 1
ATOM 5361 O O . THR C 1 173 ? -18.745 45.508 -7.233 1.00 15.13 173 THR C O 1
ATOM 5365 N N . ARG C 1 174 ? -19.942 46.987 -6.022 1.00 16.30 174 ARG C N 1
ATOM 5366 C CA . ARG C 1 174 ? -21.058 47.050 -6.962 1.00 18.18 174 ARG C CA 1
ATOM 5367 C C . ARG C 1 174 ? -20.613 47.530 -8.337 1.00 18.78 174 ARG C C 1
ATOM 5368 O O . ARG C 1 174 ? -20.997 46.967 -9.359 1.00 18.39 174 ARG C O 1
ATOM 5376 N N . SER C 1 175 ? -19.807 48.584 -8.350 1.00 18.50 175 SER C N 1
ATOM 5377 C CA . SER C 1 175 ? -19.347 49.181 -9.594 1.00 18.02 175 SER C CA 1
ATOM 5378 C C . SER C 1 175 ? -18.343 48.353 -10.387 1.00 17.54 175 SER C C 1
ATOM 5379 O O . SER C 1 175 ? -18.465 48.256 -11.604 1.00 16.07 175 SER C O 1
ATOM 5382 N N . THR C 1 176 ? -17.351 47.765 -9.721 1.00 16.73 176 THR C N 1
ATOM 5383 C CA . THR C 1 176 ? -16.393 46.941 -10.441 1.00 15.32 176 THR C CA 1
ATOM 5384 C C . THR C 1 176 ? -17.096 45.679 -10.930 1.00 16.11 176 THR C C 1
ATOM 5385 O O . THR C 1 176 ? -16.719 45.116 -11.950 1.00 17.96 176 THR C O 1
ATOM 5389 N N . ALA C 1 177 ? -18.125 45.240 -10.209 1.00 15.82 177 ALA C N 1
ATOM 5390 C CA . ALA C 1 177 ? -18.867 44.042 -10.608 1.00 15.54 177 ALA C CA 1
ATOM 5391 C C . ALA C 1 177 ? -19.557 44.248 -11.954 1.00 15.79 177 ALA C C 1
ATOM 5392 O O . ALA C 1 177 ? -19.515 43.378 -12.822 1.00 18.05 177 ALA C O 1
ATOM 5394 N N . ILE C 1 178 ? -20.189 45.403 -12.130 1.00 15.62 178 ILE C N 1
ATOM 5395 C CA . ILE C 1 178 ? -20.874 45.718 -13.378 1.00 15.25 178 ILE C CA 1
ATOM 5396 C C . ILE C 1 178 ? -19.869 45.958 -14.501 1.00 16.83 178 ILE C C 1
ATOM 5397 O O . ILE C 1 178 ? -20.073 45.529 -15.636 1.00 16.04 178 ILE C O 1
ATOM 5402 N N . ASP C 1 179 ? -18.784 46.644 -14.177 1.00 16.60 179 ASP C N 1
ATOM 5403 C CA . ASP C 1 179 ? -17.753 46.950 -15.161 1.00 19.56 179 ASP C CA 1
ATOM 5404 C C . ASP C 1 179 ? -17.009 45.703 -15.639 1.00 18.90 179 ASP C C 1
ATOM 5405 O O . ASP C 1 179 ? -16.824 45.508 -16.836 1.00 20.30 179 ASP C O 1
ATOM 5410 N N . LEU C 1 180 ? -16.600 44.855 -14.700 1.00 19.55 180 LEU C N 1
ATOM 5411 C CA . LEU C 1 180 ? -15.858 43.639 -15.026 1.00 20.67 180 LEU C CA 1
ATOM 5412 C C . LEU C 1 180 ? -16.710 42.478 -15.535 1.00 21.05 180 LEU C C 1
ATOM 5413 O O . LEU C 1 180 ? -16.176 41.475 -16.010 1.00 21.49 180 LEU C O 1
ATOM 5418 N N . ALA C 1 181 ? -18.029 42.615 -15.447 1.00 20.34 181 ALA C N 1
ATOM 5419 C CA . ALA C 1 181 ? -18.929 41.560 -15.894 1.00 19.56 181 ALA C CA 1
ATOM 5420 C C . ALA C 1 181 ? -18.826 41.329 -17.399 1.00 20.10 181 ALA C C 1
ATOM 5421 O O . ALA C 1 181 ? -19.142 40.248 -17.891 1.00 17.01 181 ALA C O 1
ATOM 5423 N N . LYS C 1 182 ? -18.389 42.348 -18.132 1.00 22.04 182 LYS C N 1
ATOM 5424 C CA . LYS C 1 182 ? -18.260 42.220 -19.576 1.00 22.56 182 LYS C CA 1
ATOM 5425 C C . LYS C 1 182 ? -17.170 41.210 -19.951 1.00 21.71 182 LYS C C 1
ATOM 5426 O O . LYS C 1 182 ? -17.121 40.727 -21.083 1.00 21.51 182 LYS C O 1
ATOM 5432 N N . PHE C 1 183 ? -16.310 40.876 -18.993 1.00 20.65 183 PHE C N 1
ATOM 5433 C CA . PHE C 1 183 ? -15.227 39.927 -19.234 1.00 21.38 183 PHE C CA 1
ATOM 5434 C C . PHE C 1 183 ? -15.488 38.553 -18.612 1.00 22.53 183 PHE C C 1
ATOM 5435 O O . PHE C 1 183 ? -14.621 37.677 -18.630 1.00 23.59 183 PHE C O 1
ATOM 5443 N N . GLY C 1 184 ? -16.684 38.361 -18.063 1.00 22.08 184 GLY C N 1
ATOM 5444 C CA . GLY C 1 184 ? -17.014 37.079 -17.459 1.00 21.20 184 GLY C CA 1
ATOM 5445 C C . GLY C 1 184 ? -16.519 36.948 -16.030 1.00 20.13 184 GLY C C 1
ATOM 5446 O O . GLY C 1 184 ? -16.506 35.856 -15.463 1.00 20.25 184 GLY C O 1
ATOM 5447 N N . ILE C 1 185 ? -16.112 38.068 -15.445 1.00 19.55 185 ILE C N 1
ATOM 5448 C CA . ILE C 1 185 ? -15.611 38.092 -14.077 1.00 18.34 185 ILE C CA 1
ATOM 5449 C C . ILE C 1 185 ? -16.771 38.354 -13.125 1.00 20.11 185 ILE C C 1
ATOM 5450 O O . ILE C 1 185 ? -17.703 39.080 -13.472 1.00 20.38 185 ILE C O 1
ATOM 5455 N N . ARG C 1 186 ? -16.730 37.749 -11.942 1.00 18.98 186 ARG C N 1
ATOM 5456 C CA . ARG C 1 186 ? -17.782 37.970 -10.953 1.00 21.24 186 ARG C CA 1
ATOM 5457 C C . ARG C 1 186 ? -17.206 38.585 -9.686 1.00 20.73 186 ARG C C 1
ATOM 5458 O O . ARG C 1 186 ? -16.348 37.990 -9.034 1.00 22.03 186 ARG C O 1
ATOM 5466 N N . VAL C 1 187 ? -17.677 39.782 -9.350 1.00 19.57 187 VAL C N 1
ATOM 5467 C CA . VAL C 1 187 ? -17.237 40.466 -8.144 1.00 18.56 187 VAL C CA 1
ATOM 5468 C C . VAL C 1 187 ? -18.402 40.495 -7.148 1.00 17.62 187 VAL C C 1
ATOM 5469 O O . VAL C 1 187 ? -19.534 40.837 -7.496 1.00 16.15 187 VAL C O 1
ATOM 5473 N N . ASN C 1 188 ? -18.123 40.108 -5.912 1.00 16.20 188 ASN C N 1
ATOM 5474 C CA . ASN C 1 188 ? -19.144 40.101 -4.872 1.00 18.18 188 ASN C CA 1
ATOM 5475 C C . ASN C 1 188 ? -18.470 40.440 -3.553 1.00 16.98 188 ASN C C 1
ATOM 5476 O O . ASN C 1 188 ? -17.288 40.751 -3.520 1.00 18.93 188 ASN C O 1
ATOM 5481 N N . SER C 1 189 ? -19.212 40.360 -2.461 1.00 17.18 189 SER C N 1
ATOM 5482 C CA . SER C 1 189 ? -18.651 40.693 -1.165 1.00 15.41 189 SER C CA 1
ATOM 5483 C C . SER C 1 189 ? -19.478 40.103 -0.030 1.00 15.56 189 SER C C 1
ATOM 5484 O O . SER C 1 189 ? -20.539 39.524 -0.256 1.00 15.61 189 SER C O 1
ATOM 5487 N N . VAL C 1 190 ? -18.971 40.231 1.190 1.00 15.87 190 VAL C N 1
ATOM 5488 C CA . VAL C 1 190 ? -19.681 39.764 2.371 1.00 16.74 190 VAL C CA 1
ATOM 5489 C C . VAL C 1 190 ? -19.476 40.853 3.411 1.00 17.74 190 VAL C C 1
ATOM 5490 O O . VAL C 1 190 ? -18.388 41.419 3.519 1.00 18.29 190 VAL C O 1
ATOM 5494 N N . SER C 1 191 ? -20.535 41.172 4.147 1.00 17.67 191 SER C N 1
ATOM 5495 C CA . SER C 1 191 ? -20.478 42.211 5.167 1.00 16.17 191 SER C CA 1
ATOM 5496 C C . SER C 1 191 ? -20.742 41.593 6.530 1.00 16.66 191 SER C C 1
ATOM 5497 O O . SER C 1 191 ? -21.891 41.414 6.941 1.00 16.22 191 SER C O 1
ATOM 5500 N N . PRO C 1 192 ? -19.670 41.277 7.265 1.00 19.09 192 PRO C N 1
ATOM 5501 C CA . PRO C 1 192 ? -19.809 40.666 8.586 1.00 19.15 192 PRO C CA 1
ATOM 5502 C C . PRO C 1 192 ? -20.299 41.564 9.703 1.00 18.34 192 PRO C C 1
ATOM 5503 O O . PRO C 1 192 ? -20.141 42.786 9.664 1.00 18.62 192 PRO C O 1
ATOM 5507 N N . GLY C 1 193 ? -20.914 40.925 10.689 1.00 17.77 193 GLY C N 1
ATOM 5508 C CA . GLY C 1 193 ? -21.343 41.607 11.891 1.00 16.89 193 GLY C CA 1
ATOM 5509 C C . GLY C 1 193 ? -20.183 41.227 12.803 1.00 18.32 193 GLY C C 1
ATOM 5510 O O . GLY C 1 193 ? -19.077 41.020 12.310 1.00 16.87 193 GLY C O 1
ATOM 5511 N N . MET C 1 194 ? -20.401 41.090 14.105 1.00 19.72 194 MET C N 1
ATOM 5512 C CA . MET C 1 194 ? -19.295 40.728 14.996 1.00 22.12 194 MET C CA 1
ATOM 5513 C C . MET C 1 194 ? -18.773 39.302 14.782 1.00 21.05 194 MET C C 1
ATOM 5514 O O . MET C 1 194 ? -19.550 38.345 14.736 1.00 21.04 194 MET C O 1
ATOM 5519 N N . VAL C 1 195 ? -17.459 39.162 14.637 1.00 22.35 195 VAL C N 1
ATOM 5520 C CA . VAL C 1 195 ? -16.857 37.841 14.478 1.00 22.82 195 VAL C CA 1
ATOM 5521 C C . VAL C 1 195 ? -15.607 37.790 15.356 1.00 22.67 195 VAL C C 1
ATOM 5522 O O . VAL C 1 195 ? -14.792 38.713 15.356 1.00 19.16 195 VAL C O 1
ATOM 5526 N N . GLU C 1 196 ? -15.478 36.722 16.133 1.00 22.18 196 GLU C N 1
ATOM 5527 C CA . GLU C 1 196 ? -14.334 36.590 17.020 1.00 22.77 196 GLU C CA 1
ATOM 5528 C C . GLU C 1 196 ? -13.096 36.270 16.206 1.00 21.44 196 GLU C C 1
ATOM 5529 O O . GLU C 1 196 ? -12.956 35.176 15.670 1.00 23.15 196 GLU C O 1
ATOM 5535 N N . THR C 1 197 ? -12.211 37.255 16.111 1.00 21.33 197 THR C N 1
ATOM 5536 C CA . THR C 1 197 ? -10.966 37.135 15.362 1.00 22.05 197 THR C CA 1
ATOM 5537 C C . THR C 1 197 ? -9.904 37.919 16.126 1.00 22.92 197 THR C C 1
ATOM 5538 O O . THR C 1 197 ? -9.967 38.027 17.346 1.00 23.48 197 THR C O 1
ATOM 5542 N N . GLY C 1 198 ? -8.932 38.470 15.408 1.00 25.36 198 GLY C N 1
ATOM 5543 C CA . GLY C 1 198 ? -7.899 39.256 16.061 1.00 27.33 198 GLY C CA 1
ATOM 5544 C C . GLY C 1 198 ? -8.221 40.733 15.928 1.00 27.40 198 GLY C C 1
ATOM 5545 O O . GLY C 1 198 ? -7.473 41.590 16.394 1.00 27.60 198 GLY C O 1
ATOM 5546 N N . PHE C 1 199 ? -9.354 41.029 15.297 1.00 27.55 199 PHE C N 1
ATOM 5547 C CA . PHE C 1 199 ? -9.780 42.407 15.068 1.00 27.19 199 PHE C CA 1
ATOM 5548 C C . PHE C 1 199 ? -9.687 43.312 16.295 1.00 27.43 199 PHE C C 1
ATOM 5549 O O . PHE C 1 199 ? -9.025 44.353 16.253 1.00 26.59 199 PHE C O 1
ATOM 5557 N N . THR C 1 200 ? -10.350 42.930 17.384 1.00 27.76 200 THR C N 1
ATOM 5558 C CA . THR C 1 200 ? -10.311 43.751 18.594 1.00 30.04 200 THR C CA 1
ATOM 5559 C C . THR C 1 200 ? -8.907 43.895 19.171 1.00 29.54 200 THR C C 1
ATOM 5560 O O . THR C 1 200 ? -8.536 44.972 19.635 1.00 28.95 200 THR C O 1
ATOM 5564 N N . ASN C 1 201 ? -8.126 42.821 19.144 1.00 31.61 201 ASN C N 1
ATOM 5565 C CA . ASN C 1 201 ? -6.763 42.887 19.666 1.00 33.45 201 ASN C CA 1
ATOM 5566 C C . ASN C 1 201 ? -5.966 43.903 18.855 1.00 33.44 201 ASN C C 1
ATOM 5567 O O . ASN C 1 201 ? -5.242 44.728 19.412 1.00 32.76 201 ASN C O 1
ATOM 5572 N N . ALA C 1 202 ? -6.111 43.844 17.534 1.00 33.30 202 ALA C N 1
ATOM 5573 C CA . ALA C 1 202 ? -5.412 44.771 16.650 1.00 33.97 202 ALA C CA 1
ATOM 5574 C C . ALA C 1 202 ? -5.751 46.214 17.027 1.00 34.63 202 ALA C C 1
ATOM 5575 O O . ALA C 1 202 ? -4.969 47.133 16.776 1.00 35.27 202 ALA C O 1
ATOM 5577 N N . MET C 1 203 ? -6.917 46.407 17.638 1.00 35.19 203 MET C N 1
ATOM 5578 C CA . MET C 1 203 ? -7.351 47.733 18.049 1.00 37.46 203 MET C CA 1
ATOM 5579 C C . MET C 1 203 ? -6.723 48.165 19.373 1.00 38.94 203 MET C C 1
ATOM 5580 O O . MET C 1 203 ? -6.698 49.352 19.699 1.00 40.07 203 MET C O 1
ATOM 5585 N N . GLY C 1 204 ? -6.219 47.201 20.135 1.00 40.81 204 GLY C N 1
ATOM 5586 C CA . GLY C 1 204 ? -5.593 47.524 21.405 1.00 41.68 204 GLY C CA 1
ATOM 5587 C C . GLY C 1 204 ? -6.370 47.013 22.600 1.00 42.77 204 GLY C C 1
ATOM 5588 O O . GLY C 1 204 ? -5.985 47.249 23.746 1.00 42.37 204 GLY C O 1
ATOM 5589 N N . MET C 1 205 ? -7.466 46.310 22.334 1.00 43.55 205 MET C N 1
ATOM 5590 C CA . MET C 1 205 ? -8.304 45.762 23.397 1.00 44.29 205 MET C CA 1
ATOM 5591 C C . MET C 1 205 ? -7.732 44.479 23.986 1.00 44.34 205 MET C C 1
ATOM 5592 O O . MET C 1 205 ? -7.466 43.521 23.262 1.00 43.93 205 MET C O 1
ATOM 5597 N N . PRO C 1 206 ? -7.533 44.446 25.313 1.00 44.40 206 PRO C N 1
ATOM 5598 C CA . PRO C 1 206 ? -6.992 43.251 25.969 1.00 43.97 206 PRO C CA 1
ATOM 5599 C C . PRO C 1 206 ? -7.873 42.037 25.659 1.00 44.34 206 PRO C C 1
ATOM 5600 O O . PRO C 1 206 ? -9.090 42.167 25.521 1.00 43.70 206 PRO C O 1
ATOM 5604 N N . ASP C 1 207 ? -7.257 40.864 25.544 1.00 44.69 207 ASP C N 1
ATOM 5605 C CA . ASP C 1 207 ? -7.996 39.644 25.237 1.00 46.24 207 ASP C CA 1
ATOM 5606 C C . ASP C 1 207 ? -9.150 39.388 26.199 1.00 45.53 207 ASP C C 1
ATOM 5607 O O . ASP C 1 207 ? -10.205 38.901 25.792 1.00 44.87 207 ASP C O 1
ATOM 5612 N N . GLN C 1 208 ? -8.953 39.716 27.472 1.00 44.83 208 GLN C N 1
ATOM 5613 C CA . GLN C 1 208 ? -10.001 39.516 28.467 1.00 43.92 208 GLN C CA 1
ATOM 5614 C C . GLN C 1 208 ? -11.197 40.407 28.154 1.00 42.27 208 GLN C C 1
ATOM 5615 O O . GLN C 1 208 ? -12.345 39.966 28.224 1.00 41.15 208 GLN C O 1
ATOM 5621 N N . ALA C 1 209 ? -10.920 41.661 27.811 1.00 41.07 209 ALA C N 1
A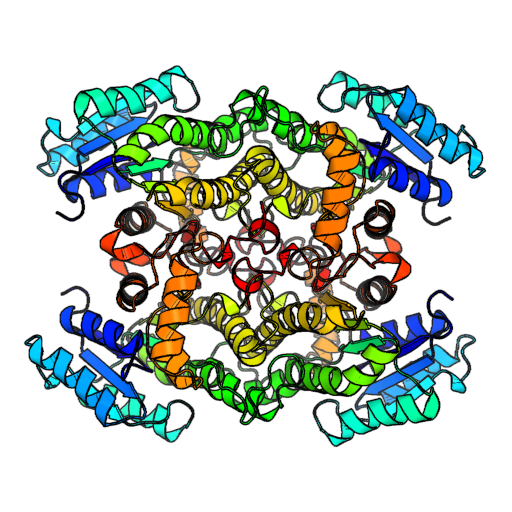TOM 5622 C CA . ALA C 1 209 ? -11.971 42.615 27.475 1.00 40.78 209 ALA C CA 1
ATOM 5623 C C . ALA C 1 209 ? -12.755 42.122 26.258 1.00 40.08 209 ALA C C 1
ATOM 5624 O O . ALA C 1 209 ? -13.984 42.123 26.259 1.00 40.66 209 ALA C O 1
ATOM 5626 N N . SER C 1 210 ? -12.038 41.697 25.223 1.00 39.14 210 SER C N 1
ATOM 5627 C CA . SER C 1 210 ? -12.673 41.193 24.010 1.00 38.98 210 SER C CA 1
ATOM 5628 C C . SER C 1 210 ? -13.655 40.074 24.350 1.00 39.19 210 SER C C 1
ATOM 5629 O O . SER C 1 210 ? -14.779 40.046 23.848 1.00 37.69 210 SER C O 1
ATOM 5632 N N . GLN C 1 211 ? -13.223 39.156 25.210 1.00 38.63 211 GLN C N 1
ATOM 5633 C CA . GLN C 1 211 ? -14.061 38.038 25.614 1.00 39.04 211 GLN C CA 1
ATOM 5634 C C . GLN C 1 211 ? -15.313 38.562 26.321 1.00 38.86 211 GLN C C 1
ATOM 5635 O O . GLN C 1 211 ? -16.400 38.000 26.178 1.00 39.39 211 GLN C O 1
ATOM 5641 N N . LYS C 1 212 ? -15.152 39.643 27.079 1.00 37.22 212 LYS C N 1
ATOM 5642 C CA . LYS C 1 212 ? -16.269 40.251 27.793 1.00 36.91 212 LYS C CA 1
ATOM 5643 C C . LYS C 1 212 ? -17.204 40.865 26.752 1.00 35.52 212 LYS C C 1
ATOM 5644 O O . LYS C 1 212 ? -18.428 40.833 26.891 1.00 34.69 212 LYS C O 1
ATOM 5650 N N . PHE C 1 213 ? -16.602 41.428 25.711 1.00 33.45 213 PHE C N 1
ATOM 5651 C CA . PHE C 1 213 ? -17.335 42.050 24.622 1.00 32.21 213 PHE C CA 1
ATOM 5652 C C . PHE C 1 213 ? -18.139 40.997 23.861 1.00 32.02 213 PHE C C 1
ATOM 5653 O O . PHE C 1 213 ? -19.334 41.172 23.628 1.00 31.49 213 PHE C O 1
ATOM 5661 N N . TYR C 1 214 ? -17.483 39.902 23.485 1.00 31.89 214 TYR C N 1
ATOM 5662 C CA . TYR C 1 214 ? -18.155 38.835 22.750 1.00 33.11 214 TYR C CA 1
ATOM 5663 C C . TYR C 1 214 ? -19.305 38.257 23.567 1.00 32.37 214 TYR C C 1
ATOM 5664 O O . TYR C 1 214 ? -20.420 38.105 23.067 1.00 32.80 214 TYR C O 1
ATOM 5673 N N . ASN C 1 215 ? -19.028 37.934 24.826 1.00 31.37 215 ASN C N 1
ATOM 5674 C CA . ASN C 1 215 ? -20.045 37.360 25.697 1.00 30.63 215 ASN C CA 1
ATOM 5675 C C . ASN C 1 215 ? -21.251 38.273 25.852 1.00 27.53 215 ASN C C 1
ATOM 5676 O O . ASN C 1 215 ? -22.388 37.818 25.768 1.00 28.63 215 ASN C O 1
ATOM 5681 N N . PHE C 1 216 ? -21.001 39.558 26.077 1.00 24.39 216 PHE C N 1
ATOM 5682 C CA . PHE C 1 216 ? -22.079 40.523 26.233 1.00 24.53 216 PHE C CA 1
ATOM 5683 C C . PHE C 1 216 ? -22.900 40.637 24.940 1.00 23.65 216 PHE C C 1
ATOM 5684 O O . PHE C 1 216 ? -24.127 40.616 24.972 1.00 24.99 216 PHE C O 1
ATOM 5692 N N . MET C 1 217 ? -22.221 40.755 23.807 1.00 21.37 217 MET C N 1
ATOM 5693 C CA . MET C 1 217 ? -22.902 40.856 22.514 1.00 23.16 217 MET C CA 1
ATOM 5694 C C . MET C 1 217 ? -23.762 39.629 22.224 1.00 23.33 217 MET C C 1
ATOM 5695 O O . MET C 1 217 ? -24.906 39.742 21.788 1.00 22.76 217 MET C O 1
ATOM 5700 N N . ALA C 1 218 ? -23.191 38.456 22.467 1.00 25.05 218 ALA C N 1
ATOM 5701 C CA . ALA C 1 218 ? -23.871 37.197 22.214 1.00 24.59 218 ALA C CA 1
ATOM 5702 C C . ALA C 1 218 ? -25.050 36.928 23.137 1.00 25.19 218 ALA C C 1
ATOM 5703 O O . ALA C 1 218 ? -26.013 36.277 22.732 1.00 25.89 218 ALA C O 1
ATOM 5705 N N . SER C 1 219 ? -24.984 37.430 24.368 1.00 25.10 219 SER C N 1
ATOM 5706 C CA . SER C 1 219 ? -26.050 37.187 25.337 1.00 25.79 219 SER C CA 1
ATOM 5707 C C . SER C 1 219 ? -27.183 38.210 25.328 1.00 25.57 219 SER C C 1
ATOM 5708 O O . SER C 1 219 ? -28.161 38.052 26.056 1.00 23.61 219 SER C O 1
ATOM 5711 N N . HIS C 1 220 ? -27.048 39.256 24.518 1.00 24.02 220 HIS C N 1
ATOM 5712 C CA . HIS C 1 220 ? -28.080 40.287 24.425 1.00 25.31 220 HIS C CA 1
ATOM 5713 C C . HIS C 1 220 ? -28.745 40.239 23.054 1.00 25.38 220 HIS C C 1
ATOM 5714 O O . HIS C 1 220 ? -28.107 40.513 22.038 1.00 25.25 220 HIS C O 1
ATOM 5721 N N . LYS C 1 221 ? -30.031 39.902 23.042 1.00 24.60 221 LYS C N 1
ATOM 5722 C CA . LYS C 1 221 ? -30.794 39.782 21.808 1.00 24.64 221 LYS C CA 1
ATOM 5723 C C . LYS C 1 221 ? -30.793 41.044 20.952 1.00 24.06 221 LYS C C 1
ATOM 5724 O O . LYS C 1 221 ? -30.809 40.956 19.725 1.00 22.83 221 LYS C O 1
ATOM 5730 N N . GLU C 1 222 ? -30.781 42.213 21.589 1.00 23.08 222 GLU C N 1
ATOM 5731 C CA . GLU C 1 222 ? -30.783 43.461 20.836 1.00 24.06 222 GLU C CA 1
ATOM 5732 C C . GLU C 1 222 ? -29.421 43.681 20.196 1.00 23.17 222 GLU C C 1
ATOM 5733 O O . GLU C 1 222 ? -29.268 44.534 19.323 1.00 24.13 222 GLU C O 1
ATOM 5739 N N . CYS C 1 223 ? -28.433 42.911 20.643 1.00 22.24 223 CYS C N 1
ATOM 5740 C CA . CYS C 1 223 ? -27.079 43.016 20.120 1.00 21.11 223 CYS C CA 1
ATOM 5741 C C . CYS C 1 223 ? -26.855 42.011 18.995 1.00 20.10 223 CYS C C 1
ATOM 5742 O O . CYS C 1 223 ? -26.514 42.395 17.883 1.00 19.53 223 CYS C O 1
ATOM 5745 N N . ILE C 1 224 ? -27.039 40.727 19.289 1.00 19.36 224 ILE C N 1
ATOM 5746 C CA . ILE C 1 224 ? -26.896 39.670 18.288 1.00 19.89 224 ILE C CA 1
ATOM 5747 C C . ILE C 1 224 ? -28.085 38.727 18.474 1.00 19.87 224 ILE C C 1
ATOM 5748 O O . ILE C 1 224 ? -28.014 37.779 19.251 1.00 19.03 224 ILE C O 1
ATOM 5753 N N . PRO C 1 225 ? -29.195 38.987 17.760 1.00 19.25 225 PRO C N 1
ATOM 5754 C CA . PRO C 1 225 ? -30.428 38.193 17.822 1.00 19.54 225 PRO C CA 1
ATOM 5755 C C . PRO C 1 225 ? -30.253 36.683 17.676 1.00 20.75 225 PRO C C 1
ATOM 5756 O O . PRO C 1 225 ? -31.079 35.915 18.168 1.00 19.81 225 PRO C O 1
ATOM 5760 N N . ILE C 1 226 ? -29.182 36.256 17.018 1.00 21.39 226 ILE C N 1
ATOM 5761 C CA . ILE C 1 226 ? -28.959 34.831 16.814 1.00 22.79 226 ILE C CA 1
ATOM 5762 C C . ILE C 1 226 ? -28.493 34.119 18.089 1.00 22.39 226 ILE C C 1
ATOM 5763 O O . ILE C 1 226 ? -28.537 32.889 18.175 1.00 21.39 226 ILE C O 1
ATOM 5768 N N . GLY C 1 227 ? -28.054 34.894 19.075 1.00 20.17 227 GLY C N 1
ATOM 5769 C CA . GLY C 1 227 ? -27.631 34.310 20.337 1.00 21.53 227 GLY C CA 1
ATOM 5770 C C . GLY C 1 227 ? -26.243 33.699 20.378 1.00 23.30 227 GLY C C 1
ATOM 5771 O O . GLY C 1 227 ? -25.897 33.022 21.338 1.00 23.17 227 GLY C O 1
ATOM 5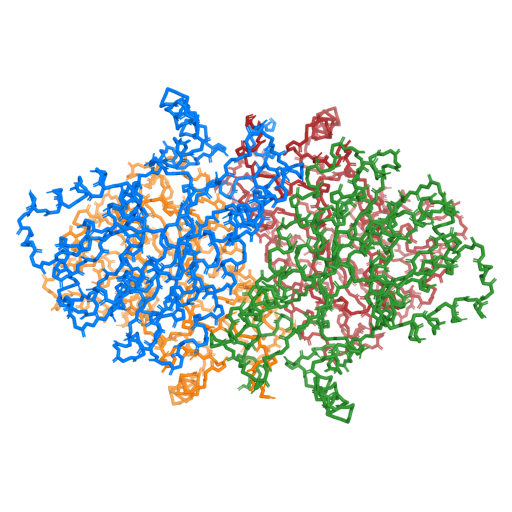772 N N . ALA C 1 228 ? -25.441 33.933 19.346 1.00 25.07 228 ALA C N 1
ATOM 5773 C CA . ALA C 1 228 ? -24.092 33.387 19.311 1.00 25.86 228 ALA C CA 1
ATOM 5774 C C . ALA C 1 228 ? -23.160 34.307 18.538 1.00 26.46 228 ALA C C 1
ATOM 5775 O O . ALA C 1 228 ? -23.549 34.899 17.529 1.00 26.33 228 ALA C O 1
ATOM 5777 N N . ALA C 1 229 ? -21.927 34.419 19.019 1.00 25.60 229 ALA C N 1
ATOM 5778 C CA . ALA C 1 229 ? -20.928 35.264 18.384 1.00 24.70 229 ALA C CA 1
ATOM 5779 C C . ALA C 1 229 ? -20.489 34.683 17.046 1.00 24.53 229 ALA C C 1
ATOM 5780 O O . ALA C 1 229 ? -20.392 33.467 16.888 1.00 23.95 229 ALA C O 1
ATOM 5782 N N . GLY C 1 230 ? -20.214 35.553 16.082 1.00 22.94 230 GLY C N 1
ATOM 5783 C CA . GLY C 1 230 ? -19.776 35.065 14.791 1.00 22.87 230 GLY C CA 1
ATOM 5784 C C . GLY C 1 230 ? -18.425 34.376 14.888 1.00 22.56 230 GLY C C 1
ATOM 5785 O O . GLY C 1 230 ? -17.608 34.706 15.745 1.00 20.93 230 GLY C O 1
ATOM 5786 N N . LYS C 1 231 ? -18.201 33.398 14.020 1.00 22.47 231 LYS C N 1
ATOM 5787 C CA . LYS C 1 231 ? -16.934 32.681 13.981 1.00 24.59 231 LYS C CA 1
ATOM 5788 C C . LYS C 1 231 ? -16.353 32.904 12.594 1.00 23.73 231 LYS C C 1
ATOM 5789 O O . LYS C 1 231 ? -17.093 33.101 11.635 1.00 24.98 231 LYS C O 1
ATOM 5795 N N . PRO C 1 232 ? -15.018 32.888 12.471 1.00 22.67 232 PRO C N 1
ATOM 5796 C CA . PRO C 1 232 ? -14.385 33.094 11.165 1.00 21.81 232 PRO C CA 1
ATOM 5797 C C . PRO C 1 232 ? -14.921 32.126 10.110 1.00 21.80 232 PRO C C 1
ATOM 5798 O O . PRO C 1 232 ? -15.087 32.489 8.944 1.00 20.12 232 PRO C O 1
ATOM 5802 N N . GLU C 1 233 ? -15.194 30.894 10.529 1.00 21.33 233 GLU C N 1
ATOM 5803 C CA . GLU C 1 233 ? -15.711 29.872 9.626 1.00 22.94 233 GLU C CA 1
ATOM 5804 C C . GLU C 1 233 ? -17.038 30.324 9.021 1.00 21.28 233 GLU C C 1
ATOM 5805 O O . GLU C 1 233 ? -17.337 30.028 7.866 1.00 22.75 233 GLU C O 1
ATOM 5811 N N . HIS C 1 234 ? -17.832 31.032 9.817 1.00 20.57 234 HIS C N 1
ATOM 5812 C CA . HIS C 1 234 ? -19.134 31.532 9.377 1.00 20.89 234 HIS C CA 1
ATOM 5813 C C . HIS C 1 234 ? -19.015 32.436 8.152 1.00 21.35 234 HIS C C 1
ATOM 5814 O O . HIS C 1 234 ? -19.863 32.397 7.260 1.00 23.28 234 HIS C O 1
ATOM 5821 N N . ILE C 1 235 ? -17.966 33.250 8.113 1.00 19.29 235 ILE C N 1
ATOM 5822 C CA . ILE C 1 235 ? -17.754 34.155 6.994 1.00 20.19 235 ILE C CA 1
ATOM 5823 C C . ILE C 1 235 ? -17.039 33.439 5.847 1.00 19.79 235 ILE C C 1
ATOM 5824 O O . ILE C 1 235 ? -17.384 33.622 4.682 1.00 20.13 235 ILE C O 1
ATOM 5829 N N . ALA C 1 236 ? -16.058 32.610 6.182 1.00 17.66 236 ALA C N 1
ATOM 5830 C CA . ALA C 1 236 ? -15.327 31.867 5.166 1.00 18.81 236 ALA C CA 1
ATOM 5831 C C . ALA C 1 236 ? -16.300 31.076 4.297 1.00 19.90 236 ALA C C 1
ATOM 5832 O O . ALA C 1 236 ? -16.174 31.069 3.074 1.00 20.16 236 ALA C O 1
ATOM 5834 N N . ASN C 1 237 ? -17.268 30.414 4.934 1.00 19.65 237 ASN C N 1
ATOM 5835 C CA . ASN C 1 237 ? -18.269 29.622 4.222 1.00 18.71 237 ASN C CA 1
ATOM 5836 C C . ASN C 1 237 ? -18.943 30.441 3.131 1.00 18.60 237 ASN C C 1
ATOM 5837 O O . ASN C 1 237 ? -19.193 29.948 2.033 1.00 18.55 237 ASN C O 1
ATOM 5842 N N . ILE C 1 238 ? -19.243 31.692 3.449 1.00 18.35 238 ILE C N 1
ATOM 5843 C CA . ILE C 1 238 ? -19.907 32.586 2.511 1.00 18.66 238 ILE C CA 1
ATOM 5844 C C . ILE C 1 238 ? -18.966 32.984 1.382 1.00 17.70 238 ILE C C 1
ATOM 5845 O O . ILE C 1 238 ? -19.363 33.024 0.220 1.00 20.37 238 ILE C O 1
ATOM 5850 N N . ILE C 1 239 ? -17.714 33.266 1.724 1.00 18.46 239 ILE C N 1
ATOM 5851 C CA . ILE C 1 239 ? -16.721 33.652 0.726 1.00 17.86 239 ILE C CA 1
ATOM 5852 C C . ILE C 1 239 ? -16.558 32.539 -0.309 1.00 18.84 239 ILE C C 1
ATOM 5853 O O . ILE C 1 239 ? -16.562 32.799 -1.515 1.00 19.29 239 ILE C O 1
ATOM 5858 N N . LEU C 1 240 ? -16.422 31.298 0.159 1.00 18.22 240 LEU C N 1
ATOM 5859 C CA . LEU C 1 240 ? -16.287 30.167 -0.753 1.00 18.14 240 LEU C CA 1
ATOM 5860 C C . LEU C 1 240 ? -17.542 30.009 -1.601 1.00 17.44 240 LEU C C 1
ATOM 5861 O O . LEU C 1 240 ? -17.458 29.706 -2.786 1.00 18.82 240 LEU C O 1
ATOM 5866 N N . PHE C 1 241 ? -18.711 30.210 -0.998 1.00 18.51 241 PHE C N 1
ATOM 5867 C CA . PHE C 1 241 ? -19.960 30.097 -1.749 1.00 16.76 241 PHE C CA 1
ATOM 5868 C C . PHE C 1 241 ? -19.926 31.098 -2.901 1.00 16.58 241 PHE C C 1
ATOM 5869 O O . PHE C 1 241 ? -20.187 30.749 -4.055 1.00 15.73 241 PHE C O 1
ATOM 5877 N N . LEU C 1 242 ? -19.600 32.345 -2.571 1.00 15.86 242 LEU C N 1
ATOM 5878 C CA . LEU C 1 242 ? -19.518 33.417 -3.562 1.00 16.89 242 LEU C CA 1
ATOM 5879 C C . LEU C 1 242 ? -18.4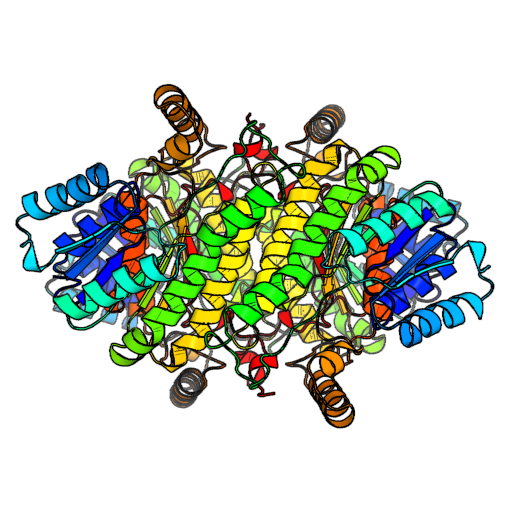51 33.147 -4.621 1.00 18.23 242 LEU C C 1
ATOM 5880 O O . LEU C 1 242 ? -18.544 33.640 -5.745 1.00 16.74 242 LEU C O 1
ATOM 5885 N N . ALA C 1 243 ? -17.441 32.360 -4.260 1.00 20.35 243 ALA C N 1
ATOM 5886 C CA . ALA C 1 243 ? -16.365 32.016 -5.184 1.00 20.61 243 ALA C CA 1
ATOM 5887 C C . ALA C 1 243 ? -16.750 30.811 -6.040 1.00 22.61 243 ALA C C 1
ATOM 5888 O O . ALA C 1 243 ? -16.140 30.553 -7.077 1.00 23.86 243 ALA C O 1
ATOM 5890 N N . ASP C 1 244 ? -17.764 30.073 -5.608 1.00 23.02 244 ASP C N 1
ATOM 5891 C CA . ASP C 1 244 ? -18.194 28.896 -6.352 1.00 22.98 244 ASP C CA 1
ATOM 5892 C C . ASP C 1 244 ? -19.205 29.295 -7.420 1.00 24.09 244 ASP C C 1
ATOM 5893 O O . ASP C 1 244 ? -20.413 29.276 -7.178 1.00 22.00 244 ASP C O 1
ATOM 5898 N N . ARG C 1 245 ? -18.703 29.649 -8.601 1.00 24.35 245 ARG C N 1
ATOM 5899 C CA . ARG C 1 245 ? -19.546 30.073 -9.716 1.00 25.91 245 ARG C CA 1
ATOM 5900 C C . ARG C 1 245 ? -20.650 29.069 -10.036 1.00 26.93 245 ARG C C 1
ATOM 5901 O O . ARG C 1 245 ? -21.768 29.453 -10.378 1.00 26.64 245 ARG C O 1
ATOM 5909 N N . ASN C 1 246 ? -20.334 27.785 -9.922 1.00 28.24 246 ASN C N 1
ATOM 5910 C CA . ASN C 1 246 ? -21.300 26.729 -10.203 1.00 30.04 246 ASN C CA 1
ATOM 5911 C C . ASN C 1 246 ? -22.536 26.850 -9.314 1.00 29.16 246 ASN C C 1
ATOM 5912 O O . ASN C 1 246 ? -23.649 26.519 -9.729 1.00 28.93 246 ASN C O 1
ATOM 5917 N N . LEU C 1 247 ? -22.331 27.330 -8.091 1.00 27.68 247 LEU C N 1
ATOM 5918 C CA . LEU C 1 247 ? -23.418 27.489 -7.131 1.00 26.56 247 LEU C CA 1
ATOM 5919 C C . LEU C 1 247 ? -24.023 28.897 -7.070 1.00 26.62 247 LEU C C 1
ATOM 5920 O O . LEU C 1 247 ? -25.225 29.077 -7.298 1.00 27.42 247 LEU C O 1
ATOM 5925 N N . SER C 1 248 ? -23.189 29.891 -6.772 1.00 23.81 248 SER C N 1
ATOM 5926 C CA . SER C 1 248 ? -23.647 31.273 -6.625 1.00 22.53 248 SER C CA 1
ATOM 5927 C C . SER C 1 248 ? -23.684 32.129 -7.890 1.00 20.70 248 SER C C 1
ATOM 5928 O O . SER C 1 248 ? -23.939 33.330 -7.811 1.00 20.40 248 SER C O 1
ATOM 5931 N N . PHE C 1 249 ? -23.450 31.509 -9.041 1.00 19.31 249 PHE C N 1
ATOM 5932 C CA . PHE C 1 249 ? -23.420 32.198 -10.332 1.00 18.10 249 PHE C CA 1
ATOM 5933 C C . PHE C 1 249 ? -24.235 33.482 -10.495 1.00 17.16 249 PHE C C 1
ATOM 5934 O O . PHE C 1 249 ? -23.677 34.549 -10.735 1.00 15.66 249 PHE C O 1
ATOM 5942 N N . TYR C 1 250 ? -25.553 33.372 -10.372 1.00 15.07 250 TYR C N 1
ATOM 5943 C CA . TYR C 1 250 ? -26.431 34.513 -10.581 1.00 15.17 250 TYR C CA 1
ATOM 5944 C C . TYR C 1 250 ? -26.300 35.682 -9.603 1.00 14.89 250 TYR C C 1
ATOM 5945 O O . TYR C 1 250 ? -26.840 36.750 -9.858 1.00 15.40 250 TYR C O 1
ATOM 5954 N N . ILE C 1 251 ? -25.588 35.494 -8.496 1.00 15.49 251 ILE C N 1
ATOM 5955 C CA . ILE C 1 251 ? -25.384 36.588 -7.549 1.00 15.62 251 ILE C CA 1
ATOM 5956 C C . ILE C 1 251 ? -24.196 37.404 -8.086 1.00 16.90 251 ILE C C 1
ATOM 5957 O O . ILE C 1 251 ? -23.118 36.860 -8.321 1.00 16.20 251 ILE C O 1
ATOM 5962 N N . LEU C 1 252 ? -24.397 38.703 -8.282 1.00 16.44 252 LEU C N 1
ATOM 5963 C CA . LEU C 1 252 ? -23.349 39.561 -8.829 1.00 16.92 252 LEU C CA 1
ATOM 5964 C C . LEU C 1 252 ? -23.419 40.982 -8.290 1.00 17.62 252 LEU C C 1
ATOM 5965 O O . LEU C 1 252 ? -24.474 41.614 -8.336 1.00 17.51 252 LEU C O 1
ATOM 5970 N N . GLY C 1 253 ? -22.288 41.482 -7.794 1.00 17.50 253 GLY C N 1
ATOM 5971 C CA . GLY C 1 253 ? -22.235 42.832 -7.262 1.00 16.22 253 GLY C CA 1
ATOM 5972 C C . GLY C 1 253 ? -23.022 43.013 -5.979 1.00 18.20 253 GLY C C 1
ATOM 5973 O O . GLY C 1 253 ? -23.576 44.082 -5.729 1.00 18.59 253 GLY C O 1
ATOM 5974 N N . GLN C 1 254 ? -23.074 41.965 -5.162 1.00 17.58 254 GLN C N 1
ATOM 5975 C CA . GLN C 1 254 ? -23.800 42.012 -3.894 1.00 17.58 254 GLN C CA 1
ATOM 5976 C C . GLN C 1 254 ? -22.852 41.767 -2.722 1.00 18.21 254 GLN C C 1
ATOM 5977 O O . GLN C 1 254 ? -21.833 41.086 -2.866 1.00 17.08 254 GLN C O 1
ATOM 5983 N N . SER C 1 255 ? -23.184 42.339 -1.568 1.00 18.29 255 SER C N 1
ATOM 5984 C CA . SER C 1 255 ? -22.396 42.121 -0.362 1.00 18.12 255 SER C CA 1
ATOM 5985 C C . SER C 1 255 ? -23.347 41.486 0.652 1.00 17.40 255 SER C C 1
ATOM 5986 O O . SER C 1 255 ? -24.177 42.166 1.250 1.00 15.65 255 SER C O 1
ATOM 5989 N N . ILE C 1 256 ? -23.230 40.177 0.826 1.00 15.45 256 ILE C N 1
ATOM 5990 C CA . ILE C 1 256 ? -24.096 39.447 1.736 1.00 15.64 256 ILE C CA 1
ATOM 5991 C C . ILE C 1 256 ? -23.830 39.799 3.194 1.00 14.85 256 ILE C C 1
ATOM 5992 O O . ILE C 1 256 ? -22.709 39.656 3.678 1.00 14.41 256 ILE C O 1
ATOM 5997 N N . VAL C 1 257 ? -24.865 40.283 3.883 1.00 14.16 257 VAL C N 1
ATOM 5998 C CA . VAL C 1 257 ? -24.744 40.640 5.295 1.00 14.79 257 VAL C CA 1
ATOM 5999 C C . VAL C 1 257 ? -24.840 39.368 6.147 1.00 14.93 257 VAL C C 1
ATOM 6000 O O . VAL C 1 257 ? -25.775 38.579 6.008 1.00 13.61 257 VAL C O 1
ATOM 6004 N N . ALA C 1 258 ? -23.850 39.172 7.010 1.00 14.11 258 ALA C N 1
ATOM 6005 C CA . ALA C 1 258 ? -23.799 38.019 7.904 1.00 15.72 258 ALA C CA 1
ATOM 6006 C C . ALA C 1 258 ? -23.442 38.591 9.269 1.00 16.76 258 ALA C C 1
ATOM 6007 O O . ALA C 1 258 ? -22.256 38.741 9.599 1.00 17.02 258 ALA C O 1
ATOM 6009 N N . ASP C 1 259 ? -24.468 38.911 10.051 1.00 15.46 259 ASP C N 1
ATOM 6010 C CA . ASP C 1 259 ? -24.282 39.521 11.364 1.00 16.23 259 ASP C CA 1
ATOM 6011 C C . ASP C 1 259 ? -25.195 38.982 12.466 1.00 17.47 259 ASP C C 1
ATOM 6012 O O . ASP C 1 259 ? -25.369 39.629 13.500 1.00 16.85 259 ASP C O 1
ATOM 6017 N N . GLY C 1 260 ? -25.780 37.807 12.249 1.00 18.57 260 GLY C N 1
ATOM 6018 C CA . GLY C 1 260 ? -26.662 37.236 13.251 1.00 17.24 260 GLY C CA 1
ATOM 6019 C C . GLY C 1 260 ? -27.876 38.114 13.511 1.00 17.89 260 GLY C C 1
ATOM 6020 O O . GLY C 1 260 ? -28.539 37.963 14.536 1.00 19.14 260 GLY C O 1
ATOM 6021 N N . GLY C 1 261 ? -28.158 39.041 12.593 1.00 15.67 261 GLY C N 1
ATOM 6022 C CA . GLY C 1 261 ? -29.306 39.922 12.747 1.00 15.11 261 GLY C CA 1
ATOM 6023 C C . GLY C 1 261 ? -29.038 41.250 13.436 1.00 15.74 261 GLY C C 1
ATOM 6024 O O . GLY C 1 261 ? -29.955 42.033 13.659 1.00 17.48 261 GLY C O 1
ATOM 6025 N N . THR C 1 262 ? -27.779 41.515 13.764 1.00 16.57 262 THR C N 1
ATOM 6026 C CA . THR C 1 262 ? -27.393 42.754 14.439 1.00 15.36 262 THR C CA 1
ATOM 6027 C C . THR C 1 262 ? -27.895 44.044 13.783 1.00 16.10 262 THR C C 1
ATOM 6028 O O . THR C 1 262 ? -28.506 44.890 14.443 1.00 13.11 262 THR C O 1
ATOM 6032 N N . SER C 1 263 ? -27.631 44.197 12.488 1.00 15.29 263 SER C N 1
ATOM 6033 C CA . SER C 1 263 ? -28.042 45.398 11.766 1.00 16.00 263 SER C CA 1
ATOM 6034 C C . SER C 1 263 ? -29.560 45.551 11.650 1.00 16.43 263 SER C C 1
ATOM 6035 O O . SER C 1 263 ? -30.049 46.607 11.263 1.00 16.52 263 SER C O 1
ATOM 6038 N N . LEU C 1 264 ? -30.307 44.505 11.987 1.00 16.38 264 LEU C N 1
ATOM 6039 C CA . LEU C 1 264 ? -31.766 44.569 11.891 1.00 16.71 264 LEU C CA 1
ATOM 6040 C C . LEU C 1 264 ? -32.448 45.105 13.146 1.00 16.87 264 LEU C C 1
ATOM 6041 O O . LEU C 1 264 ? -33.660 45.320 13.154 1.00 17.46 264 LEU C O 1
ATOM 6046 N N . VAL C 1 265 ? -31.675 45.319 14.204 1.00 17.25 265 VAL C N 1
ATOM 6047 C CA . VAL C 1 265 ? -32.231 45.818 15.456 1.00 18.95 265 VAL C CA 1
ATOM 6048 C C . VAL C 1 265 ? -31.996 47.315 15.625 1.00 20.32 265 VAL C C 1
ATOM 6049 O O . VAL C 1 265 ? -30.880 47.814 15.476 1.00 19.54 265 VAL C O 1
ATOM 6053 N N . MET C 1 266 ? -33.078 48.020 15.925 1.00 21.76 266 MET C N 1
ATOM 6054 C CA . MET C 1 266 ? -33.070 49.464 16.117 1.00 24.70 266 MET C CA 1
ATOM 6055 C C . MET C 1 266 ? -32.663 49.794 17.557 1.00 25.12 266 MET C C 1
ATOM 6056 O O . MET C 1 266 ? -32.899 49.004 18.473 1.00 23.80 266 MET C O 1
ATOM 6061 N N . GLY C 1 267 ? -32.051 50.958 17.752 1.00 24.96 267 GLY C N 1
ATOM 6062 C CA . GLY C 1 267 ? -31.630 51.362 19.082 1.00 26.55 267 GLY C CA 1
ATOM 6063 C C . GLY C 1 267 ? -32.740 51.347 20.123 1.00 26.62 267 GLY C C 1
ATOM 6064 O O . GLY C 1 267 ? -32.527 50.913 21.256 1.00 25.91 267 GLY C O 1
ATOM 6065 N N . THR C 1 268 ? -33.926 51.813 19.743 1.00 26.77 268 THR C N 1
ATOM 6066 C CA . THR C 1 268 ? -35.061 51.856 20.659 1.00 28.47 268 THR C CA 1
ATOM 6067 C C . THR C 1 268 ? -35.489 50.456 21.077 1.00 29.89 268 THR C C 1
ATOM 6068 O O . THR C 1 268 ? -35.976 50.250 22.188 1.00 28.64 268 THR C O 1
ATOM 6072 N N . GLN C 1 269 ? -35.301 49.495 20.178 1.00 30.55 269 GLN C N 1
ATOM 6073 C CA . GLN C 1 269 ? -35.695 48.118 20.437 1.00 31.31 269 GLN C CA 1
ATOM 6074 C C . GLN C 1 269 ? -34.872 47.446 21.536 1.00 32.23 269 GLN C C 1
ATOM 6075 O O . GLN C 1 269 ? -35.161 46.326 21.944 1.00 30.76 269 GLN C O 1
ATOM 6081 N N . ALA C 1 270 ? -33.856 48.145 22.031 1.00 34.20 270 ALA C N 1
ATOM 6082 C CA . ALA C 1 270 ? -33.031 47.613 23.109 1.00 36.28 270 ALA C CA 1
ATOM 6083 C C . ALA C 1 270 ? -33.790 47.787 24.428 1.00 37.86 270 ALA C C 1
ATOM 6084 O O . ALA C 1 270 ? -33.428 47.203 25.448 1.00 38.28 270 ALA C O 1
ATOM 6086 N N . HIS C 1 271 ? -34.853 48.587 24.387 1.00 38.69 271 HIS C N 1
ATOM 6087 C CA . HIS C 1 271 ? -35.671 48.860 25.565 1.00 40.43 271 HIS C CA 1
ATOM 6088 C C . HIS C 1 271 ? -37.070 48.269 25.425 1.00 42.59 271 HIS C C 1
ATOM 6089 O O . HIS C 1 271 ? -37.621 48.206 24.328 1.00 42.81 271 HIS C O 1
ATOM 6096 N N . ASP C 1 272 ? -37.644 47.849 26.548 1.00 45.10 272 ASP C N 1
ATOM 6097 C CA . ASP C 1 272 ? -38.979 47.262 26.555 1.00 47.44 272 ASP C CA 1
ATOM 6098 C C . ASP C 1 272 ? -40.023 48.283 26.113 1.00 47.91 272 ASP C C 1
ATOM 6099 O O . ASP C 1 272 ? -40.464 49.119 26.906 1.00 47.88 272 ASP C O 1
ATOM 6104 N N . PRO D 1 2 ? -25.117 13.594 1.366 1.00 40.53 2 PRO D N 1
ATOM 6105 C CA . PRO D 1 2 ? -26.433 14.180 1.691 1.00 38.74 2 PRO D CA 1
ATOM 6106 C C . PRO D 1 2 ? -26.306 15.175 2.841 1.00 37.14 2 PRO D C 1
ATOM 6107 O O . PRO D 1 2 ? -26.220 14.779 4.003 1.00 36.69 2 PRO D O 1
ATOM 6111 N N . ARG D 1 3 ? -26.294 16.465 2.527 1.00 34.51 3 ARG D N 1
ATOM 6112 C CA . ARG D 1 3 ? -26.179 17.463 3.582 1.00 33.90 3 ARG D CA 1
ATOM 6113 C C . ARG D 1 3 ? -27.527 17.781 4.217 1.00 32.27 3 ARG D C 1
ATOM 6114 O O . ARG D 1 3 ? -27.595 18.497 5.212 1.00 32.36 3 ARG D O 1
ATOM 6122 N N . PHE D 1 4 ? -28.598 17.249 3.638 1.00 31.12 4 PHE D N 1
ATOM 6123 C CA . PHE D 1 4 ? -29.935 17.480 4.169 1.00 30.15 4 PHE D CA 1
ATOM 6124 C C . PHE D 1 4 ? -30.594 16.205 4.663 1.00 30.47 4 PHE D C 1
ATOM 6125 O O . PHE D 1 4 ? -31.821 16.113 4.738 1.00 30.61 4 PHE D O 1
ATOM 6133 N N . SER D 1 5 ? -29.763 15.225 5.003 1.00 30.55 5 SER D N 1
ATOM 6134 C CA . SER D 1 5 ? -30.240 13.949 5.518 1.00 32.82 5 SER D CA 1
ATOM 6135 C C . SER D 1 5 ? -30.925 14.220 6.859 1.00 31.52 5 SER D C 1
ATOM 6136 O O . SER D 1 5 ? -30.475 15.065 7.631 1.00 31.96 5 SER D O 1
ATOM 6139 N N . ASN D 1 6 ? -32.007 13.499 7.130 1.00 32.92 6 ASN D N 1
ATOM 6140 C CA . ASN D 1 6 ? -32.773 13.678 8.364 1.00 32.70 6 ASN D CA 1
ATOM 6141 C C . ASN D 1 6 ? -33.449 15.043 8.413 1.00 31.35 6 ASN D C 1
ATOM 6142 O O . ASN D 1 6 ? -33.779 15.548 9.485 1.00 30.36 6 ASN D O 1
ATOM 6147 N N . LYS D 1 7 ? -33.649 15.642 7.243 1.00 29.47 7 LYS D N 1
ATOM 6148 C CA . LYS D 1 7 ? -34.318 16.930 7.164 1.00 25.88 7 LYS D CA 1
ATOM 6149 C C . LYS D 1 7 ? -35.581 16.784 6.329 1.00 22.60 7 LYS D C 1
ATOM 6150 O O . LYS D 1 7 ? -35.567 16.139 5.281 1.00 21.95 7 LYS D O 1
ATOM 6156 N N . THR D 1 8 ? -36.674 17.369 6.808 1.00 19.97 8 THR D N 1
ATOM 6157 C CA . THR D 1 8 ? -37.941 17.320 6.096 1.00 20.35 8 THR D CA 1
ATOM 6158 C C . THR D 1 8 ? -38.244 18.728 5.615 1.00 20.28 8 THR D C 1
ATOM 6159 O O . THR D 1 8 ? -38.309 19.667 6.409 1.00 20.50 8 THR D O 1
ATOM 6163 N N . VAL D 1 9 ? -38.441 18.864 4.308 1.00 19.19 9 VAL D N 1
ATOM 6164 C CA . VAL D 1 9 ? -38.667 20.168 3.708 1.00 20.12 9 VAL D CA 1
ATOM 6165 C C . VAL D 1 9 ? -39.967 20.340 2.934 1.00 19.38 9 VAL D C 1
ATOM 6166 O O . VAL D 1 9 ? -40.341 19.489 2.127 1.00 20.19 9 VAL D O 1
ATOM 6170 N N . ILE D 1 10 ? -40.650 21.451 3.189 1.00 18.02 10 ILE D N 1
ATOM 6171 C CA . ILE D 1 10 ? -41.875 21.768 2.470 1.00 17.63 10 ILE D CA 1
ATOM 6172 C C . ILE D 1 10 ? -41.477 22.803 1.418 1.00 18.41 10 ILE D C 1
ATOM 6173 O O . ILE D 1 10 ? -40.888 23.829 1.752 1.00 16.02 10 ILE D O 1
ATOM 6178 N N . ILE D 1 11 ? -41.762 22.514 0.152 1.00 17.47 11 ILE D N 1
ATOM 6179 C CA . ILE D 1 11 ? -41.449 23.441 -0.927 1.00 19.50 11 ILE D CA 1
ATOM 6180 C C . ILE D 1 11 ? -42.748 23.881 -1.593 1.00 17.35 11 ILE D C 1
ATOM 6181 O O . ILE D 1 11 ? -43.326 23.128 -2.367 1.00 17.50 11 ILE D O 1
ATOM 6186 N N . THR D 1 12 ? -43.227 25.082 -1.301 1.00 16.41 12 THR D N 1
ATOM 6187 C CA . THR D 1 12 ? -44.458 25.509 -1.951 1.00 18.43 12 THR D CA 1
ATOM 6188 C C . THR D 1 12 ? -44.139 25.904 -3.388 1.00 17.68 12 THR D C 1
ATOM 6189 O O . THR D 1 12 ? -43.021 26.329 -3.692 1.00 17.78 12 THR D O 1
ATOM 6193 N N . GLY D 1 13 ? -45.116 25.738 -4.272 1.00 18.20 13 GLY D N 1
ATOM 6194 C CA . GLY D 1 13 ? -44.910 26.075 -5.667 1.00 18.30 13 GLY D CA 1
ATOM 6195 C C . GLY D 1 13 ? -43.845 25.214 -6.320 1.00 19.38 13 GLY D C 1
ATOM 6196 O O . GLY D 1 13 ? -43.027 25.708 -7.099 1.00 19.28 13 GLY D O 1
ATOM 6197 N N . SER D 1 14 ? -43.851 23.920 -6.019 1.00 18.80 14 SER D N 1
ATOM 6198 C CA . SER D 1 14 ? -42.853 23.028 -6.597 1.00 17.28 14 SER D CA 1
ATOM 6199 C C . SER D 1 14 ? -43.337 22.217 -7.789 1.00 18.72 14 SER D C 1
ATOM 6200 O O . SER D 1 14 ? -42.664 21.278 -8.211 1.00 19.80 14 SER D O 1
ATOM 6203 N N . SER D 1 15 ? -44.495 22.576 -8.339 1.00 18.23 15 SER D N 1
ATOM 6204 C CA . SER D 1 15 ? -45.003 21.882 -9.519 1.00 20.05 15 SER D CA 1
ATOM 6205 C C . SER D 1 15 ? -44.398 22.515 -10.776 1.00 21.39 15 SER D C 1
ATOM 6206 O O . SER D 1 15 ? -44.644 22.055 -11.896 1.00 22.27 15 SER D O 1
ATOM 6209 N N . ASN D 1 16 ? -43.594 23.564 -10.591 1.00 21.12 16 ASN D N 1
ATOM 6210 C CA . ASN D 1 16 ? -42.956 24.232 -11.726 1.00 20.45 16 ASN D CA 1
ATOM 6211 C C . ASN D 1 16 ? -41.827 25.179 -11.302 1.00 20.95 16 ASN D C 1
ATOM 6212 O O . ASN D 1 16 ? -41.669 25.485 -10.120 1.00 19.80 16 ASN D O 1
ATOM 6217 N N . GLY D 1 17 ? -41.036 25.618 -12.279 1.00 20.39 17 GLY D N 1
ATOM 6218 C CA . GLY D 1 17 ? -39.945 26.553 -12.036 1.00 19.03 17 GLY D CA 1
ATOM 6219 C C . GLY D 1 17 ? -38.979 26.318 -10.885 1.00 19.37 17 GLY D C 1
ATOM 6220 O O . GLY D 1 17 ? -38.576 25.193 -10.597 1.00 20.89 17 GLY D O 1
ATOM 6221 N N . ILE D 1 18 ? -38.598 27.412 -10.235 1.00 16.65 18 ILE D N 1
ATOM 6222 C CA . ILE D 1 18 ? -37.676 27.391 -9.106 1.00 17.44 18 ILE D CA 1
ATOM 6223 C C . ILE D 1 18 ? -38.048 26.375 -8.034 1.00 16.69 18 ILE D C 1
ATOM 6224 O O . ILE D 1 18 ? -37.179 25.680 -7.504 1.00 20.63 18 ILE D O 1
ATOM 6229 N N . GLY D 1 19 ? -39.335 26.297 -7.710 1.00 19.50 19 GLY D N 1
ATOM 6230 C CA . GLY D 1 19 ? -39.794 25.358 -6.693 1.00 19.51 19 GLY D CA 1
ATOM 6231 C C . GLY D 1 19 ? -39.528 23.905 -7.043 1.00 18.37 19 GLY D C 1
ATOM 6232 O O . GLY D 1 19 ? -39.117 23.119 -6.190 1.00 18.09 19 GLY D O 1
ATOM 6233 N N . ARG D 1 20 ? -39.777 23.546 -8.299 1.00 19.55 20 ARG D N 1
ATOM 6234 C CA . ARG D 1 20 ? -39.550 22.182 -8.780 1.00 18.78 20 ARG D CA 1
ATOM 6235 C C . ARG D 1 20 ? -38.081 21.782 -8.639 1.00 19.43 20 ARG D C 1
ATOM 6236 O O . ARG D 1 20 ? -37.762 20.725 -8.098 1.00 19.12 20 ARG D O 1
ATOM 6244 N N . THR D 1 21 ? -37.189 22.634 -9.133 1.00 18.59 21 THR D N 1
ATOM 6245 C CA . THR D 1 21 ? -35.759 22.366 -9.071 1.00 18.19 21 THR D CA 1
ATOM 6246 C C . THR D 1 21 ? -35.270 22.302 -7.622 1.00 18.24 21 THR D C 1
ATOM 6247 O O . THR D 1 21 ? -34.457 21.450 -7.266 1.00 17.40 21 THR D O 1
ATOM 6251 N N . THR D 1 22 ? -35.770 23.206 -6.788 1.00 17.91 22 THR D N 1
ATOM 6252 C CA . THR D 1 22 ? -35.381 23.248 -5.381 1.00 17.23 22 THR D CA 1
ATOM 6253 C C . THR D 1 22 ? -35.765 21.940 -4.680 1.00 18.05 22 THR D C 1
ATOM 6254 O O . THR D 1 22 ? -34.974 21.365 -3.930 1.00 16.59 22 THR D O 1
ATOM 6258 N N . ALA D 1 23 ? -36.989 21.483 -4.920 1.00 18.22 23 ALA D N 1
ATOM 6259 C CA . ALA D 1 23 ? -37.465 20.240 -4.322 1.00 19.34 23 ALA D CA 1
ATOM 6260 C C . ALA D 1 23 ? -36.554 19.101 -4.775 1.00 20.69 23 ALA D C 1
ATOM 6261 O O . ALA D 1 23 ? -36.123 18.264 -3.971 1.00 20.35 23 ALA D O 1
ATOM 6263 N N . ILE D 1 24 ? -36.262 19.079 -6.073 1.00 22.83 24 ILE D N 1
ATOM 6264 C CA . ILE D 1 24 ? -35.389 18.061 -6.649 1.00 24.29 24 ILE D CA 1
ATOM 6265 C C . ILE D 1 24 ? -34.040 18.025 -5.924 1.00 24.21 24 ILE D C 1
ATOM 6266 O O . ILE D 1 24 ? -33.609 16.970 -5.457 1.00 24.86 24 ILE D O 1
ATOM 6271 N N . LEU D 1 25 ? -33.379 19.175 -5.824 1.00 23.97 25 LEU D N 1
ATOM 6272 C CA . LEU D 1 25 ? -32.084 19.239 -5.166 1.00 23.73 25 LEU D CA 1
ATOM 6273 C C . LEU D 1 25 ? -32.139 18.834 -3.700 1.00 23.50 25 LEU D C 1
ATOM 6274 O O . LEU D 1 25 ? -31.253 18.126 -3.228 1.00 22.39 25 LEU D O 1
ATOM 6279 N N . PHE D 1 26 ? -33.166 19.272 -2.976 1.00 23.04 26 PHE D N 1
ATOM 6280 C CA . PHE D 1 26 ? -33.284 18.898 -1.570 1.00 23.61 26 PHE D CA 1
ATOM 6281 C C . PHE D 1 26 ? -33.376 17.376 -1.445 1.00 25.04 26 PHE D C 1
ATOM 6282 O O . PHE D 1 26 ? -32.647 16.755 -0.669 1.00 23.12 26 PHE D O 1
ATOM 6290 N N . ALA D 1 27 ? -34.288 16.789 -2.211 1.00 26.14 27 ALA D N 1
ATOM 6291 C CA . ALA D 1 27 ? -34.495 15.349 -2.195 1.00 27.39 27 ALA D CA 1
ATOM 6292 C C . ALA D 1 27 ? -33.209 14.658 -2.614 1.00 29.38 27 ALA D C 1
ATOM 6293 O O . ALA D 1 27 ? -32.805 13.654 -2.026 1.00 28.54 27 ALA D O 1
ATOM 6295 N N . GLN D 1 28 ? -32.565 15.216 -3.632 1.00 30.35 28 GLN D N 1
ATOM 6296 C CA . GLN D 1 28 ? -31.322 14.665 -4.140 1.00 30.96 28 GLN D CA 1
ATOM 6297 C C . GLN D 1 28 ? -30.265 14.650 -3.048 1.00 29.19 28 GLN D C 1
ATOM 6298 O O . GLN D 1 28 ? -29.335 13.849 -3.091 1.00 29.61 28 GLN D O 1
ATOM 6304 N N . GLU D 1 29 ? -30.419 15.519 -2.054 1.00 27.13 29 GLU D N 1
ATOM 6305 C CA . GLU D 1 29 ? -29.446 15.577 -0.971 1.00 27.17 29 GLU D CA 1
ATOM 6306 C C . GLU D 1 29 ? -29.892 14.942 0.351 1.00 24.60 29 GLU D C 1
ATOM 6307 O O . GLU D 1 29 ? -29.457 15.350 1.430 1.00 23.24 29 GLU D O 1
ATOM 6313 N N . GLY D 1 30 ? -30.754 13.933 0.249 1.00 23.73 30 GLY D N 1
ATOM 6314 C CA . GLY D 1 30 ? -31.219 13.204 1.422 1.00 23.29 30 GLY D CA 1
ATOM 6315 C C . GLY D 1 30 ? -32.384 13.742 2.234 1.00 24.14 30 GLY D C 1
ATOM 6316 O O . GLY D 1 30 ? -32.642 13.261 3.339 1.00 25.44 30 GLY D O 1
ATOM 6317 N N . ALA D 1 31 ? -33.107 14.716 1.697 1.00 22.25 31 ALA D N 1
ATOM 6318 C CA . ALA D 1 31 ? -34.224 15.300 2.422 1.00 21.65 31 ALA D CA 1
ATOM 6319 C C . ALA D 1 31 ? -35.572 14.669 2.117 1.00 20.76 31 ALA D C 1
ATOM 6320 O O . ALA D 1 31 ? -35.787 14.129 1.032 1.00 20.23 31 ALA D O 1
ATOM 6322 N N . ASN D 1 32 ? -36.462 14.732 3.105 1.00 19.45 32 ASN D N 1
ATOM 6323 C CA . ASN D 1 32 ? -37.838 14.280 2.958 1.00 19.47 32 ASN D CA 1
ATOM 6324 C C . ASN D 1 32 ? -38.456 15.545 2.365 1.00 20.50 32 ASN D C 1
ATOM 6325 O O . ASN D 1 32 ? -38.226 16.645 2.878 1.00 19.80 32 ASN D O 1
ATOM 6330 N N . VAL D 1 33 ? -39.240 15.413 1.309 1.00 20.31 33 VAL D N 1
ATOM 6331 C CA . VAL D 1 33 ? -39.819 16.601 0.714 1.00 22.31 33 VAL D CA 1
ATOM 6332 C C . VAL D 1 33 ? -41.306 16.527 0.417 1.00 21.93 33 VAL D C 1
ATOM 6333 O O . VAL D 1 33 ? -41.819 15.507 -0.046 1.00 21.17 33 VAL D O 1
ATOM 6337 N N . THR D 1 34 ? -41.996 17.622 0.711 1.00 20.75 34 THR D N 1
ATOM 6338 C CA . THR D 1 34 ? -43.408 17.729 0.403 1.00 20.09 34 THR D CA 1
ATOM 6339 C C . THR D 1 34 ? -43.462 18.672 -0.788 1.00 21.17 34 THR D C 1
ATOM 6340 O O . THR D 1 34 ? -43.050 19.829 -0.687 1.00 21.38 34 THR D O 1
ATOM 6344 N N . ILE D 1 35 ? -43.930 18.181 -1.926 1.00 21.17 35 ILE D N 1
ATOM 6345 C CA . ILE D 1 35 ? -44.054 19.042 -3.089 1.00 21.46 35 ILE D CA 1
ATOM 6346 C C . ILE D 1 35 ? -45.527 19.379 -3.205 1.00 21.27 35 ILE D C 1
ATOM 6347 O O . ILE D 1 35 ? -46.388 18.570 -2.836 1.00 19.39 35 ILE D O 1
ATOM 6352 N N . THR D 1 36 ? -45.824 20.577 -3.693 1.00 20.00 36 THR D N 1
ATOM 6353 C CA . THR D 1 36 ? -47.210 20.985 -3.806 1.00 19.31 36 THR D CA 1
ATOM 6354 C C . THR D 1 36 ? -47.434 22.016 -4.901 1.00 21.34 36 THR D C 1
ATOM 6355 O O . THR D 1 36 ? -46.522 22.741 -5.294 1.00 20.28 36 THR D O 1
ATOM 6359 N N . GLY D 1 37 ? -48.668 22.054 -5.388 1.00 21.53 37 GLY D N 1
ATOM 6360 C CA . GLY D 1 37 ? -49.054 22.974 -6.437 1.00 22.57 37 GLY D CA 1
ATOM 6361 C C . GLY D 1 37 ? -50.488 22.656 -6.814 1.00 23.58 37 GLY D C 1
ATOM 6362 O O . GLY D 1 37 ? -51.087 21.755 -6.229 1.00 23.56 37 GLY D O 1
ATOM 6363 N N . ARG D 1 38 ? -51.037 23.382 -7.781 1.00 25.54 38 ARG D N 1
ATOM 6364 C CA . ARG D 1 38 ? -52.410 23.162 -8.234 1.00 27.65 38 ARG D CA 1
ATOM 6365 C C . ARG D 1 38 ? -52.523 22.216 -9.436 1.00 29.07 38 ARG D C 1
ATOM 6366 O O . ARG D 1 38 ? -53.479 21.441 -9.535 1.00 29.24 38 ARG D O 1
ATOM 6374 N N . SER D 1 39 ? -51.558 22.282 -10.351 1.00 29.20 39 SER D N 1
ATOM 6375 C CA . SER D 1 39 ? -51.572 21.421 -11.533 1.00 31.23 39 SER D CA 1
ATOM 6376 C C . SER D 1 39 ? -51.001 20.058 -11.152 1.00 30.76 39 SER D C 1
ATOM 6377 O O . SER D 1 39 ? -49.786 19.885 -11.056 1.00 29.86 39 SER D O 1
ATOM 6380 N N . SER D 1 40 ? -51.888 19.093 -10.933 1.00 30.94 40 SER D N 1
ATOM 6381 C CA . SER D 1 40 ? -51.470 17.756 -10.536 1.00 32.35 40 SER D CA 1
ATOM 6382 C C . SER D 1 40 ? -50.560 17.126 -11.576 1.00 31.39 40 SER D C 1
ATOM 6383 O O . SER D 1 40 ? -49.632 16.398 -11.235 1.00 31.31 40 SER D O 1
ATOM 6386 N N . GLU D 1 41 ? -50.831 17.405 -12.846 1.00 31.57 41 GLU D N 1
ATOM 6387 C CA . GLU D 1 41 ? -50.020 16.848 -13.918 1.00 31.12 41 GLU D CA 1
ATOM 6388 C C . GLU D 1 41 ? -48.586 17.339 -13.794 1.00 28.65 41 GLU D C 1
ATOM 6389 O O . GLU D 1 41 ? -47.644 16.551 -13.866 1.00 26.59 41 GLU D O 1
ATOM 6395 N N . ARG D 1 42 ? -48.415 18.643 -13.607 1.00 27.34 42 ARG D N 1
ATOM 6396 C CA . ARG D 1 42 ? -47.072 19.184 -13.466 1.00 25.90 42 ARG D CA 1
ATOM 6397 C C . ARG D 1 42 ? -46.462 18.784 -12.131 1.00 24.39 42 ARG D C 1
ATOM 6398 O O . ARG D 1 42 ? -45.253 18.604 -12.029 1.00 24.14 42 ARG D O 1
ATOM 6406 N N . LEU D 1 43 ? -47.295 18.621 -11.109 1.00 24.27 43 LEU D N 1
ATOM 6407 C CA . LEU D 1 43 ? -46.778 18.214 -9.804 1.00 24.12 43 LEU D CA 1
ATOM 6408 C C . LEU D 1 43 ? -46.221 16.802 -9.924 1.00 25.03 43 LEU D C 1
ATOM 6409 O O . LEU D 1 43 ? -45.154 16.502 -9.394 1.00 26.72 43 LEU D O 1
ATOM 6414 N N . GLU D 1 44 ? -46.950 15.932 -10.622 1.00 25.69 44 GLU D N 1
ATOM 6415 C CA . GLU D 1 44 ? -46.502 14.554 -10.815 1.00 29.33 44 GLU D CA 1
ATOM 6416 C C . GLU D 1 44 ? -45.205 14.558 -11.623 1.00 29.23 44 GLU D C 1
ATOM 6417 O O . GLU D 1 44 ? -44.343 13.690 -11.452 1.00 29.06 44 GLU D O 1
ATOM 6423 N N . GLU D 1 45 ? -45.079 15.548 -12.503 1.00 29.75 45 GLU D N 1
ATOM 6424 C CA . GLU D 1 45 ? -43.894 15.724 -13.338 1.00 30.38 45 GLU D CA 1
ATOM 6425 C C . GLU D 1 45 ? -42.673 15.825 -12.431 1.00 28.52 45 GLU D C 1
ATOM 6426 O O . GLU D 1 45 ? -41.647 15.190 -12.667 1.00 27.51 45 GLU D O 1
ATOM 6432 N N . THR D 1 46 ? -42.797 16.654 -11.399 1.00 27.84 46 THR D N 1
ATOM 6433 C CA . THR D 1 46 ? -41.722 16.872 -10.439 1.00 26.23 46 THR D CA 1
ATOM 6434 C C . THR D 1 46 ? -41.387 15.596 -9.673 1.00 26.37 46 THR D C 1
ATOM 6435 O O . THR D 1 46 ? -40.215 15.264 -9.488 1.00 26.63 46 THR D O 1
ATOM 6439 N N . ARG D 1 47 ? -42.416 14.887 -9.218 1.00 26.13 47 ARG D N 1
ATOM 6440 C CA . ARG D 1 47 ? -42.202 13.662 -8.455 1.00 30.26 47 ARG D CA 1
ATOM 6441 C C . ARG D 1 47 ? -41.410 12.641 -9.263 1.00 30.37 47 ARG D C 1
ATOM 6442 O O . ARG D 1 47 ? -40.478 12.023 -8.747 1.00 29.74 47 ARG D O 1
ATOM 6450 N N . GLN D 1 48 ? -41.780 12.473 -10.530 1.00 31.34 48 GLN D N 1
ATOM 6451 C CA . GLN D 1 48 ? -41.088 11.527 -11.397 1.00 31.86 48 GLN D CA 1
ATOM 6452 C C . GLN D 1 48 ? -39.608 11.876 -11.529 1.00 32.91 48 GLN D C 1
ATOM 6453 O O . GLN D 1 48 ? -38.751 10.992 -11.473 1.00 32.98 48 GLN D O 1
ATOM 6459 N N . ILE D 1 49 ? -39.299 13.159 -11.701 1.00 32.17 49 ILE D N 1
ATOM 6460 C CA . ILE D 1 49 ? -37.901 13.563 -11.820 1.00 32.13 49 ILE D CA 1
ATOM 6461 C C . ILE D 1 49 ? -37.137 13.119 -10.574 1.00 31.31 49 ILE D C 1
ATOM 6462 O O . ILE D 1 49 ? -36.050 12.548 -10.671 1.00 29.67 49 ILE D O 1
ATOM 6467 N N . ILE D 1 50 ? -37.714 13.379 -9.405 1.00 31.30 50 ILE D N 1
ATOM 6468 C CA . ILE D 1 50 ? -37.084 12.997 -8.148 1.00 31.70 50 ILE D CA 1
ATOM 6469 C C . ILE D 1 50 ? -36.925 11.481 -8.099 1.00 33.79 50 ILE D C 1
ATOM 6470 O O . ILE D 1 50 ? -35.843 10.973 -7.811 1.00 32.83 50 ILE D O 1
ATOM 6475 N N . LEU D 1 51 ? -38.013 10.767 -8.381 1.00 37.57 51 LEU D N 1
ATOM 6476 C CA . LEU D 1 51 ? -37.996 9.307 -8.373 1.00 41.23 51 LEU D CA 1
ATOM 6477 C C . LEU D 1 51 ? -37.000 8.753 -9.386 1.00 42.69 51 LEU D C 1
ATOM 6478 O O . LEU D 1 51 ? -36.283 7.799 -9.092 1.00 42.47 51 LEU D O 1
ATOM 6483 N N . LYS D 1 52 ? -36.953 9.352 -10.575 1.00 44.60 52 LYS D N 1
ATOM 6484 C CA . LYS D 1 52 ? -36.024 8.903 -11.607 1.00 47.21 52 LYS D CA 1
ATOM 6485 C C . LYS D 1 52 ? -34.611 8.822 -11.040 1.00 47.81 52 LYS D C 1
ATOM 6486 O O . LYS D 1 52 ? -33.762 8.104 -11.568 1.00 48.75 52 LYS D O 1
ATOM 6492 N N . SER D 1 53 ? -34.359 9.571 -9.970 1.00 47.62 53 SER D N 1
ATOM 6493 C CA . SER D 1 53 ? -33.059 9.534 -9.314 1.00 47.97 53 SER D CA 1
ATOM 6494 C C . SER D 1 53 ? -33.080 8.259 -8.484 1.00 47.73 53 SER D C 1
ATOM 6495 O O . SER D 1 53 ? -33.755 7.298 -8.841 1.00 48.45 53 SER D O 1
ATOM 6498 N N . GLY D 1 54 ? -32.353 8.244 -7.375 1.00 48.69 54 GLY D N 1
ATOM 6499 C CA . GLY D 1 54 ? -32.347 7.061 -6.534 1.00 47.75 54 GLY D CA 1
ATOM 6500 C C . GLY D 1 54 ? -33.262 7.244 -5.341 1.00 46.90 54 GLY D C 1
ATOM 6501 O O . GLY D 1 54 ? -33.298 6.409 -4.436 1.00 47.17 54 GLY D O 1
ATOM 6502 N N . VAL D 1 55 ? -34.015 8.341 -5.350 1.00 45.28 55 VAL D N 1
ATOM 6503 C CA . VAL D 1 55 ? -34.928 8.671 -4.261 1.00 42.17 55 VAL D CA 1
ATOM 6504 C C . VAL D 1 55 ? -36.195 7.822 -4.207 1.00 41.84 55 VAL D C 1
ATOM 6505 O O . VAL D 1 55 ? -36.923 7.700 -5.195 1.00 40.82 55 VAL D O 1
ATOM 6509 N N . SER D 1 56 ? -36.454 7.254 -3.032 1.00 40.72 56 SER D N 1
ATOM 6510 C CA . SER D 1 56 ? -37.633 6.430 -2.802 1.00 41.07 56 SER D CA 1
ATOM 6511 C C . SER D 1 56 ? -38.883 7.298 -2.719 1.00 40.95 56 SER D C 1
ATOM 6512 O O . SER D 1 56 ? -38.823 8.450 -2.284 1.00 39.78 56 SER D O 1
ATOM 6515 N N . GLU D 1 57 ? -40.019 6.736 -3.119 1.00 40.45 57 GLU D N 1
ATOM 6516 C CA . GLU D 1 57 ? -41.276 7.472 -3.095 1.00 40.67 57 GLU D CA 1
ATOM 6517 C C . GLU D 1 57 ? -41.696 7.831 -1.673 1.00 39.67 57 GLU D C 1
ATOM 6518 O O . GLU D 1 57 ? -42.548 8.694 -1.473 1.00 38.77 57 GLU D O 1
ATOM 6524 N N . LYS D 1 58 ? -41.095 7.172 -0.687 1.00 39.44 58 LYS D N 1
ATOM 6525 C CA . LYS D 1 58 ? -41.426 7.430 0.710 1.00 39.40 58 LYS D CA 1
ATOM 6526 C C . LYS D 1 58 ? -40.816 8.731 1.217 1.00 37.87 58 LYS D C 1
ATOM 6527 O O . LYS D 1 58 ? -41.191 9.225 2.277 1.00 37.94 58 LYS D O 1
ATOM 6533 N N . GLN D 1 59 ? -39.875 9.278 0.455 1.00 36.22 59 GLN D N 1
ATOM 6534 C CA . GLN D 1 59 ? -39.221 10.530 0.821 1.00 35.43 59 GLN D CA 1
ATOM 6535 C C . GLN D 1 59 ? -39.925 11.701 0.148 1.00 33.80 59 GLN D C 1
ATOM 6536 O O . GLN D 1 59 ? -39.573 12.863 0.367 1.00 32.89 59 GLN D O 1
ATOM 6542 N N . VAL D 1 60 ? -40.925 11.386 -0.667 1.00 32.81 60 VAL D N 1
ATOM 6543 C CA . VAL D 1 60 ? -41.668 12.404 -1.393 1.00 32.72 60 VAL D CA 1
ATOM 6544 C C . VAL D 1 60 ? -43.159 12.395 -1.075 1.00 31.60 60 VAL D C 1
ATOM 6545 O O . VAL D 1 60 ? -43.823 11.363 -1.180 1.00 31.73 60 VAL D O 1
ATOM 6549 N N . ASN D 1 61 ? -43.674 13.556 -0.680 1.00 29.94 61 ASN D N 1
ATOM 6550 C CA . ASN D 1 61 ? -45.090 13.722 -0.362 1.00 27.47 61 ASN D CA 1
ATOM 6551 C C . ASN D 1 61 ? -45.676 14.769 -1.309 1.00 27.52 61 ASN D C 1
ATOM 6552 O O . ASN D 1 61 ? -45.293 15.938 -1.264 1.00 27.15 61 ASN D O 1
ATOM 6557 N N . SER D 1 62 ? -46.594 14.340 -2.172 1.00 25.85 62 SER D N 1
ATOM 6558 C CA . SER D 1 62 ? -47.226 15.230 -3.137 1.00 26.29 62 SER D CA 1
ATOM 6559 C C . SER D 1 62 ? -48.587 15.700 -2.654 1.00 25.92 62 SER D C 1
ATOM 6560 O O . SER D 1 62 ? -49.445 14.890 -2.300 1.00 23.83 62 SER D O 1
ATOM 6563 N N . VAL D 1 63 ? -48.785 17.014 -2.657 1.00 24.63 63 VAL D N 1
ATOM 6564 C CA . VAL D 1 63 ? -50.045 17.588 -2.219 1.00 23.64 63 VAL D CA 1
ATOM 6565 C C . VAL D 1 63 ? -50.610 18.554 -3.257 1.00 24.25 63 VAL D C 1
ATOM 6566 O O . VAL D 1 63 ? -50.017 19.600 -3.518 1.00 23.20 63 VAL D O 1
ATOM 6570 N N . VAL D 1 64 ? -51.745 18.201 -3.853 1.00 23.29 64 VAL D N 1
ATOM 6571 C CA . VAL D 1 64 ? -52.399 19.071 -4.827 1.00 24.28 64 VAL D CA 1
ATOM 6572 C C . VAL D 1 64 ? -53.238 20.033 -3.998 1.00 26.00 64 VAL D C 1
ATOM 6573 O O . VAL D 1 64 ? -54.206 19.620 -3.355 1.00 28.26 64 VAL D O 1
ATOM 6577 N N . ALA D 1 65 ? -52.874 21.310 -4.004 1.00 24.21 65 ALA D N 1
ATOM 6578 C CA . ALA D 1 65 ? -53.610 22.287 -3.215 1.00 24.02 65 ALA D CA 1
ATOM 6579 C C . ALA D 1 65 ? -53.352 23.731 -3.615 1.00 22.71 65 ALA D C 1
ATOM 6580 O O . ALA D 1 65 ? -52.340 24.050 -4.234 1.00 20.79 65 ALA D O 1
ATOM 6582 N N . ASP D 1 66 ? -54.292 24.595 -3.249 1.00 22.54 66 ASP D N 1
ATOM 6583 C CA . ASP D 1 66 ? -54.192 26.023 -3.510 1.00 22.43 66 ASP D CA 1
ATOM 6584 C C . ASP D 1 66 ? -53.592 26.557 -2.218 1.00 21.88 66 ASP D C 1
ATOM 6585 O O . ASP D 1 66 ? -54.194 26.427 -1.150 1.00 22.13 66 ASP D O 1
ATOM 6590 N N . VAL D 1 67 ? -52.410 27.154 -2.310 1.00 20.72 67 VAL D N 1
ATOM 6591 C CA . VAL D 1 67 ? -51.731 27.664 -1.127 1.00 18.60 67 VAL D CA 1
ATOM 6592 C C . VAL D 1 67 ? -52.350 28.936 -0.558 1.00 18.41 67 VAL D C 1
ATOM 6593 O O . VAL D 1 67 ? -51.912 29.423 0.480 1.00 17.99 67 VAL D O 1
ATOM 6597 N N . THR D 1 68 ? -53.366 29.471 -1.228 1.00 18.51 68 THR D N 1
ATOM 6598 C CA . THR D 1 68 ? -54.006 30.692 -0.752 1.00 19.34 68 THR D CA 1
ATOM 6599 C C . THR D 1 68 ? -55.183 30.411 0.168 1.00 20.50 68 THR D C 1
ATOM 6600 O O . THR D 1 68 ? -55.653 31.308 0.861 1.00 21.91 68 THR D O 1
ATOM 6604 N N . THR D 1 69 ? -55.650 29.166 0.186 1.00 20.93 69 THR D N 1
ATOM 6605 C CA . THR D 1 69 ? -56.780 28.801 1.027 1.00 22.69 69 THR D CA 1
ATOM 6606 C C . THR D 1 69 ? -56.350 28.166 2.339 1.00 23.51 69 THR D C 1
ATOM 6607 O O . THR D 1 69 ? -55.284 27.559 2.429 1.00 24.34 69 THR D O 1
ATOM 6611 N N . GLU D 1 70 ? -57.196 28.317 3.354 1.00 24.61 70 GLU D N 1
ATOM 6612 C CA . GLU D 1 70 ? -56.941 27.749 4.670 1.00 25.86 70 GLU D CA 1
ATOM 6613 C C . GLU D 1 70 ? -56.770 26.241 4.549 1.00 26.31 70 GLU D C 1
ATOM 6614 O O . GLU D 1 70 ? -55.828 25.666 5.092 1.00 26.98 70 GLU D O 1
ATOM 6620 N N . ASP D 1 71 ? -57.690 25.607 3.828 1.00 26.78 71 ASP D N 1
ATOM 6621 C CA . ASP D 1 71 ? -57.662 24.161 3.639 1.00 27.25 71 ASP D CA 1
ATOM 6622 C C . ASP D 1 71 ? -56.408 23.700 2.914 1.00 25.49 71 ASP D C 1
ATOM 6623 O O . ASP D 1 71 ? -55.778 22.722 3.316 1.00 25.94 71 ASP D O 1
ATOM 6628 N N . GLY D 1 72 ? -56.057 24.395 1.834 1.00 23.32 72 GLY D N 1
ATOM 6629 C CA . GLY D 1 72 ? -54.873 24.032 1.076 1.00 21.07 72 GLY D CA 1
ATOM 6630 C C . GLY D 1 72 ? -53.645 24.112 1.960 1.00 21.26 72 GLY D C 1
ATOM 6631 O O . GLY D 1 72 ? -52.832 23.189 2.005 1.00 20.84 72 GLY D O 1
ATOM 6632 N N . GLN D 1 73 ? -53.517 25.226 2.670 1.00 21.34 73 GLN D N 1
ATOM 6633 C CA . GLN D 1 73 ? -52.396 25.445 3.572 1.00 22.54 73 GLN D CA 1
ATOM 6634 C C . GLN D 1 73 ? -52.330 24.358 4.644 1.00 22.76 73 GLN D C 1
ATOM 6635 O O . GLN D 1 73 ? -51.246 23.875 4.984 1.00 21.01 73 GLN D O 1
ATOM 6641 N N . ASP D 1 74 ? -53.493 23.978 5.171 1.00 21.99 74 ASP D N 1
ATOM 6642 C CA . ASP D 1 74 ? -53.568 22.949 6.208 1.00 23.10 74 ASP D CA 1
ATOM 6643 C C . ASP D 1 74 ? -53.170 21.565 5.695 1.00 23.41 74 ASP D C 1
ATOM 6644 O O . ASP D 1 74 ? -52.459 20.825 6.382 1.00 23.35 74 ASP D O 1
ATOM 6649 N N . GLN D 1 75 ? -53.628 21.218 4.494 1.00 24.47 75 GLN D N 1
ATOM 6650 C CA . GLN D 1 75 ? -53.307 19.924 3.898 1.00 26.23 75 GLN D CA 1
ATOM 6651 C C . GLN D 1 75 ? -51.805 19.777 3.726 1.00 24.36 75 GLN D C 1
ATOM 6652 O O . GLN D 1 75 ? -51.242 18.719 4.003 1.00 23.81 75 GLN D O 1
ATOM 6658 N N . ILE D 1 76 ? -51.165 20.844 3.254 1.00 22.49 76 ILE D N 1
ATOM 6659 C CA . ILE D 1 76 ? -49.723 20.852 3.039 1.00 20.10 76 ILE D CA 1
ATOM 6660 C C . ILE D 1 76 ? -48.954 20.571 4.330 1.00 20.38 76 ILE D C 1
ATOM 6661 O O . ILE D 1 76 ? -48.074 19.709 4.363 1.00 21.74 76 ILE D O 1
ATOM 6666 N N . ILE D 1 77 ? -49.287 21.301 5.391 1.00 18.79 77 ILE D N 1
ATOM 6667 C CA . ILE D 1 77 ? -48.622 21.138 6.686 1.00 19.04 77 ILE D CA 1
ATOM 6668 C C . ILE D 1 77 ? -48.896 19.771 7.317 1.00 19.52 77 ILE D C 1
ATOM 6669 O O . ILE D 1 77 ? -47.975 19.010 7.618 1.00 20.26 77 ILE D O 1
ATOM 6674 N N . ASN D 1 78 ? -50.176 19.472 7.512 1.00 20.33 78 ASN D N 1
ATOM 6675 C CA . ASN D 1 78 ? -50.601 18.227 8.138 1.00 18.65 78 ASN D CA 1
ATOM 6676 C C . ASN D 1 78 ? -50.163 16.954 7.424 1.00 18.95 78 ASN D C 1
ATOM 6677 O O . ASN D 1 78 ? -49.791 15.988 8.080 1.00 18.38 78 ASN D O 1
ATOM 6682 N N . SER D 1 79 ? -50.202 16.927 6.095 1.00 18.27 79 SER D N 1
ATOM 6683 C CA . SER D 1 79 ? -49.766 15.717 5.400 1.00 20.26 79 SER D CA 1
ATOM 6684 C C . SER D 1 79 ? -48.259 15.569 5.602 1.00 20.64 79 SER D C 1
ATOM 6685 O O . SER D 1 79 ? -47.734 14.455 5.671 1.00 19.42 79 SER D O 1
ATOM 6688 N N . THR D 1 80 ? -47.564 16.699 5.709 1.00 20.84 80 THR D N 1
ATOM 6689 C CA . THR D 1 80 ? -46.118 16.678 5.933 1.00 20.62 80 THR D CA 1
ATOM 6690 C C . THR D 1 80 ? -45.823 16.062 7.305 1.00 20.64 80 THR D C 1
ATOM 6691 O O . THR D 1 80 ? -44.934 15.222 7.440 1.00 19.12 80 THR D O 1
ATOM 6695 N N . LEU D 1 81 ? -46.576 16.477 8.319 1.00 19.17 81 LEU D N 1
ATOM 6696 C CA . LEU D 1 81 ? -46.381 15.947 9.665 1.00 20.43 81 LEU D CA 1
ATOM 6697 C C . LEU D 1 81 ? -46.798 14.481 9.714 1.00 21.65 81 LEU D C 1
ATOM 6698 O O . LEU D 1 81 ? -46.160 13.672 10.381 1.00 20.74 81 LEU D O 1
ATOM 6703 N N . LYS D 1 82 ? -47.870 14.147 8.998 1.00 23.44 82 LYS D N 1
ATOM 6704 C CA . LYS D 1 82 ? -48.372 12.776 8.961 1.00 26.59 82 LYS D CA 1
ATOM 6705 C C . LYS D 1 82 ? -47.359 11.801 8.370 1.00 25.86 82 LYS D C 1
ATOM 6706 O O . LYS D 1 82 ? -47.086 10.754 8.951 1.00 24.02 82 LYS D O 1
ATOM 6712 N N . GLN D 1 83 ? -46.796 12.153 7.218 1.00 26.67 83 GLN D N 1
ATOM 6713 C CA . GLN D 1 83 ? -45.834 11.287 6.548 1.00 27.36 83 GLN D CA 1
ATOM 6714 C C . GLN D 1 83 ? -44.397 11.318 7.076 1.00 26.96 83 GLN D C 1
ATOM 6715 O O . GLN D 1 83 ? -43.717 10.288 7.089 1.00 27.23 83 GLN D O 1
ATOM 6721 N N . PHE D 1 84 ? -43.930 12.480 7.519 1.00 23.90 84 PHE D N 1
ATOM 6722 C CA . PHE D 1 84 ? -42.553 12.586 7.983 1.00 22.76 84 PHE D CA 1
ATOM 6723 C C . PHE D 1 84 ? -42.356 12.823 9.470 1.00 22.34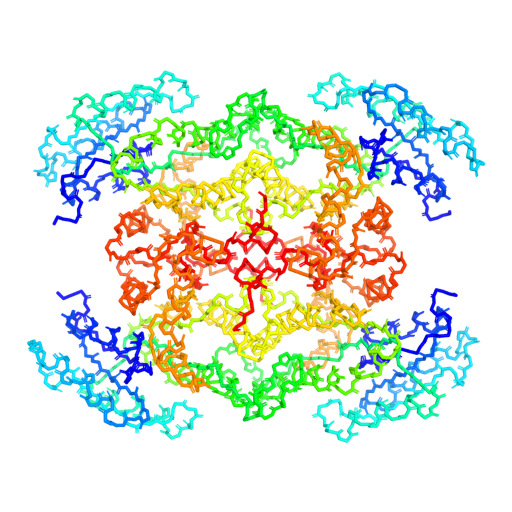 84 PHE D C 1
ATOM 6724 O O . PHE D 1 84 ? -41.239 12.721 9.978 1.00 21.79 84 PHE D O 1
ATOM 6732 N N . GLY D 1 85 ? -43.433 13.150 10.168 1.00 22.01 85 GLY D N 1
ATOM 6733 C CA . GLY D 1 85 ? -43.330 13.360 11.599 1.00 23.02 85 GLY D CA 1
ATOM 6734 C C . GLY D 1 85 ? -42.741 14.673 12.076 1.00 23.72 85 GLY D C 1
ATOM 6735 O O . GLY D 1 85 ? -42.648 14.884 13.289 1.00 23.37 85 GLY D O 1
ATOM 6736 N N . LYS D 1 86 ? -42.335 15.543 11.150 1.00 21.77 86 LYS D N 1
ATOM 6737 C CA . LYS D 1 86 ? -41.766 16.842 11.523 1.00 22.74 86 LYS D CA 1
ATOM 6738 C C . LYS D 1 86 ? -41.56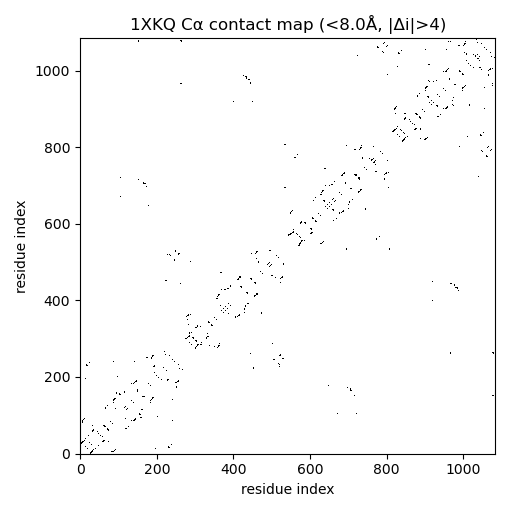0 17.783 10.332 1.00 22.24 86 LYS D C 1
ATOM 6739 O O . LYS D 1 86 ? -41.775 17.411 9.179 1.00 22.91 86 LYS D O 1
ATOM 6745 N N . ILE D 1 87 ? -41.151 19.010 10.636 1.00 21.83 87 ILE D N 1
ATOM 6746 C CA . ILE D 1 87 ? -40.882 20.032 9.625 1.00 19.92 87 ILE D CA 1
ATOM 6747 C C . ILE D 1 87 ? -39.592 20.749 10.032 1.00 18.50 87 ILE D C 1
ATOM 6748 O O . ILE D 1 87 ? -39.532 21.356 11.098 1.00 16.97 87 ILE D O 1
ATOM 6753 N N . ASP D 1 88 ? -38.564 20.659 9.190 1.00 16.84 88 ASP D N 1
ATOM 6754 C CA . ASP D 1 88 ? -37.274 21.293 9.467 1.00 18.21 88 ASP D CA 1
ATOM 6755 C C . ASP D 1 88 ? -37.086 22.603 8.720 1.00 18.46 88 ASP D C 1
ATOM 6756 O O . ASP D 1 88 ? -36.451 23.533 9.221 1.00 19.96 88 ASP D O 1
ATOM 6761 N N . VAL D 1 89 ? -37.595 22.665 7.498 1.00 18.77 89 VAL D N 1
ATOM 6762 C CA . VAL D 1 89 ? -37.487 23.897 6.744 1.00 19.84 89 VAL D CA 1
ATOM 6763 C C . VAL D 1 89 ? -38.671 24.075 5.818 1.00 20.10 89 VAL D C 1
ATOM 6764 O O . VAL D 1 89 ? -39.219 23.113 5.275 1.00 22.04 89 VAL D O 1
ATOM 6768 N N . LEU D 1 90 ? -39.087 25.327 5.691 1.00 18.26 90 LEU D N 1
ATOM 6769 C CA . LEU D 1 90 ? -40.200 25.703 4.844 1.00 17.82 90 LEU D CA 1
ATOM 6770 C C . LEU D 1 90 ? -39.665 26.681 3.813 1.00 17.76 90 LEU D C 1
ATOM 6771 O O . LEU D 1 90 ? -38.950 27.620 4.155 1.00 17.04 90 LEU D O 1
ATOM 6776 N N . VAL D 1 91 ? -39.987 26.454 2.549 1.00 18.12 91 VAL D N 1
ATOM 6777 C CA . VAL D 1 91 ? -39.547 27.377 1.516 1.00 20.32 91 VAL D CA 1
ATOM 6778 C C . VAL D 1 91 ? -40.794 27.953 0.883 1.00 17.71 91 VAL D C 1
ATOM 6779 O O . VAL D 1 91 ? -41.524 27.263 0.173 1.00 20.56 91 VAL D O 1
ATOM 6783 N N . ASN D 1 92 ? -41.063 29.216 1.192 1.00 18.68 92 ASN D N 1
ATOM 6784 C CA . ASN D 1 92 ? -42.226 29.895 0.643 1.00 16.56 92 ASN D CA 1
ATOM 6785 C C . ASN D 1 92 ? -41.828 30.398 -0.734 1.00 16.15 92 ASN D C 1
ATOM 6786 O O . ASN D 1 92 ? -41.385 31.538 -0.899 1.00 14.07 92 ASN D O 1
ATOM 6791 N N . ASN D 1 93 ? -41.987 29.518 -1.719 1.00 17.28 93 ASN D N 1
ATOM 6792 C CA . ASN D 1 93 ? -41.631 29.806 -3.104 1.00 15.99 93 ASN D CA 1
ATOM 6793 C C . ASN D 1 93 ? -42.816 30.176 -4.004 1.00 18.05 93 ASN D C 1
ATOM 6794 O O . ASN D 1 93 ? -42.671 30.990 -4.914 1.00 16.73 93 ASN D O 1
ATOM 6799 N N . ALA D 1 94 ? -43.988 29.594 -3.765 1.00 16.17 94 ALA D N 1
ATOM 6800 C CA . ALA D 1 94 ? -45.146 29.908 -4.605 1.00 15.87 94 ALA D CA 1
ATOM 6801 C C . ALA D 1 94 ? -45.345 31.417 -4.732 1.00 15.97 94 ALA D C 1
ATOM 6802 O O . ALA D 1 94 ? -45.306 32.149 -3.747 1.00 15.66 94 ALA D O 1
ATOM 6804 N N . GLY D 1 95 ? -45.568 31.880 -5.954 1.00 15.76 95 GLY D N 1
ATOM 6805 C CA . GLY D 1 95 ? -45.758 33.297 -6.167 1.00 15.58 95 GLY D CA 1
ATOM 6806 C C . GLY D 1 95 ? -46.023 33.539 -7.630 1.00 18.01 95 GLY D C 1
ATOM 6807 O O . GLY D 1 95 ? -45.676 32.708 -8.470 1.00 19.29 95 GLY D O 1
ATOM 6808 N N . ALA D 1 96 ? -46.640 34.669 -7.948 1.00 17.52 96 ALA D N 1
ATOM 6809 C CA . ALA D 1 96 ? -46.944 34.962 -9.337 1.00 17.03 96 ALA D CA 1
ATOM 6810 C C . ALA D 1 96 ? -47.418 36.387 -9.541 1.00 17.08 96 ALA D C 1
ATOM 6811 O O . ALA D 1 96 ? -48.090 36.962 -8.681 1.00 16.63 96 ALA D O 1
ATOM 6813 N N . ALA D 1 97 ? -47.058 36.954 -10.687 1.00 16.91 97 ALA D N 1
ATOM 6814 C CA . ALA D 1 97 ? -47.482 38.299 -11.026 1.00 19.35 97 ALA D CA 1
ATOM 6815 C C . ALA D 1 97 ? -48.789 38.124 -11.795 1.00 20.78 97 ALA D C 1
ATOM 6816 O O . ALA D 1 97 ? -48.792 37.956 -13.013 1.00 22.32 97 ALA D O 1
ATOM 6818 N N . ILE D 1 98 ? -49.892 38.137 -11.059 1.00 22.19 98 ILE D N 1
ATOM 6819 C CA . ILE D 1 98 ? -51.219 37.966 -11.628 1.00 22.84 98 ILE D CA 1
ATOM 6820 C C . ILE D 1 98 ? -51.569 39.152 -12.527 1.00 23.75 98 ILE D C 1
ATOM 6821 O O . ILE D 1 98 ? -51.545 40.304 -12.094 1.00 23.33 98 ILE D O 1
ATOM 6826 N N . PRO D 1 99 ? -51.888 38.880 -13.803 1.00 24.35 99 PRO D N 1
ATOM 6827 C CA . PRO D 1 99 ? -52.234 39.931 -14.760 1.00 26.59 99 PRO D CA 1
ATOM 6828 C C . PRO D 1 99 ? -53.701 40.344 -14.739 1.00 28.17 99 PRO D C 1
ATOM 6829 O O . PRO D 1 99 ? -54.564 39.610 -14.256 1.00 26.51 99 PRO D O 1
ATOM 6833 N N . ASP D 1 100 ? -53.970 41.540 -15.251 1.00 32.31 100 ASP D N 1
ATOM 6834 C CA . ASP D 1 100 ? -55.334 42.039 -15.349 1.00 35.25 100 ASP D CA 1
ATOM 6835 C C . ASP D 1 100 ? -55.878 41.365 -16.602 1.00 33.96 100 ASP D C 1
ATOM 6836 O O . ASP D 1 100 ? -55.165 41.254 -17.597 1.00 32.73 100 ASP D O 1
ATOM 6841 N N . ALA D 1 101 ? -57.124 40.907 -16.554 1.00 34.08 101 ALA D N 1
ATOM 6842 C CA . ALA D 1 101 ? -57.724 40.237 -17.704 1.00 32.59 101 ALA D CA 1
ATOM 6843 C C . ALA D 1 101 ? -57.711 41.130 -18.940 1.00 31.87 101 ALA D C 1
ATOM 6844 O O . ALA D 1 101 ? -57.676 40.634 -20.066 1.00 32.13 101 ALA D O 1
ATOM 6846 N N . PHE D 1 102 ? -57.731 42.443 -18.732 1.00 31.12 102 PHE D N 1
ATOM 6847 C CA . PHE D 1 102 ? -57.725 43.382 -19.851 1.00 30.12 102 PHE D CA 1
ATOM 6848 C C . PHE D 1 102 ? -56.337 43.951 -20.132 1.00 29.54 102 PHE D C 1
ATOM 6849 O O . PHE D 1 102 ? -56.191 44.949 -20.840 1.00 29.07 102 PHE D O 1
ATOM 6857 N N . GLY D 1 103 ? -55.322 43.299 -19.575 1.00 27.51 103 GLY D N 1
ATOM 6858 C CA . GLY D 1 103 ? -53.948 43.717 -19.780 1.00 26.26 103 GLY D CA 1
ATOM 6859 C C . GLY D 1 103 ? -53.546 45.067 -19.214 1.00 25.90 103 GLY D C 1
ATOM 6860 O O . GLY D 1 103 ? -52.473 45.571 -19.536 1.00 24.83 103 GLY D O 1
ATOM 6861 N N . THR D 1 104 ? -54.383 45.662 -18.373 1.00 26.02 104 THR D N 1
ATOM 6862 C CA . THR D 1 104 ? -54.041 46.958 -17.813 1.00 28.03 104 THR D CA 1
ATOM 6863 C C . THR D 1 104 ? -52.814 46.842 -16.908 1.00 26.53 104 THR D C 1
ATOM 6864 O O . THR D 1 104 ? -52.579 45.803 -16.287 1.00 25.70 104 THR D O 1
ATOM 6868 N N . THR D 1 105 ? -52.018 47.905 -16.862 1.00 24.84 105 THR D N 1
ATOM 6869 C CA . THR D 1 105 ? -50.833 47.933 -16.015 1.00 23.78 105 THR D CA 1
ATOM 6870 C C . THR D 1 105 ? -50.782 49.277 -15.298 1.00 22.95 105 THR D C 1
ATOM 6871 O O . THR D 1 105 ? -51.616 50.149 -15.540 1.00 21.94 105 THR D O 1
ATOM 6875 N N . GLY D 1 106 ? -49.813 49.434 -14.403 1.00 21.65 106 GLY D N 1
ATOM 6876 C CA . GLY D 1 106 ? -49.684 50.682 -13.676 1.00 21.27 106 GLY D CA 1
ATOM 6877 C C . GLY D 1 106 ? -50.731 50.885 -12.598 1.00 20.37 106 GLY D C 1
ATOM 6878 O O . GLY D 1 106 ? -51.407 49.946 -12.166 1.00 19.55 106 GLY D O 1
ATOM 6879 N N . THR D 1 107 ? -50.855 52.133 -12.159 1.00 21.17 107 THR D N 1
ATOM 6880 C CA . THR D 1 107 ? -51.816 52.507 -11.127 1.00 19.68 107 THR D CA 1
ATOM 6881 C C . THR D 1 107 ? -53.221 52.060 -11.514 1.00 19.38 107 THR D C 1
ATOM 6882 O O . THR D 1 107 ? -54.055 51.794 -10.653 1.00 17.70 107 THR D O 1
ATOM 6886 N N . ASP D 1 108 ? -53.469 51.962 -12.817 1.00 18.63 108 ASP D N 1
ATOM 6887 C CA . ASP D 1 108 ? -54.776 51.566 -13.324 1.00 20.44 108 ASP D CA 1
ATOM 6888 C C . ASP D 1 108 ? -55.234 50.133 -13.040 1.00 21.74 108 ASP D C 1
ATOM 6889 O O . ASP D 1 108 ? -56.413 49.820 -13.218 1.00 23.12 108 ASP D O 1
ATOM 6894 N N . GLN D 1 109 ? -54.331 49.260 -12.604 1.00 22.34 109 GLN D N 1
ATOM 6895 C CA . GLN D 1 109 ? -54.739 47.887 -12.310 1.00 23.38 109 GLN D CA 1
ATOM 6896 C C . GLN D 1 109 ? -55.823 47.907 -11.236 1.00 23.19 109 GLN D C 1
ATOM 6897 O O . GLN D 1 109 ? -55.735 48.664 -10.269 1.00 23.89 109 GLN D O 1
ATOM 6903 N N . GLY D 1 110 ? -56.842 47.074 -11.411 1.00 23.56 110 GLY D N 1
ATOM 6904 C CA . GLY D 1 110 ? -57.938 47.031 -10.458 1.00 24.71 110 GLY D CA 1
ATOM 6905 C C . GLY D 1 110 ? -57.614 46.480 -9.082 1.00 25.35 110 GLY D C 1
ATOM 6906 O O . GLY D 1 110 ? -56.602 45.808 -8.882 1.00 25.85 110 GLY D O 1
ATOM 6907 N N . ILE D 1 111 ? -58.495 46.773 -8.130 1.00 25.52 111 ILE D N 1
ATOM 6908 C CA . ILE D 1 111 ? -58.354 46.321 -6.753 1.00 26.57 111 ILE D CA 1
ATOM 6909 C C . ILE D 1 111 ? -58.479 44.800 -6.657 1.00 26.24 111 ILE D C 1
ATOM 6910 O O . ILE D 1 111 ? -57.943 44.180 -5.736 1.00 25.91 111 ILE D O 1
ATOM 6915 N N . ASP D 1 112 ? -59.182 44.201 -7.611 1.00 26.93 112 ASP D N 1
ATOM 6916 C CA . ASP D 1 112 ? -59.354 42.753 -7.619 1.00 27.00 112 ASP D CA 1
ATOM 6917 C C . ASP D 1 112 ? -57.989 42.098 -7.830 1.00 24.97 112 ASP D C 1
ATOM 6918 O O . ASP D 1 112 ? -57.693 41.052 -7.257 1.00 24.53 112 ASP D O 1
ATOM 6923 N N . ILE D 1 113 ? -57.157 42.726 -8.649 1.00 22.78 113 ILE D N 1
ATOM 6924 C CA . ILE D 1 113 ? -55.822 42.209 -8.910 1.00 22.81 113 ILE D CA 1
ATOM 6925 C C . ILE D 1 113 ? -54.966 42.436 -7.664 1.00 20.44 113 ILE D C 1
ATOM 6926 O O . ILE D 1 113 ? -54.097 41.635 -7.345 1.00 18.71 113 ILE D O 1
ATOM 6931 N N . TYR D 1 114 ? -55.232 43.532 -6.961 1.00 20.79 114 TYR D N 1
ATOM 6932 C CA . TYR D 1 114 ? -54.516 43.845 -5.730 1.00 19.40 114 TYR D CA 1
ATOM 6933 C C . TYR D 1 114 ? -54.777 42.736 -4.703 1.00 21.06 114 TYR D C 1
ATOM 6934 O O . TYR D 1 114 ? -53.849 42.219 -4.075 1.00 19.08 114 TYR D O 1
ATOM 6943 N N . HIS D 1 115 ? -56.046 42.373 -4.536 1.00 18.87 115 HIS D N 1
ATOM 6944 C CA . HIS D 1 115 ? -56.421 41.340 -3.573 1.00 20.77 115 HIS D CA 1
ATOM 6945 C C . HIS D 1 115 ? -55.840 39.967 -3.911 1.00 20.11 115 HIS D C 1
ATOM 6946 O O . HIS D 1 115 ? -55.267 39.296 -3.047 1.00 18.97 115 HIS D O 1
ATOM 6953 N N . LYS D 1 116 ? -55.983 39.549 -5.165 1.00 19.85 116 LYS D N 1
ATOM 6954 C CA . LYS D 1 116 ? -55.466 38.251 -5.584 1.00 21.62 116 LYS D CA 1
ATOM 6955 C C . LYS D 1 116 ? -53.944 38.170 -5.504 1.00 19.89 116 LYS D C 1
ATOM 6956 O O . LYS D 1 116 ? -53.399 37.130 -5.157 1.00 20.30 116 LYS D O 1
ATOM 6962 N N . THR D 1 117 ? -53.263 39.265 -5.821 1.00 20.38 117 THR D N 1
ATOM 6963 C CA . THR D 1 117 ? -51.802 39.279 -5.808 1.00 21.36 117 THR D CA 1
ATOM 6964 C C . THR D 1 117 ? -51.231 39.194 -4.404 1.00 19.05 117 THR D C 1
ATOM 6965 O O . THR D 1 117 ? -50.271 38.475 -4.167 1.00 17.50 117 THR D O 1
ATOM 6969 N N . LEU D 1 118 ? -51.807 39.935 -3.468 1.00 19.82 118 LEU D N 1
ATOM 6970 C CA . LEU D 1 118 ? -51.303 39.879 -2.105 1.00 19.08 118 LEU D CA 1
ATOM 6971 C C . LEU D 1 118 ? -51.687 38.579 -1.413 1.00 18.24 118 LEU D C 1
ATOM 6972 O O . LEU D 1 118 ? -50.928 38.059 -0.600 1.00 18.02 118 LEU D O 1
ATOM 6977 N N . LYS D 1 119 ? -52.860 38.047 -1.740 1.00 17.79 119 LYS D N 1
ATOM 6978 C CA . LYS D 1 119 ? -53.311 36.807 -1.119 1.00 19.05 119 LYS D CA 1
ATOM 6979 C C . LYS D 1 119 ? -52.307 35.685 -1.368 1.00 17.27 119 LYS D C 1
ATOM 6980 O O . LYS D 1 119 ? -52.052 34.861 -0.488 1.00 16.74 119 LYS D O 1
ATOM 6986 N N . LEU D 1 120 ? -51.730 35.665 -2.566 1.00 16.60 120 LEU D N 1
ATOM 6987 C CA . LEU D 1 120 ? -50.752 34.647 -2.926 1.00 15.92 120 LEU D CA 1
ATOM 6988 C C . LEU D 1 120 ? -49.316 34.988 -2.539 1.00 15.94 120 LEU D C 1
ATOM 6989 O O . LEU D 1 120 ? -48.664 34.232 -1.829 1.00 17.22 120 LEU D O 1
ATOM 6994 N N . ASN D 1 121 ? -48.831 36.133 -3.001 1.00 15.86 121 ASN D N 1
ATOM 6995 C CA . ASN D 1 121 ? -47.455 36.538 -2.750 1.00 16.53 121 ASN D CA 1
ATOM 6996 C C . ASN D 1 121 ? -47.133 37.004 -1.337 1.00 17.03 121 ASN D C 1
ATOM 6997 O O . ASN D 1 121 ? -45.968 37.021 -0.953 1.00 15.69 121 ASN D O 1
ATOM 7002 N N . LEU D 1 122 ? -48.151 37.368 -0.559 1.00 16.39 122 LEU D N 1
ATOM 7003 C CA . LEU D 1 122 ? -47.919 37.835 0.801 1.00 16.04 122 LEU D CA 1
ATOM 7004 C C . LEU D 1 122 ? -48.671 37.062 1.877 1.00 16.57 122 LEU D C 1
ATOM 7005 O O . LEU D 1 122 ? -48.055 36.486 2.772 1.00 16.99 122 LEU D O 1
ATOM 7010 N N . GLN D 1 123 ? -50.000 37.053 1.798 1.00 14.98 123 GLN D N 1
ATOM 7011 C CA . GLN D 1 123 ? -50.802 36.368 2.808 1.00 17.00 123 GLN D CA 1
ATOM 7012 C C . GLN D 1 123 ? -50.444 34.896 2.986 1.00 16.32 123 GLN D C 1
ATOM 7013 O O . GLN D 1 123 ? -50.276 34.430 4.112 1.00 17.25 123 GLN D O 1
ATOM 7019 N N . ALA D 1 124 ? -50.323 34.170 1.880 1.00 15.40 124 ALA D N 1
ATOM 7020 C CA . ALA D 1 124 ? -49.982 32.751 1.941 1.00 16.18 124 ALA D CA 1
ATOM 7021 C C . ALA D 1 124 ? -48.679 32.510 2.696 1.00 16.55 124 ALA D C 1
ATOM 7022 O O . ALA D 1 124 ? -48.573 31.552 3.462 1.00 18.00 124 ALA D O 1
ATOM 7024 N N . VAL D 1 125 ? -47.685 33.368 2.467 1.00 15.89 125 VAL D N 1
ATOM 7025 C CA . VAL D 1 125 ? -46.388 33.239 3.131 1.00 15.51 125 VAL D CA 1
ATOM 7026 C C . VAL D 1 125 ? -46.558 33.434 4.631 1.00 16.55 125 VAL D C 1
ATOM 7027 O O . VAL D 1 125 ? -45.981 32.698 5.436 1.00 17.66 125 VAL D O 1
ATOM 7031 N N . ILE D 1 126 ? -47.352 34.432 4.995 1.00 15.20 126 ILE D N 1
ATOM 7032 C CA . ILE D 1 126 ? -47.619 34.738 6.397 1.00 16.16 126 ILE D CA 1
ATOM 7033 C C . ILE D 1 126 ? -48.298 33.569 7.100 1.00 17.25 126 ILE D C 1
ATOM 7034 O O . ILE D 1 126 ? -47.893 33.163 8.186 1.00 16.88 126 ILE D O 1
ATOM 7039 N N . GLU D 1 127 ? -49.333 33.028 6.472 1.00 16.81 127 GLU D N 1
ATOM 7040 C CA . GLU D 1 127 ? -50.066 31.920 7.062 1.00 18.31 127 GLU D CA 1
ATOM 7041 C C . GLU D 1 127 ? -49.246 30.630 7.127 1.00 18.42 127 GLU D C 1
ATOM 7042 O O . GLU D 1 127 ? -49.296 29.917 8.127 1.00 17.01 127 GLU D O 1
ATOM 7048 N N . MET D 1 128 ? -48.484 30.326 6.079 1.00 15.93 128 MET D N 1
ATOM 7049 C CA . MET D 1 128 ? -47.656 29.125 6.112 1.00 15.57 128 MET D CA 1
ATOM 7050 C C . MET D 1 128 ? -46.622 29.269 7.233 1.00 15.93 128 MET D C 1
ATOM 7051 O O . MET D 1 128 ? -46.295 28.299 7.923 1.00 13.59 128 MET D O 1
ATOM 7056 N N . THR D 1 129 ? -46.116 30.487 7.413 1.00 16.16 129 THR D N 1
ATOM 7057 C CA . THR D 1 129 ? -45.136 30.776 8.461 1.00 17.41 129 THR D CA 1
ATOM 7058 C C . THR D 1 129 ? -45.757 30.571 9.846 1.00 18.11 129 THR D C 1
ATOM 7059 O O . THR D 1 129 ? -45.169 29.923 10.717 1.00 17.25 129 THR D O 1
ATOM 7063 N N . LYS D 1 130 ? -46.941 31.138 10.057 1.00 17.38 130 LYS D N 1
ATOM 7064 C CA . LYS D 1 130 ? -47.609 30.994 11.342 1.00 17.91 130 LYS D CA 1
ATOM 7065 C C . LYS D 1 130 ? -47.888 29.519 11.607 1.00 19.69 130 LYS D C 1
ATOM 7066 O O . LYS D 1 130 ? -47.667 29.025 12.710 1.00 20.42 130 LYS D O 1
ATOM 7072 N N . LYS D 1 131 ? -48.356 28.812 10.583 1.00 19.04 131 LYS D N 1
ATOM 7073 C CA . LYS D 1 131 ? -48.700 27.406 10.733 1.00 21.47 131 LYS D CA 1
ATOM 7074 C C . LYS D 1 131 ? -47.557 26.416 10.940 1.00 21.43 131 LYS D C 1
ATOM 7075 O O . LYS D 1 131 ? -47.750 25.396 11.589 1.00 20.83 131 LYS D O 1
ATOM 7081 N N . VAL D 1 132 ? -46.372 26.698 10.405 1.00 20.03 132 VAL D N 1
ATOM 7082 C CA . VAL D 1 132 ? -45.250 25.793 10.610 1.00 19.83 132 VAL D CA 1
ATOM 7083 C C . VAL D 1 132 ? -44.449 26.181 11.852 1.00 18.96 132 VAL D C 1
ATOM 7084 O O . VAL D 1 132 ? -43.679 25.377 12.369 1.00 20.83 132 VAL D O 1
ATOM 7088 N N . LYS D 1 133 ? -44.650 27.402 12.339 1.00 18.25 133 LYS D N 1
ATOM 7089 C CA . LYS D 1 133 ? -43.911 27.904 13.495 1.00 19.72 133 LYS D CA 1
ATOM 7090 C C . LYS D 1 133 ? -43.671 26.960 14.675 1.00 19.05 133 LYS D C 1
ATOM 7091 O O . LYS D 1 133 ? -42.525 26.663 15.003 1.00 18.87 133 LYS D O 1
ATOM 7097 N N . PRO D 1 134 ? -44.737 26.479 15.336 1.00 19.49 134 PRO D N 1
ATOM 7098 C CA . PRO D 1 134 ? -44.456 25.586 16.468 1.00 19.61 134 PRO D CA 1
ATOM 7099 C C . PRO D 1 134 ? -43.568 24.400 16.118 1.00 20.21 134 PRO D C 1
ATOM 7100 O O . PRO D 1 134 ? -42.803 23.911 16.954 1.00 22.12 134 PRO D O 1
ATOM 7104 N N . HIS D 1 135 ? -43.646 23.950 14.875 1.00 18.86 135 HIS D N 1
ATOM 7105 C CA . HIS D 1 135 ? -42.831 22.810 14.494 1.00 19.04 135 HIS D CA 1
ATOM 7106 C C . HIS D 1 135 ? -41.402 23.245 14.188 1.00 19.29 135 HIS D C 1
ATOM 7107 O O . HIS D 1 135 ? -40.442 22.522 14.420 1.00 18.21 135 HIS D O 1
ATOM 7114 N N . LEU D 1 136 ? -41.212 24.467 13.699 1.00 18.01 136 LEU D N 1
ATOM 7115 C CA . LEU D 1 136 ? -39.862 24.942 13.439 1.00 19.71 136 LEU D CA 1
ATOM 7116 C C . LEU D 1 136 ? -39.201 25.251 14.774 1.00 19.18 136 LEU D C 1
ATOM 7117 O O . LEU D 1 136 ? -37.999 25.079 14.930 1.00 19.86 136 LEU D O 1
ATOM 7122 N N . VAL D 1 137 ? -39.999 25.709 15.731 1.00 19.77 137 VAL D N 1
ATOM 7123 C CA . VAL D 1 137 ? -39.503 26.004 17.068 1.00 22.26 137 VAL D CA 1
ATOM 7124 C C . VAL D 1 137 ? -38.943 24.720 17.700 1.00 24.14 137 VAL D C 1
ATOM 7125 O O . VAL D 1 137 ? -37.913 24.753 18.376 1.00 24.78 137 VAL D O 1
ATOM 7129 N N . ALA D 1 138 ? -39.619 23.596 17.465 1.00 23.50 138 ALA D N 1
ATOM 7130 C CA . ALA D 1 138 ? -39.201 22.305 18.018 1.00 22.97 138 ALA D CA 1
ATOM 7131 C C . ALA D 1 138 ? -37.975 21.726 17.316 1.00 23.26 138 ALA D C 1
ATOM 7132 O O . ALA D 1 138 ? -37.097 21.141 17.952 1.00 22.93 138 ALA D O 1
ATOM 7134 N N . SER D 1 139 ? -37.922 21.881 16.001 1.00 24.11 139 SER D N 1
ATOM 7135 C CA . SER D 1 139 ? -36.802 21.371 15.223 1.00 24.19 139 SER D CA 1
ATOM 7136 C C . SER D 1 139 ? -35.690 22.405 15.083 1.00 23.63 139 SER D C 1
ATOM 7137 O O . SER D 1 139 ? -34.607 22.094 14.590 1.00 24.53 139 SER D O 1
ATOM 7140 N N . LYS D 1 140 ? -35.952 23.632 15.528 1.00 23.66 140 LYS D N 1
ATOM 7141 C CA . LYS D 1 140 ? -34.974 24.713 15.397 1.00 23.70 140 LYS D CA 1
ATOM 7142 C C . LYS D 1 140 ? -34.642 24.789 13.909 1.00 22.44 140 LYS D C 1
ATOM 7143 O O . LYS D 1 140 ? -33.482 24.899 13.523 1.00 25.38 140 LYS D O 1
ATOM 7149 N N . GLY D 1 141 ? -35.678 24.723 13.083 1.00 21.93 141 GLY D N 1
ATOM 7150 C CA . GLY D 1 141 ? -35.495 24.732 11.646 1.00 22.18 141 GLY D CA 1
ATOM 7151 C C . GLY D 1 141 ? -35.295 26.079 10.991 1.00 23.69 141 GLY D C 1
ATOM 7152 O O . GLY D 1 141 ? -34.812 27.026 11.605 1.00 20.95 141 GLY D O 1
ATOM 7153 N N . GLU D 1 142 ? -35.676 26.166 9.723 1.00 23.30 142 GLU D N 1
ATOM 7154 C CA . GLU D 1 142 ? -35.511 27.409 9.001 1.00 23.84 142 GLU D CA 1
ATOM 7155 C C . GLU D 1 142 ? -36.600 27.700 7.995 1.00 20.91 142 GLU D C 1
ATOM 7156 O O . GLU D 1 142 ? -37.403 26.840 7.629 1.00 19.64 142 GLU D O 1
ATOM 7162 N N . ILE D 1 143 ? -36.615 28.946 7.557 1.00 19.45 143 ILE D N 1
ATOM 7163 C CA . ILE D 1 143 ? -37.568 29.385 6.568 1.00 17.06 143 ILE D CA 1
ATOM 7164 C C . ILE D 1 143 ? -36.777 30.109 5.498 1.00 17.23 143 ILE D C 1
ATOM 7165 O O . ILE D 1 143 ? -35.838 30.854 5.799 1.00 15.78 143 ILE D O 1
ATOM 7170 N N . VAL D 1 144 ? -37.132 29.853 4.247 1.00 15.69 144 VAL D N 1
ATOM 7171 C CA . VAL D 1 144 ? -36.495 30.529 3.137 1.00 14.40 144 VAL D CA 1
ATOM 7172 C C . VAL D 1 144 ? -37.627 31.005 2.248 1.00 15.40 144 VAL D C 1
ATOM 7173 O O . VAL D 1 144 ? -38.359 30.200 1.668 1.00 17.54 144 VAL D O 1
ATOM 7177 N N . ASN D 1 145 ? -37.793 32.317 2.178 1.00 13.85 145 ASN D N 1
ATOM 7178 C CA . ASN D 1 145 ? -38.820 32.901 1.343 1.00 14.86 145 ASN D CA 1
ATOM 7179 C C . ASN D 1 145 ? -38.209 33.253 -0.013 1.00 15.20 145 ASN D C 1
ATOM 7180 O O . ASN D 1 145 ? -36.992 33.373 -0.139 1.00 14.16 145 ASN D O 1
ATOM 7185 N N . VAL D 1 146 ? -39.055 33.377 -1.030 1.00 15.68 146 VAL D N 1
ATOM 7186 C CA . VAL D 1 146 ? -38.600 33.741 -2.364 1.00 14.99 146 VAL D CA 1
ATOM 7187 C C . VAL D 1 146 ? -39.262 35.073 -2.677 1.00 14.13 146 VAL D C 1
ATOM 7188 O O . VAL D 1 146 ? -40.480 35.150 -2.843 1.00 11.32 146 VAL D O 1
ATOM 7192 N N . SER D 1 147 ? -38.460 36.130 -2.728 1.00 15.18 147 SER D N 1
ATOM 7193 C CA . SER D 1 147 ? -38.992 37.448 -3.010 1.00 14.45 147 SER D CA 1
ATOM 7194 C C . SER D 1 147 ? -38.753 37.809 -4.468 1.00 15.19 147 SER D C 1
ATOM 7195 O O . SER D 1 147 ? -38.997 36.995 -5.356 1.00 16.13 147 SER D O 1
ATOM 7198 N N . SER D 1 148 ? -38.265 39.025 -4.708 1.00 15.46 148 SER D N 1
ATOM 7199 C CA . SER D 1 148 ? -37.981 39.508 -6.060 1.00 14.02 148 SER D CA 1
ATOM 7200 C C . SER D 1 148 ? -37.365 40.895 -5.988 1.00 14.20 148 SER D C 1
ATOM 7201 O O . SER D 1 148 ? -37.643 41.657 -5.058 1.00 12.20 148 SER D O 1
ATOM 7204 N N . ILE D 1 149 ? -36.531 41.226 -6.972 1.00 13.90 149 ILE D N 1
ATOM 7205 C CA . ILE D 1 149 ? -35.915 42.543 -7.007 1.00 13.44 149 ILE D CA 1
ATOM 7206 C C . ILE D 1 149 ? -36.986 43.597 -7.304 1.00 13.99 149 ILE D C 1
ATOM 7207 O O . ILE D 1 149 ? -36.743 44.792 -7.155 1.00 12.67 149 ILE D O 1
ATOM 7212 N N . VAL D 1 150 ? -38.170 43.148 -7.721 1.00 13.45 150 VAL D N 1
ATOM 7213 C CA . VAL D 1 150 ? -39.281 44.059 -8.022 1.00 16.19 150 VAL D CA 1
ATOM 7214 C C . VAL D 1 150 ? -39.790 44.723 -6.732 1.00 15.66 150 VAL D C 1
ATOM 7215 O O . VAL D 1 150 ? -40.535 45.711 -6.765 1.00 16.20 150 VAL D O 1
ATOM 7219 N N . ALA D 1 151 ? -39.371 44.184 -5.593 1.00 14.19 151 ALA D N 1
ATOM 7220 C CA . ALA D 1 151 ? -39.773 44.731 -4.299 1.00 14.87 151 ALA D CA 1
ATOM 7221 C C . ALA D 1 151 ? -39.202 46.133 -4.065 1.00 14.33 151 ALA D C 1
ATOM 7222 O O . ALA D 1 151 ? -39.800 46.934 -3.361 1.00 13.88 151 ALA D O 1
ATOM 7224 N N . GLY D 1 152 ? -38.039 46.412 -4.651 1.00 15.35 152 GLY D N 1
ATOM 7225 C CA . GLY D 1 152 ? -37.402 47.711 -4.485 1.00 15.70 152 GLY D CA 1
ATOM 7226 C C . GLY D 1 152 ? -35.895 47.536 -4.594 1.00 16.14 152 GLY D C 1
ATOM 7227 O O . GLY D 1 152 ? -35.444 46.408 -4.757 1.00 15.25 152 GLY D O 1
ATOM 7228 N N . PRO D 1 153 ? -35.086 48.605 -4.467 1.00 15.46 153 PRO D N 1
ATOM 7229 C CA . PRO D 1 153 ? -35.476 49.995 -4.217 1.00 16.60 153 PRO D CA 1
ATOM 7230 C C . PRO D 1 153 ? -35.964 50.762 -5.448 1.00 16.37 153 PRO D C 1
ATOM 7231 O O . PRO D 1 153 ? -36.446 51.886 -5.321 1.00 15.03 153 PRO D O 1
ATOM 7235 N N . GLN D 1 154 ? -35.841 50.166 -6.634 1.00 15.61 154 GLN D N 1
ATOM 7236 C CA . GLN D 1 154 ? -36.299 50.834 -7.852 1.00 15.79 154 GLN D CA 1
ATOM 7237 C C . GLN D 1 154 ? -37.814 50.677 -8.003 1.00 15.62 154 GLN D C 1
ATOM 7238 O O . GLN D 1 154 ? -38.399 49.713 -7.516 1.00 16.07 154 GLN D O 1
ATOM 7244 N N . ALA D 1 155 ? -38.440 51.641 -8.668 1.00 14.82 155 ALA D N 1
ATOM 7245 C CA . ALA D 1 155 ? -39.883 51.624 -8.901 1.00 14.72 155 ALA D CA 1
ATOM 7246 C C . ALA D 1 155 ? -40.288 50.544 -9.898 1.00 14.51 155 ALA D C 1
ATOM 7247 O O . ALA D 1 155 ? -39.501 50.155 -10.756 1.00 14.50 155 ALA D O 1
ATOM 7249 N N . GLN D 1 156 ? -41.526 50.075 -9.773 1.00 15.01 156 GLN D N 1
ATOM 7250 C CA . GLN D 1 156 ? -42.089 49.062 -10.667 1.00 19.64 156 GLN D CA 1
ATOM 7251 C C . GLN D 1 156 ? -43.465 49.561 -11.086 1.00 19.55 156 GLN D C 1
ATOM 7252 O O . GLN D 1 156 ? -44.480 49.157 -10.535 1.00 20.36 156 GLN D O 1
ATOM 7258 N N . PRO D 1 157 ? -43.501 50.467 -12.072 1.00 23.32 157 PRO D N 1
ATOM 7259 C CA . PRO D 1 157 ? -44.710 51.088 -12.623 1.00 25.28 157 PRO D CA 1
ATOM 7260 C C . PRO D 1 157 ? -45.696 50.228 -13.415 1.00 26.96 157 PRO D C 1
ATOM 7261 O O . PRO D 1 157 ? -46.775 50.716 -13.768 1.00 28.37 157 PRO D O 1
ATOM 7265 N N . ASP D 1 158 ? -45.354 48.971 -13.696 1.00 23.60 158 ASP D N 1
ATOM 7266 C CA . ASP D 1 158 ? -46.265 48.121 -14.466 1.00 24.80 158 ASP D CA 1
ATOM 7267 C C . ASP D 1 158 ? -47.109 47.168 -13.625 1.00 24.09 158 ASP D C 1
ATOM 7268 O O . ASP D 1 158 ? -48.338 47.250 -13.637 1.00 25.19 158 ASP D O 1
ATOM 7273 N N . PHE D 1 159 ? -46.463 46.253 -12.913 1.00 22.40 159 PHE D N 1
ATOM 7274 C CA . PHE D 1 159 ? -47.198 45.346 -12.049 1.00 22.66 159 PHE D CA 1
ATOM 7275 C C . PHE D 1 159 ? -46.950 45.767 -10.608 1.00 22.41 159 PHE D C 1
ATOM 7276 O O . PHE D 1 159 ? -46.225 45.103 -9.861 1.00 20.07 159 PHE D O 1
ATOM 7284 N N . LEU D 1 160 ? -47.571 46.889 -10.241 1.00 21.24 160 LEU D N 1
ATOM 7285 C CA . LEU D 1 160 ? -47.452 47.490 -8.915 1.00 21.94 160 LEU D CA 1
ATOM 7286 C C . LEU D 1 160 ? -47.798 46.602 -7.730 1.00 19.72 160 LEU D C 1
ATOM 7287 O O . LEU D 1 160 ? -47.031 46.519 -6.776 1.00 19.72 160 LEU D O 1
ATOM 7292 N N . TYR D 1 161 ? -48.963 45.965 -7.769 1.00 18.44 161 TYR D N 1
ATOM 7293 C CA . TYR D 1 161 ? -49.380 45.119 -6.657 1.00 17.10 161 TYR D CA 1
ATOM 7294 C C . TYR D 1 161 ? -48.435 43.954 -6.415 1.00 16.14 161 TYR D C 1
ATOM 7295 O O . TYR D 1 161 ? -48.212 43.561 -5.273 1.00 17.78 161 TYR D O 1
ATOM 7304 N N . TYR D 1 162 ? -47.892 43.392 -7.488 1.00 15.06 162 TYR D N 1
ATOM 7305 C CA . TYR D 1 162 ? -46.953 42.285 -7.369 1.00 13.54 162 TYR D CA 1
ATOM 7306 C C . TYR D 1 162 ? -45.712 42.867 -6.687 1.00 14.04 162 TYR D C 1
ATOM 7307 O O . TYR D 1 162 ? -45.131 42.265 -5.784 1.00 12.59 162 TYR D O 1
ATOM 7316 N N . ALA D 1 163 ? -45.333 44.065 -7.121 1.00 12.62 163 ALA D N 1
ATOM 7317 C CA . ALA D 1 163 ? -44.177 44.756 -6.575 1.00 13.51 163 ALA D CA 1
ATOM 7318 C C . ALA D 1 163 ? -44.313 45.072 -5.083 1.00 14.33 163 ALA D C 1
ATOM 7319 O O . ALA D 1 163 ? -43.371 44.861 -4.307 1.00 12.29 163 ALA D O 1
ATOM 7321 N N . ILE D 1 164 ? -45.472 45.580 -4.671 1.00 12.52 164 ILE D N 1
ATOM 7322 C CA . ILE D 1 164 ? -45.636 45.926 -3.263 1.00 13.02 164 ILE D CA 1
ATOM 7323 C C . ILE D 1 164 ? -45.810 44.707 -2.369 1.00 13.75 164 ILE D C 1
ATOM 7324 O O . ILE D 1 164 ? -45.420 44.731 -1.204 1.00 14.44 164 ILE D O 1
ATOM 7329 N N . ALA D 1 165 ? -46.380 43.634 -2.910 1.00 14.21 165 ALA D N 1
ATOM 7330 C CA . ALA D 1 165 ? -46.542 42.418 -2.123 1.00 14.79 165 ALA D CA 1
ATOM 7331 C C . ALA D 1 165 ? -45.142 41.900 -1.773 1.00 13.63 165 ALA D C 1
ATOM 7332 O O . ALA D 1 165 ? -44.906 41.430 -0.661 1.00 14.37 165 ALA D O 1
ATOM 7334 N N . LYS D 1 166 ? -44.210 42.009 -2.721 1.00 12.58 166 LYS D N 1
ATOM 7335 C CA . LYS D 1 166 ? -42.836 41.555 -2.501 1.00 12.12 166 LYS D CA 1
ATOM 7336 C C . LYS D 1 166 ? -42.088 42.494 -1.549 1.00 12.81 166 LYS D C 1
ATOM 7337 O O . LYS D 1 166 ? -41.234 42.057 -0.778 1.00 14.75 166 LYS D O 1
ATOM 7343 N N . ALA D 1 167 ? -42.406 43.783 -1.604 1.00 12.66 167 ALA D N 1
ATOM 7344 C CA . ALA D 1 167 ? -41.773 44.741 -0.712 1.00 13.32 167 ALA D CA 1
ATOM 7345 C C . ALA D 1 167 ? -42.236 44.441 0.719 1.00 14.31 167 ALA D C 1
ATOM 7346 O O . ALA D 1 167 ? -41.447 44.490 1.663 1.00 13.02 167 ALA D O 1
ATOM 7348 N N . ALA D 1 168 ? -43.523 44.139 0.883 1.00 12.76 168 ALA D N 1
ATOM 7349 C CA . ALA D 1 168 ? -44.040 43.810 2.209 1.00 13.94 168 ALA D CA 1
ATOM 7350 C C . ALA D 1 168 ? -43.419 42.494 2.673 1.00 12.83 168 ALA D C 1
ATOM 7351 O O . ALA D 1 168 ? -43.114 42.316 3.855 1.00 15.53 168 ALA D O 1
ATOM 7353 N N . LEU D 1 169 ? -43.229 41.578 1.731 1.00 14.12 169 LEU D N 1
ATOM 7354 C CA . LEU D 1 169 ? -42.653 40.264 2.010 1.00 13.63 169 LEU D CA 1
ATOM 7355 C C . LEU D 1 169 ? -41.255 40.401 2.610 1.00 13.69 169 LEU D C 1
ATOM 7356 O O . LEU D 1 169 ? -40.896 39.687 3.553 1.00 13.04 169 LEU D O 1
ATOM 7361 N N . ASP D 1 170 ? -40.455 41.303 2.050 1.00 14.42 170 ASP D N 1
ATOM 7362 C CA . ASP D 1 170 ? -39.102 41.514 2.553 1.00 14.12 170 ASP D CA 1
ATOM 7363 C C . ASP D 1 170 ? -39.108 41.993 4.002 1.00 14.47 170 ASP D C 1
ATOM 7364 O O . ASP D 1 170 ? -38.276 41.567 4.797 1.00 15.07 170 ASP D O 1
ATOM 7369 N N . GLN D 1 171 ? -40.031 42.882 4.354 1.00 13.64 171 GLN D N 1
ATOM 7370 C CA . GLN D 1 171 ? -40.076 43.350 5.734 1.00 15.34 171 GLN D CA 1
ATOM 7371 C C . GLN D 1 171 ? -40.651 42.242 6.628 1.00 15.37 171 GLN D C 1
ATOM 7372 O O . GLN D 1 171 ? -40.331 42.172 7.810 1.00 16.11 171 GLN D O 1
ATOM 7378 N N . TYR D 1 172 ? -41.488 41.371 6.066 1.00 14.81 172 TYR D N 1
ATOM 7379 C CA . TYR D 1 172 ? -42.035 40.267 6.848 1.00 16.26 172 TYR D CA 1
ATOM 7380 C C . TYR D 1 172 ? -40.897 39.280 7.117 1.00 17.68 172 TYR D C 1
ATOM 7381 O O . TYR D 1 172 ? -40.821 38.670 8.186 1.00 18.68 172 TYR D O 1
ATOM 7390 N N . THR D 1 173 ? -40.010 39.122 6.135 1.00 17.53 173 THR D N 1
ATOM 7391 C CA . THR D 1 173 ? -38.866 38.228 6.285 1.00 17.08 173 THR D CA 1
ATOM 7392 C C . THR D 1 173 ? -37.946 38.744 7.397 1.00 18.14 173 THR D C 1
ATOM 7393 O O . THR D 1 173 ? -37.553 37.986 8.288 1.00 17.72 173 THR D O 1
ATOM 7397 N N . ARG D 1 174 ? -37.619 40.035 7.349 1.00 17.26 174 ARG D N 1
ATOM 7398 C CA . ARG D 1 174 ? -36.758 40.656 8.354 1.00 18.10 174 ARG D CA 1
ATOM 7399 C C . ARG D 1 174 ? -37.369 40.621 9.757 1.00 18.63 174 ARG D C 1
ATOM 7400 O O . ARG D 1 174 ? -36.697 40.302 10.740 1.00 16.71 174 ARG D O 1
ATOM 7408 N N . SER D 1 175 ? -38.645 40.966 9.842 1.00 17.56 175 SER D N 1
ATOM 7409 C CA . SER D 1 175 ? -39.338 41.001 11.118 1.00 18.22 175 SER D CA 1
ATOM 7410 C C . SER D 1 175 ? -39.565 39.628 11.763 1.00 17.64 175 SER D C 1
ATOM 7411 O O . SER D 1 175 ? -39.418 39.490 12.980 1.00 15.04 175 SER D O 1
ATOM 7414 N N . THR D 1 176 ? -39.930 38.617 10.975 1.00 17.15 176 THR D N 1
ATOM 7415 C CA . THR D 1 176 ? -40.118 37.290 11.558 1.00 15.97 176 THR D CA 1
ATOM 7416 C C . THR D 1 176 ? -38.763 36.668 11.900 1.00 16.88 176 THR D C 1
ATOM 7417 O O . THR D 1 176 ? -38.662 35.837 12.808 1.00 13.56 176 THR D O 1
ATOM 7421 N N . ALA D 1 177 ? -37.713 37.062 11.180 1.00 14.48 177 ALA D N 1
ATOM 7422 C CA . ALA D 1 177 ? -36.388 36.521 11.476 1.00 16.34 177 ALA D CA 1
ATOM 7423 C C . ALA D 1 177 ? -35.979 36.940 12.885 1.00 16.58 177 ALA D C 1
ATOM 7424 O O . ALA D 1 177 ? -35.447 36.136 13.655 1.00 17.56 177 ALA D O 1
ATOM 7426 N N . ILE D 1 178 ? -36.239 38.198 13.226 1.00 16.78 178 ILE D N 1
ATOM 7427 C CA . ILE D 1 178 ? -35.884 38.702 14.547 1.00 18.56 178 ILE D CA 1
ATOM 7428 C C . ILE D 1 178 ? -36.804 38.154 15.638 1.00 20.02 178 ILE D C 1
ATOM 7429 O O . ILE D 1 178 ? -36.347 37.792 16.721 1.00 20.64 178 ILE D O 1
ATOM 7434 N N . ASP D 1 179 ? -38.098 38.083 15.350 1.00 20.57 179 ASP D N 1
ATOM 7435 C CA . ASP D 1 179 ? -39.054 37.573 16.320 1.00 19.91 179 ASP D CA 1
ATOM 7436 C C . ASP D 1 179 ? -38.792 36.098 16.624 1.00 19.88 179 ASP D C 1
ATOM 7437 O O . ASP D 1 179 ? -38.748 35.694 17.788 1.00 18.23 179 ASP D O 1
ATOM 7442 N N . LEU D 1 180 ? -38.598 35.303 15.575 1.00 18.49 180 LEU D N 1
ATOM 7443 C CA . LEU D 1 180 ? -38.371 33.869 15.721 1.00 19.64 180 LEU D CA 1
ATOM 7444 C C . LEU D 1 180 ? -36.939 33.468 16.054 1.00 19.94 180 LEU D C 1
ATOM 7445 O O . LEU D 1 180 ? -36.672 32.308 16.365 1.00 18.21 180 LEU D O 1
ATOM 7450 N N . ALA D 1 181 ? -36.015 34.418 15.993 1.00 20.00 181 ALA D N 1
ATOM 7451 C CA . ALA D 1 181 ? -34.623 34.115 16.301 1.00 20.63 181 ALA D CA 1
ATOM 7452 C C . ALA D 1 181 ? -34.468 33.564 17.719 1.00 21.43 181 ALA D C 1
ATOM 7453 O O . ALA D 1 181 ? -33.592 32.742 17.980 1.00 21.59 181 ALA D O 1
ATOM 7455 N N . LYS D 1 182 ? -35.315 34.031 18.629 1.00 21.78 182 LYS D N 1
ATOM 7456 C CA . LYS D 1 182 ? -35.262 33.606 20.025 1.00 24.62 182 LYS D CA 1
ATOM 7457 C C . LYS D 1 182 ? -35.513 32.110 20.182 1.00 25.34 182 LYS D C 1
ATOM 7458 O O . LYS D 1 182 ? -35.048 31.496 21.144 1.00 26.57 182 LYS D O 1
ATOM 7464 N N . PHE D 1 183 ? -36.244 31.529 19.234 1.00 24.31 183 PHE D N 1
ATOM 7465 C CA . PHE D 1 183 ? -36.568 30.107 19.268 1.00 24.92 183 PHE D CA 1
ATOM 7466 C C . PHE D 1 183 ? -35.535 29.243 18.544 1.00 25.45 183 PHE D C 1
ATOM 7467 O O . PHE D 1 183 ? -35.731 28.039 18.385 1.00 25.93 183 PHE D O 1
ATOM 7475 N N . GLY D 1 184 ? -34.437 29.856 18.104 1.00 25.38 184 GLY D N 1
ATOM 7476 C CA . GLY D 1 184 ? -33.398 29.110 17.409 1.00 23.44 184 GLY D CA 1
ATOM 7477 C C . GLY D 1 184 ? -33.692 28.895 15.933 1.00 23.52 184 GLY D C 1
ATOM 7478 O O . GLY D 1 184 ? -32.988 28.145 15.243 1.00 23.33 184 GLY D O 1
ATOM 7479 N N . ILE D 1 185 ? -34.743 29.553 15.452 1.00 21.31 185 ILE D N 1
ATOM 7480 C CA . ILE D 1 185 ? -35.161 29.468 14.055 1.00 20.04 185 ILE D CA 1
ATOM 7481 C C . ILE D 1 185 ? -34.453 30.544 13.230 1.00 19.22 185 ILE D C 1
ATOM 7482 O O . ILE D 1 185 ? -34.165 31.628 13.732 1.00 18.68 185 ILE D O 1
ATOM 7487 N N . ARG D 1 186 ? -34.174 30.240 11.968 1.00 16.90 186 ARG D N 1
ATOM 7488 C CA . ARG D 1 186 ? -33.529 31.200 11.085 1.00 17.42 186 ARG D CA 1
ATOM 7489 C C . ARG D 1 186 ? -34.386 31.436 9.855 1.00 15.73 186 ARG D C 1
ATOM 7490 O O . ARG D 1 186 ? -34.680 30.506 9.099 1.00 16.99 186 ARG D O 1
ATOM 7498 N N . VAL D 1 187 ? -34.797 32.683 9.666 1.00 16.53 187 VAL D N 1
ATOM 7499 C CA . VAL D 1 187 ? -35.610 33.050 8.518 1.00 14.42 187 VAL D CA 1
ATOM 7500 C C . VAL D 1 187 ? -34.763 33.865 7.544 1.00 14.68 187 VAL D C 1
ATOM 7501 O O . VAL D 1 187 ? -34.159 34.863 7.929 1.00 13.51 187 VAL D O 1
ATOM 7505 N N . ASN D 1 188 ? -34.709 33.432 6.291 1.00 14.73 188 ASN D N 1
ATOM 7506 C CA . ASN D 1 188 ? -33.957 34.157 5.276 1.00 15.45 188 ASN D CA 1
ATOM 7507 C C . ASN D 1 188 ? -34.741 34.184 3.972 1.00 16.30 188 ASN D C 1
ATOM 7508 O O . ASN D 1 188 ? -35.881 33.701 3.906 1.00 16.63 188 ASN D O 1
ATOM 7513 N N . SER D 1 189 ? -34.143 34.748 2.930 1.00 15.83 189 SER D N 1
ATOM 7514 C CA . SER D 1 189 ? -34.847 34.871 1.664 1.00 15.49 189 SER D CA 1
ATOM 7515 C C . SER D 1 189 ? -33.898 35.091 0.489 1.00 14.26 189 SER D C 1
ATOM 7516 O O . SER D 1 189 ? -32.702 35.330 0.667 1.00 14.57 189 SER D O 1
ATOM 7519 N N . VAL D 1 190 ? -34.435 34.977 -0.717 1.00 15.29 190 VAL D N 1
ATOM 7520 C CA . VAL D 1 190 ? -33.653 35.226 -1.923 1.00 15.01 190 VAL D CA 1
ATOM 7521 C C . VAL D 1 190 ? -34.541 36.087 -2.798 1.00 14.63 190 VAL D C 1
ATOM 7522 O O . VAL D 1 190 ? -35.749 35.870 -2.864 1.00 16.17 190 VAL D O 1
ATOM 7526 N N . SER D 1 191 ? -33.949 37.096 -3.427 1.00 14.72 191 SER D N 1
ATOM 7527 C CA . SER D 1 191 ? -34.688 37.999 -4.303 1.00 14.05 191 SER D CA 1
ATOM 7528 C C . SER D 1 191 ? -34.128 37.830 -5.708 1.00 13.70 191 SER D C 1
ATOM 7529 O O . SER D 1 191 ? -33.135 38.468 -6.066 1.00 14.00 191 SER D O 1
ATOM 7532 N N . PRO D 1 192 ? -34.762 36.971 -6.525 1.00 13.64 192 PRO D N 1
ATOM 7533 C CA . PRO D 1 192 ? -34.293 36.728 -7.892 1.00 13.45 192 PRO D CA 1
ATOM 7534 C C . PRO D 1 192 ? -34.558 37.845 -8.885 1.00 14.68 192 PRO D C 1
ATOM 7535 O O . PRO D 1 192 ? -35.445 38.678 -8.695 1.00 14.78 192 PRO D O 1
ATOM 7539 N N . GLY D 1 193 ? -33.773 37.827 -9.953 1.00 15.22 193 GLY D N 1
ATOM 7540 C CA . GLY D 1 193 ? -33.954 38.753 -11.049 1.00 15.59 193 GLY D CA 1
ATOM 7541 C C . GLY D 1 193 ? -34.653 37.857 -12.064 1.00 17.07 193 GLY D C 1
ATOM 7542 O O . GLY D 1 193 ? -35.365 36.928 -11.669 1.00 16.11 193 GLY D O 1
ATOM 7543 N N . MET D 1 194 ? -34.448 38.084 -13.355 1.00 15.70 194 MET D N 1
ATOM 7544 C CA . MET D 1 194 ? -35.114 37.256 -14.352 1.00 18.12 194 MET D CA 1
ATOM 7545 C C . MET D 1 194 ? -34.671 35.790 -14.295 1.00 17.04 194 MET D C 1
ATOM 7546 O O . MET D 1 194 ? -33.478 35.490 -14.276 1.00 18.30 194 MET D O 1
ATOM 7551 N N . VAL D 1 195 ? -35.640 34.881 -14.261 1.00 17.67 195 VAL D N 1
ATOM 7552 C CA . VAL D 1 195 ? -35.344 33.449 -14.240 1.00 17.40 195 VAL D CA 1
ATOM 7553 C C . VAL D 1 195 ? -36.271 32.735 -15.218 1.00 18.25 195 VAL D C 1
ATOM 7554 O O . VAL D 1 195 ? -37.465 33.020 -15.271 1.00 18.04 195 VAL D O 1
ATOM 7558 N N . GLU D 1 196 ? -35.722 31.812 -16.003 1.00 19.29 196 GLU D N 1
ATOM 7559 C CA . GLU D 1 196 ? -36.537 31.083 -16.962 1.00 20.53 196 GLU D CA 1
ATOM 7560 C C . GLU D 1 196 ? -37.303 29.974 -16.254 1.00 18.91 196 GLU D C 1
ATOM 7561 O O . GLU D 1 196 ? -36.733 28.969 -15.850 1.00 20.80 196 GLU D O 1
ATOM 7567 N N . THR D 1 197 ? -38.608 30.176 -16.109 1.00 19.65 197 THR D N 1
ATOM 7568 C CA . THR D 1 197 ? -39.478 29.221 -15.434 1.00 18.30 197 THR D CA 1
ATOM 7569 C C . THR D 1 197 ? -40.834 29.251 -16.133 1.00 19.51 197 THR D C 1
ATOM 7570 O O . THR D 1 197 ? -40.914 29.498 -17.336 1.00 20.36 197 THR D O 1
ATOM 7574 N N . GLY D 1 198 ? -41.901 29.009 -15.375 1.00 21.41 198 GLY D N 1
ATOM 7575 C CA . GLY D 1 198 ? -43.237 29.052 -15.944 1.00 20.83 198 GLY D CA 1
ATOM 7576 C C . GLY D 1 198 ? -43.895 30.390 -15.650 1.00 21.91 198 GLY D C 1
ATOM 7577 O O . GLY D 1 198 ? -45.051 30.618 -16.012 1.00 22.53 198 GLY D O 1
ATOM 7578 N N . PHE D 1 199 ? -43.136 31.278 -15.005 1.00 22.23 199 PHE D N 1
ATOM 7579 C CA . PHE D 1 199 ? -43.594 32.611 -14.603 1.00 20.52 199 PHE D CA 1
ATOM 7580 C C . PHE D 1 199 ? -44.241 33.449 -15.718 1.00 20.72 199 PHE D C 1
ATOM 7581 O O . PHE D 1 199 ? -45.392 33.876 -15.595 1.00 18.84 199 PHE D O 1
ATOM 7589 N N . THR D 1 200 ? -43.507 33.707 -16.794 1.00 21.24 200 THR D N 1
ATOM 7590 C CA . THR D 1 200 ? -44.064 34.497 -17.887 1.00 23.27 200 THR D CA 1
ATOM 7591 C C . THR D 1 200 ? -45.243 33.786 -18.543 1.00 24.32 200 THR D C 1
ATOM 7592 O O . THR D 1 200 ? -46.159 34.432 -19.052 1.00 25.57 200 THR D O 1
ATOM 7596 N N . ASN D 1 201 ? -45.223 32.456 -18.529 1.00 24.94 201 ASN D N 1
ATOM 7597 C CA . ASN D 1 201 ? -46.314 31.677 -19.116 1.00 26.46 201 ASN D CA 1
ATOM 7598 C C . ASN D 1 201 ? -47.583 31.879 -18.294 1.00 27.11 201 ASN D C 1
ATOM 7599 O O . ASN D 1 201 ? -48.662 32.124 -18.846 1.00 26.20 201 ASN D O 1
ATOM 7604 N N . ALA D 1 202 ? -47.452 31.773 -16.972 1.00 25.76 202 ALA D N 1
ATOM 7605 C CA . ALA D 1 202 ? -48.602 31.944 -16.089 1.00 26.57 202 ALA D CA 1
ATOM 7606 C C . ALA D 1 202 ? -49.230 33.311 -16.330 1.00 27.57 202 ALA D C 1
ATOM 7607 O O . ALA D 1 202 ? -50.448 33.466 -16.233 1.00 28.77 202 ALA D O 1
ATOM 7609 N N . MET D 1 203 ? -48.391 34.296 -16.645 1.00 27.23 203 MET D N 1
ATOM 7610 C CA . MET D 1 203 ? -48.852 35.654 -16.917 1.00 29.28 203 MET D CA 1
ATOM 7611 C C . MET D 1 203 ? -49.669 35.725 -18.207 1.00 30.57 203 MET D C 1
ATOM 7612 O O . MET D 1 203 ? -50.383 36.703 -18.443 1.00 29.77 203 MET D O 1
ATOM 7617 N N . GLY D 1 204 ? -49.547 34.697 -19.043 1.00 30.89 204 GLY D N 1
ATOM 7618 C CA . GLY D 1 204 ? -50.280 34.670 -20.298 1.00 32.78 204 GLY D CA 1
ATOM 7619 C C . GLY D 1 204 ? -49.402 34.813 -21.531 1.00 34.66 204 GLY D C 1
ATOM 7620 O O . GLY D 1 204 ? -49.890 34.747 -22.661 1.00 33.49 204 GLY D O 1
ATOM 7621 N N . MET D 1 205 ? -48.103 35.007 -21.321 1.00 36.41 205 MET D N 1
ATOM 7622 C CA . MET D 1 205 ? -47.165 35.169 -22.429 1.00 37.51 205 MET D CA 1
ATOM 7623 C C . MET D 1 205 ? -46.912 33.876 -23.190 1.00 37.40 205 MET D C 1
ATOM 7624 O O . MET D 1 205 ? -46.667 32.830 -22.590 1.00 36.16 205 MET D O 1
ATOM 7629 N N . PRO D 1 206 ? -46.970 33.933 -24.530 1.00 37.83 206 PRO D N 1
ATOM 7630 C CA . PRO D 1 206 ? -46.732 32.736 -25.344 1.00 37.29 206 PRO D CA 1
ATOM 7631 C C . PRO D 1 206 ? -45.275 32.299 -25.181 1.00 36.83 206 PRO D C 1
ATOM 7632 O O . PRO D 1 206 ? -44.414 33.109 -24.840 1.00 34.61 206 PRO D O 1
ATOM 7636 N N . ASP D 1 207 ? -45.000 31.024 -25.424 1.00 37.87 207 ASP D N 1
ATOM 7637 C CA . ASP D 1 207 ? -43.643 30.513 -25.294 1.00 39.50 207 ASP D CA 1
ATOM 7638 C C . ASP D 1 207 ? -42.666 31.235 -26.214 1.00 39.81 207 ASP D C 1
ATOM 7639 O O . ASP D 1 207 ? -41.523 31.501 -25.835 1.00 38.84 207 ASP D O 1
ATOM 7644 N N . GLN D 1 208 ? -43.118 31.547 -27.424 1.00 38.98 208 GLN D N 1
ATOM 7645 C CA . GLN D 1 208 ? -42.275 32.231 -28.394 1.00 38.71 208 GLN D CA 1
ATOM 7646 C C . GLN D 1 208 ? -41.880 33.608 -27.886 1.00 36.89 208 GLN D C 1
ATOM 7647 O O . GLN D 1 208 ? -40.715 33.997 -27.965 1.00 36.42 208 GLN D O 1
ATOM 7653 N N . ALA D 1 209 ? -42.854 34.346 -27.364 1.00 35.82 209 ALA D N 1
ATOM 7654 C CA . ALA D 1 209 ? -42.589 35.676 -26.837 1.00 34.75 209 ALA D CA 1
ATOM 7655 C C . ALA D 1 209 ? -41.619 35.571 -25.662 1.00 33.66 209 ALA D C 1
ATOM 7656 O O . ALA D 1 209 ? -40.657 36.330 -25.574 1.00 33.12 209 ALA D O 1
ATOM 7658 N N . SER D 1 210 ? -41.868 34.615 -24.772 1.00 32.02 210 SER D N 1
ATOM 7659 C CA . SER D 1 210 ? -41.014 34.415 -23.604 1.00 31.56 210 SER D CA 1
ATOM 7660 C C . SER D 1 210 ? -39.552 34.205 -23.979 1.00 31.43 210 SER D C 1
ATOM 7661 O O . SER D 1 210 ? -38.664 34.833 -23.410 1.00 27.76 210 SER D O 1
ATOM 7664 N N . GLN D 1 211 ? -39.307 33.309 -24.929 1.00 33.08 211 GLN D N 1
ATOM 7665 C CA . GLN D 1 211 ? -37.946 33.029 -25.360 1.00 35.03 211 GLN D CA 1
ATOM 7666 C C . GLN D 1 211 ? -37.341 34.294 -25.955 1.00 33.50 211 GLN D C 1
ATOM 7667 O O . GLN D 1 211 ? -36.151 34.552 -25.806 1.00 32.72 211 GLN D O 1
ATOM 7673 N N . LYS D 1 212 ? -38.177 35.081 -26.623 1.00 32.95 212 LYS D N 1
ATOM 7674 C CA . LYS D 1 212 ? -37.735 36.333 -27.227 1.00 33.97 212 LYS D CA 1
ATOM 7675 C C . LYS D 1 212 ? -37.371 37.311 -26.111 1.00 32.74 212 LYS D C 1
ATOM 7676 O O . LYS D 1 212 ? -36.431 38.097 -26.234 1.00 33.13 212 LYS D O 1
ATOM 7682 N N . PHE D 1 213 ? -38.127 37.255 -25.020 1.00 30.61 213 PHE D N 1
ATOM 7683 C CA . PHE D 1 213 ? -37.887 38.116 -23.870 1.00 29.22 213 PHE D CA 1
ATOM 7684 C C . PHE D 1 213 ? -36.564 37.722 -23.214 1.00 27.54 213 PHE D C 1
ATOM 7685 O O . PHE D 1 213 ? -35.718 38.576 -22.945 1.00 26.29 213 PHE D O 1
ATOM 7693 N N . TYR D 1 214 ? -36.387 36.423 -22.977 1.00 27.47 214 TYR D N 1
ATOM 7694 C CA . TYR D 1 214 ? -35.164 35.909 -22.358 1.00 27.61 214 TYR D CA 1
ATOM 7695 C C . TYR D 1 214 ? -33.930 36.315 -23.158 1.00 26.46 214 TYR D C 1
ATOM 7696 O O . TYR D 1 214 ? -32.964 36.852 -22.609 1.00 24.76 214 TYR D O 1
ATOM 7705 N N . ASN D 1 215 ? -33.965 36.042 -24.459 1.00 24.57 215 ASN D N 1
ATOM 7706 C CA . ASN D 1 215 ? -32.835 36.356 -25.323 1.00 24.41 215 ASN D CA 1
ATOM 7707 C C . ASN D 1 215 ? -32.456 37.828 -25.302 1.00 21.47 215 ASN D C 1
ATOM 7708 O O . ASN D 1 215 ? -31.277 38.162 -25.223 1.00 21.78 215 ASN D O 1
ATOM 7713 N N . PHE D 1 216 ? -33.452 38.706 -25.369 1.00 20.02 216 PHE D N 1
ATOM 7714 C CA . PHE D 1 216 ? -33.187 40.139 -25.349 1.00 21.70 216 PHE D CA 1
ATOM 7715 C C . PHE D 1 216 ? -32.548 40.558 -24.027 1.00 20.92 216 PHE D C 1
ATOM 7716 O O . PHE D 1 216 ? -31.576 41.307 -24.011 1.00 22.86 216 PHE D O 1
ATOM 7724 N N . MET D 1 217 ? -33.091 40.066 -22.919 1.00 21.45 217 MET D N 1
ATOM 7725 C CA . MET D 1 217 ? -32.566 40.403 -21.596 1.00 20.17 217 MET D CA 1
ATOM 7726 C C . MET D 1 217 ? -31.127 39.925 -21.435 1.00 20.16 217 MET D C 1
ATOM 7727 O O . MET D 1 217 ? -30.263 40.670 -20.964 1.00 19.57 217 MET D O 1
ATOM 7732 N N . ALA D 1 218 ? -30.875 38.682 -21.837 1.00 19.23 218 ALA D N 1
ATOM 7733 C CA . ALA D 1 218 ? -29.548 38.091 -21.724 1.00 21.47 218 ALA D CA 1
ATOM 7734 C C . ALA D 1 218 ? -28.499 38.733 -22.632 1.00 22.08 218 ALA D C 1
ATOM 7735 O O . ALA D 1 218 ? -27.322 38.778 -22.279 1.00 21.18 218 ALA D O 1
ATOM 7737 N N . SER D 1 219 ? -28.926 39.235 -23.789 1.00 23.93 219 SER D N 1
ATOM 7738 C CA . SER D 1 219 ? -28.006 39.840 -24.752 1.00 23.38 219 SER D CA 1
ATOM 7739 C C . SER D 1 219 ? -27.755 41.339 -24.587 1.00 24.37 219 SER D C 1
ATOM 7740 O O . SER D 1 219 ? -26.929 41.910 -25.299 1.00 23.76 219 SER D O 1
ATOM 7743 N N . HIS D 1 220 ? -28.476 41.983 -23.673 1.00 23.60 220 HIS D N 1
ATOM 7744 C CA . HIS D 1 220 ? -28.280 43.409 -23.430 1.00 22.12 220 HIS D CA 1
ATOM 7745 C C . HIS D 1 220 ? -27.754 43.605 -22.012 1.00 22.10 220 HIS D C 1
ATOM 7746 O O . HIS D 1 220 ? -28.444 43.317 -21.029 1.00 18.14 220 HIS D O 1
ATOM 7753 N N . LYS D 1 221 ? -26.529 44.105 -21.911 1.00 22.48 221 LYS D N 1
ATOM 7754 C CA . LYS D 1 221 ? -25.902 44.294 -20.611 1.00 23.43 221 LYS D CA 1
ATOM 7755 C C . LYS D 1 221 ? -26.639 45.223 -19.646 1.00 21.64 221 LYS D C 1
ATOM 7756 O O . LYS D 1 221 ? -26.498 45.080 -18.433 1.00 21.92 221 LYS D O 1
ATOM 7762 N N . GLU D 1 222 ? -27.407 46.175 -20.169 1.00 19.47 222 GLU D N 1
ATOM 7763 C CA . GLU D 1 222 ? -28.146 47.084 -19.297 1.00 19.79 222 GLU D CA 1
ATOM 7764 C C . GLU D 1 222 ? -29.341 46.358 -18.680 1.00 18.94 222 GLU D C 1
ATOM 7765 O O . GLU D 1 222 ? -29.977 46.866 -17.755 1.00 17.66 222 GLU D O 1
ATOM 7771 N N . CYS D 1 223 ? -29.647 45.172 -19.207 1.00 20.05 223 CYS D N 1
ATOM 7772 C CA . CYS D 1 223 ? -30.764 44.376 -18.708 1.00 18.79 223 CYS D CA 1
ATOM 7773 C C . CYS D 1 223 ? -30.246 43.319 -17.754 1.00 18.02 223 CYS D C 1
ATOM 7774 O O . CYS D 1 223 ? -30.704 43.238 -16.614 1.00 15.91 223 CYS D O 1
ATOM 7777 N N . ILE D 1 224 ? -29.298 42.509 -18.224 1.00 17.56 224 ILE D N 1
ATOM 7778 C CA . ILE D 1 224 ? -28.678 41.478 -17.391 1.00 17.58 224 ILE D CA 1
ATOM 7779 C C . ILE D 1 224 ? -27.172 41.511 -17.627 1.00 19.06 224 ILE D C 1
ATOM 7780 O O . ILE D 1 224 ? -26.661 40.867 -18.551 1.00 19.86 224 ILE D O 1
ATOM 7785 N N . PRO D 1 225 ? -26.444 42.268 -16.794 1.00 18.28 225 PRO D N 1
ATOM 7786 C CA . PRO D 1 225 ? -24.989 42.416 -16.879 1.00 17.69 225 PRO D CA 1
ATOM 7787 C C . PRO D 1 225 ? -24.189 41.120 -17.015 1.00 19.74 225 PRO D C 1
ATOM 7788 O O . PRO D 1 225 ? -23.236 41.058 -17.789 1.00 18.58 225 PRO D O 1
ATOM 7792 N N . ILE D 1 226 ? -24.574 40.085 -16.274 1.00 18.93 226 ILE D N 1
ATOM 7793 C CA . ILE D 1 226 ? -23.829 38.836 -16.325 1.00 20.05 226 ILE D CA 1
ATOM 7794 C C . ILE D 1 226 ? -23.848 38.151 -17.699 1.00 18.73 226 ILE D C 1
ATOM 7795 O O . ILE D 1 226 ? -23.043 37.261 -17.960 1.00 20.22 226 ILE D O 1
ATOM 7800 N N . GLY D 1 227 ? -24.758 38.574 -18.573 1.00 19.79 227 GLY D N 1
ATOM 7801 C CA . GLY D 1 227 ? -24.817 38.023 -19.919 1.00 20.45 227 GLY D CA 1
ATOM 7802 C C . GLY D 1 227 ? -25.459 36.661 -20.114 1.00 22.75 227 GLY D C 1
ATOM 7803 O O . GLY D 1 227 ? -25.187 35.980 -21.103 1.00 21.30 227 GLY D O 1
ATOM 7804 N N . ALA D 1 228 ? -26.316 36.262 -19.182 1.00 22.87 228 ALA D N 1
ATOM 7805 C CA . ALA D 1 228 ? -26.995 34.977 -19.271 1.00 22.84 228 ALA D CA 1
ATOM 7806 C C . ALA D 1 228 ? -28.297 35.038 -18.484 1.00 24.35 228 ALA D C 1
ATOM 7807 O O . ALA D 1 228 ? -28.364 35.666 -17.422 1.00 23.35 228 ALA D O 1
ATOM 7809 N N . ALA D 1 229 ? -29.333 34.398 -19.016 1.00 22.57 229 ALA D N 1
ATOM 7810 C CA . ALA D 1 229 ? -30.631 34.367 -18.360 1.00 22.02 229 ALA D CA 1
ATOM 7811 C C . ALA D 1 229 ? -30.530 33.511 -17.111 1.00 20.88 229 ALA D C 1
ATOM 7812 O O . ALA D 1 229 ? -29.803 32.522 -17.097 1.00 20.94 229 ALA D O 1
ATOM 7814 N N . GLY D 1 230 ? -31.259 33.886 -16.063 1.00 19.65 230 GLY D N 1
ATOM 7815 C CA . GLY D 1 230 ? -31.227 33.100 -14.842 1.00 18.58 230 GLY D CA 1
ATOM 7816 C C . GLY D 1 230 ? -31.890 31.752 -15.065 1.00 19.41 230 GLY D C 1
ATOM 7817 O O . GLY D 1 230 ? -32.790 31.623 -15.891 1.00 17.14 230 GLY D O 1
ATOM 7818 N N . LYS D 1 231 ? -31.436 30.739 -14.341 1.00 20.71 231 LYS D N 1
ATOM 7819 C CA . LYS D 1 231 ? -32.007 29.402 -14.457 1.00 20.88 231 LYS D CA 1
ATOM 7820 C C . LYS D 1 231 ? -32.526 28.981 -13.087 1.00 19.60 231 LYS D C 1
ATOM 7821 O O . LYS D 1 231 ? -32.043 29.463 -12.063 1.00 17.94 231 LYS D O 1
ATOM 7827 N N . PRO D 1 232 ? -33.514 28.070 -13.055 1.00 19.39 232 PRO D N 1
ATOM 7828 C CA . PRO D 1 232 ? -34.097 27.583 -11.801 1.00 19.49 232 PRO D CA 1
ATOM 7829 C C . PRO D 1 232 ? -33.030 27.141 -10.807 1.00 21.20 232 PRO D C 1
ATOM 7830 O O . PRO D 1 232 ? -33.077 27.497 -9.631 1.00 19.90 232 PRO D O 1
ATOM 7834 N N . GLU D 1 233 ? -32.062 26.374 -11.294 1.00 19.90 233 GLU D N 1
ATOM 7835 C CA . GLU D 1 233 ? -30.986 25.881 -10.456 1.00 22.25 233 GLU D CA 1
ATOM 7836 C C . GLU D 1 233 ? -30.200 27.006 -9.787 1.00 20.76 233 GLU D C 1
ATOM 7837 O O . GLU D 1 233 ? -29.703 26.841 -8.679 1.00 21.35 233 GLU D O 1
ATOM 7843 N N . HIS D 1 234 ? -30.073 28.144 -10.464 1.00 19.67 234 HIS D N 1
ATOM 7844 C CA . HIS D 1 234 ? -29.331 29.265 -9.902 1.00 18.60 234 HIS D CA 1
ATOM 7845 C C . HIS D 1 234 ? -29.976 29.766 -8.619 1.00 17.18 234 HIS D C 1
ATOM 7846 O O . HIS D 1 234 ? -29.287 30.191 -7.693 1.00 17.34 234 HIS D O 1
ATOM 7853 N N . ILE D 1 235 ? -31.301 29.720 -8.570 1.00 16.38 235 ILE D N 1
ATOM 7854 C CA . ILE D 1 235 ? -32.014 30.173 -7.386 1.00 15.29 235 ILE D CA 1
ATOM 7855 C C . ILE D 1 235 ? -32.077 29.049 -6.365 1.00 16.42 235 ILE D C 1
ATOM 7856 O O . ILE D 1 235 ? -31.978 29.289 -5.166 1.00 16.47 235 ILE D O 1
ATOM 7861 N N . ALA D 1 236 ? -32.237 27.818 -6.844 1.00 17.31 236 ALA D N 1
ATOM 7862 C CA . ALA D 1 236 ? -32.303 26.664 -5.950 1.00 16.78 236 ALA D CA 1
ATOM 7863 C C . ALA D 1 236 ? -31.029 26.527 -5.108 1.00 17.85 236 ALA D C 1
ATOM 7864 O O . ALA D 1 236 ? -31.102 26.297 -3.896 1.00 18.53 236 ALA D O 1
ATOM 7866 N N . ASN D 1 237 ? -29.864 26.680 -5.742 1.00 18.51 237 ASN D N 1
ATOM 7867 C CA . ASN D 1 237 ? -28.583 26.577 -5.036 1.00 17.41 237 ASN D CA 1
ATOM 7868 C C . ASN D 1 237 ? -28.513 27.547 -3.855 1.00 16.39 237 ASN D C 1
ATOM 7869 O O . ASN D 1 237 ? -27.925 27.237 -2.816 1.00 15.75 237 ASN D O 1
ATOM 7874 N N . ILE D 1 238 ? -29.099 28.727 -4.017 1.00 15.44 238 ILE D N 1
ATOM 7875 C CA . ILE D 1 238 ? -29.072 29.724 -2.953 1.00 15.69 238 ILE D CA 1
ATOM 7876 C C . ILE D 1 238 ? -30.031 29.344 -1.818 1.00 16.15 238 ILE D C 1
ATOM 7877 O O . ILE D 1 238 ? -29.748 29.592 -0.649 1.00 15.74 238 ILE D O 1
ATOM 7882 N N . ILE D 1 239 ? -31.164 28.742 -2.169 1.00 17.47 239 ILE D N 1
ATOM 7883 C CA . ILE D 1 239 ? -32.136 28.316 -1.169 1.00 18.77 239 ILE D CA 1
ATOM 7884 C C . ILE D 1 239 ? -31.500 27.271 -0.259 1.00 17.55 239 ILE D C 1
ATOM 7885 O O . ILE D 1 239 ? -31.566 27.369 0.968 1.00 15.97 239 ILE D O 1
ATOM 7890 N N . LEU D 1 240 ? -30.891 26.263 -0.876 1.00 18.34 240 LEU D N 1
ATOM 7891 C CA . LEU D 1 240 ? -30.238 25.203 -0.132 1.00 18.69 240 LEU D CA 1
ATOM 7892 C C . LEU D 1 240 ? -29.139 25.756 0.769 1.00 18.89 240 LEU D C 1
ATOM 7893 O O . LEU D 1 240 ? -29.027 25.360 1.926 1.00 20.08 240 LEU D O 1
ATOM 7898 N N . PHE D 1 241 ? -28.335 26.675 0.244 1.00 17.88 241 PHE D N 1
ATOM 7899 C CA . PHE D 1 241 ? -27.256 27.276 1.027 1.00 17.44 241 PHE D CA 1
ATOM 7900 C C . PHE D 1 241 ? -27.802 27.964 2.280 1.00 18.03 241 PHE D C 1
ATOM 7901 O O . PHE D 1 241 ? -27.240 27.822 3.366 1.00 16.99 241 PHE D O 1
ATOM 7909 N N . LEU D 1 242 ? -28.893 28.713 2.127 1.00 16.90 242 LEU D N 1
ATOM 7910 C CA . LEU D 1 242 ? -29.506 29.405 3.264 1.00 17.36 242 LEU D CA 1
ATOM 7911 C C . LEU D 1 242 ? -30.187 28.412 4.210 1.00 19.34 242 LEU D C 1
ATOM 7912 O O . LEU D 1 242 ? -30.303 28.663 5.412 1.00 17.60 242 LEU D O 1
ATOM 7917 N N . ALA D 1 243 ? -30.649 27.290 3.656 1.00 20.80 243 ALA D N 1
ATOM 7918 C CA . ALA D 1 243 ? -31.304 26.254 4.447 1.00 20.49 243 ALA D CA 1
ATOM 7919 C C . ALA D 1 243 ? -30.257 25.407 5.156 1.00 21.20 243 ALA D C 1
ATOM 7920 O O . ALA D 1 243 ? -30.564 24.688 6.107 1.00 23.33 243 ALA D O 1
ATOM 7922 N N . ASP D 1 244 ? -29.021 25.486 4.677 1.00 20.77 244 ASP D N 1
ATOM 7923 C CA . ASP D 1 244 ? -27.918 24.729 5.260 1.00 19.96 244 ASP D CA 1
ATOM 7924 C C . ASP D 1 244 ? -27.328 25.525 6.416 1.00 20.17 244 ASP D C 1
ATOM 7925 O O . ASP D 1 244 ? -26.362 26.265 6.237 1.00 18.36 244 ASP D O 1
ATOM 7930 N N . ARG D 1 245 ? -27.910 25.364 7.602 1.00 21.51 245 ARG D N 1
ATOM 7931 C CA . ARG D 1 245 ? -27.455 26.088 8.785 1.00 22.64 245 ARG D CA 1
ATOM 7932 C C . ARG D 1 245 ? -25.960 25.961 9.068 1.00 23.15 245 ARG D C 1
ATOM 7933 O O . ARG D 1 245 ? -25.313 26.940 9.436 1.00 21.95 245 ARG D O 1
ATOM 7941 N N . ASN D 1 246 ? -25.406 24.764 8.907 1.00 24.67 246 ASN D N 1
ATOM 7942 C CA . ASN D 1 246 ? -23.984 24.572 9.173 1.00 25.63 246 ASN D CA 1
ATOM 7943 C C . ASN D 1 246 ? -23.129 25.512 8.339 1.00 24.25 246 ASN D C 1
ATOM 7944 O O . ASN D 1 246 ? -22.092 25.984 8.790 1.00 22.22 246 ASN D O 1
ATOM 7949 N N . LEU D 1 247 ? -23.567 25.783 7.119 1.00 24.21 247 LEU D N 1
ATOM 7950 C CA . LEU D 1 247 ? -22.818 26.663 6.234 1.00 25.46 247 LEU D CA 1
ATOM 7951 C C . LEU D 1 247 ? -23.163 28.153 6.364 1.00 25.08 247 LEU D C 1
ATOM 7952 O O . LEU D 1 247 ? -22.290 28.976 6.639 1.00 25.57 247 LEU D O 1
ATOM 7957 N N . SER D 1 248 ? -24.437 28.485 6.186 1.00 23.41 248 SER D N 1
ATOM 7958 C CA . SER D 1 248 ? -24.900 29.871 6.220 1.00 21.74 248 SER D CA 1
ATOM 7959 C C . SER D 1 248 ? -25.379 30.422 7.562 1.00 20.77 248 SER D C 1
ATOM 7960 O O . SER D 1 248 ? -25.904 31.535 7.618 1.00 20.56 248 SER D O 1
ATOM 7963 N N . PHE D 1 249 ? -25.198 29.651 8.629 1.00 18.53 249 PHE D N 1
ATOM 7964 C CA . PHE D 1 249 ? -25.617 30.036 9.980 1.00 18.54 249 PHE D CA 1
ATOM 7965 C C . PHE D 1 249 ? -25.749 31.526 10.333 1.00 18.33 249 PHE D C 1
ATOM 7966 O O . PHE D 1 249 ? -26.826 31.990 10.712 1.00 16.21 249 PHE D O 1
ATOM 7974 N N . TYR D 1 250 ? -24.651 32.265 10.230 1.00 17.40 250 TYR D N 1
ATOM 7975 C CA . TYR D 1 250 ? -24.649 33.672 10.607 1.00 17.85 250 TYR D CA 1
ATOM 7976 C C . TYR D 1 250 ? -25.475 34.614 9.737 1.00 16.29 250 TYR D C 1
ATOM 7977 O O . TYR D 1 250 ? -25.586 35.790 10.052 1.00 18.07 250 TYR D O 1
ATOM 7986 N N . ILE D 1 251 ? -26.041 34.108 8.645 1.00 16.24 251 ILE D N 1
ATOM 7987 C CA . ILE D 1 251 ? -26.896 34.928 7.789 1.00 16.68 251 ILE D CA 1
ATOM 7988 C C . ILE D 1 251 ? -28.294 34.828 8.393 1.00 15.79 251 ILE D C 1
ATOM 7989 O O . ILE D 1 251 ? -28.829 33.721 8.528 1.00 11.08 251 ILE D O 1
ATOM 7994 N N . LEU D 1 252 ? -28.881 35.966 8.755 1.00 13.44 252 LEU D N 1
ATOM 7995 C CA . LEU D 1 252 ? -30.217 35.966 9.348 1.00 15.92 252 LEU D CA 1
ATOM 7996 C C . LEU D 1 252 ? -31.038 37.208 8.991 1.00 16.62 252 LEU D C 1
ATOM 7997 O O . LEU D 1 252 ? -30.566 38.344 9.107 1.00 14.79 252 LEU D O 1
ATOM 8002 N N . GLY D 1 253 ? -32.270 36.981 8.545 1.00 14.96 253 GLY D N 1
ATOM 8003 C CA . GLY D 1 253 ? -33.136 38.088 8.180 1.00 15.43 253 GLY D CA 1
ATOM 8004 C C . GLY D 1 253 ? -32.704 38.799 6.910 1.00 15.37 253 GLY D C 1
ATOM 8005 O O . GLY D 1 253 ? -33.004 39.975 6.721 1.00 15.62 253 GLY D O 1
ATOM 8006 N N . GLN D 1 254 ? -32.012 38.087 6.027 1.00 14.67 254 GLN D N 1
ATOM 8007 C CA . GLN D 1 254 ? -31.543 38.681 4.778 1.00 14.13 254 GLN D CA 1
ATOM 8008 C C . GLN D 1 254 ? -32.184 38.047 3.552 1.00 13.98 254 GLN D C 1
ATOM 8009 O O . GLN D 1 254 ? -32.540 36.874 3.565 1.00 14.72 254 GLN D O 1
ATOM 8015 N N . SER D 1 255 ? -32.335 38.839 2.495 1.00 13.39 255 SER D N 1
ATOM 8016 C CA . SER D 1 255 ? -32.861 38.343 1.235 1.00 14.46 255 SER D CA 1
ATOM 8017 C C . SER D 1 255 ? -31.776 38.604 0.190 1.00 16.00 255 SER D C 1
ATOM 8018 O O . SER D 1 255 ? -31.628 39.718 -0.310 1.00 13.61 255 SER D O 1
ATOM 8021 N N . ILE D 1 256 ? -31.016 37.565 -0.121 1.00 15.60 256 ILE D N 1
ATOM 8022 C CA . ILE D 1 256 ? -29.938 37.656 -1.085 1.00 16.00 256 ILE D CA 1
ATOM 8023 C C . ILE D 1 256 ? -30.453 37.952 -2.491 1.00 16.26 256 ILE D C 1
ATOM 8024 O O . ILE D 1 256 ? -31.326 37.258 -3.009 1.00 15.19 256 ILE D O 1
ATOM 8029 N N . VAL D 1 257 ? -29.904 38.992 -3.102 1.00 15.70 257 VAL D N 1
ATOM 8030 C CA . VAL D 1 257 ? -30.295 39.372 -4.452 1.00 16.13 257 VAL D CA 1
ATOM 8031 C C . VAL D 1 257 ? -29.501 38.539 -5.451 1.00 14.90 257 VAL D C 1
ATOM 8032 O O . VAL D 1 257 ? -28.275 38.487 -5.387 1.00 14.96 257 VAL D O 1
ATOM 8036 N N . ALA D 1 258 ? -30.212 37.882 -6.360 1.00 14.66 258 ALA D N 1
ATOM 8037 C CA . ALA D 1 258 ? -29.587 37.057 -7.391 1.00 14.31 258 ALA D CA 1
ATOM 8038 C C . ALA D 1 258 ? -30.242 37.448 -8.702 1.00 13.96 258 ALA D C 1
ATOM 8039 O O . ALA D 1 258 ? -31.235 36.845 -9.119 1.00 12.58 258 ALA D O 1
ATOM 8041 N N . ASP D 1 259 ? -29.684 38.461 -9.356 1.00 12.84 259 ASP D N 1
ATOM 8042 C CA . ASP D 1 259 ? -30.272 38.955 -10.591 1.00 14.31 259 ASP D CA 1
ATOM 8043 C C . ASP D 1 259 ? -29.284 39.212 -11.726 1.00 14.53 259 ASP D C 1
ATOM 8044 O O . ASP D 1 259 ? -29.583 39.964 -12.649 1.00 16.20 259 ASP D O 1
ATOM 8049 N N . GLY D 1 260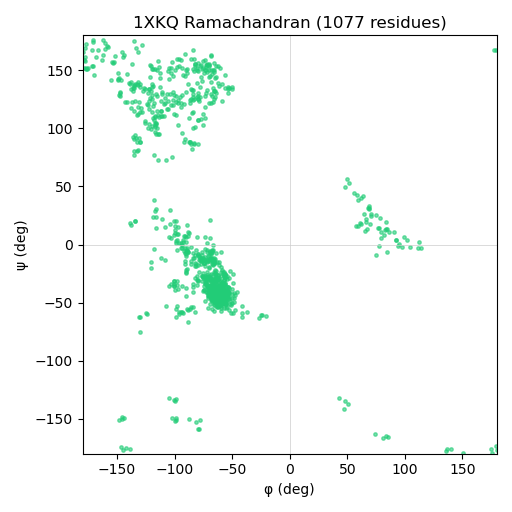 ? -28.112 38.599 -11.657 1.00 15.44 260 GLY D N 1
ATOM 8050 C CA . GLY D 1 260 ? -27.124 38.810 -12.700 1.00 17.01 260 GLY D CA 1
ATOM 8051 C C . GLY D 1 260 ? -26.723 40.272 -12.830 1.00 15.76 260 GLY D C 1
ATOM 8052 O O . GLY D 1 260 ? -26.134 40.666 -13.837 1.00 17.23 260 GLY D O 1
ATOM 8053 N N . GLY D 1 261 ? -27.050 41.079 -11.819 1.00 15.86 261 GLY D N 1
ATOM 8054 C CA . GLY D 1 261 ? -26.707 42.494 -11.836 1.00 14.95 261 GLY D CA 1
ATOM 8055 C C . GLY D 1 261 ? -27.791 43.441 -12.342 1.00 16.56 261 GLY D C 1
ATOM 8056 O O . GLY D 1 261 ? -27.578 44.655 -12.393 1.00 16.55 261 GLY D O 1
ATOM 8057 N N . THR D 1 262 ? -28.951 42.899 -12.708 1.00 15.51 262 THR D N 1
ATOM 8058 C CA . THR D 1 262 ? -30.057 43.706 -13.236 1.00 15.30 262 THR D CA 1
ATOM 8059 C C . THR D 1 262 ? -30.428 44.942 -12.400 1.00 16.58 262 THR D C 1
ATOM 8060 O O . THR D 1 262 ? -30.535 46.052 -12.933 1.00 16.44 262 THR D O 1
ATOM 8064 N N . SER D 1 263 ? -30.626 44.751 -11.098 1.00 15.02 263 SER D N 1
ATOM 8065 C CA . SER D 1 263 ? -31.023 45.848 -10.218 1.00 16.33 263 SER D CA 1
ATOM 8066 C C . SER D 1 263 ? -29.927 46.879 -9.974 1.00 18.20 263 SER D C 1
ATOM 8067 O O . SER D 1 263 ? -30.169 47.946 -9.391 1.00 16.81 263 SER D O 1
ATOM 8070 N N . LEU D 1 264 ? -28.721 46.572 -10.426 1.00 17.55 264 LEU D N 1
ATOM 8071 C CA . LEU D 1 264 ? -27.613 47.490 -10.236 1.00 17.35 264 LEU D CA 1
ATOM 8072 C C . LEU D 1 264 ? -27.492 48.496 -11.377 1.00 16.42 264 LEU D C 1
ATOM 8073 O O . LEU D 1 264 ? -26.680 49.408 -11.306 1.00 15.45 264 LEU D O 1
ATOM 8078 N N . VAL D 1 265 ? -28.286 48.343 -12.431 1.00 16.41 265 VAL D N 1
ATOM 8079 C CA . VAL D 1 265 ? -28.176 49.291 -13.536 1.00 18.98 265 VAL D CA 1
ATOM 8080 C C . VAL D 1 265 ? -29.308 50.317 -13.584 1.00 19.42 265 VAL D C 1
ATOM 8081 O O . VAL D 1 265 ? -30.495 49.987 -13.505 1.00 17.64 265 VAL D O 1
ATOM 8085 N N . MET D 1 266 ? -28.902 51.574 -13.693 1.00 18.52 266 MET D N 1
ATOM 8086 C CA . MET D 1 266 ? -29.803 52.717 -13.741 1.00 21.38 266 MET D CA 1
ATOM 8087 C C . MET D 1 266 ? -30.357 52.850 -15.164 1.00 21.31 266 MET D C 1
ATOM 8088 O O . MET D 1 266 ? -29.690 52.476 -16.128 1.00 21.82 266 MET D O 1
ATOM 8093 N N . GLY D 1 267 ? -31.573 53.373 -15.291 1.00 22.11 267 GLY D N 1
ATOM 8094 C CA . GLY D 1 267 ? -32.179 53.541 -16.601 1.00 21.39 267 GLY D CA 1
ATOM 8095 C C . GLY D 1 267 ? -31.346 54.370 -17.570 1.00 22.05 267 GLY D C 1
ATOM 8096 O O . GLY D 1 267 ? -31.358 54.129 -18.778 1.00 22.38 267 GLY D O 1
ATOM 8097 N N . THR D 1 268 ? -30.618 55.348 -17.046 1.00 21.12 268 THR D N 1
ATOM 8098 C CA . THR D 1 268 ? -29.787 56.209 -17.877 1.00 23.67 268 THR D CA 1
ATOM 8099 C C . THR D 1 268 ? -28.625 55.440 -18.492 1.00 26.17 268 THR D C 1
ATOM 8100 O O . THR D 1 268 ? -28.205 55.722 -19.612 1.00 26.39 268 THR D O 1
ATOM 8104 N N . GLN D 1 269 ? -28.108 54.469 -17.748 1.00 26.16 269 GLN D N 1
ATOM 8105 C CA . GLN D 1 269 ? -26.975 53.676 -18.197 1.00 28.06 269 GLN D CA 1
ATOM 8106 C C . GLN D 1 269 ? -27.258 52.785 -19.398 1.00 29.70 269 GLN D C 1
ATOM 8107 O O . GLN D 1 269 ? -26.374 52.080 -19.880 1.00 30.96 269 GLN D O 1
ATOM 8113 N N . ALA D 1 270 ? -28.492 52.831 -19.888 1.00 32.61 270 ALA D N 1
ATOM 8114 C CA . ALA D 1 270 ? -28.882 52.053 -21.060 1.00 33.57 270 ALA D CA 1
ATOM 8115 C C . ALA D 1 270 ? -28.563 52.873 -22.310 1.00 35.40 270 ALA D C 1
ATOM 8116 O O . ALA D 1 270 ? -28.959 52.509 -23.416 1.00 36.88 270 ALA D O 1
ATOM 8118 N N . HIS D 1 271 ? -27.846 53.980 -22.123 1.00 36.49 271 HIS D N 1
ATOM 8119 C CA . HIS D 1 271 ? -27.474 54.868 -23.224 1.00 38.66 271 HIS D CA 1
ATOM 8120 C C . HIS D 1 271 ? -25.980 55.201 -23.227 1.00 41.03 271 HIS D C 1
ATOM 8121 O O . HIS D 1 271 ? -25.220 54.688 -24.050 1.00 42.11 271 HIS D O 1
ATOM 8128 N N . ASP D 1 272 ? -25.570 56.073 -22.310 1.00 44.10 272 ASP D N 1
ATOM 8129 C CA . ASP D 1 272 ? -24.171 56.490 -22.196 1.00 46.30 272 ASP D CA 1
ATOM 8130 C C . ASP D 1 272 ? -23.512 56.762 -23.549 1.00 46.62 272 ASP D C 1
ATOM 8131 O O . ASP D 1 272 ? -22.500 56.104 -23.866 1.00 48.03 272 ASP D O 1
#

Organism: Caenorhabditis elegans (NCBI:txid6239)

CATH classification: 3.40.50.720